Protein AF-A0A7H8QQ24-F1 (afdb_monomer_lite)

pLDDT: mean 71.07, std 20.74, range [21.69, 96.75]

Sequence (1000 aa):
MLANPVGRSTITQSRLRTTRCQQYNRGFASSVGNYESRDSSSDLYNYTSGRWLYDEQFQLRRRYREFNVKALKEYTYREFGTPCVEMSKLPEGQYNKVFSLKMQDRREVLARIPNPNAGQSSYIVSSEVATLDFLRNVLDVPVPKILAWSSQESQISSIGTQYIIMEKAQGRQLSEVWPTMSEKQRFALVKDLVAIEKRLLGIDFLAHGSIYYKTTYPDGLGAVNIDQLPTSKQETGSNFVIGPTTERSFFIENTRGKKIDQGPWRTAQDPEAEKPSGISGRISTRRARAKNHVLLLEQFVTILPYIVPTTDIARPTLMHHDLHLDNIFINDTDPTKISSIIDWQAVFASPRFLQARFPSIVDCDDPYPWGAVQPSLPEGFDALSSTEQAISRDALRRLRLKKFYEIASRKFNPTLFTAMDATRNHSDPTSFIFHVIGQSASYGPVPLEELLIQVYGQWDKIALKNGLDIPCPFSFTEDEINEKRQRAQEWANVFREFETLQTRIAGKDGWVSHEETLFALVRRQKRPNGLFVRHYQASASLALAFMDAFSPLIDAVKDCAPGYGGLAIATISLLFVVARKKDGIERKLASTIEGIRDRLPAIDLYKSIYDENHALDSEMQSKIIHAYQTFIEFCISAVKYYKGHGARKYPTFWVLITSFKTSNASLGRWRKALVPGNTSIGESSTRVQSSIVGIRRLGEELVAKNVDRIKRSNEELDRKILELDRKLLELQDRFSEEVIDRFRTTFQLEGFSQELLDQQLEDYRVALIMDQQSFAGVLERMSGANLDRFINSGVYQQWATSELSCLLVLSGHNDEGSLSPQCWLSPVALCTIDKCRKADSVHFAYYIAPNEGATVYKILASLLLQLIHSEKGILRDEAERDAFKMEMHYYQQKVPSEENYRHGHNDKTDALYDIARRVVRFFKESESVCIVVDRADLCRNFVDYDQRGALRDGREEMIRAARCRLKILVISNGIGSREGENGDAVVESIIQRTIHQRFA

Foldseek 3Di:
DDDDDPPDQVQFQCQLVLVVVLVPPPPPPPDPDDDPDDPDLQVQFWQAFFAFPPPGVVLGQQQGDDWDPVLVQVVCCVLVVFGFPDKDWDNADSFWTWIWTQTPVRFIKIKIFTGNLQFQQLCQFQQLQQVQLCCCQQQVAQAWHWRDWDRDPVPCRNGRGTITITHDQDAAQQSVCVVVDDLVLLLLLLLQVLVSVLSQFVFFFQFWATKGFCVSPVVFAQGGDLVPGDPSCSVVSRRMGGDFFSASQQRVAVVVVDDQGRDRGRFLLPLSLLQPANLPHLLPPDVPQNPVLVVLSVLVNVCSVLLQDPDPQFGFTWDDQAPDRRQFHAHHVRRSHTNHGDDCGRTITGRNLLRQDDHSHLDDSQDADPDPDQDDADPPLVVDDPVVVVVSVVSNSSNVSNVSSVVSCCVRPVSSVVSVVVLPPPLALSSCLSVVSNCCSPLHCLVSLLSSVSCQVCVCVSQVVSVHDDHRPDDDDPVRNVVSVVVSVVSVVVVSVVSVVDSVQADPRRIDGPVVVVVNVCVVVDDDDDDPVPPVCPLVVLLVLLCVLCVVLLVLCCVVPPPCSVVLVVLSVLLSVLVPDDPPCCVVVVVLSVLVSVLSVLVVVVVVLPDDDDPLVVVLSVLSVVLVVLVSVLSVVSSVVSVPPDDDDDPPVVVVVVPPDDDDPVCVVVVVVPPDDDDDSVVSSVVSSVSSVVSNVSSVVSVVVVVVVVVVVVVVVVVVVVVVVVVLVVVLLVLLVVLLCLLCVLLVVNVDDPVVVVVVLVVVVVLLVVLCVVCPQWWDACDDPNVVCVCPDPQVCCLVVDLAAFEEEEEEEEPDPDPRPFGRCCVNLVVVVVVQVPDPQEQEFEDADPAAAAALSNRLSRRLSSLCVSCSPLSSDPVLSVVLVVLSVQLSPDDFDPVCQVPLDDPNLVSSLVNLLSSQQSDAQSGHYEYEYHALVSNDHPPPGDNSVSNVVSVVSNSVSHSYRHRYYYYHYDDDDPPPDDDDDDDPRYHYDYDYMDTD

Structure (mmCIF, N/CA/C/O backbone):
data_AF-A0A7H8QQ24-F1
#
_entry.id   AF-A0A7H8QQ24-F1
#
loop_
_atom_site.group_PDB
_atom_site.id
_atom_site.type_symbol
_atom_site.label_atom_id
_atom_site.label_alt_id
_atom_site.label_comp_id
_atom_site.label_asym_id
_atom_site.label_entity_id
_atom_site.label_seq_id
_atom_site.pdbx_PDB_ins_code
_atom_site.Cartn_x
_atom_site.Cartn_y
_atom_site.Cartn_z
_atom_site.occupancy
_atom_site.B_iso_or_equiv
_atom_site.auth_seq_id
_atom_site.auth_comp_id
_atom_site.auth_asym_id
_atom_site.auth_atom_id
_atom_site.pdbx_PDB_model_num
ATOM 1 N N . MET A 1 1 ? 28.260 -35.131 -20.227 1.00 22.78 1 MET A N 1
ATOM 2 C CA . MET A 1 1 ? 28.205 -35.712 -18.863 1.00 22.78 1 MET A CA 1
ATOM 3 C C . MET A 1 1 ? 28.440 -34.660 -17.762 1.00 22.78 1 MET A C 1
ATOM 5 O O . MET A 1 1 ? 28.911 -35.002 -16.688 1.00 22.78 1 MET A O 1
ATOM 9 N N . LEU A 1 2 ? 28.079 -33.388 -17.993 1.00 21.69 2 LEU A N 1
ATOM 10 C CA . LEU A 1 2 ? 28.150 -32.296 -17.013 1.00 21.69 2 LEU A CA 1
ATOM 11 C C . LEU A 1 2 ? 26.889 -31.440 -17.191 1.00 21.69 2 LEU A C 1
ATOM 13 O O . LEU A 1 2 ? 26.798 -30.687 -18.153 1.00 21.69 2 LEU A O 1
ATOM 17 N N . ALA A 1 3 ? 25.885 -31.631 -16.332 1.00 22.84 3 ALA A N 1
ATOM 18 C CA . ALA A 1 3 ? 24.616 -30.901 -16.385 1.00 22.84 3 ALA A CA 1
ATOM 19 C C . ALA A 1 3 ? 23.923 -30.923 -15.010 1.00 22.84 3 ALA A C 1
ATOM 21 O O . ALA A 1 3 ? 23.258 -31.902 -14.678 1.00 22.84 3 ALA A O 1
ATOM 22 N N . ASN A 1 4 ? 24.143 -29.880 -14.196 1.00 24.44 4 ASN A N 1
ATOM 23 C CA . ASN A 1 4 ? 23.376 -29.491 -12.994 1.00 24.44 4 ASN A CA 1
ATOM 24 C C . ASN A 1 4 ? 24.127 -28.368 -12.233 1.00 24.44 4 ASN A C 1
ATOM 26 O O . ASN A 1 4 ? 25.355 -28.406 -12.208 1.00 24.44 4 ASN A O 1
ATOM 30 N N . PRO A 1 5 ? 23.456 -27.500 -11.446 1.00 32.72 5 PRO A N 1
ATOM 31 C CA . PRO A 1 5 ? 22.150 -26.875 -11.699 1.00 32.72 5 PRO A CA 1
ATOM 32 C C . PRO A 1 5 ? 22.085 -25.390 -11.256 1.00 32.72 5 PRO A C 1
ATOM 34 O O . PRO A 1 5 ? 22.292 -25.081 -10.083 1.00 32.72 5 PRO A O 1
ATOM 37 N N . VAL A 1 6 ? 21.640 -24.475 -12.125 1.00 24.83 6 VAL A N 1
ATOM 38 C CA . VAL A 1 6 ? 21.337 -23.079 -11.718 1.00 24.83 6 VAL A CA 1
ATOM 39 C C . VAL A 1 6 ? 19.982 -22.969 -10.979 1.00 24.83 6 VAL A C 1
ATOM 41 O O . VAL A 1 6 ? 19.773 -22.069 -10.173 1.00 24.83 6 VAL A O 1
ATOM 44 N N . GLY A 1 7 ? 19.081 -23.946 -11.139 1.00 26.16 7 GLY A N 1
ATOM 45 C CA . GLY A 1 7 ? 17.727 -23.937 -10.557 1.00 26.16 7 GLY A CA 1
ATOM 46 C C . GLY A 1 7 ? 17.575 -24.400 -9.095 1.00 26.16 7 GLY A C 1
ATOM 47 O O . GLY A 1 7 ? 16.486 -24.835 -8.729 1.00 26.16 7 GLY A O 1
ATOM 48 N N . ARG A 1 8 ? 18.626 -24.393 -8.255 1.00 24.91 8 ARG A N 1
ATOM 49 C CA . ARG A 1 8 ? 18.570 -24.970 -6.884 1.00 24.91 8 ARG A CA 1
ATOM 50 C C . ARG A 1 8 ? 18.488 -23.985 -5.708 1.00 24.91 8 ARG A C 1
ATOM 52 O O . ARG A 1 8 ? 18.335 -24.449 -4.581 1.00 24.91 8 ARG A O 1
ATOM 59 N N . SER A 1 9 ? 18.576 -22.667 -5.909 1.00 28.30 9 SER A N 1
ATOM 60 C CA . SER A 1 9 ? 18.683 -21.702 -4.792 1.00 28.30 9 SER A CA 1
ATOM 61 C C . SER A 1 9 ? 17.370 -21.093 -4.279 1.00 28.30 9 SER A C 1
ATOM 63 O O . SER A 1 9 ? 17.364 -20.561 -3.173 1.00 28.30 9 SER A O 1
ATOM 65 N N . THR A 1 10 ? 16.252 -21.195 -5.004 1.00 27.78 10 THR A N 1
ATOM 66 C CA . THR A 1 10 ? 14.942 -20.634 -4.592 1.00 27.78 10 THR A CA 1
ATOM 67 C C . THR A 1 10 ? 14.186 -21.468 -3.548 1.00 27.78 10 THR A C 1
ATOM 69 O O . THR A 1 10 ? 13.131 -21.051 -3.083 1.00 27.78 10 THR A O 1
ATOM 72 N N . ILE A 1 11 ? 14.713 -22.631 -3.145 1.00 28.39 11 ILE A N 1
ATOM 73 C CA . ILE A 1 11 ? 14.057 -23.563 -2.203 1.00 28.39 11 ILE A CA 1
ATOM 74 C C . ILE A 1 11 ? 14.681 -23.499 -0.789 1.00 28.39 11 ILE A C 1
ATOM 76 O O . ILE A 1 11 ? 14.119 -24.013 0.172 1.00 28.39 11 ILE A O 1
ATOM 80 N N . THR A 1 12 ? 15.829 -22.834 -0.614 1.00 25.75 12 THR A N 1
ATOM 81 C CA . THR A 1 12 ? 16.651 -22.959 0.608 1.00 25.75 12 THR A CA 1
ATOM 82 C C . THR A 1 12 ? 16.411 -21.882 1.679 1.00 25.75 12 THR A C 1
ATOM 84 O O . THR A 1 12 ? 17.018 -21.956 2.747 1.00 25.75 12 THR A O 1
ATOM 87 N N . GLN A 1 13 ? 15.570 -20.872 1.420 1.00 31.06 13 GLN A N 1
ATOM 88 C CA . GLN A 1 13 ? 15.519 -19.635 2.228 1.00 31.06 13 GLN A CA 1
ATOM 89 C C . GLN A 1 13 ? 14.231 -19.389 3.027 1.00 31.06 13 GLN A C 1
ATOM 91 O O . GLN A 1 13 ? 14.164 -18.439 3.809 1.00 31.06 13 GLN A O 1
ATOM 96 N N . SER A 1 14 ? 13.215 -20.244 2.925 1.00 28.86 14 SER A N 1
ATOM 97 C CA . SER A 1 14 ? 12.001 -20.076 3.731 1.00 28.86 14 SER A CA 1
ATOM 98 C C . SER A 1 14 ? 12.152 -20.572 5.184 1.00 28.86 14 SER A C 1
ATOM 100 O O . SER A 1 14 ? 11.373 -20.148 6.034 1.00 28.86 14 SER A O 1
ATOM 102 N N . ARG A 1 15 ? 13.239 -21.305 5.517 1.00 28.03 15 ARG A N 1
ATOM 103 C CA . ARG A 1 15 ? 13.592 -21.887 6.847 1.00 28.03 15 ARG A CA 1
ATOM 104 C C . ARG A 1 15 ? 13.530 -20.952 8.069 1.00 28.03 15 ARG A C 1
ATOM 106 O O . ARG A 1 15 ? 13.595 -21.430 9.201 1.00 28.03 15 ARG A O 1
ATOM 113 N N . LEU A 1 16 ? 13.444 -19.635 7.871 1.00 26.77 16 LEU A N 1
ATOM 114 C CA . LEU A 1 16 ? 13.301 -18.632 8.936 1.00 26.77 16 LEU A CA 1
ATOM 115 C C . LEU A 1 16 ? 11.889 -18.022 9.038 1.00 26.77 16 LEU A C 1
ATOM 117 O O . LEU A 1 16 ? 11.599 -17.378 10.044 1.00 26.77 16 LEU A O 1
ATOM 121 N N . ARG A 1 17 ? 11.000 -18.221 8.053 1.00 26.16 17 ARG A N 1
ATOM 122 C CA . ARG A 1 17 ? 9.623 -17.685 8.062 1.00 26.16 17 ARG A CA 1
ATOM 123 C C . ARG A 1 17 ? 8.707 -18.472 8.997 1.00 26.16 17 ARG A C 1
ATOM 125 O O . ARG A 1 17 ? 8.040 -17.874 9.840 1.00 26.16 17 ARG A O 1
ATOM 132 N N . THR A 1 18 ? 8.726 -19.798 8.893 1.00 26.80 18 THR A N 1
ATOM 133 C CA . THR A 1 18 ? 7.810 -20.697 9.616 1.00 26.80 18 THR A CA 1
ATOM 134 C C . THR A 1 18 ? 8.045 -20.655 11.132 1.00 26.80 18 THR A C 1
ATOM 136 O O . THR A 1 18 ? 7.100 -20.623 11.918 1.00 26.80 18 THR A O 1
ATOM 139 N N . THR A 1 19 ? 9.309 -20.546 11.557 1.00 26.61 19 THR A N 1
ATOM 140 C CA . THR A 1 19 ? 9.694 -20.433 12.976 1.00 26.61 19 THR A CA 1
ATOM 141 C C . THR A 1 19 ? 9.380 -19.055 13.570 1.00 26.61 19 THR A C 1
ATOM 143 O O . THR A 1 19 ? 9.026 -18.973 14.743 1.00 26.61 19 THR A O 1
ATOM 146 N N . ARG A 1 20 ? 9.466 -17.972 12.777 1.00 28.22 20 ARG A N 1
ATOM 147 C CA . ARG A 1 20 ? 9.116 -16.613 13.234 1.00 28.22 20 ARG A CA 1
ATOM 148 C C . ARG A 1 20 ? 7.605 -16.423 13.379 1.00 28.22 20 ARG A C 1
ATOM 150 O O . ARG A 1 20 ? 7.176 -15.932 14.419 1.00 28.22 20 ARG A O 1
ATOM 157 N N . CYS A 1 21 ? 6.796 -16.900 12.425 1.00 27.31 21 CYS A N 1
ATOM 158 C CA . CYS A 1 21 ? 5.327 -16.877 12.547 1.00 27.31 21 CYS A CA 1
ATOM 159 C C . CYS A 1 21 ? 4.831 -17.547 13.840 1.00 27.31 21 CYS A C 1
ATOM 161 O O . CYS A 1 21 ? 3.934 -17.033 14.494 1.00 27.31 21 CYS A O 1
ATOM 163 N N . GLN A 1 22 ? 5.475 -18.634 14.278 1.00 28.38 22 GLN A N 1
ATOM 164 C CA . GLN A 1 22 ? 5.121 -19.330 15.524 1.00 28.38 22 GLN A CA 1
ATOM 165 C C . GLN A 1 22 ? 5.599 -18.640 16.819 1.00 28.38 22 GLN A C 1
ATOM 167 O O . GLN A 1 22 ? 5.229 -19.084 17.908 1.00 28.38 22 GLN A O 1
ATOM 172 N N . GLN A 1 23 ? 6.415 -17.581 16.735 1.00 27.75 23 GLN A N 1
ATOM 173 C CA . GLN A 1 23 ? 6.826 -16.779 17.894 1.00 27.75 23 GLN A CA 1
ATOM 174 C C . GLN A 1 23 ? 6.056 -15.458 18.029 1.00 27.75 23 GLN A C 1
ATOM 176 O O . GLN A 1 23 ? 5.876 -15.023 19.163 1.00 27.75 23 GLN A O 1
ATOM 181 N N . TYR A 1 24 ? 5.549 -14.863 16.940 1.00 31.72 24 TYR A N 1
ATOM 182 C CA . TYR A 1 24 ? 4.940 -13.520 16.976 1.00 31.72 24 TYR A CA 1
ATOM 183 C C . TYR A 1 24 ? 3.743 -13.356 17.930 1.00 31.72 24 TYR A C 1
ATOM 185 O O . TYR A 1 24 ? 3.573 -12.266 18.462 1.00 31.72 24 TYR A O 1
ATOM 193 N N . ASN A 1 25 ? 2.969 -14.415 18.207 1.00 30.23 25 ASN A N 1
ATOM 194 C CA . ASN A 1 25 ? 1.825 -14.363 19.135 1.00 30.23 25 ASN A CA 1
ATOM 195 C C . ASN A 1 25 ? 2.071 -15.053 20.496 1.00 30.23 25 ASN A C 1
ATOM 197 O O . ASN A 1 25 ? 1.182 -15.078 21.344 1.00 30.23 25 ASN A O 1
ATOM 201 N N . ARG A 1 26 ? 3.273 -15.590 20.769 1.00 29.09 26 ARG A N 1
ATOM 202 C CA . ARG A 1 26 ? 3.550 -16.298 22.043 1.00 29.09 26 ARG A CA 1
ATOM 203 C C . ARG A 1 26 ? 3.771 -15.386 23.260 1.00 29.09 26 ARG A C 1
ATOM 205 O O . ARG A 1 26 ? 3.835 -15.912 24.367 1.00 29.09 26 ARG A O 1
ATOM 212 N N . GLY A 1 27 ? 3.901 -14.070 23.076 1.00 26.08 27 GLY A N 1
ATOM 213 C CA . GLY A 1 27 ? 4.156 -13.111 24.163 1.00 26.08 27 GLY A CA 1
ATOM 214 C C . GLY A 1 27 ? 2.908 -12.612 24.907 1.00 26.08 27 GLY A C 1
ATOM 215 O O . GLY A 1 27 ? 2.961 -12.404 26.115 1.00 26.08 27 GLY A O 1
ATOM 216 N N . PHE A 1 28 ? 1.772 -12.450 24.218 1.00 29.25 28 PHE A N 1
ATOM 217 C CA . PHE A 1 28 ? 0.647 -11.650 24.735 1.00 29.25 28 PHE A CA 1
ATOM 218 C C . PHE A 1 28 ? -0.458 -12.427 25.469 1.00 29.25 28 PHE A C 1
ATOM 220 O O . PHE A 1 28 ? -1.330 -11.818 26.082 1.00 29.25 28 PHE A O 1
ATOM 227 N N . ALA A 1 29 ? -0.408 -13.761 25.492 1.00 24.77 29 ALA A N 1
ATOM 228 C CA . ALA A 1 29 ? -1.418 -14.587 26.166 1.00 24.77 29 ALA A CA 1
ATOM 229 C C . ALA A 1 29 ? -1.287 -14.642 27.709 1.00 24.77 29 ALA A C 1
ATOM 231 O O . ALA A 1 29 ? -2.050 -15.358 28.356 1.00 24.77 29 ALA A O 1
ATOM 232 N N . SER A 1 30 ? -0.326 -13.932 28.321 1.00 25.92 30 SER A N 1
ATOM 233 C CA . SER A 1 30 ? -0.056 -14.011 29.769 1.00 25.92 30 SER A CA 1
ATOM 234 C C . SER A 1 30 ? 0.135 -12.667 30.486 1.00 25.92 30 SER A C 1
ATOM 236 O O . SER A 1 30 ? 0.745 -12.635 31.554 1.00 25.92 30 SER A O 1
ATOM 238 N N . SER A 1 31 ? -0.376 -11.559 29.940 1.00 24.98 31 SER A N 1
ATOM 239 C CA . SER A 1 31 ? -0.353 -10.240 30.598 1.00 24.98 31 SER A CA 1
ATOM 240 C C . SER A 1 31 ? -1.729 -9.567 30.633 1.00 24.98 31 SER A C 1
ATOM 242 O O . SER A 1 31 ? -1.918 -8.446 30.165 1.00 24.98 31 SER A O 1
ATOM 244 N N . VAL A 1 32 ? -2.692 -10.214 31.301 1.00 27.38 32 VAL A N 1
ATOM 245 C CA . VAL A 1 32 ? -3.839 -9.496 31.886 1.00 27.38 32 VAL A CA 1
ATOM 246 C C . VAL A 1 32 ? -3.317 -8.698 33.087 1.00 27.38 32 VAL A C 1
ATOM 248 O O . VAL A 1 32 ? -3.383 -9.139 34.231 1.00 27.38 32 VAL A O 1
ATOM 251 N N . GLY A 1 33 ? -2.706 -7.550 32.799 1.00 24.38 33 GLY A N 1
ATOM 252 C CA . GLY A 1 33 ? -2.148 -6.619 33.774 1.00 24.38 33 GLY A CA 1
ATOM 253 C C . GLY A 1 33 ? -2.619 -5.209 33.451 1.00 24.38 33 GLY A C 1
ATOM 254 O O . GLY A 1 33 ? -2.366 -4.719 32.354 1.00 24.38 33 GLY A O 1
ATOM 255 N N . ASN A 1 34 ? -3.334 -4.598 34.398 1.00 28.14 34 ASN A N 1
ATOM 256 C CA . ASN A 1 34 ? -4.012 -3.307 34.271 1.00 28.14 34 ASN A CA 1
ATOM 257 C C . ASN A 1 34 ? -3.191 -2.251 33.511 1.00 28.14 34 ASN A C 1
ATOM 259 O O . ASN A 1 34 ? -2.205 -1.735 34.035 1.00 28.14 34 ASN A O 1
ATOM 263 N N . TYR A 1 35 ? -3.671 -1.863 32.329 1.00 25.81 35 TYR A N 1
ATOM 264 C CA . TYR A 1 35 ? -3.354 -0.565 31.744 1.00 25.81 35 TYR A CA 1
ATOM 265 C C . TYR A 1 35 ? -4.515 0.382 32.028 1.00 25.81 35 TYR A C 1
ATOM 267 O O . TYR A 1 35 ? -5.627 0.183 31.542 1.00 25.81 35 TYR A O 1
ATOM 275 N N . GLU A 1 36 ? -4.247 1.394 32.848 1.00 25.14 36 GLU A N 1
ATOM 276 C CA . GLU A 1 36 ? -5.185 2.480 33.115 1.00 25.14 36 GLU A CA 1
ATOM 277 C C . GLU A 1 36 ? -5.519 3.232 31.822 1.00 25.14 36 GLU A C 1
ATOM 279 O O . GLU A 1 36 ? -4.678 3.410 30.935 1.00 25.14 36 GLU A O 1
ATOM 284 N N . SER A 1 37 ? -6.766 3.689 31.724 1.00 30.52 37 SER A N 1
ATOM 285 C CA . SER A 1 37 ? -7.291 4.413 30.572 1.00 30.52 37 SER A CA 1
ATOM 286 C C . SER A 1 37 ? -6.555 5.738 30.354 1.00 30.52 37 SER A C 1
ATOM 288 O O . SER A 1 37 ? -6.854 6.739 31.007 1.00 30.52 37 SER A O 1
ATOM 290 N N . ARG A 1 38 ? -5.634 5.772 29.386 1.00 27.47 38 ARG A N 1
ATOM 291 C CA . ARG A 1 38 ? -5.215 7.025 28.752 1.00 27.47 38 ARG A CA 1
ATOM 292 C C . ARG A 1 38 ? -6.175 7.347 27.622 1.00 27.47 38 ARG A C 1
ATOM 294 O O . ARG A 1 38 ? -6.131 6.721 26.568 1.00 27.47 38 ARG A O 1
ATOM 301 N N . ASP A 1 39 ? -7.031 8.327 27.873 1.00 36.44 39 ASP A N 1
ATOM 302 C CA . ASP A 1 39 ? -7.957 8.854 26.881 1.00 36.44 39 ASP A CA 1
ATOM 303 C C . ASP A 1 39 ? -7.160 9.627 25.814 1.00 36.44 39 ASP A C 1
ATOM 305 O O . ASP A 1 39 ? -6.644 10.721 26.047 1.00 36.44 39 ASP A O 1
ATOM 309 N N . SER A 1 40 ? -6.962 8.989 24.662 1.00 40.69 40 SER A N 1
ATOM 310 C CA . SER A 1 40 ? -6.170 9.478 23.533 1.00 40.69 40 SER A CA 1
ATOM 311 C C . SER A 1 40 ? -6.907 9.104 22.251 1.00 40.69 40 SER A C 1
ATOM 313 O O . SER A 1 40 ? -6.752 8.016 21.697 1.00 40.69 40 SER A O 1
ATOM 315 N N . SER A 1 41 ? -7.728 10.040 21.766 1.00 54.41 41 SER A N 1
ATOM 316 C CA . SER A 1 41 ? -8.501 9.907 20.519 1.00 54.41 41 SER A CA 1
ATOM 317 C C . SER A 1 41 ? -7.631 9.463 19.325 1.00 54.41 41 SER A C 1
ATOM 319 O O . SER A 1 41 ? -8.097 8.754 18.435 1.00 54.41 41 SER A O 1
ATOM 321 N N . SER A 1 42 ? -6.333 9.801 19.335 1.00 61.34 42 SER A N 1
ATOM 322 C CA . SER A 1 42 ? -5.405 9.509 18.235 1.00 61.34 42 SER A CA 1
ATOM 323 C C . SER A 1 42 ? -5.130 8.013 18.005 1.00 61.34 42 SER A C 1
ATOM 325 O O . SER A 1 42 ? -4.905 7.603 16.864 1.00 61.34 42 SER A O 1
ATOM 327 N N . ASP A 1 43 ? -5.172 7.172 19.044 1.00 78.69 43 ASP A N 1
ATOM 328 C CA . ASP A 1 43 ? -4.727 5.769 18.947 1.00 78.69 43 ASP A CA 1
ATOM 329 C C . ASP A 1 43 ? -5.721 4.869 18.185 1.00 78.69 43 ASP A C 1
ATOM 331 O O . ASP A 1 43 ? -5.355 3.818 17.640 1.00 78.69 43 ASP A O 1
ATOM 335 N N . LEU A 1 44 ? -6.973 5.326 18.065 1.00 84.12 44 LEU A N 1
ATOM 336 C CA . LEU A 1 44 ? -7.992 4.717 17.211 1.00 84.12 44 LEU A CA 1
ATOM 337 C C . LEU A 1 44 ? -7.684 4.916 15.716 1.00 84.12 44 LEU A C 1
ATOM 339 O O . LEU A 1 44 ? -7.993 4.036 14.911 1.00 84.12 44 LEU A O 1
ATOM 343 N N . TYR A 1 45 ? -7.052 6.033 15.339 1.00 87.44 45 TYR A N 1
ATOM 344 C CA . TYR A 1 45 ? -6.806 6.419 13.941 1.00 87.44 45 TYR A CA 1
ATOM 345 C C . TYR A 1 45 ? -5.396 6.067 13.447 1.00 87.44 45 TYR A C 1
ATOM 347 O O . TYR A 1 45 ? -5.209 5.773 12.259 1.00 87.44 45 TYR A O 1
ATOM 355 N N . ASN A 1 46 ? -4.418 6.065 14.355 1.00 85.25 46 ASN A N 1
ATOM 356 C CA . ASN A 1 46 ? -3.023 5.706 14.101 1.00 85.25 46 ASN A CA 1
ATOM 357 C C . ASN A 1 46 ? -2.820 4.189 13.941 1.00 85.25 46 ASN A C 1
ATOM 359 O O . ASN A 1 46 ? -3.662 3.392 14.350 1.00 85.25 46 ASN A O 1
ATOM 363 N N . TYR A 1 47 ? -1.686 3.785 13.359 1.00 82.31 47 TYR A N 1
ATOM 364 C CA . TYR A 1 47 ? -1.240 2.387 13.345 1.00 82.31 47 TYR A CA 1
ATOM 365 C C . TYR A 1 47 ? -0.348 2.110 14.564 1.00 82.31 47 TYR A C 1
ATOM 367 O O . TYR A 1 47 ? 0.634 2.819 14.778 1.00 82.31 47 TYR A O 1
ATOM 375 N N . THR A 1 48 ? -0.680 1.087 15.350 1.00 79.75 48 THR A N 1
ATOM 376 C CA . THR A 1 48 ? -0.088 0.801 16.667 1.00 79.75 48 THR A CA 1
ATOM 377 C C . THR A 1 48 ? 0.532 -0.598 16.779 1.00 79.75 48 THR A C 1
ATOM 379 O O . THR A 1 48 ? 1.330 -0.838 17.684 1.00 79.75 48 THR A O 1
ATOM 382 N N . SER A 1 49 ? 0.258 -1.526 15.854 1.00 75.12 49 SER A N 1
ATOM 383 C CA . SER A 1 49 ? 0.757 -2.913 15.952 1.00 75.12 49 SER A CA 1
ATOM 384 C C . SER A 1 49 ? 2.259 -3.108 15.663 1.00 75.12 49 SER A C 1
ATOM 386 O O . SER A 1 49 ? 2.818 -4.139 16.036 1.00 75.12 49 SER A O 1
ATOM 388 N N . GLY A 1 50 ? 2.959 -2.139 15.062 1.00 73.19 50 GLY A N 1
ATOM 389 C CA . GLY A 1 50 ? 4.398 -2.252 14.785 1.00 73.19 50 GLY A CA 1
ATOM 390 C C . GLY A 1 50 ? 5.024 -1.009 14.150 1.00 73.19 50 GLY A C 1
ATOM 391 O O . GLY A 1 50 ? 4.387 0.039 14.053 1.00 73.19 50 GLY A O 1
ATOM 392 N N . ARG A 1 51 ? 6.284 -1.142 13.732 1.00 73.31 51 ARG A N 1
ATOM 393 C CA . ARG A 1 51 ? 7.166 -0.077 13.220 1.00 73.31 51 ARG A CA 1
ATOM 394 C C . ARG A 1 51 ? 7.819 -0.516 11.906 1.00 73.31 51 ARG A C 1
ATOM 396 O O . ARG A 1 51 ? 7.798 -1.702 11.578 1.00 73.31 51 ARG A O 1
ATOM 403 N N . TRP A 1 52 ? 8.425 0.411 11.162 1.00 70.06 52 TRP A N 1
ATOM 404 C CA . TRP A 1 52 ? 9.148 0.092 9.919 1.00 70.06 52 TRP A CA 1
ATOM 405 C C . TRP A 1 52 ? 10.603 0.555 9.979 1.00 70.06 52 TRP A C 1
ATOM 407 O O . TRP A 1 52 ? 10.900 1.674 10.384 1.00 70.06 52 TRP A O 1
ATOM 417 N N . LEU A 1 53 ? 11.530 -0.293 9.523 1.00 57.97 53 LEU A N 1
ATOM 418 C CA . LEU A 1 53 ? 12.965 0.023 9.514 1.00 57.97 53 LEU A CA 1
ATOM 419 C C . LEU A 1 53 ? 13.377 1.063 8.454 1.00 57.97 53 LEU A C 1
ATOM 421 O O . LEU A 1 53 ? 14.497 1.573 8.511 1.00 57.97 53 LEU A O 1
ATOM 425 N N . TYR A 1 54 ? 12.501 1.352 7.489 1.00 52.31 54 TYR A N 1
ATOM 426 C CA . TYR A 1 54 ? 12.658 2.369 6.446 1.00 52.31 54 TYR A CA 1
ATOM 427 C C . TYR A 1 54 ? 11.283 2.926 6.037 1.00 52.31 54 TYR A C 1
ATOM 429 O O . TYR A 1 54 ? 10.260 2.281 6.258 1.00 52.31 54 TYR A O 1
ATOM 437 N N . ASP A 1 55 ? 11.254 4.141 5.480 1.00 57.16 55 ASP A N 1
ATOM 438 C CA . ASP A 1 55 ? 10.044 4.855 5.026 1.00 57.16 55 ASP A CA 1
ATOM 439 C C . ASP A 1 55 ? 8.902 4.954 6.061 1.00 57.16 55 ASP A C 1
ATOM 441 O O . ASP A 1 55 ? 7.728 5.095 5.711 1.00 57.16 55 ASP A O 1
ATOM 445 N N . GLU A 1 56 ? 9.230 4.910 7.355 1.00 75.00 56 GLU A N 1
ATOM 446 C CA . GLU A 1 56 ? 8.258 4.733 8.440 1.00 75.00 56 GLU A CA 1
ATOM 447 C C . GLU A 1 56 ? 7.114 5.752 8.422 1.00 75.00 56 GLU A C 1
ATOM 449 O O . GLU A 1 56 ? 5.946 5.370 8.464 1.00 75.00 56 GLU A O 1
ATOM 454 N N . GLN A 1 57 ? 7.417 7.045 8.283 1.00 75.62 57 GLN A N 1
ATOM 455 C CA . GLN A 1 57 ? 6.374 8.071 8.235 1.00 75.62 57 GLN A CA 1
ATOM 456 C C . GLN A 1 57 ? 5.416 7.883 7.045 1.00 75.62 57 GLN A C 1
ATOM 458 O O . GLN A 1 57 ? 4.227 8.171 7.156 1.00 75.62 57 GLN A O 1
ATOM 463 N N . PHE A 1 58 ? 5.908 7.395 5.904 1.00 74.50 58 PHE A N 1
ATOM 464 C CA . PHE A 1 58 ? 5.080 7.106 4.732 1.00 74.50 58 PHE A CA 1
ATOM 465 C C . PHE A 1 58 ? 4.203 5.866 4.962 1.00 74.50 58 PHE A C 1
ATOM 467 O O . PHE A 1 58 ? 3.019 5.877 4.618 1.00 74.50 58 PHE A O 1
ATOM 474 N N . GLN A 1 59 ? 4.748 4.830 5.607 1.00 78.44 59 GLN A N 1
ATOM 475 C CA . GLN A 1 59 ? 4.011 3.618 5.977 1.00 78.44 59 GLN A CA 1
ATOM 476 C C . GLN A 1 59 ? 2.911 3.888 7.016 1.00 78.44 59 GLN A C 1
ATOM 478 O O . GLN A 1 59 ? 1.815 3.332 6.892 1.00 78.44 59 GLN A O 1
ATOM 483 N N . LEU A 1 60 ? 3.181 4.768 7.989 1.00 84.00 60 LEU A N 1
ATOM 484 C CA . LEU A 1 60 ? 2.216 5.234 8.987 1.00 84.00 60 LEU A CA 1
ATOM 485 C C . LEU A 1 60 ? 1.130 6.110 8.349 1.00 84.00 60 LEU A C 1
ATOM 487 O O . LEU A 1 60 ? -0.048 5.801 8.505 1.00 84.00 60 LEU A O 1
ATOM 491 N N . ARG A 1 61 ? 1.490 7.132 7.552 1.00 83.31 61 ARG A N 1
ATOM 492 C CA . ARG A 1 61 ? 0.513 7.999 6.855 1.00 83.31 61 ARG A CA 1
ATOM 493 C C . ARG A 1 61 ? -0.468 7.198 5.997 1.00 83.31 61 ARG A C 1
ATOM 495 O O . ARG A 1 61 ? -1.667 7.439 6.052 1.00 83.31 61 ARG A O 1
ATOM 502 N N . ARG A 1 62 ? 0.009 6.192 5.255 1.00 82.44 62 ARG A N 1
ATOM 503 C CA . ARG A 1 62 ? -0.850 5.327 4.419 1.00 82.44 62 ARG A CA 1
ATOM 504 C C . ARG A 1 62 ? -1.725 4.341 5.207 1.00 82.44 62 ARG A C 1
ATOM 506 O O . ARG A 1 62 ? -2.552 3.664 4.599 1.00 82.44 62 ARG A O 1
ATOM 513 N N . ARG A 1 63 ? -1.552 4.259 6.529 1.00 86.75 63 ARG A N 1
ATOM 514 C CA . ARG A 1 63 ? -2.383 3.485 7.465 1.00 86.75 63 ARG A CA 1
ATOM 515 C C . ARG A 1 63 ? -3.101 4.358 8.495 1.00 86.75 63 ARG A C 1
ATOM 517 O O . ARG A 1 63 ? -3.815 3.821 9.337 1.00 86.75 63 ARG A O 1
ATOM 524 N N . TYR A 1 64 ? -2.982 5.681 8.413 1.00 87.75 64 TYR A N 1
ATOM 525 C CA . TYR A 1 64 ? -3.835 6.594 9.162 1.00 87.75 64 TYR A CA 1
ATOM 526 C C . TYR A 1 64 ? -5.243 6.588 8.554 1.00 87.75 64 TYR A C 1
ATOM 528 O O . TYR A 1 64 ? -5.398 6.637 7.333 1.00 87.75 64 TYR A O 1
ATOM 536 N N . ARG A 1 65 ? -6.276 6.502 9.395 1.00 87.12 65 ARG A N 1
ATOM 537 C CA . ARG A 1 65 ? -7.671 6.673 8.967 1.00 87.12 65 ARG A CA 1
ATOM 538 C C . ARG A 1 65 ? -8.489 7.208 10.131 1.00 87.12 65 ARG A C 1
ATOM 540 O O . ARG A 1 65 ? -8.713 6.483 11.097 1.00 87.12 65 ARG A O 1
ATOM 547 N N . GLU A 1 66 ? -8.931 8.447 9.998 1.00 88.81 66 GLU A N 1
ATOM 548 C CA . GLU A 1 66 ? -9.919 9.062 10.877 1.00 88.81 66 GLU A CA 1
ATOM 549 C C . GLU A 1 66 ? -11.338 8.637 10.474 1.00 88.81 66 GLU A C 1
ATOM 551 O O . GLU A 1 66 ? -11.597 8.360 9.299 1.00 88.81 66 GLU A O 1
ATOM 556 N N . PHE A 1 67 ? -12.232 8.529 11.457 1.00 88.38 67 PHE A N 1
ATOM 557 C CA . PHE A 1 67 ? -13.641 8.179 11.276 1.00 88.38 67 PHE A CA 1
ATOM 558 C C . PHE A 1 67 ? -14.451 8.595 12.513 1.00 88.38 67 PHE A C 1
ATOM 560 O O . PHE A 1 67 ? -13.929 8.669 13.625 1.00 88.38 67 PHE A O 1
ATOM 567 N N . ASN A 1 68 ? -15.749 8.833 12.343 1.00 88.50 68 ASN A N 1
ATOM 568 C CA . ASN A 1 68 ? -16.620 9.290 13.421 1.00 88.50 68 ASN A CA 1
ATOM 569 C C . ASN A 1 68 ? -17.074 8.117 14.312 1.00 88.50 68 ASN A C 1
ATOM 571 O O . ASN A 1 68 ? -18.048 7.414 14.027 1.00 88.50 68 ASN A O 1
ATOM 575 N N . VAL A 1 69 ? -16.375 7.943 15.437 1.00 89.12 69 VAL A N 1
ATOM 576 C CA . VAL A 1 69 ? -16.658 6.926 16.468 1.00 89.12 69 VAL A CA 1
ATOM 577 C C . VAL A 1 69 ? -18.085 7.031 17.021 1.00 89.12 69 VAL A C 1
ATOM 579 O O . VAL A 1 69 ? -18.727 6.008 17.267 1.00 89.12 69 VAL A O 1
ATOM 582 N N . LYS A 1 70 ? -18.610 8.251 17.207 1.00 88.62 70 LYS A N 1
ATOM 583 C CA . LYS A 1 70 ? -19.969 8.457 17.730 1.00 88.62 70 LYS A CA 1
ATOM 584 C C . LYS A 1 70 ? -21.007 7.962 16.726 1.00 88.62 70 LYS A C 1
ATOM 586 O O . LYS A 1 70 ? -21.888 7.192 17.095 1.00 88.62 70 LYS A O 1
ATOM 591 N N . ALA A 1 71 ? -20.853 8.331 15.456 1.00 87.75 71 ALA A N 1
ATOM 592 C CA . ALA A 1 71 ? -21.725 7.868 14.385 1.00 87.75 71 ALA A CA 1
ATOM 593 C C . ALA A 1 71 ? -21.674 6.347 14.187 1.00 87.75 71 ALA A C 1
ATOM 595 O O . ALA A 1 71 ? -22.711 5.749 13.919 1.00 87.75 71 ALA A O 1
ATOM 596 N N . LEU A 1 72 ? -20.515 5.704 14.378 1.00 88.69 72 LEU A N 1
ATOM 597 C CA . LEU A 1 72 ? -20.406 4.240 14.332 1.00 88.69 72 LEU A CA 1
ATOM 598 C C . LEU A 1 72 ? -21.244 3.586 15.442 1.00 88.69 72 LEU A C 1
ATOM 600 O O . LEU A 1 72 ? -22.019 2.668 15.173 1.00 88.69 72 LEU A O 1
ATOM 604 N N . LYS A 1 73 ? -21.156 4.104 16.674 1.00 88.62 73 LYS A N 1
ATOM 605 C CA . LYS A 1 73 ? -21.977 3.633 17.801 1.00 88.62 73 LYS A CA 1
ATOM 606 C C . LYS A 1 73 ? -23.468 3.909 17.585 1.00 88.62 73 LYS A C 1
ATOM 608 O O . LYS A 1 73 ? -24.279 3.014 17.806 1.00 88.62 73 LYS A O 1
ATOM 613 N N . GLU A 1 74 ? -23.835 5.095 17.099 1.00 86.94 74 GLU A N 1
ATOM 614 C CA . GLU A 1 74 ? -25.224 5.435 16.753 1.00 86.94 74 GLU A CA 1
ATOM 615 C C . GLU A 1 74 ? -25.783 4.546 15.633 1.00 86.94 74 GLU A C 1
ATOM 617 O O . GLU A 1 74 ? -26.944 4.150 15.697 1.00 86.94 74 GLU A O 1
ATOM 622 N N . TYR A 1 75 ? -24.972 4.201 14.630 1.00 85.44 75 TYR A N 1
ATOM 623 C CA . TYR A 1 75 ? -25.370 3.298 13.554 1.00 85.44 75 TYR A CA 1
ATOM 624 C C . TYR A 1 75 ? -25.606 1.876 14.082 1.00 85.44 75 TYR A C 1
ATOM 626 O O . TYR A 1 75 ? -26.686 1.327 13.887 1.00 85.44 75 TYR A O 1
ATOM 634 N N . THR A 1 76 ? -24.671 1.318 14.864 1.00 85.81 76 THR A N 1
ATOM 635 C CA . THR A 1 76 ? -24.879 -0.004 15.495 1.00 85.81 76 THR A CA 1
ATOM 636 C C . THR A 1 76 ? -26.075 -0.046 16.444 1.00 85.81 76 THR A C 1
ATOM 638 O O . THR A 1 76 ? -26.756 -1.066 16.513 1.00 85.81 76 THR A O 1
ATOM 641 N N . TYR A 1 77 ? -26.384 1.059 17.130 1.00 86.94 77 TYR A N 1
ATOM 642 C CA . TYR A 1 77 ? -27.595 1.166 17.942 1.00 86.94 77 TYR A CA 1
ATOM 643 C C . TYR A 1 77 ? -28.872 1.064 17.096 1.00 86.94 77 TYR A C 1
ATOM 645 O O . TYR A 1 77 ? -29.800 0.361 17.490 1.00 86.94 77 TYR A O 1
ATOM 653 N N . ARG A 1 78 ? -28.915 1.720 15.926 1.00 85.69 78 ARG A N 1
ATOM 654 C CA . ARG A 1 78 ? -30.066 1.668 15.006 1.00 85.69 78 ARG A CA 1
ATOM 655 C C . ARG A 1 78 ? -30.257 0.275 14.402 1.00 85.69 78 ARG A C 1
ATOM 657 O O . ARG A 1 78 ? -31.378 -0.215 14.399 1.00 85.69 78 ARG A O 1
ATOM 664 N N . GLU A 1 79 ? -29.179 -0.366 13.951 1.00 83.50 79 GLU A N 1
ATOM 665 C CA . GLU A 1 79 ? -29.235 -1.695 13.315 1.00 83.50 79 GLU A CA 1
ATOM 666 C C . GLU A 1 79 ? -29.537 -2.832 14.310 1.00 83.50 79 GLU A C 1
ATOM 668 O O . GLU A 1 79 ? -30.250 -3.779 13.983 1.00 83.50 79 GLU A O 1
ATOM 673 N N . PHE A 1 80 ? -29.011 -2.766 15.541 1.00 85.06 80 PHE A N 1
ATOM 674 C CA . PHE A 1 80 ? -29.130 -3.859 16.521 1.00 85.06 80 PHE A CA 1
ATOM 675 C C . PHE A 1 80 ? -30.115 -3.595 17.669 1.00 85.06 80 PHE A C 1
ATOM 677 O O . PHE A 1 80 ? -30.285 -4.467 18.529 1.00 85.06 80 PHE A O 1
ATOM 684 N N . GLY A 1 81 ? -30.728 -2.406 17.722 1.00 85.00 81 GLY A N 1
ATOM 685 C CA . GLY A 1 81 ? -31.680 -1.983 18.761 1.00 85.00 81 GLY A CA 1
ATOM 686 C C . GLY A 1 81 ? -31.095 -1.885 20.177 1.00 85.00 81 GLY A C 1
ATOM 687 O O . GLY A 1 81 ? -31.840 -1.782 21.146 1.00 85.00 81 GLY A O 1
ATOM 688 N N . THR A 1 82 ? -29.771 -1.972 20.316 1.00 87.69 82 THR A N 1
ATOM 689 C CA . THR A 1 82 ? -29.055 -2.142 21.591 1.00 87.69 82 THR A CA 1
ATOM 690 C C . THR A 1 82 ? -27.804 -1.266 21.579 1.00 87.69 82 THR A C 1
ATOM 692 O O . THR A 1 82 ? -27.126 -1.231 20.552 1.00 87.69 82 THR A O 1
ATOM 695 N N . PRO A 1 83 ? -27.462 -0.524 22.648 1.00 88.88 83 PRO A N 1
ATOM 696 C CA . PRO A 1 83 ? -26.320 0.385 22.607 1.00 88.88 83 PRO A CA 1
ATOM 697 C C . PRO A 1 83 ? -24.983 -0.354 22.753 1.00 88.88 83 PRO A C 1
ATOM 699 O O . PRO A 1 83 ? -24.868 -1.363 23.453 1.00 88.88 83 PRO A O 1
ATOM 702 N N . CYS A 1 84 ? -23.951 0.186 22.103 1.00 90.00 84 CYS A N 1
ATOM 703 C CA . CYS A 1 84 ? -22.561 -0.238 22.258 1.00 90.00 84 CYS A CA 1
ATOM 704 C C . CYS A 1 84 ? -22.006 0.297 23.590 1.00 90.00 84 CYS A C 1
ATOM 706 O O . CYS A 1 84 ? -21.827 1.508 23.740 1.00 90.00 84 CYS A O 1
ATOM 708 N N . VAL A 1 85 ? -21.714 -0.594 24.542 1.00 89.88 85 VAL A N 1
ATOM 709 C CA . VAL A 1 85 ? -21.194 -0.230 25.875 1.00 89.88 85 VAL A CA 1
ATOM 710 C C . VAL A 1 85 ? -19.677 -0.060 25.887 1.00 89.88 85 VAL A C 1
ATOM 712 O O . VAL A 1 85 ? -19.161 0.825 26.560 1.00 89.88 85 VAL A O 1
ATOM 715 N N . GLU A 1 86 ? -18.956 -0.855 25.097 1.00 89.50 86 GLU A N 1
ATOM 716 C CA . GLU A 1 86 ? -17.495 -0.828 25.018 1.00 89.50 86 GLU A CA 1
ATOM 717 C C . GLU A 1 86 ? -17.060 -0.938 23.556 1.00 89.50 86 GLU A C 1
ATOM 719 O O . GLU A 1 86 ? -17.625 -1.719 22.791 1.00 89.50 86 GLU A O 1
ATOM 724 N N . MET A 1 87 ? -16.048 -0.162 23.173 1.00 91.00 87 MET A N 1
ATOM 725 C CA . MET A 1 87 ? -15.389 -0.259 21.874 1.00 91.00 87 MET A CA 1
ATOM 726 C C . MET A 1 87 ? -13.888 -0.348 22.112 1.00 91.00 87 MET A C 1
ATOM 728 O O . MET A 1 87 ? -13.314 0.560 22.710 1.00 91.00 87 MET A O 1
ATOM 732 N N . SER A 1 88 ? -13.258 -1.415 21.631 1.00 90.31 88 SER A N 1
ATOM 733 C CA . SER A 1 88 ? -11.813 -1.623 21.735 1.00 90.31 88 SER A CA 1
ATOM 734 C C . SER A 1 88 ? -11.211 -1.939 20.369 1.00 90.31 88 SER A C 1
ATOM 736 O O . SER A 1 88 ? -11.817 -2.612 19.535 1.00 90.31 88 SER A O 1
ATOM 738 N N . LYS A 1 89 ? -10.010 -1.421 20.112 1.00 88.25 89 LYS A N 1
ATOM 739 C CA . LYS A 1 89 ? -9.251 -1.716 18.895 1.00 88.25 89 LYS A CA 1
ATOM 740 C C . LYS A 1 89 ? -8.565 -3.072 19.065 1.00 88.25 89 LYS A C 1
ATOM 742 O O . LYS A 1 89 ? -7.803 -3.258 20.010 1.00 88.25 89 LYS A O 1
ATOM 747 N N . LEU A 1 90 ? -8.848 -4.013 18.170 1.00 84.25 90 LEU A N 1
ATOM 748 C CA . LEU A 1 90 ? -8.142 -5.293 18.112 1.00 84.25 90 LEU A CA 1
ATOM 749 C C . LEU A 1 90 ? -6.773 -5.107 17.426 1.00 84.25 90 LEU A C 1
ATOM 751 O O . LEU A 1 90 ? -6.585 -4.103 16.731 1.00 84.25 90 LEU A O 1
ATOM 755 N N . PRO A 1 91 ? -5.819 -6.048 17.584 1.00 72.25 91 PRO A N 1
ATOM 756 C CA . PRO A 1 91 ? -4.563 -6.034 16.833 1.00 72.25 91 PRO A CA 1
ATOM 757 C C . PRO A 1 91 ? -4.833 -5.847 15.336 1.00 72.25 91 PRO A C 1
ATOM 759 O O . PRO A 1 91 ? -5.589 -6.611 14.735 1.00 72.25 91 PRO A O 1
ATOM 762 N N . GLU A 1 92 ? -4.279 -4.788 14.744 1.00 69.00 92 GLU A N 1
ATOM 763 C CA . GLU A 1 92 ? -4.696 -4.347 13.416 1.00 69.00 92 GLU A CA 1
ATOM 764 C C . GLU A 1 92 ? -3.831 -4.971 12.315 1.00 69.00 92 GLU A C 1
ATOM 766 O O . GLU A 1 92 ? -2.601 -5.046 12.407 1.00 69.00 92 GLU A O 1
ATOM 771 N N . GLY A 1 93 ? -4.486 -5.420 11.245 1.00 69.88 93 GLY A N 1
ATOM 772 C CA . GLY A 1 93 ? -3.803 -5.984 10.086 1.00 69.88 93 GLY A CA 1
ATOM 773 C C . GLY A 1 93 ? -3.086 -4.911 9.265 1.00 69.88 93 GLY A C 1
ATOM 774 O O . GLY A 1 93 ? -3.283 -3.707 9.439 1.00 69.88 93 GLY A O 1
ATOM 775 N N . GLN A 1 94 ? -2.289 -5.329 8.278 1.00 71.56 94 GLN A N 1
ATOM 776 C CA . GLN A 1 94 ? -1.575 -4.370 7.425 1.00 71.56 94 GLN A CA 1
ATOM 777 C C . GLN A 1 94 ? -2.499 -3.466 6.585 1.00 71.56 94 GLN A C 1
ATOM 779 O O . GLN A 1 94 ? -2.029 -2.426 6.119 1.00 71.56 94 GLN A O 1
ATOM 784 N N . TYR A 1 95 ? -3.772 -3.840 6.392 1.00 80.75 95 TYR A N 1
ATOM 785 C CA . TYR A 1 95 ? -4.714 -3.193 5.463 1.00 80.75 95 TYR A CA 1
ATOM 786 C C . TYR A 1 95 ? -6.034 -2.719 6.090 1.00 80.75 95 TYR A C 1
ATOM 788 O O . TYR A 1 95 ? -6.716 -1.913 5.466 1.00 80.75 95 TYR A O 1
ATOM 796 N N . ASN A 1 96 ? -6.391 -3.155 7.302 1.00 85.31 96 ASN A N 1
ATOM 797 C CA . ASN A 1 96 ? -7.638 -2.761 7.968 1.00 85.31 96 ASN A CA 1
ATOM 798 C C . ASN A 1 96 ? -7.393 -2.449 9.441 1.00 85.31 96 ASN A C 1
ATOM 800 O O . ASN A 1 96 ? -6.605 -3.136 10.095 1.00 85.31 96 ASN A O 1
ATOM 804 N N . LYS A 1 97 ? -8.173 -1.514 9.980 1.00 89.06 97 LYS A N 1
ATOM 805 C CA . LYS A 1 97 ? -8.458 -1.456 11.415 1.00 89.06 97 LYS A CA 1
ATOM 806 C C . LYS A 1 97 ? -9.625 -2.371 11.735 1.00 89.06 97 LYS A C 1
ATOM 808 O O . LYS A 1 97 ? -10.572 -2.463 10.952 1.00 89.06 97 LYS A O 1
ATOM 813 N N . VAL A 1 98 ? -9.554 -3.031 12.885 1.00 89.56 98 VAL A N 1
ATOM 814 C CA . VAL A 1 98 ? -10.617 -3.898 13.394 1.00 89.56 98 VAL A CA 1
ATOM 815 C C . VAL A 1 98 ? -10.938 -3.464 14.815 1.00 89.56 98 VAL A C 1
ATOM 817 O O . VAL A 1 98 ? -10.043 -3.344 15.650 1.00 89.56 98 VAL A O 1
ATOM 820 N N . PHE A 1 99 ? -12.214 -3.230 15.089 1.00 91.81 99 PHE A N 1
ATOM 821 C CA . PHE A 1 99 ? -12.714 -2.841 16.399 1.00 91.81 99 PHE A CA 1
ATOM 822 C C . PHE A 1 99 ? -13.713 -3.885 16.888 1.00 91.81 99 PHE A C 1
ATOM 824 O O . PHE A 1 99 ? -14.616 -4.269 16.145 1.00 91.81 99 PHE A O 1
ATOM 831 N N . SER A 1 100 ? -13.556 -4.329 18.132 1.00 93.19 100 SER A N 1
ATOM 832 C CA . SER A 1 100 ? -14.589 -5.068 18.850 1.00 93.19 100 SER A CA 1
ATOM 833 C C . SER A 1 100 ? -15.570 -4.070 19.458 1.00 93.19 100 SER A C 1
ATOM 835 O O . SER A 1 100 ? -15.166 -3.125 20.141 1.00 93.19 100 SER A O 1
ATOM 837 N N . LEU A 1 101 ? -16.855 -4.271 19.179 1.00 93.12 101 LEU A N 1
ATOM 838 C CA . LEU A 1 101 ? -17.974 -3.524 19.736 1.00 93.12 101 LEU A CA 1
ATOM 839 C C . LEU A 1 101 ? -18.768 -4.481 20.626 1.00 93.12 101 LEU A C 1
ATOM 841 O O . LEU A 1 101 ? -19.412 -5.413 20.133 1.00 93.12 101 LEU A O 1
ATOM 845 N N . LYS A 1 102 ? -18.716 -4.263 21.942 1.00 92.62 102 LYS A N 1
ATOM 846 C CA . LYS A 1 102 ? -19.539 -5.007 22.901 1.00 92.62 102 LYS A CA 1
ATOM 847 C C . LYS A 1 102 ? -20.852 -4.265 23.094 1.00 92.62 102 LYS A C 1
ATOM 849 O O . LYS A 1 102 ? -20.871 -3.087 23.465 1.00 92.62 102 LYS A O 1
ATOM 854 N N . MET A 1 103 ? -21.944 -4.969 22.852 1.00 90.38 103 MET A N 1
ATOM 855 C CA . MET A 1 103 ? -23.310 -4.475 22.965 1.00 90.38 103 MET A CA 1
ATOM 856 C C . MET A 1 103 ? -23.847 -4.738 24.382 1.00 90.38 103 MET A C 1
ATOM 858 O O . MET A 1 103 ? -23.394 -5.656 25.068 1.00 90.38 103 MET A O 1
ATOM 862 N N . GLN A 1 104 ? -24.815 -3.942 24.846 1.00 90.31 104 GLN A N 1
ATOM 863 C CA . GLN A 1 104 ? -25.380 -4.070 26.202 1.00 90.31 104 GLN A CA 1
ATOM 864 C C . GLN A 1 104 ? -26.009 -5.451 26.484 1.00 90.31 104 GLN A C 1
ATOM 866 O O . GLN A 1 104 ? -25.993 -5.922 27.621 1.00 90.31 104 GLN A O 1
ATOM 871 N N . ASP A 1 105 ? -26.510 -6.129 25.452 1.00 87.88 105 ASP A N 1
ATOM 872 C CA . ASP A 1 105 ? -27.061 -7.491 25.507 1.00 87.88 105 ASP A CA 1
ATOM 873 C C . ASP A 1 105 ? -25.992 -8.605 25.510 1.00 87.88 105 ASP A C 1
ATOM 875 O O . ASP A 1 105 ? -26.322 -9.788 25.423 1.00 87.88 105 ASP A O 1
ATOM 879 N N . ARG A 1 106 ? -24.712 -8.230 25.652 1.00 86.06 106 ARG A N 1
ATOM 880 C CA . ARG A 1 106 ? -23.520 -9.095 25.634 1.00 86.06 106 ARG A CA 1
ATOM 881 C C . ARG A 1 106 ? -23.150 -9.674 24.264 1.00 86.06 106 ARG A C 1
ATOM 883 O O . ARG A 1 106 ? -22.205 -10.461 24.206 1.00 86.06 106 ARG A O 1
ATOM 890 N N . ARG A 1 107 ? -23.809 -9.287 23.163 1.00 87.00 107 ARG A N 1
ATOM 891 C CA . ARG A 1 107 ? -23.297 -9.594 21.815 1.00 87.00 107 ARG A CA 1
ATOM 892 C C . ARG A 1 107 ? -21.993 -8.831 21.565 1.00 87.00 107 ARG A C 1
ATOM 894 O O . ARG A 1 107 ? -21.840 -7.683 21.978 1.00 87.00 107 ARG A O 1
ATOM 901 N N . GLU A 1 108 ? -21.063 -9.465 20.861 1.00 91.19 108 GLU A N 1
ATOM 902 C CA . GLU A 1 108 ? -19.809 -8.857 20.414 1.00 91.19 108 GLU A CA 1
ATOM 903 C C . GLU A 1 108 ? -19.772 -8.884 18.883 1.00 91.19 108 GLU A C 1
ATOM 905 O O . GLU A 1 108 ? -19.808 -9.956 18.272 1.00 91.19 108 GLU A O 1
ATOM 910 N N . VAL A 1 109 ? -19.726 -7.705 18.262 1.00 92.75 109 VAL A N 1
ATOM 911 C CA . VAL A 1 109 ? -19.658 -7.544 16.801 1.00 92.75 109 VAL A CA 1
ATOM 912 C C . VAL A 1 109 ? -18.355 -6.856 16.411 1.00 92.75 109 VAL A C 1
ATOM 914 O O . VAL A 1 109 ? -17.787 -6.088 17.186 1.00 92.75 109 VAL A O 1
ATOM 917 N N . LEU A 1 110 ? -17.858 -7.143 15.211 1.00 93.75 110 LEU A N 1
ATOM 918 C CA . LEU A 1 110 ? -16.613 -6.576 14.702 1.00 93.75 110 LEU A CA 1
ATOM 919 C C . LEU A 1 110 ? -16.910 -5.508 13.654 1.00 93.75 110 LEU A C 1
ATOM 921 O O . LEU A 1 110 ? -17.592 -5.786 12.670 1.00 93.75 110 LEU A O 1
ATOM 925 N N . ALA A 1 111 ? -16.351 -4.313 13.836 1.00 92.94 111 ALA A N 1
ATOM 926 C CA . ALA A 1 111 ? -16.326 -3.263 12.824 1.00 92.94 111 ALA A CA 1
ATOM 927 C C . ALA A 1 111 ? -14.940 -3.214 12.165 1.00 92.94 111 ALA A C 1
ATOM 929 O O . ALA A 1 111 ? -13.925 -3.014 12.836 1.00 92.94 111 ALA A O 1
ATOM 930 N N . ARG A 1 112 ? -14.890 -3.403 10.847 1.00 91.69 112 ARG A N 1
ATOM 931 C CA . ARG A 1 112 ? -13.675 -3.362 10.027 1.00 91.69 112 ARG A CA 1
ATOM 932 C C . ARG A 1 112 ? -13.695 -2.129 9.135 1.00 91.69 112 ARG A C 1
ATOM 934 O O . ARG A 1 112 ? -14.685 -1.881 8.451 1.00 91.69 112 ARG A O 1
ATOM 941 N N . ILE A 1 113 ? -12.595 -1.381 9.139 1.00 90.19 113 ILE A N 1
ATOM 942 C CA . ILE A 1 113 ? -12.423 -0.141 8.372 1.00 90.19 113 ILE A CA 1
ATOM 943 C C . ILE A 1 113 ? -11.142 -0.260 7.526 1.00 90.19 113 ILE A C 1
ATOM 945 O O . ILE A 1 113 ? -10.071 -0.494 8.098 1.00 90.19 113 ILE A O 1
ATOM 949 N N . PRO A 1 114 ? -11.206 -0.103 6.190 1.00 88.62 114 PRO A N 1
ATOM 950 C CA . PRO A 1 114 ? -10.043 -0.206 5.320 1.00 88.62 114 PRO A CA 1
ATOM 951 C C . PRO A 1 114 ? -9.115 1.012 5.454 1.00 88.62 114 PRO A C 1
ATOM 953 O O . PRO A 1 114 ? -9.515 2.182 5.380 1.00 88.62 114 PRO A O 1
ATOM 956 N N . ASN A 1 115 ? -7.824 0.730 5.607 1.00 87.12 115 ASN A N 1
ATOM 957 C CA . ASN A 1 115 ? -6.773 1.740 5.575 1.00 87.12 115 ASN A CA 1
ATOM 958 C C . ASN A 1 115 ? -6.557 2.253 4.130 1.00 87.12 115 ASN A C 1
ATOM 960 O O . ASN A 1 115 ? -6.815 1.517 3.176 1.00 87.12 115 ASN A O 1
ATOM 964 N N . PRO A 1 116 ? -6.027 3.476 3.923 1.00 81.94 116 PRO A N 1
ATOM 965 C CA . PRO A 1 116 ? -5.740 4.015 2.584 1.00 81.94 116 PRO A CA 1
ATOM 966 C C . PRO A 1 116 ? -4.834 3.139 1.697 1.00 81.94 116 PRO A C 1
ATOM 968 O O . PRO A 1 116 ? -4.840 3.275 0.477 1.00 81.94 116 PRO A O 1
ATOM 971 N N . ASN A 1 117 ? -4.031 2.243 2.278 1.00 80.69 117 ASN A N 1
ATOM 972 C CA . ASN A 1 117 ? -3.194 1.295 1.540 1.00 80.69 117 ASN A CA 1
ATOM 973 C C . ASN A 1 117 ? -3.908 -0.001 1.105 1.00 80.69 117 ASN A C 1
ATOM 975 O O . ASN A 1 117 ? -3.262 -0.832 0.467 1.00 80.69 117 ASN A O 1
ATOM 979 N N . ALA A 1 118 ? -5.183 -0.203 1.451 1.00 76.56 118 ALA A N 1
ATOM 980 C CA . ALA A 1 118 ? -5.936 -1.420 1.133 1.00 76.56 118 ALA A CA 1
ATOM 981 C C . ALA A 1 118 ? -6.218 -1.611 -0.369 1.00 76.56 118 ALA A C 1
ATOM 983 O O . ALA A 1 118 ? -6.382 -2.746 -0.810 1.00 76.56 118 ALA A O 1
ATOM 984 N N . GLY A 1 119 ? -6.274 -0.515 -1.129 1.00 75.56 119 GLY A N 1
ATOM 985 C CA . GLY A 1 119 ? -6.793 -0.449 -2.496 1.00 75.56 119 GLY A CA 1
ATOM 986 C C . GLY A 1 119 ? -7.867 0.637 -2.588 1.00 75.56 119 GLY A C 1
ATOM 987 O O . GLY A 1 119 ? -7.962 1.488 -1.703 1.00 75.56 119 GLY A O 1
ATOM 988 N N . GLN A 1 120 ? -8.696 0.609 -3.630 1.00 80.00 120 GLN A N 1
ATOM 989 C CA . GLN A 1 120 ? -9.867 1.485 -3.702 1.00 80.00 120 GLN A CA 1
ATOM 990 C C . GLN A 1 120 ? -10.963 0.942 -2.771 1.00 80.00 120 GLN A C 1
ATOM 992 O O . GLN A 1 120 ? -11.546 -0.108 -3.045 1.00 80.00 120 GLN A O 1
ATOM 997 N N . SER A 1 121 ? -11.216 1.634 -1.652 1.00 77.75 121 SER A N 1
ATOM 998 C CA . SER A 1 121 ? -12.069 1.148 -0.552 1.00 77.75 121 SER A CA 1
ATOM 999 C C . SER A 1 121 ? -13.444 0.646 -0.998 1.00 77.75 121 SER A C 1
ATOM 1001 O O . SER A 1 121 ? -13.929 -0.339 -0.447 1.00 77.75 121 SER A O 1
ATOM 1003 N N . SER A 1 122 ? -14.062 1.291 -1.994 1.00 82.88 122 SER A N 1
ATOM 1004 C CA . SER A 1 122 ? -15.381 0.914 -2.509 1.00 82.88 122 SER A CA 1
ATOM 1005 C C . SER A 1 122 ? -15.396 -0.498 -3.106 1.00 82.88 122 SER A C 1
ATOM 1007 O O . SER A 1 122 ? -16.244 -1.307 -2.727 1.00 82.88 122 SER A O 1
ATOM 1009 N N . TYR A 1 123 ? -14.434 -0.836 -3.970 1.00 87.19 123 TYR A N 1
ATOM 1010 C CA . TYR A 1 123 ? -14.309 -2.180 -4.544 1.00 87.19 123 TYR A CA 1
ATOM 1011 C C . TYR A 1 123 ? -13.908 -3.215 -3.493 1.00 87.19 123 TYR A C 1
ATOM 1013 O O . TYR A 1 123 ? -14.532 -4.270 -3.412 1.00 87.19 123 TYR A O 1
ATOM 1021 N N . ILE A 1 124 ? -12.927 -2.891 -2.640 1.00 88.94 124 ILE A N 1
ATOM 1022 C CA . ILE A 1 124 ? -12.465 -3.780 -1.563 1.00 88.94 124 ILE A CA 1
ATOM 1023 C C . ILE A 1 124 ? -13.627 -4.199 -0.653 1.00 88.94 124 ILE A C 1
ATOM 1025 O O . ILE A 1 124 ? -13.823 -5.390 -0.428 1.00 88.94 124 ILE A O 1
ATOM 1029 N N . VAL A 1 125 ? -14.414 -3.237 -0.158 1.00 91.56 125 VAL A N 1
ATOM 1030 C CA . VAL A 1 125 ? -15.529 -3.515 0.758 1.00 91.56 125 VAL A CA 1
ATOM 1031 C C . VAL A 1 125 ? -16.677 -4.228 0.046 1.00 91.56 125 VAL A C 1
ATOM 1033 O O . VAL A 1 125 ? -17.167 -5.233 0.557 1.00 91.56 125 VAL A O 1
ATOM 1036 N N . SER A 1 126 ? -17.077 -3.764 -1.144 1.00 92.50 126 SER A N 1
ATOM 1037 C CA . SER A 1 126 ? -18.177 -4.390 -1.898 1.00 92.50 126 SER A CA 1
ATOM 1038 C C . SER A 1 126 ? -17.869 -5.845 -2.252 1.00 92.50 126 SER A C 1
ATOM 1040 O O . SER A 1 126 ? -18.751 -6.700 -2.174 1.00 92.50 126 SER A O 1
ATOM 1042 N N . SER A 1 127 ? -16.616 -6.135 -2.615 1.00 94.31 127 SER A N 1
ATOM 1043 C CA . SER A 1 127 ? -16.211 -7.484 -2.987 1.00 94.31 127 SER A CA 1
ATOM 1044 C C . SER A 1 127 ? -15.990 -8.401 -1.791 1.00 94.31 127 SER A C 1
ATOM 1046 O O . SER A 1 127 ? -16.410 -9.554 -1.835 1.00 94.31 127 SER A O 1
ATOM 1048 N N . GLU A 1 128 ? -15.380 -7.919 -0.703 1.00 94.69 128 GLU A N 1
ATOM 1049 C CA . GLU A 1 128 ? -15.183 -8.744 0.494 1.00 94.69 128 GLU A CA 1
ATOM 1050 C C . GLU A 1 128 ? -16.530 -9.181 1.091 1.00 94.69 128 GLU A C 1
ATOM 1052 O O . GLU A 1 128 ? -16.700 -10.350 1.435 1.00 94.69 128 GLU A O 1
ATOM 1057 N N . VAL A 1 129 ? -17.519 -8.280 1.133 1.00 95.44 129 VAL A N 1
ATOM 1058 C CA . VAL A 1 129 ? -18.879 -8.604 1.584 1.00 95.44 129 VAL A CA 1
ATOM 1059 C C . VAL A 1 129 ? -19.548 -9.634 0.670 1.00 95.44 129 VAL A C 1
ATOM 1061 O O . VAL A 1 129 ? -20.053 -10.640 1.167 1.00 95.44 129 VAL A O 1
ATOM 1064 N N . ALA A 1 130 ? -19.538 -9.416 -0.650 1.00 96.25 130 ALA A N 1
ATOM 1065 C CA . ALA A 1 130 ? -20.148 -10.346 -1.600 1.00 96.25 130 ALA A CA 1
ATOM 1066 C C . ALA A 1 130 ? -19.451 -11.719 -1.594 1.00 96.25 130 ALA A C 1
ATOM 1068 O O . ALA A 1 130 ? -20.109 -12.753 -1.667 1.00 96.25 130 ALA A O 1
ATOM 1069 N N . THR A 1 131 ? -18.126 -11.743 -1.437 1.00 96.44 131 THR A N 1
ATOM 1070 C CA . THR A 1 131 ? -17.334 -12.974 -1.326 1.00 96.44 131 THR A CA 1
ATOM 1071 C C . THR A 1 131 ? -17.699 -13.752 -0.063 1.00 96.44 131 THR A C 1
ATOM 1073 O O . THR A 1 131 ? -17.936 -14.954 -0.146 1.00 96.44 131 THR A O 1
ATOM 1076 N N . LEU A 1 132 ? -17.803 -13.094 1.097 1.00 96.75 132 LEU A N 1
ATOM 1077 C CA . LEU A 1 132 ? -18.199 -13.744 2.353 1.00 96.75 132 LEU A CA 1
ATOM 1078 C C . LEU A 1 132 ? -19.624 -14.318 2.289 1.00 96.75 132 LEU A C 1
ATOM 1080 O O . LEU A 1 132 ? -19.848 -15.435 2.756 1.00 96.75 132 LEU A O 1
ATOM 1084 N N . ASP A 1 133 ? -20.570 -13.603 1.677 1.00 96.38 133 ASP A N 1
ATOM 1085 C CA . ASP A 1 133 ? -21.945 -14.093 1.530 1.00 96.38 133 ASP A CA 1
ATOM 1086 C C . ASP A 1 133 ? -22.045 -15.262 0.531 1.00 96.38 133 ASP A C 1
ATOM 1088 O O . ASP A 1 133 ? -22.665 -16.285 0.829 1.00 96.38 133 ASP A O 1
ATOM 1092 N N . PHE A 1 134 ? -21.336 -15.181 -0.602 1.00 95.81 134 PHE A N 1
ATOM 1093 C CA . PHE A 1 134 ? -21.215 -16.275 -1.571 1.00 95.81 134 PHE A CA 1
ATOM 1094 C C . PHE A 1 134 ? -20.600 -17.534 -0.937 1.00 95.81 134 PHE A C 1
ATOM 1096 O O . PHE A 1 134 ? -21.145 -18.634 -1.052 1.00 95.81 134 PHE A O 1
ATOM 1103 N N . LEU A 1 135 ? -19.492 -17.383 -0.206 1.00 96.25 135 LEU A N 1
ATOM 1104 C CA . LEU A 1 135 ? -18.831 -18.477 0.510 1.00 96.25 135 LEU A CA 1
ATOM 1105 C C . LEU A 1 135 ? -19.771 -19.161 1.504 1.00 96.25 135 LEU A C 1
ATOM 1107 O O . LEU A 1 135 ? -19.827 -20.392 1.544 1.00 96.25 135 LEU A O 1
ATOM 1111 N N . ARG A 1 136 ? -20.522 -18.374 2.280 1.00 95.50 136 ARG A N 1
ATOM 1112 C CA . ARG A 1 136 ? -21.423 -18.885 3.313 1.00 95.50 136 ARG A CA 1
ATOM 1113 C C . ARG A 1 136 ? -22.663 -19.554 2.724 1.00 95.50 136 ARG A C 1
ATOM 1115 O O . ARG A 1 136 ? -22.959 -20.689 3.084 1.00 95.50 136 ARG A O 1
ATOM 1122 N N . ASN A 1 137 ? -23.371 -18.870 1.828 1.00 94.81 137 ASN A N 1
ATOM 1123 C CA . ASN A 1 137 ? -24.701 -19.282 1.376 1.00 94.81 137 ASN A CA 1
ATOM 1124 C C . ASN A 1 137 ? -24.634 -20.197 0.140 1.00 94.81 137 ASN A C 1
ATOM 1126 O O . ASN A 1 137 ? -25.400 -21.159 0.032 1.00 94.81 137 ASN A O 1
ATOM 1130 N N . VAL A 1 138 ? -23.678 -19.970 -0.770 1.00 94.06 138 VAL A N 1
ATOM 1131 C CA . VAL A 1 138 ? -23.511 -20.797 -1.976 1.00 94.06 138 VAL A CA 1
ATOM 1132 C C . VAL A 1 138 ? -22.596 -21.999 -1.705 1.00 94.06 138 VAL A C 1
ATOM 1134 O O . VAL A 1 138 ? -22.961 -23.119 -2.062 1.00 94.06 138 VAL A O 1
ATOM 1137 N N . LEU A 1 139 ? -21.464 -21.829 -1.007 1.00 93.50 139 LEU A N 1
ATOM 1138 C CA . LEU A 1 139 ? -20.452 -22.900 -0.846 1.00 93.50 139 LEU A CA 1
ATOM 1139 C C . LEU A 1 139 ? -20.431 -23.618 0.520 1.00 93.50 139 LEU A C 1
ATOM 1141 O O . LEU A 1 139 ? -19.645 -24.555 0.710 1.00 93.50 139 LEU A O 1
ATOM 1145 N N . ASP A 1 140 ? -21.274 -23.205 1.471 1.00 94.81 140 ASP A N 1
ATOM 1146 C CA . ASP A 1 140 ? -21.305 -23.711 2.857 1.00 94.81 140 ASP A CA 1
ATOM 1147 C C . ASP A 1 140 ? -19.938 -23.630 3.566 1.00 94.81 140 ASP A C 1
ATOM 1149 O O . ASP A 1 140 ? -19.611 -24.448 4.436 1.00 94.81 140 ASP A O 1
ATOM 1153 N N . VAL A 1 141 ? -19.089 -22.683 3.157 1.00 96.06 141 VAL A N 1
ATOM 1154 C CA . VAL A 1 141 ? -17.772 -22.464 3.760 1.00 96.06 141 VAL A CA 1
ATOM 1155 C C . VAL A 1 141 ? -17.974 -21.698 5.070 1.00 96.06 141 VAL A C 1
ATOM 1157 O O . VAL A 1 141 ? -18.652 -20.667 5.075 1.00 96.06 141 VAL A O 1
ATOM 1160 N N . PRO A 1 142 ? -17.407 -22.172 6.194 1.00 95.50 142 PRO A N 1
ATOM 1161 C CA . PRO A 1 142 ? -17.561 -21.501 7.474 1.00 95.50 142 PRO A CA 1
ATOM 1162 C C . PRO A 1 142 ? -16.803 -20.167 7.458 1.00 95.50 142 PRO A C 1
ATOM 1164 O O . PRO A 1 142 ? -15.576 -20.136 7.536 1.00 95.50 142 PRO A O 1
ATOM 1167 N N . VAL A 1 143 ? -17.543 -19.065 7.351 1.00 96.19 143 VAL A N 1
ATOM 1168 C CA . VAL A 1 143 ? -17.037 -17.685 7.416 1.00 96.19 143 VAL A CA 1
ATOM 1169 C C . VAL A 1 143 ? -17.982 -16.822 8.265 1.00 96.19 143 VAL A C 1
ATOM 1171 O O . VAL A 1 143 ? -19.173 -17.153 8.365 1.00 96.19 143 VAL A O 1
ATOM 1174 N N . PRO A 1 144 ? -17.516 -15.724 8.892 1.00 94.88 144 PRO A N 1
ATOM 1175 C CA . PRO A 1 144 ? -18.376 -14.906 9.742 1.00 94.88 144 PRO A CA 1
ATOM 1176 C C . PRO A 1 144 ? -19.434 -14.171 8.912 1.00 94.88 144 PRO A C 1
ATOM 1178 O O . PRO A 1 144 ? -19.164 -13.735 7.792 1.00 94.88 144 PRO A O 1
ATOM 1181 N N . LYS A 1 145 ? -20.646 -14.029 9.455 1.00 94.19 145 LYS A N 1
ATOM 1182 C CA . LYS A 1 145 ? -21.760 -13.391 8.748 1.00 94.19 145 LYS A CA 1
ATOM 1183 C C . LYS A 1 145 ? -21.579 -11.872 8.696 1.00 94.19 145 LYS A C 1
ATOM 1185 O O . LYS A 1 145 ? -21.233 -11.255 9.706 1.00 94.19 145 LYS A O 1
ATOM 1190 N N . ILE A 1 146 ? -21.881 -11.263 7.551 1.00 94.50 146 ILE A N 1
ATOM 1191 C CA . ILE A 1 146 ? -22.018 -9.807 7.443 1.00 94.50 146 ILE A CA 1
ATOM 1192 C C . ILE A 1 146 ? -23.351 -9.368 8.055 1.00 94.50 146 ILE A C 1
ATOM 1194 O O . ILE A 1 146 ? -24.381 -10.013 7.863 1.00 94.50 146 ILE A O 1
ATOM 1198 N N . LEU A 1 147 ? -23.312 -8.278 8.818 1.00 92.12 147 LEU A N 1
ATOM 1199 C CA . LEU A 1 147 ? -24.469 -7.698 9.498 1.00 92.12 147 LEU A CA 1
ATOM 1200 C C . LEU A 1 147 ? -24.882 -6.374 8.846 1.00 92.12 147 LEU A C 1
ATOM 1202 O O . LEU A 1 147 ? -26.059 -6.178 8.574 1.00 92.12 147 LEU A O 1
ATOM 1206 N N . ALA A 1 148 ? -23.914 -5.503 8.551 1.00 90.25 148 ALA A N 1
ATOM 1207 C CA . ALA A 1 148 ? -24.111 -4.247 7.828 1.00 90.25 148 ALA A CA 1
ATOM 1208 C C . ALA A 1 148 ? -22.802 -3.811 7.151 1.00 90.25 148 ALA A C 1
ATOM 1210 O O . ALA A 1 148 ? -21.723 -4.250 7.548 1.00 90.25 148 ALA A O 1
ATOM 1211 N N . TRP A 1 149 ? -22.861 -2.957 6.132 1.00 91.38 149 TRP A N 1
ATOM 1212 C CA . TRP A 1 149 ? -21.675 -2.478 5.412 1.00 91.38 149 TRP A CA 1
ATOM 1213 C C . TRP A 1 149 ? -21.986 -1.213 4.607 1.00 91.38 149 TRP A C 1
ATOM 1215 O O . TRP A 1 149 ? -23.142 -0.941 4.293 1.00 91.38 149 TRP A O 1
ATOM 1225 N N . SER A 1 150 ? -20.951 -0.455 4.240 1.00 88.12 150 SER A N 1
ATOM 1226 C CA . SER A 1 150 ? -21.071 0.641 3.273 1.00 88.12 150 SER A CA 1
ATOM 1227 C C . SER A 1 150 ? -19.794 0.803 2.453 1.00 88.12 150 SER A C 1
ATOM 1229 O O . SER A 1 150 ? -18.692 0.815 3.007 1.00 88.12 150 SER A O 1
ATOM 1231 N N . SER A 1 151 ? -19.950 0.939 1.133 1.00 82.62 151 SER A N 1
ATOM 1232 C CA . SER A 1 151 ? -18.859 1.106 0.163 1.00 82.62 151 SER A CA 1
ATOM 1233 C C . SER A 1 151 ? -18.930 2.390 -0.673 1.00 82.62 151 SER A C 1
ATOM 1235 O O . SER A 1 151 ? -17.925 2.768 -1.277 1.00 82.62 151 SER A O 1
ATOM 1237 N N . GLN A 1 152 ? -20.088 3.057 -0.717 1.00 69.25 152 GLN A N 1
ATOM 1238 C CA . GLN A 1 152 ? -20.315 4.274 -1.501 1.00 69.25 152 GLN A CA 1
ATOM 1239 C C . GLN A 1 152 ? -19.620 5.481 -0.854 1.00 69.25 152 GLN A C 1
ATOM 1241 O O . GLN A 1 152 ? -19.616 5.631 0.364 1.00 69.25 152 GLN A O 1
ATOM 1246 N N . GLU A 1 153 ? -19.039 6.349 -1.680 1.00 54.28 153 GLU A N 1
ATOM 1247 C CA . GLU A 1 153 ? -18.376 7.592 -1.245 1.00 54.28 153 GLU A CA 1
ATOM 1248 C C . GLU A 1 153 ? -19.297 8.817 -1.411 1.00 54.28 153 GLU A C 1
ATOM 1250 O O . GLU A 1 153 ? -19.220 9.770 -0.643 1.00 54.28 153 GLU A O 1
ATOM 1255 N N . SER A 1 154 ? -20.235 8.747 -2.364 1.00 47.12 154 SER A N 1
ATOM 1256 C CA . SER A 1 154 ? -21.279 9.748 -2.632 1.00 47.12 154 SER A CA 1
ATOM 1257 C C . SER A 1 154 ? -22.359 9.805 -1.548 1.00 47.12 154 SER A C 1
ATOM 1259 O O . SER A 1 154 ? -22.897 10.870 -1.252 1.00 47.12 154 SER A O 1
ATOM 1261 N N . GLN A 1 155 ? -22.660 8.667 -0.918 1.00 50.91 155 GLN A N 1
ATOM 1262 C CA . GLN A 1 155 ? -23.414 8.617 0.327 1.00 50.91 155 GLN A CA 1
ATOM 1263 C C . GLN A 1 155 ? -22.424 8.722 1.482 1.00 50.91 155 GLN A C 1
ATOM 1265 O O . GLN A 1 155 ? -21.926 7.708 1.973 1.00 50.91 155 GLN A O 1
ATOM 1270 N N . ILE A 1 156 ? -22.144 9.955 1.919 1.00 50.66 156 ILE A N 1
ATOM 1271 C CA . ILE A 1 156 ? -21.352 10.213 3.125 1.00 50.66 156 ILE A CA 1
ATOM 1272 C C . ILE A 1 156 ? -22.103 9.599 4.309 1.00 50.66 156 ILE A C 1
ATOM 1274 O O . ILE A 1 156 ? -22.993 10.212 4.901 1.00 50.66 156 ILE A O 1
ATOM 1278 N N . SER A 1 157 ? -21.760 8.354 4.649 1.00 60.31 157 SER A N 1
ATOM 1279 C CA . SER A 1 157 ? -22.214 7.752 5.896 1.00 60.31 157 SER A CA 1
ATOM 1280 C C . SER A 1 157 ? -21.754 8.655 7.039 1.00 60.31 157 SER A C 1
ATOM 1282 O O . SER A 1 157 ? -20.655 9.208 6.994 1.00 60.31 157 SER A O 1
ATOM 1284 N N . SER A 1 158 ? -22.563 8.801 8.088 1.00 72.31 158 SER A N 1
ATOM 1285 C CA . SER A 1 158 ? -22.222 9.655 9.238 1.00 72.31 158 SER A CA 1
ATOM 1286 C C . SER A 1 158 ? -20.896 9.264 9.917 1.00 72.31 158 SER A C 1
ATOM 1288 O O . SER A 1 158 ? -20.316 10.064 10.648 1.00 72.31 158 SER A O 1
ATOM 1290 N N . ILE A 1 159 ? -20.414 8.044 9.646 1.00 82.19 159 ILE A N 1
ATOM 1291 C CA . ILE A 1 159 ? -19.139 7.453 10.071 1.00 82.19 159 ILE A CA 1
ATOM 1292 C C . ILE A 1 159 ? -17.933 8.057 9.317 1.00 82.19 159 ILE A C 1
ATOM 1294 O O . ILE A 1 159 ? -16.822 8.044 9.843 1.00 82.19 159 ILE A O 1
ATOM 1298 N N . GLY A 1 160 ? -18.124 8.622 8.121 1.00 80.75 160 GLY A N 1
ATOM 1299 C CA . GLY A 1 160 ? -17.086 9.320 7.347 1.00 80.75 160 GLY A CA 1
ATOM 1300 C C . GLY A 1 160 ? -16.104 8.418 6.586 1.00 80.75 160 GLY A C 1
ATOM 1301 O O . GLY A 1 160 ? -15.125 8.907 6.030 1.00 80.75 160 GLY A O 1
ATOM 1302 N N . THR A 1 161 ? -16.329 7.102 6.547 1.00 86.81 161 THR A N 1
ATOM 1303 C CA . THR A 1 161 ? -15.493 6.153 5.793 1.00 86.81 161 THR A CA 1
ATOM 1304 C C . THR A 1 161 ? -16.271 4.880 5.443 1.00 86.81 161 THR A C 1
ATOM 1306 O O . THR A 1 161 ? -17.354 4.650 5.983 1.00 86.81 161 THR A O 1
ATOM 1309 N N . GLN A 1 162 ? -15.741 4.058 4.533 1.00 88.12 162 GLN A N 1
ATOM 1310 C CA . GLN A 1 162 ? -16.297 2.741 4.215 1.00 88.12 162 GLN A CA 1
ATOM 1311 C C . GLN A 1 162 ? -16.075 1.770 5.382 1.00 88.12 162 GLN A C 1
ATOM 1313 O O . GLN A 1 162 ? -15.076 1.865 6.097 1.00 88.12 162 GLN A O 1
ATOM 1318 N N . TYR A 1 163 ? -16.984 0.818 5.580 1.00 90.69 163 TYR A N 1
ATOM 1319 C CA . TYR A 1 163 ? -16.899 -0.122 6.698 1.00 90.69 163 TYR A CA 1
ATOM 1320 C C . TYR A 1 163 ? -17.621 -1.443 6.420 1.00 90.69 163 TYR A C 1
ATOM 1322 O O . TYR A 1 163 ? -18.519 -1.522 5.581 1.00 90.69 163 TYR A O 1
ATOM 1330 N N . ILE A 1 164 ? -17.256 -2.465 7.193 1.00 93.06 164 ILE A N 1
ATOM 1331 C CA . ILE A 1 164 ? -17.960 -3.746 7.300 1.00 93.06 164 ILE A CA 1
ATOM 1332 C C . ILE A 1 164 ? -18.227 -4.011 8.782 1.00 93.06 164 ILE A C 1
ATOM 1334 O O . ILE A 1 164 ? -17.298 -3.996 9.587 1.00 93.06 164 ILE A O 1
ATOM 1338 N N . ILE A 1 165 ? -19.477 -4.278 9.146 1.00 92.69 165 ILE A N 1
ATOM 1339 C CA . ILE A 1 165 ? -19.886 -4.758 10.468 1.00 92.69 165 ILE A CA 1
ATOM 1340 C C . ILE A 1 165 ? -20.300 -6.218 10.316 1.00 92.69 165 ILE A C 1
ATOM 1342 O O . ILE A 1 165 ? -21.148 -6.557 9.489 1.00 92.69 165 ILE A O 1
ATOM 1346 N N . MET A 1 166 ? -19.682 -7.093 11.100 1.00 94.31 166 MET A N 1
ATOM 1347 C CA . MET A 1 166 ? -19.807 -8.542 10.962 1.00 94.31 166 MET A CA 1
ATOM 1348 C C . MET A 1 166 ? -19.794 -9.249 12.317 1.00 94.31 166 MET A C 1
ATOM 1350 O O . MET A 1 166 ? -19.351 -8.697 13.327 1.00 94.31 166 MET A O 1
ATOM 1354 N N . GLU A 1 167 ? -20.275 -10.488 12.340 1.00 93.44 167 GLU A N 1
ATOM 1355 C CA . GLU A 1 167 ? -20.143 -11.366 13.502 1.00 93.44 167 GLU A CA 1
ATOM 1356 C C . GLU A 1 167 ? -18.663 -11.615 13.832 1.00 93.44 167 GLU A C 1
ATOM 1358 O O . GLU A 1 167 ? -17.814 -11.745 12.943 1.00 93.44 167 GLU A O 1
ATOM 1363 N N . LYS A 1 168 ? -18.347 -11.744 15.124 1.00 91.62 168 LYS A N 1
ATOM 1364 C CA . LYS A 1 168 ? -17.056 -12.280 15.557 1.00 91.62 168 LYS A CA 1
ATOM 1365 C C . LYS A 1 168 ? -16.946 -13.754 15.152 1.00 91.62 168 LYS A C 1
ATOM 1367 O O . LYS A 1 168 ? -17.898 -14.521 15.322 1.00 91.62 168 LYS A O 1
ATOM 1372 N N . ALA A 1 169 ? -15.787 -14.150 14.622 1.00 91.25 169 ALA A N 1
ATOM 1373 C CA . ALA A 1 169 ? -15.501 -15.543 14.285 1.00 91.25 169 ALA A CA 1
ATOM 1374 C C . ALA A 1 169 ? -15.679 -16.442 15.522 1.00 91.25 169 ALA A C 1
ATOM 1376 O O . ALA A 1 169 ? -15.220 -16.102 16.611 1.00 91.25 169 ALA A O 1
ATOM 1377 N N . GLN A 1 170 ? -16.383 -17.561 15.352 1.00 89.50 170 GLN A N 1
ATOM 1378 C CA . GLN A 1 170 ? -16.750 -18.459 16.448 1.00 89.50 170 GLN A CA 1
ATOM 1379 C C . GLN A 1 170 ? -15.664 -19.510 16.699 1.00 89.50 170 GLN A C 1
ATOM 1381 O O . GLN A 1 170 ? -15.069 -20.019 15.747 1.00 89.50 170 GLN A O 1
ATOM 1386 N N . GLY A 1 171 ? -15.468 -19.889 17.962 1.00 90.62 171 GLY A N 1
ATOM 1387 C CA . GLY A 1 171 ? -14.443 -20.845 18.385 1.00 90.62 171 GLY A CA 1
ATOM 1388 C C . GLY A 1 171 ? -13.095 -20.199 18.721 1.00 90.62 171 GLY A C 1
ATOM 1389 O O . GLY A 1 171 ? -12.983 -18.976 18.831 1.00 90.62 171 GLY A O 1
ATOM 1390 N N . ARG A 1 172 ? -12.058 -21.027 18.873 1.00 92.19 172 ARG A N 1
ATOM 1391 C CA . ARG A 1 172 ? -10.691 -20.591 19.213 1.00 92.19 172 ARG A CA 1
ATOM 1392 C C . ARG A 1 172 ? -9.803 -20.448 17.991 1.00 92.19 172 ARG A C 1
ATOM 1394 O O . ARG A 1 172 ? -9.956 -21.171 17.008 1.00 92.19 172 ARG A O 1
ATOM 1401 N N . GLN A 1 173 ? -8.836 -19.543 18.075 1.00 92.25 173 GLN A N 1
ATOM 1402 C CA . GLN A 1 173 ? -7.847 -19.347 17.023 1.00 92.25 173 GLN A CA 1
ATOM 1403 C C . GLN A 1 173 ? -6.892 -20.548 16.973 1.00 92.25 173 GLN A C 1
ATOM 1405 O O . GLN A 1 173 ? -6.417 -21.034 18.003 1.00 92.25 173 GLN A O 1
ATOM 1410 N N . LEU A 1 174 ? -6.602 -21.059 15.774 1.00 93.12 174 LEU A N 1
ATOM 1411 C CA . LEU A 1 174 ? -5.830 -22.291 15.629 1.00 93.12 174 LEU A CA 1
ATOM 1412 C C . LEU A 1 174 ? -4.398 -22.149 16.173 1.00 93.12 174 LEU A C 1
ATOM 1414 O O . LEU A 1 174 ? -3.864 -23.118 16.709 1.00 93.12 174 LEU A O 1
ATOM 1418 N N . SER A 1 175 ? -3.782 -20.965 16.104 1.00 90.38 175 SER A N 1
ATOM 1419 C CA . SER A 1 175 ? -2.436 -20.707 16.641 1.00 90.38 175 SER A CA 1
ATOM 1420 C C . SER A 1 175 ? -2.308 -20.940 18.154 1.00 90.38 175 SER A C 1
ATOM 1422 O O . SER A 1 175 ? -1.250 -21.396 18.598 1.00 90.38 175 SER A O 1
ATOM 1424 N N . GLU A 1 176 ? -3.376 -20.734 18.931 1.00 89.94 176 GLU A N 1
ATOM 1425 C CA . GLU A 1 176 ? -3.415 -20.986 20.380 1.00 89.94 176 GLU A CA 1
ATOM 1426 C C . GLU A 1 176 ? -3.337 -22.486 20.706 1.00 89.94 176 GLU A C 1
ATOM 1428 O O . GLU A 1 176 ? -2.613 -22.910 21.610 1.00 89.94 176 GLU A O 1
ATOM 1433 N N . VAL A 1 177 ? -4.071 -23.311 19.952 1.00 91.38 177 VAL A N 1
ATOM 1434 C CA . VAL A 1 177 ? -4.192 -24.759 20.199 1.00 91.38 177 VAL A CA 1
ATOM 1435 C C . VAL A 1 177 ? -3.183 -25.599 19.418 1.00 91.38 177 VAL A C 1
ATOM 1437 O O . VAL A 1 177 ? -2.841 -26.705 19.837 1.00 91.38 177 VAL A O 1
ATOM 1440 N N . TRP A 1 178 ? -2.659 -25.098 18.296 1.00 91.25 178 TRP A N 1
ATOM 1441 C CA . TRP A 1 178 ? -1.756 -25.844 17.418 1.00 91.25 178 TRP A CA 1
ATOM 1442 C C . TRP A 1 178 ? -0.574 -26.497 18.150 1.00 91.25 178 TRP A C 1
ATOM 1444 O O . TRP A 1 178 ? -0.286 -27.662 17.849 1.00 91.25 178 TRP A O 1
ATOM 1454 N N . PRO A 1 179 ? 0.094 -25.849 19.134 1.00 89.25 179 PRO A N 1
ATOM 1455 C CA . PRO A 1 179 ? 1.193 -26.463 19.878 1.00 89.25 179 PRO A CA 1
ATOM 1456 C C . PRO A 1 179 ? 0.790 -27.702 20.687 1.00 89.25 179 PRO A C 1
ATOM 1458 O O . PRO A 1 179 ? 1.622 -28.594 20.847 1.00 89.25 179 PRO A O 1
ATOM 1461 N N . THR A 1 180 ? -0.454 -27.775 21.175 1.00 89.00 180 THR A N 1
ATOM 1462 C CA . THR A 1 180 ? -0.955 -28.872 22.025 1.00 89.00 180 THR A CA 1
ATOM 1463 C C . THR A 1 180 ? -1.665 -29.974 21.233 1.00 89.00 180 THR A C 1
ATOM 1465 O O . THR A 1 180 ? -1.781 -31.096 21.725 1.00 89.00 180 THR A O 1
ATOM 1468 N N . MET A 1 181 ? -2.081 -29.708 19.988 1.00 91.31 181 MET A N 1
ATOM 1469 C CA . MET A 1 181 ? -2.677 -30.715 19.101 1.00 91.31 181 MET A CA 1
ATOM 1470 C C . MET A 1 181 ? -1.716 -31.870 18.778 1.00 91.31 181 MET A C 1
ATOM 1472 O O . MET A 1 181 ? -0.579 -31.668 18.342 1.00 91.31 181 MET A O 1
ATOM 1476 N N . SER A 1 182 ? -2.222 -33.100 18.888 1.00 91.88 182 SER A N 1
ATOM 1477 C CA . SER A 1 182 ? -1.539 -34.314 18.427 1.00 91.88 182 SER A CA 1
ATOM 1478 C C . SER A 1 182 ? -1.433 -34.390 16.895 1.00 91.88 182 SER A C 1
ATOM 1480 O O . SER A 1 182 ? -2.234 -33.800 16.169 1.00 91.88 182 SER A O 1
ATOM 1482 N N . GLU A 1 183 ? -0.485 -35.184 16.379 1.00 90.06 183 GLU A N 1
ATOM 1483 C CA . GLU A 1 183 ? -0.313 -35.417 14.930 1.00 90.06 183 GLU A CA 1
ATOM 1484 C C . GLU A 1 183 ? -1.617 -35.920 14.274 1.00 90.06 183 GLU A C 1
ATOM 1486 O O . GLU A 1 183 ? -2.026 -35.405 13.236 1.00 90.06 183 GLU A O 1
ATOM 1491 N N . LYS A 1 184 ? -2.348 -36.826 14.944 1.00 92.62 184 LYS A N 1
ATOM 1492 C CA . LYS A 1 184 ? -3.660 -37.328 14.494 1.00 92.62 184 LYS A CA 1
ATOM 1493 C C . LYS A 1 184 ? -4.717 -36.220 14.393 1.00 92.62 184 LYS A C 1
ATOM 1495 O O . LYS A 1 184 ? -5.475 -36.206 13.426 1.00 92.62 184 LYS A O 1
ATOM 1500 N N . GLN A 1 185 ? -4.767 -35.293 15.353 1.00 93.62 185 GLN A N 1
ATOM 1501 C CA . GLN A 1 185 ? -5.693 -34.152 15.308 1.00 93.62 185 GLN A CA 1
ATOM 1502 C C . GLN A 1 185 ? -5.327 -33.172 14.188 1.00 93.62 185 GLN A C 1
ATOM 1504 O O . GLN A 1 185 ? -6.213 -32.722 13.469 1.00 93.62 185 GLN A O 1
ATOM 1509 N N . ARG A 1 186 ? -4.031 -32.895 13.976 1.00 94.06 186 ARG A N 1
ATOM 1510 C CA . ARG A 1 186 ? -3.570 -32.048 12.861 1.00 94.06 186 ARG A CA 1
ATOM 1511 C C . ARG A 1 186 ? -3.894 -32.670 11.498 1.00 94.06 186 ARG A C 1
ATOM 1513 O O . ARG A 1 186 ? -4.317 -31.956 10.597 1.00 94.06 186 ARG A O 1
ATOM 1520 N N . PHE A 1 187 ? -3.767 -33.991 11.348 1.00 94.62 187 PHE A N 1
ATOM 1521 C CA . PHE A 1 187 ? -4.181 -34.699 10.127 1.00 94.62 187 PHE A CA 1
ATOM 1522 C C . PHE A 1 187 ? -5.704 -34.658 9.920 1.00 94.62 187 PHE A C 1
ATOM 1524 O O . PHE A 1 187 ? -6.167 -34.468 8.797 1.00 94.62 187 PHE A O 1
ATOM 1531 N N . ALA A 1 188 ? -6.498 -34.796 10.987 1.00 94.56 188 ALA A N 1
ATOM 1532 C CA . ALA A 1 188 ? -7.952 -34.660 10.906 1.00 94.56 188 ALA A CA 1
ATOM 1533 C C . ALA A 1 188 ? -8.373 -33.241 10.475 1.00 94.56 188 ALA A C 1
ATOM 1535 O O . ALA A 1 188 ? -9.160 -33.113 9.539 1.00 94.56 188 ALA A O 1
ATOM 1536 N N . LEU A 1 189 ? -7.761 -32.200 11.054 1.00 95.44 189 LEU A N 1
ATOM 1537 C CA . LEU A 1 189 ? -7.971 -30.804 10.656 1.00 95.44 189 LEU A CA 1
ATOM 1538 C C . LEU A 1 189 ? -7.561 -30.545 9.198 1.00 95.44 189 LEU A C 1
ATOM 1540 O O . LEU A 1 189 ? -8.308 -29.927 8.448 1.00 95.44 189 LEU A O 1
ATOM 1544 N N . VAL A 1 190 ? -6.406 -31.059 8.759 1.00 95.31 190 VAL A N 1
ATOM 1545 C CA . VAL A 1 190 ? -5.976 -30.959 7.353 1.00 95.31 190 VAL A CA 1
ATOM 1546 C C . VAL A 1 190 ? -6.987 -31.616 6.412 1.00 95.31 190 VAL A C 1
ATOM 1548 O O . VAL A 1 190 ? -7.260 -31.082 5.342 1.00 95.31 190 VAL A O 1
ATOM 1551 N N . LYS A 1 191 ? -7.594 -32.742 6.799 1.00 95.31 191 LYS A N 1
ATOM 1552 C CA . LYS A 1 191 ? -8.651 -33.376 6.000 1.00 95.31 191 LYS A CA 1
ATOM 1553 C C . LYS A 1 191 ? -9.914 -32.502 5.911 1.00 95.31 191 LYS A C 1
ATOM 1555 O O . LYS A 1 191 ? -10.565 -32.504 4.869 1.00 95.31 191 LYS A O 1
ATOM 1560 N N . ASP A 1 192 ? -10.240 -31.764 6.972 1.00 95.69 192 ASP A N 1
ATOM 1561 C CA . ASP A 1 192 ? -11.332 -30.781 6.999 1.00 95.69 192 ASP A CA 1
ATOM 1562 C C . ASP A 1 192 ? -11.026 -29.586 6.075 1.00 95.69 192 ASP A C 1
ATOM 1564 O O . ASP A 1 192 ? -11.859 -29.216 5.249 1.00 95.69 192 ASP A O 1
ATOM 1568 N N . LEU A 1 193 ? -9.789 -29.071 6.112 1.00 95.75 193 LEU A N 1
ATOM 1569 C CA . LEU A 1 193 ? -9.308 -28.010 5.219 1.00 95.75 193 LEU A CA 1
ATOM 1570 C C . LEU A 1 193 ? -9.379 -28.420 3.741 1.00 95.75 193 LEU A C 1
ATOM 1572 O O . LEU A 1 193 ? -9.947 -27.693 2.932 1.00 95.75 193 LEU A O 1
ATOM 1576 N N . VAL A 1 194 ? -8.892 -29.616 3.394 1.00 95.62 194 VAL A N 1
ATOM 1577 C CA . VAL A 1 194 ? -8.969 -30.154 2.022 1.00 95.62 194 VAL A CA 1
ATOM 1578 C C . VAL A 1 194 ? -10.425 -30.304 1.557 1.00 95.62 194 VAL A C 1
ATOM 1580 O O . VAL A 1 194 ? -10.720 -30.132 0.374 1.00 95.62 194 VAL A O 1
ATOM 1583 N N . ALA A 1 195 ? -11.363 -30.578 2.471 1.00 95.62 195 ALA A N 1
ATOM 1584 C CA . ALA A 1 195 ? -12.793 -30.620 2.162 1.00 95.62 195 ALA A CA 1
ATOM 1585 C C . ALA A 1 195 ? -13.428 -29.227 1.972 1.00 95.62 195 ALA A C 1
ATOM 1587 O O . ALA A 1 195 ? -14.478 -29.138 1.334 1.00 95.62 195 ALA A O 1
ATOM 1588 N N . ILE A 1 196 ? -12.819 -28.156 2.493 1.00 95.25 196 ILE A N 1
ATOM 1589 C CA . ILE A 1 196 ? -13.180 -26.762 2.184 1.00 95.25 196 ILE A CA 1
ATOM 1590 C C . ILE A 1 196 ? -12.575 -26.358 0.834 1.00 95.25 196 ILE A C 1
ATOM 1592 O O . ILE A 1 196 ? -13.312 -25.933 -0.051 1.00 95.25 196 ILE A O 1
ATOM 1596 N N . GLU A 1 197 ? -11.271 -26.574 0.627 1.00 94.44 197 GLU A N 1
ATOM 1597 C CA . GLU A 1 197 ? -10.582 -26.279 -0.641 1.00 94.44 197 GLU A CA 1
ATOM 1598 C C . GLU A 1 197 ? -11.262 -26.961 -1.835 1.00 94.44 197 GLU A C 1
ATOM 1600 O O . GLU A 1 197 ? -11.453 -26.336 -2.876 1.00 94.44 197 GLU A O 1
ATOM 1605 N N . LYS A 1 198 ? -11.717 -28.212 -1.668 1.00 94.06 198 LYS A N 1
ATOM 1606 C CA . LYS A 1 198 ? -12.495 -28.931 -2.685 1.00 94.06 198 LYS A CA 1
ATOM 1607 C C . LYS A 1 198 ? -13.762 -28.180 -3.116 1.00 94.06 198 LYS A C 1
ATOM 1609 O O . LYS A 1 198 ? -14.112 -28.230 -4.290 1.00 94.06 198 LYS A O 1
ATOM 1614 N N . ARG A 1 199 ? -14.467 -27.513 -2.193 1.00 93.12 199 ARG A N 1
ATOM 1615 C CA . ARG A 1 199 ? -15.687 -26.747 -2.517 1.00 93.12 199 ARG A CA 1
ATOM 1616 C C . ARG A 1 199 ? -15.349 -25.481 -3.293 1.00 93.12 199 ARG A C 1
ATOM 1618 O O . ARG A 1 199 ? -16.021 -25.191 -4.271 1.00 93.12 199 ARG A O 1
ATOM 1625 N N . LEU A 1 200 ? -14.281 -24.783 -2.901 1.00 92.81 200 LEU A N 1
ATOM 1626 C CA . LEU A 1 200 ? -13.792 -23.587 -3.598 1.00 92.81 200 LEU A CA 1
ATOM 1627 C C . LEU A 1 200 ? -13.365 -23.896 -5.046 1.00 92.81 200 LEU A C 1
ATOM 1629 O O . LEU A 1 200 ? -13.672 -23.144 -5.966 1.00 92.81 200 LEU A O 1
ATOM 1633 N N . LEU A 1 201 ? -12.680 -25.026 -5.243 1.00 89.88 201 LEU A N 1
ATOM 1634 C CA . LEU A 1 201 ? -12.161 -25.484 -6.538 1.00 89.88 201 LEU A CA 1
ATOM 1635 C C . LEU A 1 201 ? -13.186 -26.234 -7.403 1.00 89.88 201 LEU A C 1
ATOM 1637 O O . LEU A 1 201 ? -12.893 -26.510 -8.566 1.00 89.88 201 LEU A O 1
ATOM 1641 N N . GLY A 1 202 ? -14.340 -26.595 -6.837 1.00 86.69 202 GLY A N 1
ATOM 1642 C CA . GLY A 1 202 ? -15.422 -27.324 -7.507 1.00 86.69 202 GLY A CA 1
ATOM 1643 C C . GLY A 1 202 ? -16.460 -26.432 -8.192 1.00 86.69 202 GLY A C 1
ATOM 1644 O O . GLY A 1 202 ? -17.491 -26.944 -8.616 1.00 86.69 202 GLY A O 1
ATOM 1645 N N . ILE A 1 203 ? -16.212 -25.123 -8.259 1.00 87.75 203 ILE A N 1
ATOM 1646 C CA . ILE A 1 203 ? -17.084 -24.129 -8.886 1.00 87.75 203 ILE A CA 1
ATOM 1647 C C . ILE A 1 203 ? -16.472 -23.659 -10.201 1.00 87.75 203 ILE A C 1
ATOM 1649 O O . ILE A 1 203 ? -15.334 -23.189 -10.225 1.00 87.75 203 ILE A O 1
ATOM 1653 N N . ASP A 1 204 ? -17.266 -23.726 -11.268 1.00 84.38 204 ASP A N 1
ATOM 1654 C CA . ASP A 1 204 ? -16.950 -23.119 -12.556 1.00 84.38 204 ASP A CA 1
ATOM 1655 C C . ASP A 1 204 ? -17.410 -21.653 -12.559 1.00 84.38 204 ASP A C 1
ATOM 1657 O O . ASP A 1 204 ? -18.578 -21.332 -12.804 1.00 84.38 204 ASP A O 1
ATOM 1661 N N . PHE A 1 205 ? -16.474 -20.747 -12.267 1.00 90.88 205 PHE A N 1
ATOM 1662 C CA . PHE A 1 205 ? -16.680 -19.315 -12.477 1.00 90.88 205 PHE A CA 1
ATOM 1663 C C . PHE A 1 205 ? -16.695 -18.992 -13.980 1.00 90.88 205 PHE A C 1
ATOM 1665 O O . PHE A 1 205 ? -15.994 -19.624 -14.769 1.00 90.88 205 PHE A O 1
ATOM 1672 N N . LEU A 1 206 ? -17.481 -17.995 -14.396 1.00 89.50 206 LEU A N 1
ATOM 1673 C CA . LEU A 1 206 ? -17.607 -17.631 -15.820 1.00 89.50 206 LEU A CA 1
ATOM 1674 C C . LEU A 1 206 ? -16.550 -16.621 -16.302 1.00 89.50 206 LEU A C 1
ATOM 1676 O O . LEU A 1 206 ? -16.479 -16.334 -17.499 1.00 89.50 206 LEU A O 1
ATOM 1680 N N . ALA A 1 207 ? -15.770 -16.048 -15.382 1.00 89.81 207 ALA A N 1
ATOM 1681 C CA . ALA A 1 207 ? -14.764 -15.028 -15.660 1.00 89.81 207 ALA A CA 1
ATOM 1682 C C . ALA A 1 207 ? -13.708 -14.940 -14.544 1.00 89.81 207 ALA A C 1
ATOM 1684 O O . ALA A 1 207 ? -13.896 -15.447 -13.437 1.00 89.81 207 ALA A O 1
ATOM 1685 N N . HIS A 1 208 ? -12.613 -14.249 -14.847 1.00 87.75 208 HIS A N 1
ATOM 1686 C CA . HIS A 1 208 ? -11.540 -13.871 -13.933 1.00 87.75 208 HIS A CA 1
ATOM 1687 C C . HIS A 1 208 ? -11.785 -12.450 -13.408 1.00 87.75 208 HIS A C 1
ATOM 1689 O O . HIS A 1 208 ? -12.247 -11.583 -14.154 1.00 87.75 208 HIS A O 1
ATOM 1695 N N . GLY A 1 209 ? -11.470 -12.208 -12.137 1.00 90.31 209 GLY A N 1
ATOM 1696 C CA . GLY A 1 209 ? -11.804 -10.970 -11.426 1.00 90.31 209 GLY A CA 1
ATOM 1697 C C . GLY A 1 209 ? -12.405 -11.255 -10.050 1.00 90.31 209 GLY A C 1
ATOM 1698 O O . GLY A 1 209 ? -12.356 -12.387 -9.571 1.00 90.31 209 GLY A O 1
ATOM 1699 N N . SER A 1 210 ? -12.978 -10.250 -9.395 1.00 93.62 210 SER A N 1
ATOM 1700 C CA . SER A 1 210 ? -13.518 -10.409 -8.035 1.00 93.62 210 SER A CA 1
ATOM 1701 C C . SER A 1 210 ? -15.039 -10.529 -8.005 1.00 93.62 210 SER A C 1
ATOM 1703 O O . SER A 1 210 ? -15.722 -10.047 -8.905 1.00 93.62 210 SER A O 1
ATOM 1705 N N . ILE A 1 211 ? -15.575 -11.171 -6.962 1.00 95.31 211 ILE A N 1
ATOM 1706 C CA . ILE A 1 211 ? -17.020 -11.372 -6.778 1.00 95.31 211 ILE A CA 1
ATOM 1707 C C . ILE A 1 211 ? -17.647 -10.084 -6.229 1.00 95.31 211 ILE A C 1
ATOM 1709 O O . ILE A 1 211 ? -17.124 -9.513 -5.274 1.00 95.31 211 ILE A O 1
ATOM 1713 N N . TYR A 1 212 ? -18.781 -9.660 -6.786 1.00 95.25 212 TYR A N 1
ATOM 1714 C CA . TYR A 1 212 ? -19.608 -8.539 -6.322 1.00 95.25 212 TYR A CA 1
ATOM 1715 C C . TYR A 1 212 ? -21.091 -8.927 -6.327 1.00 95.25 212 TYR A C 1
ATOM 1717 O O . TYR A 1 212 ? -21.495 -9.875 -7.003 1.00 95.25 212 TYR A O 1
ATOM 1725 N N . TYR A 1 213 ? -21.929 -8.160 -5.626 1.00 94.88 213 TYR A N 1
ATOM 1726 C CA . TYR A 1 213 ? -23.373 -8.213 -5.849 1.00 94.88 213 TYR A CA 1
ATOM 1727 C C . TYR A 1 213 ? -23.746 -7.523 -7.160 1.00 94.88 213 TYR A C 1
ATOM 1729 O O . TYR A 1 213 ? -23.299 -6.407 -7.434 1.00 94.88 213 TYR A O 1
ATOM 1737 N N . LYS A 1 214 ? -24.674 -8.128 -7.901 1.00 93.38 214 LYS A N 1
ATOM 1738 C CA . LYS A 1 214 ? -25.263 -7.580 -9.130 1.00 93.38 214 LYS A CA 1
ATOM 1739 C C . LYS A 1 214 ? -25.913 -6.204 -8.930 1.00 93.38 214 LYS A C 1
ATOM 1741 O O . LYS A 1 214 ? -25.920 -5.389 -9.840 1.00 93.38 214 LYS A O 1
ATOM 1746 N N . THR A 1 215 ? -26.428 -5.917 -7.734 1.00 90.12 215 THR A N 1
ATOM 1747 C CA . THR A 1 215 ? -26.990 -4.601 -7.376 1.00 90.12 215 THR A CA 1
ATOM 1748 C C . THR A 1 215 ? -25.926 -3.520 -7.185 1.00 90.12 215 THR A C 1
ATOM 1750 O O . THR A 1 215 ? -26.207 -2.346 -7.396 1.00 90.12 215 THR A O 1
ATOM 1753 N N . THR A 1 216 ? -24.711 -3.897 -6.775 1.00 87.50 216 THR A N 1
ATOM 1754 C CA . THR A 1 216 ? -23.585 -2.970 -6.570 1.00 87.50 216 THR A CA 1
ATOM 1755 C C . THR A 1 216 ? -22.748 -2.800 -7.836 1.00 87.50 216 THR A C 1
ATOM 1757 O O . THR A 1 216 ? -22.158 -1.742 -8.036 1.00 87.50 216 THR A O 1
ATOM 1760 N N . TYR A 1 217 ? -22.708 -3.822 -8.695 1.00 89.31 217 TYR A N 1
ATOM 1761 C CA . TYR A 1 217 ? -21.982 -3.801 -9.963 1.00 89.31 217 TYR A CA 1
ATOM 1762 C C . TYR A 1 217 ? -22.825 -4.427 -11.099 1.00 89.31 217 TYR A C 1
ATOM 1764 O O . TYR A 1 217 ? -22.614 -5.587 -11.453 1.00 89.31 217 TYR A O 1
ATOM 1772 N N . PRO A 1 218 ? -23.812 -3.697 -11.661 1.00 87.19 218 PRO A N 1
ATOM 1773 C CA . PRO A 1 218 ? -24.749 -4.245 -12.651 1.00 87.19 218 PRO A CA 1
ATOM 1774 C C . PRO A 1 218 ? -24.099 -4.713 -13.958 1.00 87.19 218 PRO A C 1
ATOM 1776 O O . PRO A 1 218 ? -24.594 -5.655 -14.572 1.00 87.19 218 PRO A O 1
ATOM 1779 N N . ASP A 1 219 ? -22.980 -4.094 -14.343 1.00 86.75 219 ASP A N 1
ATOM 1780 C CA . ASP A 1 219 ? -22.235 -4.382 -15.578 1.00 86.75 219 ASP A CA 1
ATOM 1781 C C . ASP A 1 219 ? -21.347 -5.642 -15.481 1.00 86.75 219 ASP A C 1
ATOM 1783 O O . ASP A 1 219 ? -20.632 -5.991 -16.422 1.00 86.75 219 ASP A O 1
ATOM 1787 N N . GLY A 1 220 ? -21.360 -6.330 -14.334 1.00 87.50 220 GLY A N 1
ATOM 1788 C CA . GLY A 1 220 ? -20.576 -7.539 -14.106 1.00 87.50 220 GLY A CA 1
ATOM 1789 C C . GLY A 1 220 ? -21.065 -8.751 -14.900 1.00 87.50 220 GLY A C 1
ATOM 1790 O O . GLY A 1 220 ? -22.251 -8.919 -15.190 1.00 87.50 220 GLY A O 1
ATOM 1791 N N . LEU A 1 221 ? -20.139 -9.659 -15.201 1.00 89.56 221 LEU A N 1
ATOM 1792 C CA . LEU A 1 221 ? -20.462 -10.956 -15.794 1.00 89.56 221 LEU A CA 1
ATOM 1793 C C . LEU A 1 221 ? -21.056 -11.868 -14.715 1.00 89.56 221 LEU A C 1
ATOM 1795 O O . LEU A 1 221 ? -20.595 -11.826 -13.583 1.00 89.56 221 LEU A O 1
ATOM 1799 N N . GLY A 1 222 ? -22.047 -12.711 -15.025 1.00 89.75 222 GLY A N 1
ATOM 1800 C CA . GLY A 1 222 ? -22.611 -13.645 -14.032 1.00 89.75 222 GLY A CA 1
ATOM 1801 C C . GLY A 1 222 ? -21.515 -14.463 -13.336 1.00 89.75 222 GLY A C 1
ATOM 1802 O O . GLY A 1 222 ? -20.585 -14.911 -14.002 1.00 89.75 222 GLY A O 1
ATOM 1803 N N . ALA A 1 223 ? -21.575 -14.621 -12.008 1.00 88.94 223 ALA A N 1
ATOM 1804 C CA . ALA A 1 223 ? -20.445 -15.188 -11.265 1.00 88.94 223 ALA A CA 1
ATOM 1805 C C . ALA A 1 223 ? -20.131 -16.633 -11.681 1.00 88.94 223 ALA A C 1
ATOM 1807 O O . ALA A 1 223 ? -18.983 -16.982 -11.955 1.00 88.94 223 ALA A O 1
ATOM 1808 N N . VAL A 1 224 ? -21.172 -17.460 -11.741 1.00 90.12 224 VAL A N 1
ATOM 1809 C CA . VAL A 1 224 ? -21.113 -18.907 -11.974 1.00 90.12 224 VAL A CA 1
ATOM 1810 C C . VAL A 1 224 ? -22.244 -19.331 -12.904 1.00 90.12 224 VAL A C 1
ATOM 1812 O O . VAL A 1 224 ? -23.221 -18.596 -13.074 1.00 90.12 224 VAL A O 1
ATOM 1815 N N . ASN A 1 225 ? -22.152 -20.530 -13.476 1.00 86.12 225 ASN A N 1
ATOM 1816 C CA . ASN A 1 225 ? -23.299 -21.123 -14.155 1.00 86.12 225 ASN A CA 1
ATOM 1817 C C . ASN A 1 225 ? -24.360 -21.550 -13.121 1.00 86.12 225 ASN A C 1
ATOM 1819 O O . ASN A 1 225 ? -24.143 -22.483 -12.347 1.00 86.12 225 ASN A O 1
ATOM 1823 N N . ILE A 1 226 ? -25.508 -20.867 -13.111 1.00 86.38 226 ILE A N 1
ATOM 1824 C CA . ILE A 1 226 ? -26.588 -21.101 -12.142 1.00 86.38 226 ILE A CA 1
ATOM 1825 C C . ILE A 1 226 ? -27.162 -22.519 -12.263 1.00 86.38 226 ILE A C 1
ATOM 1827 O O . ILE A 1 226 ? -27.440 -23.142 -11.242 1.00 86.38 226 ILE A O 1
ATOM 1831 N N . ASP A 1 227 ? -27.240 -23.079 -13.472 1.00 83.25 227 ASP A N 1
ATOM 1832 C CA . ASP A 1 227 ? -27.798 -24.419 -13.705 1.00 83.25 227 ASP A CA 1
ATOM 1833 C C . ASP A 1 227 ? -26.953 -25.539 -13.071 1.00 83.25 227 ASP A C 1
ATOM 1835 O O . ASP A 1 227 ? -27.446 -26.643 -12.839 1.00 83.25 227 ASP A O 1
ATOM 1839 N N . GLN A 1 228 ? -25.682 -25.260 -12.757 1.00 83.31 228 GLN A N 1
ATOM 1840 C CA . GLN A 1 228 ? -24.783 -26.185 -12.062 1.00 83.31 228 GLN A CA 1
ATOM 1841 C C . GLN A 1 228 ? -24.895 -26.107 -10.530 1.00 83.31 228 GLN A C 1
ATOM 1843 O O . GLN A 1 228 ? -24.390 -26.991 -9.833 1.00 83.31 228 GLN A O 1
ATOM 1848 N N . LEU A 1 229 ? -25.541 -25.071 -9.982 1.00 86.88 229 LEU A N 1
ATOM 1849 C CA . LEU A 1 229 ? -25.795 -24.973 -8.546 1.00 86.88 229 LEU A CA 1
ATOM 1850 C C . LEU A 1 229 ? -26.987 -25.860 -8.142 1.00 86.88 229 LEU A C 1
ATOM 1852 O O . LEU A 1 229 ? -27.953 -25.976 -8.902 1.00 86.88 229 LEU A O 1
ATOM 1856 N N . PRO A 1 230 ? -26.989 -26.430 -6.918 1.00 88.00 230 PRO A N 1
ATOM 1857 C CA . PRO A 1 230 ? -28.175 -27.075 -6.358 1.00 88.00 230 PRO A CA 1
ATOM 1858 C C . PRO A 1 230 ? -29.374 -26.122 -6.384 1.00 88.00 230 PRO A C 1
ATOM 1860 O O . PRO A 1 230 ? -29.219 -24.950 -6.048 1.00 88.00 230 PRO A O 1
ATOM 1863 N N . THR A 1 231 ? -30.572 -26.616 -6.711 1.00 88.25 231 THR A N 1
ATOM 1864 C CA . THR A 1 231 ? -31.785 -25.792 -6.904 1.00 88.25 231 THR A CA 1
ATOM 1865 C C . THR A 1 231 ? -32.067 -24.833 -5.743 1.00 88.25 231 THR A C 1
ATOM 1867 O O . THR A 1 231 ? -32.414 -23.679 -5.967 1.00 88.25 231 THR A O 1
ATOM 1870 N N . SER A 1 232 ? -31.819 -25.259 -4.499 1.00 88.88 232 SER A N 1
ATOM 1871 C CA . SER A 1 232 ? -31.964 -24.436 -3.287 1.00 88.88 232 SER A CA 1
ATOM 1872 C C . SER A 1 232 ? -31.000 -23.244 -3.181 1.00 88.88 232 SER A C 1
ATOM 1874 O O . SER A 1 232 ? -31.144 -22.431 -2.274 1.00 88.88 232 SER A O 1
ATOM 1876 N N . LYS A 1 233 ? -30.007 -23.147 -4.070 1.00 90.50 233 LYS A N 1
ATOM 1877 C CA . LYS A 1 233 ? -28.960 -22.115 -4.093 1.00 90.50 233 LYS A CA 1
ATOM 1878 C C . LYS A 1 233 ? -28.929 -21.311 -5.393 1.00 90.50 233 LYS A C 1
ATOM 1880 O O . LYS A 1 233 ? -28.133 -20.382 -5.499 1.00 90.50 233 LYS A O 1
ATOM 1885 N N . GLN A 1 234 ? -29.768 -21.650 -6.372 1.00 89.69 234 GLN A N 1
ATOM 1886 C CA . GLN A 1 234 ? -29.786 -21.000 -7.686 1.00 89.69 234 GLN A CA 1
ATOM 1887 C C . GLN A 1 234 ? -30.197 -19.526 -7.591 1.00 89.69 234 GLN A C 1
ATOM 1889 O O . GLN A 1 234 ? -29.507 -18.659 -8.125 1.00 89.69 234 GLN A O 1
ATOM 1894 N N . GLU A 1 235 ? -31.258 -19.236 -6.832 1.00 89.44 235 GLU A N 1
ATOM 1895 C CA . GLU A 1 235 ? -31.712 -17.870 -6.552 1.00 89.44 235 GLU A CA 1
ATOM 1896 C C . GLU A 1 235 ? -30.595 -17.040 -5.902 1.00 89.44 235 GLU A C 1
ATOM 1898 O O . GLU A 1 235 ? -30.208 -15.997 -6.430 1.00 89.44 235 GLU A O 1
ATOM 1903 N N . THR A 1 236 ? -29.993 -17.546 -4.820 1.00 89.38 236 THR A N 1
ATOM 1904 C CA . THR A 1 236 ? -28.880 -16.876 -4.131 1.00 89.38 236 THR A CA 1
ATOM 1905 C C . THR A 1 236 ? -27.675 -16.675 -5.049 1.00 89.38 236 THR A C 1
ATOM 1907 O O . THR A 1 236 ? -27.129 -15.577 -5.097 1.00 89.38 236 THR A O 1
ATOM 1910 N N . GLY A 1 237 ? -27.291 -17.694 -5.825 1.00 88.75 237 GLY A N 1
ATOM 1911 C CA . GLY A 1 237 ? -26.190 -17.626 -6.787 1.00 88.75 237 GLY A CA 1
ATOM 1912 C C . GLY A 1 237 ? -26.390 -16.568 -7.877 1.00 88.75 237 GLY A C 1
ATOM 1913 O O . GLY A 1 237 ? -25.425 -15.924 -8.285 1.00 88.75 237 GLY A O 1
ATOM 1914 N N . SER A 1 238 ? -27.636 -16.332 -8.302 1.00 91.19 238 SER A N 1
ATOM 1915 C CA . SER A 1 238 ? -27.976 -15.363 -9.358 1.00 91.19 238 SER A CA 1
ATOM 1916 C C . SER A 1 238 ? -27.744 -13.893 -8.972 1.00 91.19 238 SER A C 1
ATOM 1918 O O . SER A 1 238 ? -27.659 -13.026 -9.847 1.00 91.19 238 SER A O 1
ATOM 1920 N N . ASN A 1 239 ? -27.578 -13.615 -7.674 1.00 94.00 239 ASN A N 1
ATOM 1921 C CA . ASN A 1 239 ? -27.296 -12.280 -7.147 1.00 94.00 239 ASN A CA 1
ATOM 1922 C C . ASN A 1 239 ? -25.823 -11.860 -7.288 1.00 94.00 239 ASN A C 1
ATOM 1924 O O . ASN A 1 239 ? -25.502 -10.699 -7.019 1.00 94.00 239 ASN A O 1
ATOM 1928 N N . PHE A 1 240 ? -24.931 -12.768 -7.699 1.00 96.06 240 PHE A N 1
ATOM 1929 C CA . PHE A 1 240 ? -23.490 -12.530 -7.758 1.00 96.06 240 PHE A CA 1
ATOM 1930 C C . PHE A 1 240 ? -22.963 -12.398 -9.190 1.00 96.06 240 PHE A C 1
ATOM 1932 O O . PHE A 1 240 ? -23.375 -13.108 -10.111 1.00 96.06 240 PHE A O 1
ATOM 1939 N N . VAL A 1 241 ? -21.984 -11.512 -9.356 1.00 95.50 241 VAL A N 1
ATOM 1940 C CA . VAL A 1 241 ? -21.268 -11.255 -10.611 1.00 95.50 241 VAL A CA 1
ATOM 1941 C C . VAL A 1 241 ? -19.756 -11.228 -10.380 1.00 95.50 241 VAL A C 1
ATOM 1943 O O . VAL A 1 241 ? -19.307 -10.894 -9.285 1.00 95.50 241 VAL A O 1
ATOM 1946 N N . ILE A 1 242 ? -18.965 -11.547 -11.406 1.00 94.56 242 ILE A N 1
ATOM 1947 C CA . ILE A 1 242 ? -17.549 -11.181 -11.473 1.00 94.56 242 ILE A CA 1
ATOM 1948 C C . ILE A 1 242 ? -17.436 -9.777 -12.069 1.00 94.56 242 ILE A C 1
ATOM 1950 O O . ILE A 1 242 ? -17.999 -9.483 -13.126 1.00 94.56 242 ILE A O 1
ATOM 1954 N N . GLY A 1 243 ? -16.687 -8.925 -11.380 1.00 92.00 243 GLY A N 1
ATOM 1955 C CA . GLY A 1 243 ? -16.308 -7.584 -11.811 1.00 92.00 243 GLY A CA 1
ATOM 1956 C C . GLY A 1 243 ? -14.791 -7.371 -11.702 1.00 92.00 243 GLY A C 1
ATOM 1957 O O . GLY A 1 243 ? -14.039 -8.348 -11.613 1.00 92.00 243 GLY A O 1
ATOM 1958 N N . PRO A 1 244 ? -14.336 -6.107 -11.658 1.00 89.25 244 PRO A N 1
ATOM 1959 C CA . PRO A 1 244 ? -12.930 -5.740 -11.537 1.00 89.25 244 PRO A CA 1
ATOM 1960 C C . PRO A 1 244 ? -12.194 -6.486 -10.420 1.00 89.25 244 PRO A C 1
ATOM 1962 O O . PRO A 1 244 ? -12.705 -6.595 -9.301 1.00 89.25 244 PRO A O 1
ATOM 1965 N N . THR A 1 245 ? -10.984 -6.978 -10.689 1.00 87.19 245 THR A N 1
ATOM 1966 C CA . THR A 1 245 ? -10.141 -7.600 -9.663 1.00 87.19 245 THR A CA 1
ATOM 1967 C C . THR A 1 245 ? -9.853 -6.622 -8.528 1.00 87.19 245 THR A C 1
ATOM 1969 O O . THR A 1 245 ? -9.541 -5.455 -8.747 1.00 87.19 245 THR A O 1
ATOM 1972 N N . THR A 1 246 ? -9.921 -7.115 -7.295 1.00 86.12 246 THR A N 1
ATOM 1973 C CA . THR A 1 246 ? -9.497 -6.417 -6.073 1.00 86.12 246 THR A CA 1
ATOM 1974 C C . THR A 1 246 ? -8.006 -6.588 -5.775 1.00 86.12 246 THR A C 1
ATOM 1976 O O . THR A 1 246 ? -7.535 -6.141 -4.726 1.00 86.12 246 THR A O 1
ATOM 1979 N N . GLU A 1 247 ? -7.245 -7.253 -6.651 1.00 79.44 247 GLU A N 1
ATOM 1980 C CA . GLU A 1 247 ? -5.822 -7.493 -6.429 1.00 79.44 247 GLU A CA 1
ATOM 1981 C C . GLU A 1 247 ? -5.055 -6.166 -6.282 1.00 79.44 247 GLU A C 1
ATOM 1983 O O . GLU A 1 247 ? -5.033 -5.302 -7.161 1.00 79.44 247 GLU A O 1
ATOM 1988 N N . ARG A 1 248 ? -4.391 -6.004 -5.131 1.00 73.69 248 ARG A N 1
ATOM 1989 C CA . ARG A 1 248 ? -3.793 -4.733 -4.682 1.00 73.69 248 ARG A CA 1
ATOM 1990 C C . ARG A 1 248 ? -2.752 -4.159 -5.656 1.00 73.69 248 ARG A C 1
ATOM 1992 O O . ARG A 1 248 ? -2.515 -2.951 -5.642 1.00 73.69 248 ARG A O 1
ATOM 1999 N N . SER A 1 249 ? -2.147 -4.997 -6.498 1.00 65.94 249 SER A N 1
ATOM 2000 C CA . SER A 1 249 ? -1.184 -4.603 -7.532 1.00 65.94 249 SER A CA 1
ATOM 2001 C C . SER A 1 249 ? -1.781 -3.643 -8.574 1.00 65.94 249 SER A C 1
ATOM 2003 O O . SER A 1 249 ? -1.095 -2.700 -8.965 1.00 65.94 249 SER A O 1
ATOM 2005 N N . PHE A 1 250 ? -3.059 -3.804 -8.937 1.00 65.81 250 PHE A N 1
ATOM 2006 C CA . PHE A 1 250 ? -3.764 -2.966 -9.917 1.00 65.81 250 PHE A CA 1
ATOM 2007 C C . PHE A 1 250 ? -4.200 -1.595 -9.352 1.00 65.81 250 PHE A C 1
ATOM 2009 O O . PHE A 1 250 ? -4.425 -0.656 -10.112 1.00 65.81 250 PHE A O 1
ATOM 2016 N N . PHE A 1 251 ? -4.290 -1.429 -8.023 1.00 63.16 251 PHE A N 1
ATOM 2017 C CA . PHE A 1 251 ? -4.750 -0.174 -7.390 1.00 63.16 251 PHE A CA 1
ATOM 2018 C C . PHE A 1 251 ? -3.629 0.782 -6.979 1.00 63.16 251 PHE A C 1
ATOM 2020 O O . PHE A 1 251 ? -3.866 1.982 -6.828 1.00 63.16 251 PHE A O 1
ATOM 2027 N N . ILE A 1 252 ? -2.398 0.286 -6.828 1.00 55.31 252 ILE A N 1
ATOM 2028 C CA . ILE A 1 252 ? -1.223 1.128 -6.542 1.00 55.31 252 ILE A CA 1
ATOM 2029 C C . ILE A 1 252 ? -0.945 2.111 -7.697 1.00 55.31 252 ILE A C 1
ATOM 2031 O O . ILE A 1 252 ? -0.301 3.137 -7.487 1.00 55.31 252 ILE A O 1
ATOM 2035 N N . GLU A 1 253 ? -1.452 1.830 -8.900 1.00 47.25 253 GLU A N 1
ATOM 2036 C CA . GLU A 1 253 ? -1.106 2.557 -10.126 1.00 47.25 253 GLU A CA 1
ATOM 2037 C C . GLU A 1 253 ? -2.201 3.541 -10.587 1.00 47.25 253 GLU A C 1
ATOM 2039 O O . GLU A 1 253 ? -1.862 4.607 -11.101 1.00 47.25 253 GLU A O 1
ATOM 2044 N N . ASN A 1 254 ? -3.486 3.293 -10.282 1.00 41.22 254 ASN A N 1
ATOM 2045 C CA . ASN A 1 254 ? -4.583 4.246 -10.551 1.00 41.22 254 ASN A CA 1
ATOM 2046 C C . ASN A 1 254 ? -4.382 5.607 -9.846 1.00 41.22 254 ASN A C 1
ATOM 2048 O O . ASN A 1 254 ? -4.787 6.642 -10.370 1.00 41.22 254 ASN A O 1
ATOM 2052 N N . THR A 1 255 ? -3.680 5.645 -8.705 1.00 41.84 255 THR A N 1
ATOM 2053 C CA . THR A 1 255 ? -3.297 6.905 -8.021 1.00 41.84 255 THR A CA 1
ATOM 2054 C C . THR A 1 255 ? -2.249 7.740 -8.777 1.00 41.84 255 THR A C 1
ATOM 2056 O O . THR A 1 255 ? -1.850 8.799 -8.300 1.00 41.84 255 THR A O 1
ATOM 2059 N N . ARG A 1 256 ? -1.810 7.298 -9.966 1.00 44.12 256 ARG A N 1
ATOM 2060 C CA . ARG A 1 256 ? -0.906 8.023 -10.880 1.00 44.12 256 ARG A CA 1
ATOM 2061 C C . ARG A 1 256 ? -1.569 8.424 -12.208 1.00 44.12 256 ARG A C 1
ATOM 2063 O O . ARG A 1 256 ? -0.867 8.761 -13.156 1.00 44.12 256 ARG A O 1
ATOM 2070 N N . GLY A 1 257 ? -2.902 8.386 -12.292 1.00 42.03 257 GLY A N 1
ATOM 2071 C CA . GLY A 1 257 ? -3.662 8.977 -13.404 1.00 42.03 257 GLY A CA 1
ATOM 2072 C C . GLY A 1 257 ? -3.760 8.145 -14.690 1.00 42.03 257 GLY A C 1
ATOM 2073 O O . GLY A 1 257 ? -4.269 8.646 -15.688 1.00 42.03 257 GLY A O 1
ATOM 2074 N N . LYS A 1 258 ? -3.320 6.879 -14.692 1.00 52.59 258 LYS A N 1
ATOM 2075 C CA . LYS A 1 258 ? -3.603 5.931 -15.783 1.00 52.59 258 LYS A CA 1
ATOM 2076 C C . LYS A 1 258 ? -4.691 4.954 -15.354 1.00 52.59 258 LYS A C 1
ATOM 2078 O O . LYS A 1 258 ? -4.518 4.270 -14.352 1.00 52.59 258 LYS A O 1
ATOM 2083 N N . LYS A 1 259 ? -5.772 4.866 -16.133 1.00 58.59 259 LYS A N 1
ATOM 2084 C CA . LYS A 1 259 ? -6.819 3.849 -15.974 1.00 58.59 259 LYS A CA 1
ATOM 2085 C C . LYS A 1 259 ? -6.319 2.542 -16.595 1.00 58.59 259 LYS A C 1
ATOM 2087 O O . LYS A 1 259 ? -6.230 2.446 -17.815 1.00 58.59 259 LYS A O 1
ATOM 2092 N N . ILE A 1 260 ? -5.940 1.583 -15.756 1.00 65.69 260 ILE A N 1
ATOM 2093 C CA . ILE A 1 260 ? -5.593 0.218 -16.178 1.00 65.69 260 ILE A CA 1
ATOM 2094 C C . ILE A 1 260 ? -6.896 -0.584 -16.276 1.00 65.69 260 ILE A C 1
ATOM 2096 O O . ILE A 1 260 ? -7.798 -0.351 -15.466 1.00 65.69 260 ILE A O 1
ATOM 2100 N N . ASP A 1 261 ? -7.017 -1.501 -17.240 1.00 71.81 261 ASP A N 1
ATOM 2101 C CA . ASP A 1 261 ? -8.113 -2.470 -17.204 1.00 71.81 261 ASP A CA 1
ATOM 2102 C C . ASP A 1 261 ? -7.955 -3.414 -16.002 1.00 71.81 261 ASP A C 1
ATOM 2104 O O . ASP A 1 261 ? -6.862 -3.871 -15.665 1.00 71.81 261 ASP A O 1
ATOM 2108 N N . GLN A 1 262 ? -9.064 -3.664 -15.320 1.00 76.00 262 GLN A N 1
ATOM 2109 C CA . GLN A 1 262 ? -9.133 -4.470 -14.106 1.00 76.00 262 GLN A CA 1
ATOM 2110 C C . GLN A 1 262 ? -10.041 -5.693 -14.301 1.00 76.00 262 GLN A C 1
ATOM 2112 O O . GLN A 1 262 ? -10.286 -6.420 -13.339 1.00 76.00 262 GLN A O 1
ATOM 2117 N N . GLY A 1 263 ? -10.536 -5.929 -15.520 1.00 80.19 263 GLY A N 1
ATOM 2118 C CA . GLY A 1 263 ? -11.505 -6.974 -15.822 1.00 80.19 263 GLY A CA 1
ATOM 2119 C C . GLY A 1 263 ? -12.946 -6.532 -15.535 1.00 80.19 263 GLY A C 1
ATOM 2120 O O . GLY A 1 263 ? -13.196 -5.368 -15.205 1.00 80.19 263 GLY A O 1
ATOM 2121 N N . PRO A 1 264 ? -13.923 -7.449 -15.633 1.00 85.56 264 PRO A N 1
ATOM 2122 C CA . PRO A 1 264 ? -13.766 -8.907 -15.630 1.00 85.56 264 PRO A CA 1
ATOM 2123 C C . PRO A 1 264 ? -13.313 -9.501 -16.976 1.00 85.56 264 PRO A C 1
ATOM 2125 O O . PRO A 1 264 ? -13.795 -9.100 -18.033 1.00 85.56 264 PRO A O 1
ATOM 2128 N N . TRP A 1 265 ? -12.446 -10.518 -16.940 1.00 86.12 265 TRP A N 1
ATOM 2129 C CA . TRP A 1 265 ? -11.873 -11.146 -18.144 1.00 86.12 265 TRP A CA 1
ATOM 2130 C C . TRP A 1 265 ? -12.440 -12.537 -18.412 1.00 86.12 265 TRP A C 1
ATOM 2132 O O . TRP A 1 265 ? -12.527 -13.369 -17.506 1.00 86.12 265 TRP A O 1
ATOM 2142 N N . ARG A 1 266 ? -12.787 -12.839 -19.665 1.00 81.44 266 ARG A N 1
ATOM 2143 C CA . ARG A 1 266 ? -13.379 -14.141 -20.025 1.00 81.44 266 ARG A CA 1
ATOM 2144 C C . ARG A 1 266 ? -12.337 -15.240 -20.192 1.00 81.44 266 ARG A C 1
ATOM 2146 O O . ARG A 1 266 ? -12.658 -16.403 -19.970 1.00 81.44 266 ARG A O 1
ATOM 2153 N N . THR A 1 267 ? -11.109 -14.895 -20.564 1.00 74.06 267 THR A N 1
ATOM 2154 C CA . THR A 1 267 ? -10.051 -15.866 -20.853 1.00 74.06 267 THR A CA 1
ATOM 2155 C C . THR A 1 267 ? -8.809 -15.596 -20.010 1.00 74.06 267 THR A C 1
ATOM 2157 O O . THR A 1 267 ? -8.543 -14.464 -19.622 1.00 74.06 267 THR A O 1
ATOM 2160 N N . ALA A 1 268 ? -8.030 -16.642 -19.728 1.00 66.25 268 ALA A N 1
ATOM 2161 C CA . ALA A 1 268 ? -6.702 -16.480 -19.131 1.00 66.25 268 ALA A CA 1
ATOM 2162 C C . ALA A 1 268 ? -5.719 -15.805 -20.110 1.00 66.25 268 ALA A C 1
ATOM 2164 O O . ALA A 1 268 ? -4.777 -15.150 -19.695 1.00 66.25 268 ALA A O 1
ATOM 2165 N N . GLN A 1 269 ? -5.972 -15.927 -21.418 1.00 62.22 269 GLN A N 1
ATOM 2166 C CA . GLN A 1 269 ? -5.152 -15.342 -22.481 1.00 62.22 269 GLN A CA 1
ATOM 2167 C C . GLN A 1 269 ? -5.385 -13.836 -22.683 1.00 62.22 269 GLN A C 1
ATOM 2169 O O . GLN A 1 269 ? -4.651 -13.222 -23.457 1.00 62.22 269 GLN A O 1
ATOM 2174 N N . ASP A 1 270 ? -6.383 -13.236 -22.021 1.00 62.62 270 ASP A N 1
ATOM 2175 C CA . ASP A 1 270 ? -6.610 -11.794 -22.078 1.00 62.62 270 ASP A CA 1
ATOM 2176 C C . ASP A 1 270 ? -5.344 -11.083 -21.558 1.00 62.62 270 ASP A C 1
ATOM 2178 O O . ASP A 1 270 ? -4.996 -11.216 -20.381 1.00 62.62 270 ASP A O 1
ATOM 2182 N N . PRO A 1 271 ? -4.625 -10.304 -22.391 1.00 50.09 271 PRO A N 1
ATOM 2183 C CA . PRO A 1 271 ? -3.294 -9.797 -22.053 1.00 50.09 271 PRO A CA 1
ATOM 2184 C C . PRO A 1 271 ? -3.322 -8.705 -20.977 1.00 50.09 271 PRO A C 1
ATOM 2186 O O . PRO A 1 271 ? -2.298 -8.088 -20.704 1.00 50.09 271 PRO A O 1
ATOM 2189 N N . GLU A 1 272 ? -4.482 -8.407 -20.397 1.00 53.34 272 GLU A N 1
ATOM 2190 C CA . GLU A 1 272 ? -4.657 -7.534 -19.233 1.00 53.34 272 GLU A CA 1
ATOM 2191 C C . GLU A 1 272 ? -4.950 -8.350 -17.959 1.00 53.34 272 GLU A C 1
ATOM 2193 O O . GLU A 1 272 ? -4.493 -7.959 -16.884 1.00 53.34 272 GLU A O 1
ATOM 2198 N N . ALA A 1 273 ? -5.524 -9.555 -18.096 1.00 48.00 273 ALA A N 1
ATOM 2199 C CA . ALA A 1 273 ? -5.697 -10.543 -17.028 1.00 48.00 273 ALA A CA 1
ATOM 2200 C C . ALA A 1 273 ? -4.371 -11.146 -16.538 1.00 48.00 273 ALA A C 1
ATOM 2202 O O . ALA A 1 273 ? -4.234 -11.446 -15.353 1.00 48.00 273 ALA A O 1
ATOM 2203 N N . GLU A 1 274 ? -3.387 -11.298 -17.435 1.00 48.09 274 GLU A N 1
ATOM 2204 C CA . GLU A 1 274 ? -2.041 -11.822 -17.128 1.00 48.09 274 GLU A CA 1
ATOM 2205 C C . GLU A 1 274 ? -0.945 -10.737 -17.026 1.00 48.09 274 GLU A C 1
ATOM 2207 O O . GLU A 1 274 ? 0.248 -11.033 -16.935 1.00 48.09 274 GLU A O 1
ATOM 2212 N N . LYS A 1 275 ? -1.350 -9.464 -16.887 1.00 49.25 275 LYS A N 1
ATOM 2213 C CA . LYS A 1 275 ? -0.502 -8.363 -16.382 1.00 49.25 275 LYS A CA 1
ATOM 2214 C C . LYS A 1 275 ? -0.434 -8.158 -14.836 1.00 49.25 275 LYS A C 1
ATOM 2216 O O . LYS A 1 275 ? 0.027 -7.080 -14.439 1.00 49.25 275 LYS A O 1
ATOM 2221 N N . PRO A 1 276 ? -0.788 -9.089 -13.912 1.00 40.22 276 PRO A N 1
ATOM 2222 C CA . PRO A 1 276 ? -0.589 -8.852 -12.483 1.00 40.22 276 PRO A CA 1
ATOM 2223 C C . PRO A 1 276 ? 0.892 -8.716 -12.111 1.00 40.22 276 PRO A C 1
ATOM 2225 O O . PRO A 1 276 ? 1.630 -9.702 -12.076 1.00 40.22 276 PRO A O 1
ATOM 2228 N N . SER A 1 277 ? 1.315 -7.489 -11.777 1.00 39.66 277 SER A N 1
ATOM 2229 C CA . SER A 1 277 ? 2.127 -7.133 -10.587 1.00 39.66 277 SER A CA 1
ATOM 2230 C C . SER A 1 277 ? 2.961 -5.855 -10.783 1.00 39.66 277 SER A C 1
ATOM 2232 O O . SER A 1 277 ? 4.172 -5.907 -11.004 1.00 39.66 277 SER A O 1
ATOM 2234 N N . GLY A 1 278 ? 2.348 -4.680 -10.608 1.00 39.88 278 GLY A N 1
ATOM 2235 C CA . GLY A 1 278 ? 3.082 -3.422 -10.366 1.00 39.88 278 GLY A CA 1
ATOM 2236 C C . GLY A 1 278 ? 4.007 -2.950 -11.499 1.00 39.88 278 GLY A C 1
ATOM 2237 O O . GLY A 1 278 ? 5.020 -2.294 -11.235 1.00 39.88 278 GLY A O 1
ATOM 2238 N N . ILE A 1 279 ? 3.697 -3.346 -12.736 1.00 43.94 279 ILE A N 1
ATOM 2239 C CA . ILE A 1 279 ? 4.542 -3.171 -13.921 1.00 43.94 279 ILE A CA 1
ATOM 2240 C C . ILE A 1 279 ? 4.279 -1.844 -14.658 1.00 43.94 279 ILE A C 1
ATOM 2242 O O . ILE A 1 279 ? 5.227 -1.260 -15.182 1.00 43.94 279 ILE A O 1
ATOM 2246 N N . SER A 1 280 ? 3.049 -1.314 -14.683 1.00 37.28 280 SER A N 1
ATOM 2247 C CA . SER A 1 280 ? 2.720 -0.127 -15.500 1.00 37.28 280 SER A CA 1
ATOM 2248 C C . SER A 1 280 ? 3.061 1.206 -14.809 1.00 37.28 280 SER A C 1
ATOM 2250 O O . SER A 1 280 ? 3.204 2.243 -15.464 1.00 37.28 280 SER A O 1
ATOM 2252 N N . GLY A 1 281 ? 3.236 1.203 -13.482 1.00 34.31 281 GLY A N 1
ATOM 2253 C CA . GLY A 1 281 ? 3.344 2.403 -12.649 1.00 34.31 281 GLY A CA 1
ATOM 2254 C C . GLY A 1 281 ? 4.696 2.626 -11.970 1.00 34.31 281 GLY A C 1
ATOM 2255 O O . GLY A 1 281 ? 5.075 3.784 -11.765 1.00 34.31 281 GLY A O 1
ATOM 2256 N N . ARG A 1 282 ? 5.473 1.580 -11.643 1.00 31.97 282 ARG A N 1
ATOM 2257 C CA . ARG A 1 282 ? 6.806 1.735 -11.001 1.00 31.97 282 ARG A CA 1
ATOM 2258 C C . ARG A 1 282 ? 7.899 2.304 -11.908 1.00 31.97 282 ARG A C 1
ATOM 2260 O O . ARG A 1 282 ? 8.957 2.705 -11.429 1.00 31.97 282 ARG A O 1
ATOM 2267 N N . ILE A 1 283 ? 7.618 2.424 -13.200 1.00 37.03 283 ILE A N 1
ATOM 2268 C CA . ILE A 1 283 ? 8.520 2.940 -14.236 1.00 37.03 283 ILE A CA 1
ATOM 2269 C C . ILE A 1 283 ? 8.919 4.427 -14.032 1.00 37.03 283 ILE A C 1
ATOM 2271 O O . ILE A 1 283 ? 9.887 4.900 -14.632 1.00 37.03 283 ILE A O 1
ATOM 2275 N N . SER A 1 284 ? 8.259 5.174 -13.136 1.00 31.84 284 SER A N 1
ATOM 2276 C CA . SER A 1 284 ? 8.501 6.618 -12.954 1.00 31.84 284 SER A CA 1
ATOM 2277 C C . SER A 1 284 ? 9.826 7.016 -12.273 1.00 31.84 284 SER A C 1
ATOM 2279 O O . SER A 1 284 ? 10.083 8.211 -12.160 1.00 31.84 284 SER A O 1
ATOM 2281 N N . THR A 1 285 ? 10.666 6.085 -11.794 1.00 34.66 285 THR A N 1
ATOM 2282 C CA . THR A 1 285 ? 11.892 6.418 -11.027 1.00 34.66 285 THR A CA 1
ATOM 2283 C C . THR A 1 285 ? 13.186 5.775 -11.550 1.00 34.66 285 THR A C 1
ATOM 2285 O O . THR A 1 285 ? 14.013 5.314 -10.766 1.00 34.66 285 THR A O 1
ATOM 2288 N N . ARG A 1 286 ? 13.404 5.789 -12.880 1.00 35.41 286 ARG A N 1
ATOM 2289 C CA . ARG A 1 286 ? 14.729 5.937 -13.554 1.00 35.41 286 ARG A CA 1
ATOM 2290 C C . ARG A 1 286 ? 14.574 5.828 -15.082 1.00 35.41 286 ARG A C 1
ATOM 2292 O O . ARG A 1 286 ? 14.476 4.723 -15.614 1.00 35.41 286 ARG A O 1
ATOM 2299 N N . ARG A 1 287 ? 14.633 6.966 -15.796 1.00 36.59 287 ARG A N 1
ATOM 2300 C CA . ARG A 1 287 ? 14.352 7.105 -17.252 1.00 36.59 287 ARG A CA 1
ATOM 2301 C C . ARG A 1 287 ? 15.133 6.168 -18.203 1.00 36.59 287 ARG A C 1
ATOM 2303 O O . ARG A 1 287 ? 14.686 5.986 -19.328 1.00 36.59 287 ARG A O 1
ATOM 2310 N N . ALA A 1 288 ? 16.239 5.551 -17.771 1.00 33.88 288 ALA A N 1
ATOM 2311 C CA . ALA A 1 288 ? 16.998 4.575 -18.570 1.00 33.88 288 ALA A CA 1
ATOM 2312 C C . ALA A 1 288 ? 16.609 3.098 -18.324 1.00 33.88 288 ALA A C 1
ATOM 2314 O O . ALA A 1 288 ? 16.584 2.314 -19.266 1.00 33.88 288 ALA A O 1
ATOM 2315 N N . ARG A 1 289 ? 16.257 2.700 -17.087 1.00 43.75 289 ARG A N 1
ATOM 2316 C CA . ARG A 1 289 ? 15.876 1.300 -16.765 1.00 43.75 289 ARG A CA 1
ATOM 2317 C C . ARG A 1 289 ? 14.483 0.919 -17.284 1.00 43.75 289 ARG A C 1
ATOM 2319 O O . ARG A 1 289 ? 14.204 -0.261 -17.459 1.00 43.75 289 ARG A O 1
ATOM 2326 N N . ALA A 1 290 ? 13.644 1.921 -17.538 1.00 57.28 290 ALA A N 1
ATOM 2327 C CA . ALA A 1 290 ? 12.281 1.783 -18.040 1.00 57.28 290 ALA A CA 1
ATOM 2328 C C . ALA A 1 290 ? 12.178 1.014 -19.370 1.00 57.28 290 ALA A C 1
ATOM 2330 O O . ALA A 1 290 ? 11.378 0.091 -19.484 1.00 57.28 290 ALA A O 1
ATOM 2331 N N . LYS A 1 291 ? 12.986 1.391 -20.372 1.00 65.31 291 LYS A N 1
ATOM 2332 C CA . LYS A 1 291 ? 12.815 0.924 -21.759 1.00 65.31 291 LYS A CA 1
ATOM 2333 C C . LYS A 1 291 ? 13.082 -0.574 -21.913 1.00 65.31 291 LYS A C 1
ATOM 2335 O O . LYS A 1 291 ? 12.248 -1.280 -22.464 1.00 65.31 291 LYS A O 1
ATOM 2340 N N . ASN A 1 292 ? 14.190 -1.071 -21.363 1.00 72.06 292 ASN A N 1
ATOM 2341 C CA . ASN A 1 292 ? 14.541 -2.491 -21.470 1.00 72.06 292 ASN A CA 1
ATOM 2342 C C . ASN A 1 292 ? 13.528 -3.389 -20.746 1.00 72.06 292 ASN A C 1
ATOM 2344 O O . ASN A 1 292 ? 13.238 -4.478 -21.222 1.00 72.06 292 ASN A O 1
ATOM 2348 N N . HIS A 1 293 ? 12.961 -2.942 -19.617 1.00 75.38 293 HIS A N 1
ATOM 2349 C CA . HIS A 1 293 ? 11.927 -3.718 -18.927 1.00 75.38 293 HIS A CA 1
ATOM 2350 C C . HIS A 1 293 ? 10.641 -3.796 -19.759 1.00 75.38 293 HIS A C 1
ATOM 2352 O O . HIS A 1 293 ? 10.095 -4.884 -19.890 1.00 75.38 293 HIS A O 1
ATOM 2358 N N . VAL A 1 294 ? 10.213 -2.692 -20.387 1.00 75.75 294 VAL A N 1
ATOM 2359 C CA . VAL A 1 294 ? 9.064 -2.686 -21.314 1.00 75.75 294 VAL A CA 1
ATOM 2360 C C . VAL A 1 294 ? 9.282 -3.646 -22.488 1.00 75.75 294 VAL A C 1
ATOM 2362 O O . VAL A 1 294 ? 8.418 -4.481 -22.725 1.00 75.75 294 VAL A O 1
ATOM 2365 N N . LEU A 1 295 ? 10.449 -3.625 -23.141 1.00 81.56 295 LEU A N 1
ATOM 2366 C CA . LEU A 1 295 ? 10.757 -4.536 -24.257 1.00 81.56 295 LEU A CA 1
ATOM 2367 C C . LEU A 1 295 ? 10.675 -6.023 -23.859 1.00 81.56 295 LEU A C 1
ATOM 2369 O O . LEU A 1 295 ? 10.118 -6.833 -24.594 1.00 81.56 295 LEU A O 1
ATOM 2373 N N . LEU A 1 296 ? 11.181 -6.391 -22.676 1.00 83.50 296 LEU A N 1
ATOM 2374 C CA . LEU A 1 296 ? 11.088 -7.768 -22.162 1.00 83.50 296 LEU A CA 1
ATOM 2375 C C . LEU A 1 296 ? 9.637 -8.173 -21.844 1.00 83.50 296 LEU A C 1
ATOM 2377 O O . LEU A 1 296 ? 9.269 -9.338 -21.967 1.00 83.50 296 LEU A O 1
ATOM 2381 N N . LEU A 1 297 ? 8.799 -7.221 -21.435 1.00 80.50 297 LEU A N 1
ATOM 2382 C CA . LEU A 1 297 ? 7.376 -7.458 -21.185 1.00 80.50 297 LEU A CA 1
ATOM 2383 C C . LEU A 1 297 ? 6.582 -7.577 -22.490 1.00 80.50 297 LEU A C 1
ATOM 2385 O O . LEU A 1 297 ? 5.699 -8.422 -22.577 1.00 80.50 297 LEU A O 1
ATOM 2389 N N . GLU A 1 298 ? 6.922 -6.796 -23.514 1.00 82.50 298 GLU A N 1
ATOM 2390 C CA . GLU A 1 298 ? 6.379 -6.948 -24.868 1.00 82.50 298 GLU A CA 1
ATOM 2391 C C . GLU A 1 298 ? 6.745 -8.326 -25.444 1.00 82.50 298 GLU A C 1
ATOM 2393 O O . GLU A 1 298 ? 5.861 -9.037 -25.917 1.00 82.50 298 GLU A O 1
ATOM 2398 N N . GLN A 1 299 ? 8.002 -8.766 -25.297 1.00 85.81 299 GLN A N 1
ATOM 2399 C CA . GLN A 1 299 ? 8.436 -10.128 -25.647 1.00 85.81 299 GLN A CA 1
ATOM 2400 C C . GLN A 1 299 ? 7.673 -11.217 -24.879 1.00 85.81 299 GLN A C 1
ATOM 2402 O O . GLN A 1 299 ? 7.307 -12.233 -25.460 1.00 85.81 299 GLN A O 1
ATOM 2407 N N . PHE A 1 300 ? 7.390 -11.025 -23.588 1.00 85.38 300 PHE A N 1
ATOM 2408 C CA . PHE A 1 300 ? 6.535 -11.955 -22.847 1.00 85.38 300 PHE A CA 1
ATOM 2409 C C . PHE A 1 300 ? 5.097 -11.990 -23.392 1.00 85.38 300 PHE A C 1
ATOM 2411 O O . PHE A 1 300 ? 4.533 -13.067 -23.575 1.00 85.38 300 PHE A O 1
ATOM 2418 N N . VAL A 1 301 ? 4.509 -10.830 -23.696 1.00 81.81 301 VAL A N 1
ATOM 2419 C CA . VAL A 1 301 ? 3.147 -10.748 -24.244 1.00 81.81 301 VAL A CA 1
ATOM 2420 C C . VAL A 1 301 ? 3.046 -11.440 -25.612 1.00 81.81 301 VAL A C 1
ATOM 2422 O O . VAL A 1 301 ? 2.024 -12.067 -25.878 1.00 81.81 301 VAL A O 1
ATOM 2425 N N . THR A 1 302 ? 4.091 -11.421 -26.454 1.00 84.88 302 THR A N 1
ATOM 2426 C CA . THR A 1 302 ? 4.061 -12.154 -27.738 1.00 84.88 302 THR A CA 1
ATOM 2427 C C . THR A 1 302 ? 4.086 -13.676 -27.585 1.00 84.88 302 THR A C 1
ATOM 2429 O O . THR A 1 302 ? 3.585 -14.365 -28.473 1.00 84.88 302 THR A O 1
ATOM 2432 N N . ILE A 1 303 ? 4.617 -14.216 -26.479 1.00 85.25 303 ILE A N 1
ATOM 2433 C CA . ILE A 1 303 ? 4.610 -15.667 -26.215 1.00 85.25 303 ILE A CA 1
ATOM 2434 C C . ILE A 1 303 ? 3.416 -16.145 -25.383 1.00 85.25 303 ILE A C 1
ATOM 2436 O O . ILE A 1 303 ? 3.125 -17.340 -25.412 1.00 85.25 303 ILE A O 1
ATOM 2440 N N . LEU A 1 304 ? 2.707 -15.238 -24.698 1.00 81.62 304 LEU A N 1
ATOM 2441 C CA . LEU A 1 304 ? 1.555 -15.525 -23.829 1.00 81.62 304 LEU A CA 1
ATOM 2442 C C . LEU A 1 304 ? 0.575 -16.567 -24.414 1.00 81.62 304 LEU A C 1
ATOM 2444 O O . LEU A 1 304 ? 0.346 -17.588 -23.758 1.00 81.62 304 LEU A O 1
ATOM 2448 N N . PRO A 1 305 ? 0.061 -16.412 -25.657 1.00 80.62 305 PRO A N 1
ATOM 2449 C CA . PRO A 1 305 ? -0.966 -17.312 -26.195 1.00 80.62 305 PRO A CA 1
ATOM 2450 C C . PRO A 1 305 ? -0.475 -18.754 -26.383 1.00 80.62 305 PRO A C 1
ATOM 2452 O O . PRO A 1 305 ? -1.284 -19.675 -26.477 1.00 80.62 305 PRO A O 1
ATOM 2455 N N . TYR A 1 306 ? 0.846 -18.947 -26.431 1.00 80.69 306 TYR A N 1
ATOM 2456 C CA . TYR A 1 306 ? 1.509 -20.223 -26.684 1.00 80.69 306 TYR A CA 1
ATOM 2457 C C . TYR A 1 306 ? 2.050 -20.893 -25.417 1.00 80.69 306 TYR A C 1
ATOM 2459 O O . TYR A 1 306 ? 2.500 -22.034 -25.498 1.00 80.69 306 TYR A O 1
ATOM 2467 N N . ILE A 1 307 ? 2.047 -20.210 -24.265 1.00 80.00 307 ILE A N 1
ATOM 2468 C CA . ILE A 1 307 ? 2.554 -20.740 -22.982 1.00 80.00 307 ILE A CA 1
ATOM 2469 C C . ILE A 1 307 ? 1.457 -20.916 -21.924 1.00 80.00 307 ILE A C 1
ATOM 2471 O O . I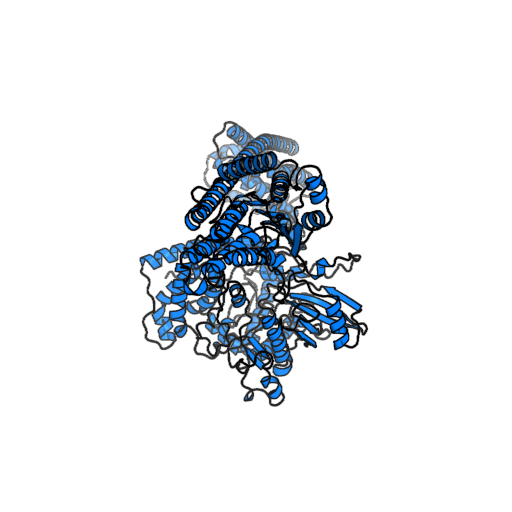LE A 1 307 ? 1.626 -21.725 -21.011 1.00 80.00 307 ILE A O 1
ATOM 2475 N N . VAL A 1 308 ? 0.333 -20.201 -22.049 1.00 78.31 308 VAL A N 1
ATOM 2476 C CA . VAL A 1 308 ? -0.843 -20.382 -21.187 1.00 78.31 308 VAL A CA 1
ATOM 2477 C C . VAL A 1 308 ? -1.461 -21.762 -21.445 1.00 78.31 308 VAL A C 1
ATOM 2479 O O . VAL A 1 308 ? -1.791 -22.076 -22.591 1.00 78.31 308 VAL A O 1
ATOM 2482 N N . PRO A 1 309 ? -1.653 -22.609 -20.415 1.00 74.31 309 PRO A N 1
ATOM 2483 C CA . PRO A 1 309 ? -2.278 -23.914 -20.594 1.00 74.31 309 PRO A CA 1
ATOM 2484 C C . PRO A 1 309 ? -3.709 -23.798 -21.135 1.00 74.31 309 PRO A C 1
ATOM 2486 O O . PRO A 1 309 ? -4.542 -23.113 -20.556 1.00 74.31 309 PRO A O 1
ATOM 2489 N N . THR A 1 310 ? -4.050 -24.553 -22.177 1.00 67.38 310 THR A N 1
ATOM 2490 C CA . THR A 1 310 ? -5.425 -24.643 -22.716 1.00 67.38 310 THR A CA 1
ATOM 2491 C C . THR A 1 310 ? -6.296 -25.686 -21.997 1.00 67.38 310 THR A C 1
ATOM 2493 O O . THR A 1 310 ? -7.390 -26.021 -22.448 1.00 67.38 310 THR A O 1
ATOM 2496 N N . THR A 1 311 ? -5.811 -26.239 -20.881 1.00 72.00 311 THR A N 1
ATOM 2497 C CA . THR A 1 311 ? -6.455 -27.333 -20.139 1.00 72.00 311 THR A CA 1
ATOM 2498 C C . THR A 1 311 ? -7.264 -26.826 -18.941 1.00 72.00 311 THR A C 1
ATOM 2500 O O . THR A 1 311 ? -7.251 -25.643 -18.609 1.00 72.00 311 THR A O 1
ATOM 2503 N N . ASP A 1 312 ? -7.946 -27.736 -18.238 1.00 79.38 312 ASP A N 1
ATOM 2504 C CA . ASP A 1 312 ? -8.773 -27.441 -17.056 1.00 79.38 312 ASP A CA 1
ATOM 2505 C C . ASP A 1 312 ? -8.063 -26.597 -15.972 1.00 79.38 312 ASP A C 1
ATOM 2507 O O . ASP A 1 312 ? -8.705 -25.864 -15.223 1.00 79.38 312 ASP A O 1
ATOM 2511 N N . ILE A 1 313 ? -6.728 -26.643 -15.906 1.00 82.06 313 ILE A N 1
ATOM 2512 C CA . ILE A 1 313 ? -5.929 -25.871 -14.942 1.00 82.06 313 ILE A CA 1
ATOM 2513 C C . ILE A 1 313 ? -5.930 -24.357 -15.210 1.00 82.06 313 ILE A C 1
ATOM 2515 O O . ILE A 1 313 ? -5.515 -23.605 -14.332 1.00 82.06 313 ILE A O 1
ATOM 2519 N N . ALA A 1 314 ? -6.393 -23.899 -16.376 1.00 82.50 314 ALA A N 1
ATOM 2520 C CA . ALA A 1 314 ? -6.565 -22.479 -16.678 1.00 82.50 314 ALA A CA 1
ATOM 2521 C C . ALA A 1 314 ? -7.953 -21.926 -16.320 1.00 82.50 314 ALA A C 1
ATOM 2523 O O . ALA A 1 314 ? -8.174 -20.727 -16.465 1.00 82.50 314 ALA A O 1
ATOM 2524 N N . ARG A 1 315 ? -8.881 -22.756 -15.814 1.00 84.62 315 ARG A N 1
ATOM 2525 C CA . ARG A 1 315 ? -10.198 -22.268 -15.377 1.00 84.62 315 ARG A CA 1
ATOM 2526 C C . ARG A 1 315 ? -10.078 -21.256 -14.224 1.00 84.62 315 ARG A C 1
ATOM 2528 O O . ARG A 1 315 ? -9.261 -21.479 -13.317 1.00 84.62 315 ARG A O 1
ATOM 2535 N N . PRO A 1 316 ? -10.918 -20.202 -14.207 1.00 88.62 316 PRO A N 1
ATOM 2536 C CA . PRO A 1 316 ? -11.035 -19.299 -13.070 1.00 88.62 316 PRO A CA 1
ATOM 2537 C C . PRO A 1 316 ? -11.518 -20.077 -11.846 1.00 88.62 316 PRO A C 1
ATOM 2539 O O . PRO A 1 316 ? -12.561 -20.726 -11.863 1.00 88.62 316 PRO A O 1
ATOM 2542 N N . THR A 1 317 ? -10.749 -20.012 -10.766 1.00 89.44 317 THR A N 1
ATOM 2543 C CA . THR A 1 317 ? -11.090 -20.640 -9.484 1.00 89.44 317 THR A CA 1
ATOM 2544 C C . THR A 1 317 ? -10.824 -19.681 -8.338 1.00 89.44 317 THR A C 1
ATOM 2546 O O . THR A 1 317 ? -10.002 -18.777 -8.470 1.00 89.44 317 THR A O 1
ATOM 2549 N N . LEU A 1 318 ? -11.511 -19.866 -7.213 1.00 90.94 318 LEU A N 1
ATOM 2550 C CA . LEU A 1 318 ? -11.291 -19.084 -5.999 1.00 90.94 318 LEU A CA 1
ATOM 2551 C C . LEU A 1 318 ? -10.370 -19.877 -5.061 1.00 90.94 318 LEU A C 1
ATOM 2553 O O . LEU A 1 318 ? -10.645 -21.043 -4.780 1.00 90.94 318 LEU A O 1
ATOM 2557 N N . MET A 1 319 ? -9.300 -19.273 -4.545 1.00 90.56 319 MET A N 1
ATOM 2558 C CA . MET A 1 319 ? -8.475 -19.882 -3.493 1.00 90.56 319 MET A CA 1
ATOM 2559 C C . MET A 1 319 ? -8.156 -18.869 -2.395 1.00 90.56 319 MET A C 1
ATOM 2561 O O . MET A 1 319 ? -7.838 -17.717 -2.673 1.00 90.56 319 MET A O 1
ATOM 2565 N N . HIS A 1 320 ? -8.188 -19.302 -1.131 1.00 90.75 320 HIS A N 1
ATOM 2566 C CA . HIS A 1 320 ? -7.744 -18.452 -0.024 1.00 90.75 320 HIS A CA 1
ATOM 2567 C C . HIS A 1 320 ? -6.218 -18.322 -0.052 1.00 90.75 320 HIS A C 1
ATOM 2569 O O . HIS A 1 320 ? -5.492 -19.319 -0.051 1.00 90.75 320 HIS A O 1
ATOM 2575 N N . HIS A 1 321 ? -5.723 -17.090 -0.125 1.00 82.75 321 HIS A N 1
ATOM 2576 C CA . HIS A 1 321 ? -4.304 -16.835 -0.346 1.00 82.75 321 HIS A CA 1
ATOM 2577 C C . HIS A 1 321 ? -3.440 -16.920 0.923 1.00 82.75 321 HIS A C 1
ATOM 2579 O O . HIS A 1 321 ? -2.227 -17.104 0.777 1.00 82.75 321 HIS A O 1
ATOM 2585 N N . ASP A 1 322 ? -4.021 -16.811 2.123 1.00 84.12 322 ASP A N 1
ATOM 2586 C CA . ASP A 1 322 ? -3.289 -16.666 3.390 1.00 84.12 322 ASP A CA 1
ATOM 2587 C C . ASP A 1 322 ? -3.857 -17.529 4.540 1.00 84.12 322 ASP A C 1
ATOM 2589 O O . ASP A 1 322 ? -4.292 -17.051 5.592 1.00 84.12 322 ASP A O 1
ATOM 2593 N N . LEU A 1 323 ? -3.858 -18.847 4.324 1.00 89.12 323 LEU A N 1
ATOM 2594 C CA . LEU A 1 323 ? -4.315 -19.870 5.276 1.00 89.12 323 LEU A CA 1
ATOM 2595 C C . LEU A 1 323 ? -3.278 -20.167 6.383 1.00 89.12 323 LEU A C 1
ATOM 2597 O O . LEU A 1 323 ? -2.844 -21.313 6.553 1.00 89.12 323 LEU A O 1
ATOM 2601 N N . HIS A 1 324 ? -2.866 -19.139 7.133 1.00 86.94 324 HIS A N 1
ATOM 2602 C CA . HIS A 1 324 ? -2.025 -19.301 8.326 1.00 86.94 324 HIS A CA 1
ATOM 2603 C C . HIS A 1 324 ? -2.850 -19.588 9.592 1.00 86.94 324 HIS A C 1
ATOM 2605 O O . HIS A 1 324 ? -4.077 -19.493 9.607 1.00 86.94 324 HIS A O 1
ATOM 2611 N N . LEU A 1 325 ? -2.158 -19.961 10.675 1.00 88.62 325 LEU A N 1
ATOM 2612 C CA . LEU A 1 325 ? -2.771 -20.432 11.925 1.00 88.62 325 LEU A CA 1
ATOM 2613 C C . LEU A 1 325 ? -3.675 -19.395 12.619 1.00 88.62 325 LEU A C 1
ATOM 2615 O O . LEU A 1 325 ? -4.513 -19.777 13.427 1.00 88.62 325 LEU A O 1
ATOM 2619 N N . ASP A 1 326 ? -3.513 -18.105 12.337 1.00 86.88 326 ASP A N 1
ATOM 2620 C CA . ASP A 1 326 ? -4.288 -17.043 12.989 1.00 86.88 326 ASP A CA 1
ATOM 2621 C C . ASP A 1 326 ? -5.572 -16.693 12.206 1.00 86.88 326 ASP A C 1
ATOM 2623 O O . ASP A 1 326 ? -6.519 -16.161 12.785 1.00 86.88 326 ASP A O 1
ATOM 2627 N N . ASN A 1 327 ? -5.647 -17.068 10.921 1.00 91.44 327 ASN A N 1
ATOM 2628 C CA . ASN A 1 327 ? -6.824 -16.877 10.062 1.00 91.44 327 ASN A CA 1
ATOM 2629 C C . ASN A 1 327 ? -7.820 -18.053 10.103 1.00 91.44 327 ASN A C 1
ATOM 2631 O O . ASN A 1 327 ? -8.898 -17.975 9.508 1.00 91.44 327 ASN A O 1
ATOM 2635 N N . ILE A 1 328 ? -7.479 -19.140 10.803 1.00 94.25 328 ILE A N 1
ATOM 2636 C CA . ILE A 1 328 ? -8.311 -20.340 10.949 1.00 94.25 328 ILE A CA 1
ATOM 2637 C C . ILE A 1 328 ? -8.802 -20.433 12.395 1.00 94.25 328 ILE A C 1
ATOM 2639 O O . ILE A 1 328 ? -8.005 -20.440 13.332 1.00 94.25 328 ILE A O 1
ATOM 2643 N N . PHE A 1 329 ? -10.115 -20.558 12.565 1.00 95.81 329 PHE A N 1
ATOM 2644 C CA . PHE A 1 329 ? -10.766 -20.813 13.845 1.00 95.81 329 PHE A CA 1
ATOM 2645 C C . PHE A 1 329 ? -11.277 -22.251 13.888 1.00 95.81 329 PHE A C 1
ATOM 2647 O O . PHE A 1 329 ? -11.742 -22.797 12.882 1.00 95.81 329 PHE A O 1
ATOM 2654 N N . ILE A 1 330 ? -11.181 -22.863 15.064 1.00 95.50 330 ILE A N 1
ATOM 2655 C CA . ILE A 1 330 ? -11.608 -24.234 15.335 1.00 95.50 330 ILE A CA 1
ATOM 2656 C C . ILE A 1 330 ? -12.723 -24.293 16.374 1.00 95.50 330 ILE A C 1
ATOM 2658 O O . ILE A 1 330 ? -12.812 -23.459 17.276 1.00 95.50 330 ILE A O 1
ATOM 2662 N N . ASN A 1 331 ? -13.551 -25.329 16.270 1.00 93.81 331 ASN A N 1
ATOM 2663 C CA . ASN A 1 331 ? -14.622 -25.579 17.220 1.00 93.81 331 ASN A CA 1
ATOM 2664 C C . ASN A 1 331 ? -14.063 -25.849 18.633 1.00 93.81 331 ASN A C 1
ATOM 2666 O O . ASN A 1 331 ? -13.087 -26.580 18.808 1.00 93.81 331 ASN A O 1
ATOM 2670 N N . ASP A 1 332 ? -14.703 -25.275 19.654 1.00 89.44 332 ASP A N 1
ATOM 2671 C CA . ASP A 1 332 ? -14.237 -25.386 21.036 1.00 89.44 332 ASP A CA 1
ATOM 2672 C C . ASP A 1 332 ? -14.283 -26.804 21.605 1.00 89.44 332 ASP A C 1
ATOM 2674 O O . ASP A 1 332 ? -13.426 -27.142 22.427 1.00 89.44 332 ASP A O 1
ATOM 2678 N N . THR A 1 333 ? -15.244 -27.625 21.168 1.00 90.31 333 THR A N 1
ATOM 2679 C CA . THR A 1 333 ? -15.419 -29.010 21.627 1.00 90.31 333 THR A CA 1
ATOM 2680 C C . THR A 1 333 ? -14.653 -30.016 20.766 1.00 90.31 333 THR A C 1
ATOM 2682 O O . THR A 1 333 ? -14.117 -30.982 21.308 1.00 90.31 333 THR A O 1
ATOM 2685 N N . ASP A 1 334 ? -14.531 -29.773 19.455 1.00 91.94 334 ASP A N 1
ATOM 2686 C CA . ASP A 1 334 ? -13.723 -30.583 18.533 1.00 91.94 334 ASP A CA 1
ATOM 2687 C C . ASP A 1 334 ? -12.653 -29.738 17.809 1.00 91.94 334 ASP A C 1
ATOM 2689 O O . ASP A 1 334 ? -12.923 -29.157 16.753 1.00 91.94 334 ASP A O 1
ATOM 2693 N N . PRO A 1 335 ? -11.395 -29.730 18.295 1.00 89.69 335 PRO A N 1
ATOM 2694 C CA . PRO A 1 335 ? -10.313 -28.963 17.681 1.00 89.69 335 PRO A CA 1
ATOM 2695 C C . PRO A 1 335 ? -9.849 -29.517 16.322 1.00 89.69 335 PRO A C 1
ATOM 2697 O O . PRO A 1 335 ? -8.889 -29.005 15.749 1.00 89.69 335 PRO A O 1
ATOM 2700 N N . THR A 1 336 ? -10.475 -30.579 15.804 1.00 92.88 336 THR A N 1
ATOM 2701 C CA . THR A 1 336 ? -10.240 -31.089 14.445 1.00 92.88 336 THR A CA 1
ATOM 2702 C C . THR A 1 336 ? -11.193 -30.505 13.402 1.00 92.88 336 THR A C 1
ATOM 2704 O O . THR A 1 336 ? -11.053 -30.823 12.220 1.00 92.88 336 THR A O 1
ATOM 2707 N N . LYS A 1 337 ? -12.131 -29.643 13.819 1.00 95.44 337 LYS A N 1
ATOM 2708 C CA . LYS A 1 337 ? -13.142 -29.023 12.960 1.00 95.44 337 LYS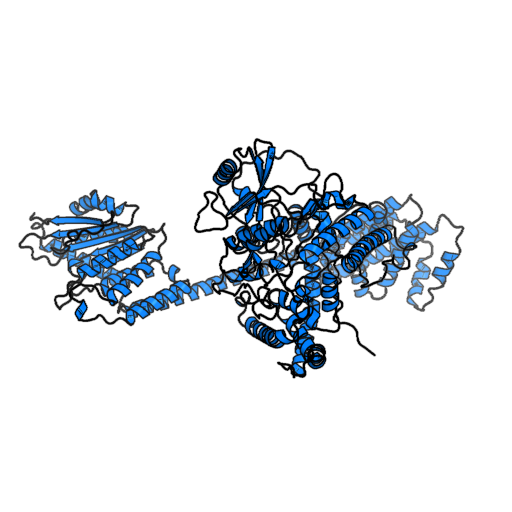 A CA 1
ATOM 2709 C C . LYS A 1 337 ? -12.964 -27.523 12.837 1.00 95.44 337 LYS A C 1
ATOM 2711 O O . LYS A 1 337 ? -12.884 -26.822 13.844 1.00 95.44 337 LYS A O 1
ATOM 2716 N N . ILE A 1 338 ? -12.947 -27.040 11.597 1.00 96.69 338 ILE A N 1
ATOM 2717 C CA . ILE A 1 338 ? -12.852 -25.611 11.285 1.00 96.69 338 ILE A CA 1
ATOM 2718 C C . ILE A 1 338 ? -14.230 -24.974 11.505 1.00 96.69 338 ILE A C 1
ATOM 2720 O O . ILE A 1 338 ? -15.209 -25.356 10.866 1.00 96.69 338 ILE A O 1
ATOM 2724 N N . SER A 1 339 ? -14.309 -24.008 12.420 1.00 96.50 339 SER A N 1
ATOM 2725 C CA . SER A 1 339 ? -15.536 -23.274 12.761 1.00 96.50 339 SER A CA 1
ATOM 2726 C C . SER A 1 339 ? -15.684 -21.961 11.995 1.00 96.50 339 SER A C 1
ATOM 2728 O O . SER A 1 339 ? -16.808 -21.500 11.806 1.00 96.50 339 SER A O 1
ATOM 2730 N N . SER A 1 340 ? -14.575 -21.355 11.557 1.00 96.00 340 SER A N 1
ATOM 2731 C CA . SER A 1 340 ? -14.563 -20.156 10.711 1.00 96.00 340 SER A CA 1
ATOM 2732 C C . SER A 1 340 ? -13.199 -19.957 10.038 1.00 96.00 340 SER A C 1
ATOM 2734 O O . SER A 1 340 ? -12.165 -20.276 10.623 1.00 96.00 340 SER A O 1
ATOM 2736 N N . ILE A 1 341 ? -13.181 -19.380 8.837 1.00 95.44 341 ILE A N 1
ATOM 2737 C CA . ILE A 1 341 ? -11.985 -18.852 8.165 1.00 95.44 341 ILE A CA 1
ATOM 2738 C C . ILE A 1 341 ? -12.192 -17.353 7.929 1.00 95.44 341 ILE A C 1
ATOM 2740 O O . ILE A 1 341 ? -13.252 -16.944 7.447 1.00 95.44 341 ILE A O 1
ATOM 2744 N N . ILE A 1 342 ? -11.188 -16.539 8.254 1.00 92.25 342 ILE A N 1
ATOM 2745 C CA . ILE A 1 342 ? -11.214 -15.075 8.101 1.00 92.25 342 ILE A CA 1
ATOM 2746 C C . ILE A 1 342 ? -10.203 -14.578 7.049 1.00 92.25 342 ILE A C 1
ATOM 2748 O O . ILE A 1 342 ? -9.513 -15.367 6.412 1.00 92.25 342 ILE A O 1
ATOM 2752 N N . ASP A 1 343 ? -10.153 -13.256 6.863 1.00 88.69 343 ASP A N 1
ATOM 2753 C CA . ASP A 1 343 ? -9.280 -12.535 5.921 1.00 88.69 343 ASP A CA 1
ATOM 2754 C C . ASP A 1 343 ? -9.444 -12.941 4.444 1.00 88.69 343 ASP A C 1
ATOM 2756 O O . ASP A 1 343 ? -8.501 -13.274 3.731 1.00 88.69 343 ASP A O 1
ATOM 2760 N N . TRP A 1 344 ? -10.692 -12.891 3.971 1.00 92.12 344 TRP A N 1
ATOM 2761 C CA . TRP A 1 344 ? -11.052 -13.054 2.556 1.00 92.12 344 TRP A CA 1
ATOM 2762 C C . TRP A 1 344 ? -10.901 -11.748 1.749 1.00 92.12 344 TRP A C 1
ATOM 2764 O O . TRP A 1 344 ? -11.398 -11.638 0.627 1.00 92.12 344 TRP A O 1
ATOM 2774 N N . GLN A 1 345 ? -10.222 -10.739 2.305 1.00 88.00 345 GLN A N 1
ATOM 2775 C CA . GLN A 1 345 ? -10.044 -9.447 1.656 1.00 88.00 345 GLN A CA 1
ATOM 2776 C C . GLN A 1 345 ? -9.133 -9.568 0.429 1.00 88.00 345 GLN A C 1
ATOM 2778 O O . GLN A 1 345 ? -7.987 -10.014 0.518 1.00 88.00 345 GLN A O 1
ATOM 2783 N N . ALA A 1 346 ? -9.602 -9.025 -0.694 1.00 85.62 346 ALA A N 1
ATOM 2784 C CA . ALA A 1 346 ? -8.880 -8.999 -1.961 1.00 85.62 346 ALA A CA 1
ATOM 2785 C C . ALA A 1 346 ? -8.566 -10.394 -2.543 1.00 85.62 346 ALA A C 1
ATOM 2787 O O . ALA A 1 346 ? -7.577 -10.551 -3.257 1.00 85.62 346 ALA A O 1
ATOM 2788 N N . VAL A 1 347 ? -9.412 -11.387 -2.249 1.00 89.31 347 VAL A N 1
ATOM 2789 C CA . VAL A 1 347 ? -9.451 -12.680 -2.950 1.00 89.31 347 VAL A CA 1
ATOM 2790 C C . VAL A 1 347 ? -10.199 -12.508 -4.280 1.00 89.31 347 VAL A C 1
ATOM 2792 O O . VAL A 1 347 ? -11.158 -11.743 -4.361 1.00 89.31 347 VAL A O 1
ATOM 2795 N N . PHE A 1 348 ? -9.749 -13.195 -5.330 1.00 89.81 348 PHE A N 1
ATOM 2796 C CA . PHE A 1 348 ? -10.276 -13.069 -6.692 1.00 89.81 348 PHE A CA 1
ATOM 2797 C C . PHE A 1 348 ? -10.253 -14.418 -7.423 1.00 89.81 348 PHE A C 1
ATOM 2799 O O . PHE A 1 348 ? -9.478 -15.313 -7.083 1.00 89.81 348 PHE A O 1
ATOM 2806 N N . ALA A 1 349 ? -11.119 -14.573 -8.423 1.00 91.25 349 ALA A N 1
ATOM 2807 C CA . ALA A 1 349 ? -11.125 -15.713 -9.327 1.00 91.25 349 ALA A CA 1
ATOM 2808 C C . ALA A 1 349 ? -10.012 -15.551 -10.376 1.00 91.25 349 ALA A C 1
ATOM 2810 O O . ALA A 1 349 ? -9.944 -14.545 -11.085 1.00 91.25 349 ALA A O 1
ATOM 2811 N N . SER A 1 350 ? -9.125 -16.541 -10.467 1.00 87.12 350 SER A N 1
ATOM 2812 C CA . SER A 1 350 ? -7.904 -16.509 -11.287 1.00 87.12 350 SER A CA 1
ATOM 2813 C C . SER A 1 350 ? -7.583 -17.919 -11.819 1.00 87.12 350 SER A C 1
ATOM 2815 O O . SER A 1 350 ? -8.079 -18.896 -11.239 1.00 87.12 350 SER A O 1
ATOM 2817 N N . PRO A 1 351 ? -6.798 -18.086 -12.902 1.00 86.75 351 PRO A N 1
ATOM 2818 C CA . PRO A 1 351 ? -6.442 -19.407 -13.414 1.00 86.75 351 PRO A CA 1
ATOM 2819 C C . PRO A 1 351 ? -5.823 -20.297 -12.329 1.00 86.75 351 PRO A C 1
ATOM 2821 O O . PRO A 1 351 ? -4.908 -19.888 -11.607 1.00 86.75 351 PRO A O 1
ATOM 2824 N N . ARG A 1 352 ? -6.314 -21.535 -12.194 1.00 86.06 352 ARG A N 1
ATOM 2825 C CA . ARG A 1 352 ? -5.892 -22.458 -11.123 1.00 86.06 352 ARG A CA 1
ATOM 2826 C C . ARG A 1 352 ? -4.372 -22.669 -11.086 1.00 86.06 352 ARG A C 1
ATOM 2828 O O . ARG A 1 352 ? -3.803 -22.747 -10.001 1.00 86.06 352 ARG A O 1
ATOM 2835 N N . PHE A 1 353 ? -3.702 -22.712 -12.240 1.00 82.12 353 PHE A N 1
ATOM 2836 C CA . PHE A 1 353 ? -2.245 -22.885 -12.329 1.00 82.12 353 PHE A CA 1
ATOM 2837 C C . PHE A 1 353 ? -1.430 -21.724 -11.726 1.00 82.12 353 PHE A C 1
ATOM 2839 O O . PHE A 1 353 ? -0.320 -21.962 -11.255 1.00 82.12 353 PHE A O 1
ATOM 2846 N N . LEU A 1 354 ? -1.977 -20.502 -11.666 1.00 80.06 354 LEU A N 1
ATOM 2847 C CA . LEU A 1 354 ? -1.328 -19.349 -11.024 1.00 80.06 354 LEU A CA 1
ATOM 2848 C C . LEU A 1 354 ? -1.500 -19.347 -9.494 1.00 80.06 354 LEU A C 1
ATOM 2850 O O . LEU A 1 354 ? -0.680 -18.778 -8.771 1.00 80.06 354 LEU A O 1
ATOM 2854 N N . GLN A 1 355 ? -2.553 -19.995 -8.989 1.00 83.75 355 GLN A N 1
ATOM 2855 C CA . GLN A 1 355 ? -2.897 -20.010 -7.563 1.00 83.75 355 GLN A CA 1
ATOM 2856 C C . GLN A 1 355 ? -2.439 -21.273 -6.820 1.00 83.75 355 GLN A C 1
ATOM 2858 O O . GLN A 1 355 ? -2.174 -21.207 -5.617 1.00 83.75 355 GLN A O 1
ATOM 2863 N N . ALA A 1 356 ? -2.356 -22.414 -7.510 1.00 86.31 356 ALA A N 1
ATOM 2864 C CA . ALA A 1 356 ? -2.143 -23.732 -6.918 1.00 86.31 356 ALA A CA 1
ATOM 2865 C C . ALA A 1 356 ? -0.807 -23.844 -6.156 1.00 86.31 356 ALA A C 1
ATOM 2867 O O . ALA A 1 356 ? 0.273 -23.932 -6.742 1.00 86.31 356 ALA A O 1
ATOM 2868 N N . ARG A 1 357 ? -0.885 -23.880 -4.821 1.00 87.19 357 ARG A N 1
ATOM 2869 C CA . ARG A 1 357 ? 0.261 -23.975 -3.903 1.00 87.19 357 ARG A CA 1
ATOM 2870 C C . ARG A 1 357 ? -0.119 -24.682 -2.603 1.00 87.19 357 ARG A C 1
ATOM 2872 O O . ARG A 1 357 ? -1.299 -24.851 -2.313 1.00 87.19 357 ARG A O 1
ATOM 2879 N N . PHE A 1 358 ? 0.876 -25.060 -1.798 1.00 89.44 358 PHE A N 1
ATOM 2880 C CA . PHE A 1 358 ? 0.619 -25.496 -0.422 1.00 89.44 358 PHE A CA 1
ATOM 2881 C C . PHE A 1 358 ? 0.107 -24.312 0.422 1.00 89.44 358 PHE A C 1
ATOM 2883 O O . PHE A 1 358 ? 0.692 -23.228 0.337 1.00 89.44 358 PHE A O 1
ATOM 2890 N N . PRO A 1 359 ? -0.930 -24.489 1.261 1.00 90.19 359 PRO A N 1
ATOM 2891 C CA . PRO A 1 359 ? -1.347 -23.464 2.212 1.00 90.19 359 PRO A CA 1
ATOM 2892 C C . PRO A 1 359 ? -0.313 -23.319 3.341 1.00 90.19 359 PRO A C 1
ATOM 2894 O O . PRO A 1 359 ? 0.334 -24.291 3.740 1.00 90.19 359 PRO A O 1
ATOM 2897 N N . SER A 1 360 ? -0.155 -22.109 3.882 1.00 86.88 360 SER A N 1
ATOM 2898 C CA . SER A 1 360 ? 0.935 -21.755 4.811 1.00 86.88 360 SER A CA 1
ATOM 2899 C C . SER A 1 360 ? 0.922 -22.535 6.136 1.00 86.88 360 SER A C 1
ATOM 2901 O O . SER A 1 360 ? 1.971 -22.704 6.751 1.00 86.88 360 SER A O 1
ATOM 2903 N N . ILE A 1 361 ? -0.223 -23.092 6.543 1.00 89.19 361 ILE A N 1
ATOM 2904 C CA . ILE A 1 361 ? -0.350 -24.060 7.650 1.00 89.19 361 ILE A CA 1
ATOM 2905 C C . ILE A 1 361 ? 0.443 -25.371 7.449 1.00 89.19 361 ILE A C 1
ATOM 2907 O O . ILE A 1 361 ? 0.901 -25.957 8.435 1.00 89.19 361 ILE A O 1
ATOM 2911 N N . VAL A 1 362 ? 0.609 -25.853 6.210 1.00 89.50 362 VAL A N 1
ATOM 2912 C CA . VAL A 1 362 ? 1.367 -27.089 5.908 1.00 89.50 362 VAL A CA 1
ATOM 2913 C C . VAL A 1 362 ? 2.654 -26.840 5.131 1.00 89.50 362 VAL A C 1
ATOM 2915 O O . VAL A 1 362 ? 3.464 -27.762 5.011 1.00 89.50 362 VAL A O 1
ATOM 2918 N N . ASP A 1 363 ? 2.850 -25.640 4.583 1.00 83.88 363 ASP A N 1
ATOM 2919 C CA . ASP A 1 363 ? 4.071 -25.332 3.856 1.00 83.88 363 ASP A CA 1
ATOM 2920 C C . ASP A 1 363 ? 5.278 -25.276 4.804 1.00 83.88 363 ASP A C 1
ATOM 2922 O O . ASP A 1 363 ? 5.226 -24.758 5.920 1.00 83.88 363 ASP A O 1
ATOM 2926 N N . CYS A 1 364 ? 6.368 -25.896 4.368 1.00 79.38 364 CYS A N 1
ATOM 2927 C CA . CYS A 1 364 ? 7.597 -25.995 5.132 1.00 79.38 364 CYS A CA 1
ATOM 2928 C C . CYS A 1 364 ? 8.811 -26.168 4.221 1.00 79.38 364 CYS A C 1
ATOM 2930 O O . CYS A 1 364 ? 8.729 -26.652 3.086 1.00 79.38 364 CYS A O 1
ATOM 2932 N N . ASP A 1 365 ? 9.941 -25.799 4.805 1.00 73.50 365 ASP A N 1
ATOM 2933 C CA . ASP A 1 365 ? 11.209 -25.460 4.149 1.00 73.50 365 ASP A CA 1
ATOM 2934 C C . ASP A 1 365 ? 12.249 -26.576 4.317 1.00 73.50 365 ASP A C 1
ATOM 2936 O O . ASP A 1 365 ? 13.410 -26.473 3.918 1.00 73.50 365 ASP A O 1
ATOM 2940 N N . ASP A 1 366 ? 11.832 -27.636 5.003 1.00 80.75 366 ASP A N 1
ATOM 2941 C CA . ASP A 1 366 ? 12.561 -28.880 5.104 1.00 80.75 366 ASP A CA 1
ATOM 2942 C C . ASP A 1 366 ? 12.558 -29.561 3.720 1.00 80.75 366 ASP A C 1
ATOM 2944 O O . ASP A 1 366 ? 11.529 -29.534 3.039 1.00 80.75 366 ASP A O 1
ATOM 2948 N N . PRO A 1 367 ? 13.677 -30.170 3.278 1.00 80.38 367 PRO A N 1
ATOM 2949 C CA . PRO A 1 367 ? 13.770 -30.801 1.962 1.00 80.38 367 PRO A CA 1
ATOM 2950 C C . PRO A 1 367 ? 12.629 -31.796 1.709 1.00 80.38 367 PRO A C 1
ATOM 2952 O O . PRO A 1 367 ? 12.554 -32.852 2.336 1.00 80.38 367 PRO A O 1
ATOM 2955 N N . TYR A 1 368 ? 11.727 -31.437 0.793 1.00 82.56 368 TYR A N 1
ATOM 2956 C CA . TYR A 1 368 ? 10.470 -32.151 0.587 1.00 82.56 368 TYR A CA 1
ATOM 2957 C C . TYR A 1 368 ? 10.550 -33.116 -0.606 1.00 82.56 368 TYR A C 1
ATOM 2959 O O . TYR A 1 368 ? 10.682 -32.655 -1.744 1.00 82.56 368 TYR A O 1
ATOM 2967 N N . PRO A 1 369 ? 10.429 -34.441 -0.399 1.00 83.06 369 PRO A N 1
ATOM 2968 C CA . PRO A 1 369 ? 10.371 -35.389 -1.504 1.00 83.06 369 PRO A CA 1
ATOM 2969 C C . PRO A 1 369 ? 8.971 -35.360 -2.138 1.00 83.06 369 PRO A C 1
ATOM 2971 O O . PRO A 1 369 ? 7.974 -35.606 -1.461 1.00 83.06 369 PRO A O 1
ATOM 2974 N N . TRP A 1 370 ? 8.871 -35.051 -3.433 1.00 83.62 370 TRP A N 1
ATOM 2975 C CA . TRP A 1 370 ? 7.595 -35.034 -4.170 1.00 83.62 370 TRP A CA 1
ATOM 2976 C C . TRP A 1 370 ? 7.096 -36.455 -4.484 1.00 83.62 370 TRP A C 1
ATOM 2978 O O . TRP A 1 370 ? 7.901 -37.375 -4.623 1.00 83.62 370 TRP A O 1
ATOM 2988 N N . GLY A 1 371 ? 5.778 -36.647 -4.611 1.00 79.62 371 GLY A N 1
ATOM 2989 C CA . GLY A 1 371 ? 5.189 -37.939 -4.979 1.00 79.62 371 GLY A CA 1
ATOM 2990 C C . GLY A 1 371 ? 5.156 -38.967 -3.840 1.00 79.62 371 GLY A C 1
ATOM 2991 O O . GLY A 1 371 ? 5.191 -38.616 -2.659 1.00 79.62 371 GLY A O 1
ATOM 2992 N N . ALA A 1 372 ? 5.061 -40.254 -4.181 1.00 79.19 372 ALA A N 1
ATOM 2993 C CA . ALA A 1 372 ? 4.794 -41.360 -3.248 1.00 79.19 372 ALA A CA 1
ATOM 2994 C C . ALA A 1 372 ? 6.013 -41.807 -2.402 1.00 79.19 372 ALA A C 1
ATOM 2996 O O . ALA A 1 372 ? 6.272 -42.996 -2.239 1.00 79.19 372 ALA A O 1
ATOM 2997 N N . VAL A 1 373 ? 6.765 -40.851 -1.852 1.00 85.06 373 VAL A N 1
ATOM 2998 C CA . VAL A 1 373 ? 7.930 -41.088 -0.986 1.00 85.06 373 VAL A CA 1
ATOM 2999 C C . VAL A 1 373 ? 7.567 -40.788 0.468 1.00 85.06 373 VAL A C 1
ATOM 3001 O O . VAL A 1 373 ? 7.080 -39.699 0.783 1.00 85.06 373 VAL A O 1
ATOM 3004 N N . GLN A 1 374 ? 7.824 -41.742 1.365 1.00 82.94 374 GLN A N 1
ATOM 3005 C CA . GLN A 1 374 ? 7.602 -41.585 2.802 1.00 82.94 374 GLN A CA 1
ATOM 3006 C C . GLN A 1 374 ? 8.765 -40.811 3.456 1.00 82.94 374 GLN A C 1
ATOM 3008 O O . GLN A 1 374 ? 9.906 -41.260 3.367 1.00 82.94 374 GLN A O 1
ATOM 3013 N N . PRO A 1 375 ? 8.510 -39.692 4.164 1.00 87.56 375 PRO A N 1
ATOM 3014 C CA . PRO A 1 375 ? 9.539 -39.008 4.942 1.00 87.56 375 PRO A CA 1
ATOM 3015 C C . PRO A 1 375 ? 10.076 -39.882 6.087 1.00 87.56 375 PRO A C 1
ATOM 3017 O O . PRO A 1 375 ? 9.300 -40.435 6.877 1.00 87.56 375 PRO A O 1
ATOM 3020 N N . SER A 1 376 ? 11.401 -39.958 6.206 1.00 86.06 376 SER A N 1
ATOM 3021 C CA . SER A 1 376 ? 12.144 -40.678 7.247 1.00 86.06 376 SER A CA 1
ATOM 3022 C C . SER A 1 376 ? 13.062 -39.735 8.042 1.00 86.06 376 SER A C 1
ATOM 3024 O O . SER A 1 376 ? 13.213 -38.558 7.712 1.00 86.06 376 SER A O 1
ATOM 3026 N N . LEU A 1 377 ? 13.656 -40.243 9.128 1.00 86.94 377 LEU A N 1
ATOM 3027 C CA . LEU A 1 377 ? 14.767 -39.565 9.805 1.00 86.94 377 LEU A CA 1
ATOM 3028 C C . LEU A 1 377 ? 16.044 -39.648 8.941 1.00 86.94 377 LEU A C 1
ATOM 3030 O O . LEU A 1 377 ? 16.163 -40.581 8.143 1.00 86.94 377 LEU A O 1
ATOM 3034 N N . PRO A 1 378 ? 16.991 -38.699 9.085 1.00 83.62 378 PRO A N 1
ATOM 3035 C CA . PRO A 1 378 ? 18.268 -38.751 8.376 1.00 83.62 378 PRO A CA 1
ATOM 3036 C C . PRO A 1 378 ? 19.112 -39.961 8.801 1.00 83.62 378 PRO A C 1
ATOM 3038 O O . PRO A 1 378 ? 19.013 -40.442 9.932 1.00 83.62 378 PRO A O 1
ATOM 3041 N N . GLU A 1 379 ? 19.985 -40.421 7.906 1.00 83.81 379 GLU A N 1
ATOM 3042 C CA . GLU A 1 379 ? 20.985 -41.444 8.224 1.00 83.81 379 GLU A CA 1
ATOM 3043 C C . GLU A 1 379 ? 21.897 -40.978 9.372 1.00 83.81 379 GLU A C 1
ATOM 3045 O O . GLU A 1 379 ? 22.252 -39.803 9.469 1.00 83.81 379 GLU A O 1
ATOM 3050 N N . GLY A 1 380 ? 22.250 -41.896 10.275 1.00 81.88 380 GLY A N 1
ATOM 3051 C CA . GLY A 1 380 ? 23.061 -41.578 11.455 1.00 81.88 380 GLY A CA 1
ATOM 3052 C C . GLY A 1 380 ? 22.328 -40.821 12.572 1.00 81.88 380 GLY A C 1
ATOM 3053 O O . GLY A 1 380 ? 22.988 -40.336 13.487 1.00 81.88 380 GLY A O 1
ATOM 3054 N N . PHE A 1 381 ? 20.990 -40.735 12.544 1.00 83.62 381 PHE A N 1
ATOM 3055 C CA . PHE A 1 381 ? 20.180 -40.039 13.557 1.00 83.62 381 PHE A CA 1
ATOM 3056 C C . PHE A 1 381 ? 20.558 -40.366 15.016 1.00 83.62 381 PHE A C 1
ATOM 3058 O O . PHE A 1 381 ? 20.652 -39.460 15.845 1.00 83.62 381 PHE A O 1
ATOM 3065 N N . ASP A 1 382 ? 20.822 -41.636 15.332 1.00 85.75 382 ASP A N 1
ATOM 3066 C CA . ASP A 1 382 ? 21.161 -42.071 16.695 1.00 85.75 382 ASP A CA 1
ATOM 3067 C C . ASP A 1 382 ? 22.537 -41.568 17.175 1.00 85.75 382 ASP A C 1
ATOM 3069 O O . ASP A 1 382 ? 22.789 -41.523 18.378 1.00 85.75 382 ASP A O 1
ATOM 3073 N N . ALA A 1 383 ? 23.407 -41.137 16.253 1.00 84.25 383 ALA A N 1
ATOM 3074 C CA . ALA A 1 383 ? 24.704 -40.526 16.545 1.00 84.25 383 ALA A CA 1
ATOM 3075 C C . ALA A 1 383 ? 24.650 -38.988 16.676 1.00 84.25 383 ALA A C 1
ATOM 3077 O O . ALA A 1 383 ? 25.645 -38.377 17.070 1.00 84.25 383 ALA A O 1
ATOM 3078 N N . LEU A 1 384 ? 23.514 -38.352 16.357 1.00 84.75 384 LEU A N 1
ATOM 3079 C CA . LEU A 1 384 ? 23.320 -36.904 16.502 1.00 84.75 384 LEU A CA 1
ATOM 3080 C C . LEU A 1 384 ? 23.170 -36.491 17.974 1.00 84.75 384 LEU A C 1
ATOM 3082 O O . LEU A 1 384 ? 22.699 -37.269 18.808 1.00 84.75 384 LEU A O 1
ATOM 3086 N N . SER A 1 385 ? 23.487 -35.232 18.296 1.00 86.31 385 SER A N 1
ATOM 3087 C CA . SER A 1 385 ? 23.221 -34.684 19.633 1.00 86.31 385 SER A CA 1
ATOM 3088 C C . SER A 1 385 ? 21.719 -34.636 19.940 1.00 86.31 385 SER A C 1
ATOM 3090 O O . SER A 1 385 ? 20.881 -34.566 19.042 1.00 86.31 385 SER A O 1
ATOM 3092 N N . SER A 1 386 ? 21.344 -34.609 21.223 1.00 82.81 386 SER A N 1
ATOM 3093 C CA . SER A 1 386 ? 19.933 -34.547 21.644 1.00 82.81 386 SER A CA 1
ATOM 3094 C C . SER A 1 386 ? 19.167 -33.355 21.046 1.00 82.81 386 SER A C 1
ATOM 3096 O O . SER A 1 386 ? 17.988 -33.490 20.712 1.00 82.81 386 SER A O 1
ATOM 3098 N N . THR A 1 387 ? 19.841 -32.217 20.854 1.00 82.88 387 THR A N 1
ATOM 3099 C CA . THR A 1 387 ? 19.296 -31.020 20.196 1.00 82.88 387 THR A CA 1
ATOM 3100 C C . THR A 1 387 ? 19.054 -31.251 18.704 1.00 82.88 387 THR A C 1
ATOM 3102 O O . THR A 1 387 ? 17.972 -30.953 18.204 1.00 82.88 387 THR A O 1
ATOM 3105 N N . GLU A 1 388 ? 20.026 -31.816 17.987 1.00 80.94 388 GLU A N 1
ATOM 3106 C CA . GLU A 1 388 ? 19.897 -32.129 16.556 1.00 80.94 388 GLU A CA 1
ATOM 3107 C C . GLU A 1 388 ? 18.839 -33.210 16.317 1.00 80.94 388 G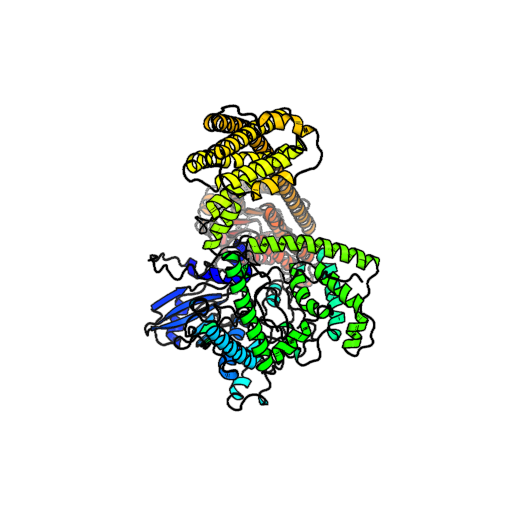LU A C 1
ATOM 3109 O O . GLU A 1 388 ? 18.007 -33.066 15.425 1.00 80.94 388 GLU A O 1
ATOM 3114 N N . GLN A 1 389 ? 18.775 -34.231 17.177 1.00 81.62 389 GLN A N 1
ATOM 3115 C CA . GLN A 1 389 ? 17.702 -35.220 17.156 1.00 81.62 389 GLN A CA 1
ATOM 3116 C C . GLN A 1 389 ? 16.320 -34.580 17.353 1.00 81.62 389 GLN A C 1
ATOM 3118 O O . GLN A 1 389 ? 15.364 -34.973 16.684 1.00 81.62 389 GLN A O 1
ATOM 3123 N N . ALA A 1 390 ? 16.177 -33.605 18.258 1.00 81.62 390 ALA A N 1
ATOM 3124 C CA . ALA A 1 390 ? 14.918 -32.880 18.441 1.00 81.62 390 ALA A CA 1
ATOM 3125 C C . ALA A 1 390 ? 14.537 -32.085 17.178 1.00 81.62 390 ALA A C 1
ATOM 3127 O O . ALA A 1 390 ? 13.420 -32.231 16.683 1.00 81.62 390 ALA A O 1
ATOM 3128 N N . ILE A 1 391 ? 15.489 -31.344 16.597 1.00 82.56 391 ILE A N 1
ATOM 3129 C CA . ILE A 1 391 ? 15.303 -30.601 15.339 1.00 82.56 391 ILE A CA 1
ATOM 3130 C C . ILE A 1 391 ? 14.885 -31.543 14.198 1.00 82.56 391 ILE A C 1
ATOM 3132 O O . ILE A 1 391 ? 13.927 -31.249 13.482 1.00 82.56 391 ILE A O 1
ATOM 3136 N N . SER A 1 392 ? 15.545 -32.695 14.047 1.00 85.19 392 SER A N 1
ATOM 3137 C CA . SER A 1 392 ? 15.219 -33.692 13.021 1.00 85.19 392 SER A CA 1
ATOM 3138 C C . SER A 1 392 ? 13.856 -34.359 13.245 1.00 85.19 392 SER A C 1
ATOM 3140 O O . SER A 1 392 ? 13.135 -34.590 12.274 1.00 85.19 392 SER A O 1
ATOM 3142 N N . ARG A 1 393 ? 13.447 -34.619 14.499 1.00 86.56 393 ARG A N 1
ATOM 3143 C CA . ARG A 1 393 ? 12.087 -35.100 14.820 1.00 86.56 393 ARG A CA 1
ATOM 3144 C C . ARG A 1 393 ? 11.022 -34.063 14.446 1.00 86.56 393 ARG A C 1
ATOM 3146 O O . ARG A 1 393 ? 9.988 -34.437 13.895 1.00 86.56 393 ARG A O 1
ATOM 3153 N N . ASP A 1 394 ? 11.266 -32.778 14.698 1.00 86.19 394 ASP A N 1
ATOM 3154 C CA . ASP A 1 394 ? 10.322 -31.708 14.352 1.00 86.19 394 ASP A CA 1
ATOM 3155 C C . ASP A 1 394 ? 10.270 -31.410 12.847 1.00 86.19 394 ASP A C 1
ATOM 3157 O O . ASP A 1 394 ? 9.183 -31.186 12.312 1.00 86.19 394 ASP A O 1
ATOM 3161 N N . ALA A 1 395 ? 11.399 -31.501 12.139 1.00 87.38 395 ALA A N 1
ATOM 3162 C CA . ALA A 1 395 ? 11.429 -31.490 10.675 1.00 87.38 395 ALA A CA 1
ATOM 3163 C C . ALA A 1 395 ? 10.613 -32.650 10.090 1.00 87.38 395 ALA A C 1
ATOM 3165 O O . ALA A 1 395 ? 9.755 -32.437 9.233 1.00 87.38 395 ALA A O 1
ATOM 3166 N N . LEU A 1 396 ? 10.790 -33.867 10.617 1.00 90.00 396 LEU A N 1
ATOM 3167 C CA . LEU A 1 396 ? 10.013 -35.027 10.190 1.00 90.00 396 LEU A CA 1
ATOM 3168 C C . LEU A 1 396 ? 8.505 -34.849 10.443 1.00 90.00 396 LEU A C 1
ATOM 3170 O O . LEU A 1 396 ? 7.706 -35.184 9.572 1.00 90.00 396 LEU A O 1
ATOM 3174 N N . ARG A 1 397 ? 8.097 -34.278 11.585 1.00 88.12 397 ARG A N 1
ATOM 3175 C CA . ARG A 1 397 ? 6.684 -33.951 11.875 1.00 88.12 397 ARG A CA 1
ATOM 3176 C C . ARG A 1 397 ? 6.090 -32.980 10.845 1.00 88.12 397 ARG A C 1
ATOM 3178 O O . ARG A 1 397 ? 4.980 -33.210 10.369 1.00 88.12 397 ARG A O 1
ATOM 3185 N N . ARG A 1 398 ? 6.822 -31.924 10.461 1.00 89.44 398 ARG A N 1
ATOM 3186 C CA . ARG A 1 398 ? 6.380 -30.972 9.419 1.00 89.44 398 ARG A CA 1
ATOM 3187 C C . ARG A 1 398 ? 6.295 -31.635 8.043 1.00 89.44 398 ARG A C 1
ATOM 3189 O O . ARG A 1 398 ? 5.265 -31.530 7.382 1.00 89.44 398 ARG A O 1
ATOM 3196 N N . LEU A 1 399 ? 7.325 -32.385 7.646 1.00 91.56 399 LEU A N 1
ATOM 3197 C CA . LEU A 1 399 ? 7.346 -33.133 6.383 1.00 91.56 399 LEU A CA 1
ATOM 3198 C C . LEU A 1 399 ? 6.198 -34.148 6.287 1.00 91.56 399 LEU A C 1
ATOM 3200 O O . LEU A 1 399 ? 5.587 -34.276 5.228 1.00 91.56 399 LEU A O 1
ATOM 3204 N N . ARG A 1 400 ? 5.867 -34.841 7.385 1.00 91.50 400 ARG A N 1
ATOM 3205 C CA . ARG A 1 400 ? 4.716 -35.755 7.460 1.00 91.50 400 ARG A CA 1
ATOM 3206 C C . ARG A 1 400 ? 3.385 -35.037 7.283 1.00 91.50 400 ARG A C 1
ATOM 3208 O O . ARG A 1 400 ? 2.545 -35.545 6.552 1.00 91.50 400 ARG A O 1
ATOM 3215 N N . LEU A 1 401 ? 3.200 -33.864 7.891 1.00 92.25 401 LEU A N 1
ATOM 3216 C CA . LEU A 1 401 ? 1.991 -33.056 7.713 1.00 92.25 401 LEU A CA 1
ATOM 3217 C C . LEU A 1 401 ? 1.834 -32.580 6.259 1.00 92.25 401 LEU A C 1
ATOM 3219 O O . LEU A 1 401 ? 0.773 -32.771 5.668 1.00 92.25 401 LEU A O 1
ATOM 3223 N N . LYS A 1 402 ? 2.907 -32.052 5.657 1.00 93.12 402 LYS A N 1
ATOM 3224 C CA . LYS A 1 402 ? 2.938 -31.632 4.246 1.00 93.12 402 LYS A CA 1
ATOM 3225 C C . LYS A 1 402 ? 2.683 -32.807 3.289 1.00 93.12 402 LYS A C 1
ATOM 3227 O O . LYS A 1 402 ? 1.907 -32.680 2.344 1.00 93.12 402 LYS A O 1
ATOM 3232 N N . LYS A 1 403 ? 3.249 -33.985 3.589 1.00 91.94 403 LYS A N 1
ATOM 3233 C CA . LYS A 1 403 ? 3.004 -35.236 2.850 1.00 91.94 403 LYS A CA 1
ATOM 3234 C C . LYS A 1 403 ? 1.575 -35.750 3.011 1.00 91.94 403 LYS A C 1
ATOM 3236 O O . LYS A 1 403 ? 0.982 -36.204 2.036 1.00 91.94 403 LYS A O 1
ATOM 3241 N N . PHE A 1 404 ? 1.009 -35.660 4.213 1.00 92.75 404 PHE A N 1
ATOM 3242 C CA . PHE A 1 404 ? -0.384 -36.015 4.460 1.00 92.75 404 PHE A CA 1
ATOM 3243 C C . PHE A 1 404 ? -1.331 -35.095 3.682 1.00 92.75 404 PHE A C 1
ATOM 3245 O O . PHE A 1 404 ? -2.258 -35.602 3.058 1.00 92.75 404 PHE A O 1
ATOM 3252 N N . TYR A 1 405 ? -1.064 -33.784 3.642 1.00 94.31 405 TYR A N 1
ATOM 3253 C CA . TYR A 1 405 ? -1.802 -32.845 2.793 1.00 94.31 405 TYR A CA 1
ATOM 3254 C C . TYR A 1 405 ? -1.705 -33.225 1.307 1.00 94.31 405 TYR A C 1
ATOM 3256 O O . TYR A 1 405 ? -2.741 -33.359 0.667 1.00 94.31 405 TYR A O 1
ATOM 3264 N N . GLU A 1 406 ? -0.507 -33.501 0.767 1.00 93.25 406 GLU A N 1
ATOM 3265 C CA . GLU A 1 406 ? -0.367 -33.970 -0.625 1.00 93.25 406 GLU A CA 1
ATOM 3266 C C . GLU A 1 406 ? -1.221 -35.217 -0.900 1.00 93.25 406 GLU A C 1
ATOM 3268 O O . GLU A 1 406 ? -1.975 -35.246 -1.869 1.00 93.25 406 GLU A O 1
ATOM 3273 N N . ILE A 1 407 ? -1.148 -36.241 -0.047 1.00 91.88 407 ILE A N 1
ATOM 3274 C CA . ILE A 1 407 ? -1.896 -37.493 -0.245 1.00 91.88 407 ILE A CA 1
ATOM 3275 C C . ILE A 1 407 ? -3.411 -37.269 -0.095 1.00 91.88 407 ILE A C 1
ATOM 3277 O O . ILE A 1 407 ? -4.196 -37.819 -0.871 1.00 91.88 407 ILE A O 1
ATOM 3281 N N . ALA A 1 408 ? -3.838 -36.460 0.879 1.00 92.75 408 ALA A N 1
ATOM 3282 C CA . ALA A 1 408 ? -5.243 -36.136 1.103 1.00 92.75 408 ALA A CA 1
ATOM 3283 C C . ALA A 1 408 ? -5.823 -35.335 -0.070 1.00 92.75 408 ALA A C 1
ATOM 3285 O O . ALA A 1 408 ? -6.870 -35.712 -0.596 1.00 92.75 408 ALA A O 1
ATOM 3286 N N . SER A 1 409 ? -5.129 -34.296 -0.533 1.00 93.75 409 SER A N 1
ATOM 3287 C CA . SER A 1 409 ? -5.551 -33.490 -1.678 1.00 93.75 409 SER A CA 1
ATOM 3288 C C . SER A 1 409 ? -5.524 -34.296 -2.973 1.00 93.75 409 SER A C 1
ATOM 3290 O O . SER A 1 409 ? -6.541 -34.337 -3.653 1.00 93.75 409 SER A O 1
ATOM 3292 N N . ARG A 1 410 ? -4.469 -35.071 -3.271 1.00 92.62 410 ARG A N 1
ATOM 3293 C CA . ARG A 1 410 ? -4.464 -35.993 -4.429 1.00 92.62 410 ARG A CA 1
ATOM 3294 C C . ARG A 1 410 ? -5.657 -36.963 -4.427 1.00 92.62 410 ARG A C 1
ATOM 3296 O O . ARG A 1 410 ? -6.153 -37.305 -5.494 1.00 92.62 410 ARG A O 1
ATOM 3303 N N . LYS A 1 411 ? -6.131 -37.397 -3.250 1.00 93.06 411 LYS A N 1
ATOM 3304 C CA . LYS A 1 411 ? -7.274 -38.318 -3.112 1.00 93.06 411 LYS A CA 1
ATOM 3305 C C . LYS A 1 411 ? -8.647 -37.636 -3.159 1.00 93.06 411 LYS A C 1
ATOM 3307 O O . LYS A 1 411 ? -9.583 -38.214 -3.703 1.00 93.06 411 LYS A O 1
ATOM 3312 N N . PHE A 1 412 ? -8.804 -36.471 -2.532 1.00 92.31 412 PHE A N 1
ATOM 3313 C CA . PHE A 1 412 ? -10.115 -35.842 -2.313 1.00 92.31 412 PHE A CA 1
ATOM 3314 C C . PHE A 1 412 ? -10.349 -34.576 -3.153 1.00 92.31 412 PHE A C 1
ATOM 3316 O O . PHE A 1 412 ? -11.507 -34.252 -3.423 1.00 92.31 412 PHE A O 1
ATOM 3323 N N . ASN A 1 413 ? -9.277 -33.909 -3.581 1.00 90.88 413 ASN A N 1
ATOM 3324 C CA . ASN A 1 413 ? -9.238 -32.655 -4.338 1.00 90.88 413 ASN A CA 1
ATOM 3325 C C . ASN A 1 413 ? -8.167 -32.723 -5.466 1.00 90.88 413 ASN A C 1
ATOM 3327 O O . ASN A 1 413 ? -7.180 -31.980 -5.439 1.00 90.88 413 ASN A O 1
ATOM 3331 N N . PRO A 1 414 ? -8.290 -33.667 -6.425 1.00 91.06 414 PRO A N 1
ATOM 3332 C CA . PRO A 1 414 ? -7.225 -33.961 -7.387 1.00 91.06 414 PRO A CA 1
ATOM 3333 C C . PRO A 1 414 ? -6.901 -32.787 -8.322 1.00 91.06 414 PRO A C 1
ATOM 3335 O O . PRO A 1 414 ? -5.745 -32.634 -8.702 1.00 91.06 414 PRO A O 1
ATOM 3338 N N . THR A 1 415 ? -7.877 -31.924 -8.629 1.00 88.75 415 THR A N 1
ATOM 3339 C CA . THR A 1 415 ? -7.725 -30.750 -9.511 1.00 88.75 415 THR A CA 1
ATOM 3340 C C . THR A 1 415 ? -6.624 -29.795 -9.048 1.00 88.75 415 THR A C 1
ATOM 3342 O O . THR A 1 415 ? -5.874 -29.277 -9.877 1.00 88.75 415 THR A O 1
ATOM 3345 N N . LEU A 1 416 ? -6.469 -29.606 -7.731 1.00 89.62 416 LEU A N 1
ATOM 3346 C CA . LEU A 1 416 ? -5.387 -28.804 -7.156 1.00 89.62 416 LEU A CA 1
ATOM 3347 C C . LEU A 1 416 ? -4.012 -29.397 -7.481 1.00 89.62 416 LEU A C 1
ATOM 3349 O O . LEU A 1 416 ? -3.131 -28.696 -7.974 1.00 89.62 416 LEU A O 1
ATOM 3353 N N . PHE A 1 417 ? -3.825 -30.696 -7.233 1.00 89.06 417 PHE A N 1
ATOM 3354 C CA . PHE A 1 417 ? -2.530 -31.338 -7.456 1.00 89.06 417 PHE A CA 1
ATOM 3355 C C . PHE A 1 417 ? -2.227 -31.583 -8.934 1.00 89.06 417 PHE A C 1
ATOM 3357 O O . PHE A 1 417 ? -1.060 -31.531 -9.297 1.00 89.06 417 PHE A O 1
ATOM 3364 N N . THR A 1 418 ? -3.234 -31.726 -9.800 1.00 88.25 418 THR A N 1
ATOM 3365 C CA . THR A 1 418 ? -3.040 -31.699 -11.259 1.00 88.25 418 THR A CA 1
ATOM 3366 C C . THR A 1 418 ? -2.439 -30.366 -11.716 1.00 88.25 418 THR A C 1
ATOM 3368 O O . THR A 1 418 ? -1.489 -30.366 -12.498 1.00 88.25 418 THR A O 1
ATOM 3371 N N . ALA A 1 419 ? -2.922 -29.235 -11.188 1.00 86.62 419 ALA A N 1
ATOM 3372 C CA . ALA A 1 419 ? -2.329 -27.926 -11.465 1.00 86.62 419 ALA A CA 1
ATOM 3373 C C . ALA A 1 419 ? -0.903 -27.801 -10.891 1.00 86.62 419 ALA A C 1
ATOM 3375 O O . ALA A 1 419 ? -0.009 -27.341 -11.597 1.00 86.62 419 ALA A O 1
ATOM 3376 N N . MET A 1 420 ? -0.660 -28.271 -9.659 1.00 86.50 420 MET A N 1
ATOM 3377 C CA . MET A 1 420 ? 0.684 -28.256 -9.057 1.00 86.50 420 MET A CA 1
ATOM 3378 C C . MET A 1 420 ? 1.684 -29.188 -9.760 1.00 86.50 420 MET A C 1
ATOM 3380 O O . MET A 1 420 ? 2.863 -28.862 -9.820 1.00 86.50 420 MET A O 1
ATOM 3384 N N . ASP A 1 421 ? 1.268 -30.351 -10.267 1.00 85.25 421 ASP A N 1
ATOM 3385 C CA . ASP A 1 421 ? 2.148 -31.238 -11.038 1.00 85.25 421 ASP A CA 1
ATOM 3386 C C . ASP A 1 421 ? 2.521 -30.591 -12.386 1.00 85.25 421 ASP A C 1
ATOM 3388 O O . ASP A 1 421 ? 3.684 -30.648 -12.788 1.00 85.25 421 ASP A O 1
ATOM 3392 N N . ALA A 1 422 ? 1.571 -29.915 -13.047 1.00 78.56 422 ALA A N 1
ATOM 3393 C CA . ALA A 1 422 ? 1.796 -29.236 -14.325 1.00 78.56 422 ALA A CA 1
ATOM 3394 C C . ALA A 1 422 ? 2.791 -28.060 -14.228 1.00 78.56 422 ALA A C 1
ATOM 3396 O O . ALA A 1 422 ? 3.619 -27.892 -15.122 1.00 78.56 422 ALA A O 1
ATOM 3397 N N . THR A 1 423 ? 2.757 -27.278 -13.142 1.00 73.81 423 THR A N 1
ATOM 3398 C CA . THR A 1 423 ? 3.631 -26.101 -12.937 1.00 73.81 423 THR A CA 1
ATOM 3399 C C . THR A 1 423 ? 4.966 -26.412 -12.252 1.00 73.81 423 THR A C 1
ATOM 3401 O O . THR A 1 423 ? 5.743 -25.509 -11.950 1.00 73.81 423 THR A O 1
ATOM 3404 N N . ARG A 1 424 ? 5.276 -27.689 -11.996 1.00 71.62 424 ARG A N 1
ATOM 3405 C CA . ARG A 1 424 ? 6.519 -28.121 -11.326 1.00 71.62 424 ARG A CA 1
ATOM 3406 C C . ARG A 1 424 ? 7.615 -28.612 -12.267 1.00 71.62 424 ARG A C 1
ATOM 3408 O O . ARG A 1 424 ? 8.633 -29.123 -11.791 1.00 71.62 424 ARG A O 1
ATOM 3415 N N . ASN A 1 425 ? 7.442 -28.495 -13.582 1.00 69.75 425 ASN A N 1
ATOM 3416 C CA . ASN A 1 425 ? 8.421 -29.028 -14.517 1.00 69.75 425 ASN A CA 1
ATOM 3417 C C . ASN A 1 425 ? 9.693 -28.161 -14.567 1.00 69.75 425 ASN A C 1
ATOM 3419 O O . ASN A 1 425 ? 9.803 -27.226 -15.350 1.00 69.75 425 ASN A O 1
ATOM 3423 N N . HIS A 1 426 ? 10.692 -28.517 -13.756 1.00 63.00 426 HIS A N 1
ATOM 3424 C CA . HIS A 1 426 ? 11.985 -27.829 -13.685 1.00 63.00 426 HIS A CA 1
ATOM 3425 C C . HIS A 1 426 ? 12.788 -27.805 -15.002 1.00 63.00 426 HIS A C 1
ATOM 3427 O O . HIS A 1 426 ? 13.769 -27.069 -15.070 1.00 63.00 426 HIS A O 1
ATOM 3433 N N . SER A 1 427 ? 12.424 -28.595 -16.022 1.00 67.31 427 SER A N 1
ATOM 3434 C CA . SER A 1 427 ? 13.033 -28.494 -17.357 1.00 67.31 427 SER A CA 1
ATOM 3435 C C . SER A 1 427 ? 12.341 -27.479 -18.273 1.00 67.31 427 SER A C 1
ATOM 3437 O O . SER A 1 427 ? 12.937 -27.066 -19.264 1.00 67.31 427 SER A O 1
ATOM 3439 N N . ASP A 1 428 ? 11.126 -27.047 -17.928 1.00 76.69 428 ASP A N 1
ATOM 3440 C CA . ASP A 1 428 ? 10.286 -26.163 -18.734 1.00 76.69 428 ASP A CA 1
ATOM 3441 C C . ASP A 1 428 ? 10.275 -24.736 -18.145 1.00 76.69 428 ASP A C 1
ATOM 3443 O O . ASP A 1 428 ? 9.700 -24.522 -17.068 1.00 76.69 428 ASP A O 1
ATOM 3447 N N . PRO A 1 429 ? 10.890 -23.746 -18.822 1.00 79.06 429 PRO A N 1
ATOM 3448 C CA . PRO A 1 429 ? 11.038 -22.390 -18.292 1.00 79.06 429 PRO A CA 1
ATOM 3449 C C . PRO A 1 429 ? 9.702 -21.642 -18.156 1.00 79.06 429 PRO A C 1
ATOM 3451 O O . PRO A 1 429 ? 9.604 -20.711 -17.351 1.00 79.06 429 PRO A O 1
ATOM 3454 N N . THR A 1 430 ? 8.647 -22.078 -18.859 1.00 77.50 430 THR A N 1
ATOM 3455 C CA . THR A 1 430 ? 7.296 -21.497 -18.730 1.00 77.50 430 THR A CA 1
ATOM 3456 C C . THR A 1 430 ? 6.701 -21.713 -17.332 1.00 77.50 430 THR A C 1
ATOM 3458 O O . THR A 1 430 ? 5.914 -20.895 -16.862 1.00 77.50 430 THR A O 1
ATOM 3461 N N . SER A 1 431 ? 7.162 -22.734 -16.598 1.00 73.56 431 SER A N 1
ATOM 3462 C CA . SER A 1 431 ? 6.733 -23.034 -15.221 1.00 73.56 431 SER A CA 1
ATOM 3463 C C . SER A 1 431 ? 7.008 -21.898 -14.222 1.00 73.56 431 SER A C 1
ATOM 3465 O O . SER A 1 431 ? 6.311 -21.779 -13.217 1.00 73.56 431 SER A O 1
ATOM 3467 N N . PHE A 1 432 ? 8.030 -21.068 -14.470 1.00 73.19 432 PHE A N 1
ATOM 3468 C CA . PHE A 1 432 ? 8.478 -20.017 -13.542 1.00 73.19 432 PHE A CA 1
ATOM 3469 C C . PHE A 1 432 ? 8.217 -18.592 -14.037 1.00 73.19 432 PHE A C 1
ATOM 3471 O O . PHE A 1 432 ? 8.288 -17.654 -13.238 1.00 73.19 432 PHE A O 1
ATOM 3478 N N . ILE A 1 433 ? 7.907 -18.410 -15.325 1.00 76.38 433 ILE A N 1
ATOM 3479 C CA . ILE A 1 433 ? 7.853 -17.085 -15.953 1.00 76.38 433 ILE A CA 1
ATOM 3480 C C . ILE A 1 433 ? 6.788 -16.183 -15.317 1.00 76.38 433 ILE A C 1
ATOM 3482 O O . ILE A 1 433 ? 7.104 -15.064 -14.914 1.00 76.38 433 ILE A O 1
ATOM 3486 N N . PHE A 1 434 ? 5.587 -16.710 -15.069 1.00 75.25 434 PHE A N 1
ATOM 3487 C CA . PHE A 1 434 ? 4.500 -15.995 -14.391 1.00 75.25 434 PHE A CA 1
ATOM 3488 C C . PHE A 1 434 ? 4.886 -15.524 -12.976 1.00 75.25 434 PHE A C 1
ATOM 3490 O O . PHE A 1 434 ? 4.585 -14.399 -12.578 1.00 75.25 434 PHE A O 1
ATOM 3497 N N . HIS A 1 435 ? 5.630 -16.344 -12.222 1.00 70.62 435 HIS A N 1
ATOM 3498 C CA . HIS A 1 435 ? 6.095 -15.983 -10.879 1.00 70.62 435 HIS A CA 1
ATOM 3499 C C . HIS A 1 435 ? 7.158 -14.874 -10.899 1.00 70.62 435 HIS A C 1
ATOM 3501 O O . HIS A 1 435 ? 7.166 -13.998 -10.030 1.00 70.62 435 HIS A O 1
ATOM 3507 N N . VAL A 1 436 ? 8.065 -14.915 -11.878 1.00 72.62 436 VAL A N 1
ATOM 3508 C CA . VAL A 1 436 ? 9.168 -13.955 -12.009 1.00 72.62 436 VAL A CA 1
ATOM 3509 C C . VAL A 1 436 ? 8.694 -12.613 -12.557 1.00 72.62 436 VAL A C 1
ATOM 3511 O O . VAL A 1 436 ? 9.119 -11.570 -12.057 1.00 72.62 436 VAL A O 1
ATOM 3514 N N . ILE A 1 437 ? 7.762 -12.609 -13.511 1.00 71.69 437 ILE A N 1
ATOM 3515 C CA . ILE A 1 437 ? 7.113 -11.386 -14.007 1.00 71.69 437 ILE A CA 1
ATOM 3516 C C . ILE A 1 437 ? 6.455 -10.644 -12.856 1.00 71.69 437 ILE A C 1
ATOM 3518 O O . ILE A 1 437 ? 6.736 -9.455 -12.679 1.00 71.69 437 ILE A O 1
ATOM 3522 N N . GLY A 1 438 ? 5.751 -11.392 -11.996 1.00 62.88 438 GLY A N 1
ATOM 3523 C CA . GLY A 1 438 ? 5.159 -10.925 -10.746 1.00 62.88 438 GLY A CA 1
ATOM 3524 C C . GLY A 1 438 ? 6.105 -10.132 -9.825 1.00 62.88 438 GLY A C 1
ATOM 3525 O O . GLY A 1 438 ? 5.680 -9.373 -8.956 1.00 62.88 438 GLY A O 1
ATOM 3526 N N . GLN A 1 439 ? 7.419 -10.297 -9.991 1.00 63.53 439 GLN A N 1
ATOM 3527 C CA . GLN A 1 439 ? 8.445 -9.700 -9.137 1.00 63.53 439 GLN A CA 1
ATOM 3528 C C . GLN A 1 439 ? 9.422 -8.788 -9.892 1.00 63.53 439 GLN A C 1
ATOM 3530 O O . GLN A 1 439 ? 10.183 -8.054 -9.255 1.00 63.53 439 GLN A O 1
ATOM 3535 N N . SER A 1 440 ? 9.379 -8.774 -11.226 1.00 66.44 440 SER A N 1
ATOM 3536 C CA . SER A 1 440 ? 10.304 -8.026 -12.089 1.00 66.44 440 SER A CA 1
ATOM 3537 C C . SER A 1 440 ? 10.308 -6.515 -11.799 1.00 66.44 440 SER A C 1
ATOM 3539 O O . SER A 1 440 ? 11.367 -5.894 -11.727 1.00 66.44 440 SER A O 1
ATOM 3541 N N . ALA A 1 441 ? 9.150 -5.924 -11.485 1.00 59.72 441 ALA A N 1
ATOM 3542 C CA . ALA A 1 441 ? 9.029 -4.521 -11.071 1.00 59.72 441 ALA A CA 1
ATOM 3543 C C . ALA A 1 441 ? 9.490 -4.228 -9.622 1.00 59.72 441 ALA A C 1
ATOM 3545 O O . ALA A 1 441 ? 9.492 -3.074 -9.182 1.00 59.72 441 ALA A O 1
ATOM 3546 N N . SER A 1 442 ? 9.856 -5.252 -8.844 1.00 54.41 442 SER A N 1
ATOM 3547 C CA . SER A 1 442 ? 10.421 -5.113 -7.490 1.00 54.41 442 SER A CA 1
ATOM 3548 C C . SER A 1 442 ? 11.913 -5.411 -7.436 1.00 54.41 442 SER A C 1
ATOM 3550 O O . SER A 1 442 ? 12.644 -4.688 -6.765 1.00 54.41 442 SER A O 1
ATOM 3552 N N . TYR A 1 443 ? 12.365 -6.453 -8.134 1.00 61.22 443 TYR A N 1
ATOM 3553 C CA . TYR A 1 443 ? 13.749 -6.933 -8.064 1.00 61.22 443 TYR A CA 1
ATOM 3554 C C . TYR A 1 443 ? 14.575 -6.645 -9.333 1.00 61.22 443 TYR A C 1
ATOM 3556 O O . TYR A 1 443 ? 15.790 -6.855 -9.347 1.00 61.22 443 TYR A O 1
ATOM 3564 N N . GLY A 1 444 ? 13.941 -6.081 -10.366 1.00 67.75 444 GLY A N 1
ATOM 3565 C CA . GLY A 1 444 ? 14.550 -5.690 -11.635 1.00 67.75 444 GLY A CA 1
ATOM 3566 C C . GLY A 1 444 ? 14.273 -6.680 -12.776 1.00 67.75 444 GLY A C 1
ATOM 3567 O O . GLY A 1 444 ? 13.780 -7.782 -12.540 1.00 67.75 444 GLY A O 1
ATOM 3568 N N . PRO A 1 445 ? 14.605 -6.303 -14.025 1.00 80.69 445 PRO A N 1
ATOM 3569 C CA . PRO A 1 445 ? 14.296 -7.102 -15.213 1.00 80.69 445 PRO A CA 1
ATOM 3570 C C . PRO A 1 445 ? 15.203 -8.328 -15.413 1.00 80.69 445 PRO A C 1
ATOM 3572 O O . PRO A 1 445 ? 14.844 -9.213 -16.178 1.00 80.69 445 PRO A O 1
ATOM 3575 N N . VAL A 1 446 ? 16.358 -8.405 -14.740 1.00 82.25 446 VAL A N 1
ATOM 3576 C CA . VAL A 1 446 ? 17.395 -9.428 -15.000 1.00 82.25 446 VAL A CA 1
ATOM 3577 C C . VAL A 1 446 ? 16.879 -10.878 -14.886 1.00 82.25 446 VAL A C 1
ATOM 3579 O O . VAL A 1 446 ? 17.189 -11.673 -15.771 1.00 82.25 446 VAL A O 1
ATOM 3582 N N . PRO A 1 447 ? 16.049 -11.257 -13.890 1.00 82.44 447 PRO A N 1
ATOM 3583 C CA . PRO A 1 447 ? 15.491 -12.612 -13.834 1.00 82.44 447 PRO A CA 1
ATOM 3584 C C . PRO A 1 447 ? 14.495 -12.923 -14.963 1.00 82.44 447 PRO A C 1
ATOM 3586 O O . PRO A 1 447 ? 14.370 -14.079 -15.360 1.00 82.44 447 PRO A O 1
ATOM 3589 N N . LEU A 1 448 ? 13.789 -11.911 -15.484 1.00 84.56 448 LEU A N 1
ATOM 3590 C CA . LEU A 1 448 ? 12.889 -12.059 -16.634 1.00 84.56 448 LEU A CA 1
ATOM 3591 C C . LEU A 1 448 ? 13.687 -12.200 -17.940 1.00 84.56 448 LEU A C 1
ATOM 3593 O O . LEU A 1 448 ? 13.353 -13.040 -18.768 1.00 84.56 448 LEU A O 1
ATOM 3597 N N . GLU A 1 449 ? 14.766 -11.427 -18.088 1.00 88.19 449 GLU A N 1
ATOM 3598 C CA . GLU A 1 449 ? 15.697 -11.494 -19.223 1.00 88.19 449 GLU A CA 1
ATOM 3599 C C . GLU A 1 449 ? 16.306 -12.901 -19.372 1.00 88.19 449 GLU A C 1
ATOM 3601 O O . GLU A 1 449 ? 16.232 -13.492 -20.448 1.00 88.19 449 GLU A O 1
ATOM 3606 N N . GLU A 1 450 ? 16.803 -13.493 -18.280 1.00 89.31 450 GLU A N 1
ATOM 3607 C CA . GLU A 1 450 ? 17.323 -14.871 -18.284 1.00 89.31 450 GLU A CA 1
ATOM 3608 C C . GLU A 1 450 ? 16.234 -15.918 -18.589 1.00 89.31 450 GLU A C 1
ATOM 3610 O O . GLU A 1 450 ? 16.479 -16.855 -19.350 1.00 89.31 450 GLU A O 1
ATOM 3615 N N . LEU A 1 451 ? 15.012 -15.769 -18.060 1.00 87.75 451 LEU A N 1
ATOM 3616 C CA . LEU A 1 451 ? 13.928 -16.706 -18.380 1.00 87.75 451 LEU A CA 1
ATOM 3617 C C . LEU A 1 451 ? 13.480 -16.625 -19.844 1.00 87.75 451 LEU A C 1
ATOM 3619 O O . LEU A 1 451 ? 13.204 -17.666 -20.435 1.00 87.75 451 LEU A O 1
ATOM 3623 N N . LEU A 1 452 ? 13.447 -15.438 -20.454 1.00 89.81 452 LEU A N 1
ATOM 3624 C CA . LEU A 1 452 ? 13.125 -15.295 -21.879 1.00 89.81 452 LEU A CA 1
ATOM 3625 C C . LEU A 1 452 ? 14.214 -15.910 -22.772 1.00 89.81 452 LEU A C 1
ATOM 3627 O O . LEU A 1 452 ? 13.885 -16.541 -23.774 1.00 89.81 452 LEU A O 1
ATOM 3631 N N . ILE A 1 453 ? 15.491 -15.836 -22.377 1.00 90.31 453 ILE A N 1
ATOM 3632 C CA . ILE A 1 453 ? 16.587 -16.573 -23.035 1.00 90.31 453 ILE A CA 1
ATOM 3633 C C . ILE A 1 453 ? 16.389 -18.092 -22.911 1.00 90.31 453 ILE A C 1
ATOM 3635 O O . ILE A 1 453 ? 16.624 -18.826 -23.873 1.00 90.31 453 ILE A O 1
ATOM 3639 N N . GLN A 1 454 ? 15.945 -18.585 -21.751 1.00 89.50 454 GLN A N 1
ATOM 3640 C CA . GLN A 1 454 ? 15.647 -20.010 -21.568 1.00 89.50 454 GLN A CA 1
ATOM 3641 C C . GLN A 1 454 ? 14.426 -20.463 -22.379 1.00 89.50 454 GLN A C 1
ATOM 3643 O O . GLN A 1 454 ? 14.453 -21.571 -22.909 1.00 89.50 454 GLN A O 1
ATOM 3648 N N . VAL A 1 455 ? 13.389 -19.626 -22.509 1.00 89.81 455 VAL A N 1
ATOM 3649 C CA . VAL A 1 455 ? 12.241 -19.882 -23.397 1.00 89.81 455 VAL A CA 1
ATOM 3650 C C . VAL A 1 455 ? 12.693 -19.930 -24.855 1.00 89.81 455 VAL A C 1
ATOM 3652 O O . VAL A 1 455 ? 12.399 -20.913 -25.525 1.00 89.81 455 VAL A O 1
ATOM 3655 N N . TYR A 1 456 ? 13.467 -18.945 -25.325 1.00 91.19 456 TYR A N 1
ATOM 3656 C CA . TYR A 1 456 ? 14.027 -18.922 -26.683 1.00 91.19 456 TYR A CA 1
ATOM 3657 C C . TYR A 1 456 ? 14.834 -20.190 -26.991 1.00 91.19 456 TYR A C 1
ATOM 3659 O O . TYR A 1 456 ? 14.536 -20.906 -27.943 1.00 91.19 456 TYR A O 1
ATOM 3667 N N . GLY A 1 457 ? 15.795 -20.536 -26.127 1.00 89.19 457 GLY A N 1
ATOM 3668 C CA . GLY A 1 457 ? 16.638 -21.727 -26.287 1.00 89.19 457 GLY A CA 1
ATOM 3669 C C . GLY A 1 457 ? 15.916 -23.072 -26.116 1.00 89.19 457 GLY A C 1
ATOM 3670 O O . GLY A 1 457 ? 16.549 -24.120 -26.248 1.00 89.19 457 GLY A O 1
ATOM 3671 N N . GLN A 1 458 ? 14.620 -23.069 -25.793 1.00 89.75 458 GLN A N 1
ATOM 3672 C CA . GLN A 1 458 ? 13.776 -24.264 -25.710 1.00 89.75 458 GLN A CA 1
ATOM 3673 C C . GLN A 1 458 ? 12.491 -24.152 -26.545 1.00 89.75 458 GLN A C 1
ATOM 3675 O O . GLN A 1 458 ? 11.613 -25.007 -26.405 1.00 89.75 458 GLN A O 1
ATOM 3680 N N . TRP A 1 459 ? 12.376 -23.137 -27.409 1.00 90.19 459 TRP A N 1
ATOM 3681 C CA . TRP A 1 459 ? 11.119 -22.780 -28.064 1.00 90.19 459 TRP A CA 1
ATOM 3682 C C . TRP A 1 459 ? 10.503 -23.941 -28.844 1.00 90.19 459 TRP A C 1
ATOM 3684 O O . TRP A 1 459 ? 9.337 -24.255 -28.627 1.00 90.19 459 TRP A O 1
ATOM 3694 N N . ASP A 1 460 ? 11.299 -24.657 -29.639 1.00 86.75 460 ASP A N 1
ATOM 3695 C CA . ASP A 1 460 ? 10.840 -25.798 -30.445 1.00 86.75 460 ASP A CA 1
ATOM 3696 C C . ASP A 1 460 ? 10.137 -26.870 -29.594 1.00 86.75 460 ASP A C 1
ATOM 3698 O O . ASP A 1 460 ? 9.155 -27.476 -30.014 1.00 86.75 460 ASP A O 1
ATOM 3702 N N . LYS A 1 461 ? 10.597 -27.083 -28.352 1.00 85.06 461 LYS A N 1
ATOM 3703 C CA . LYS A 1 461 ? 9.973 -28.029 -27.413 1.00 85.06 461 LYS A CA 1
ATOM 3704 C C . LYS A 1 461 ? 8.675 -27.483 -26.828 1.00 85.06 461 LYS A C 1
ATOM 3706 O O . LYS A 1 461 ? 7.761 -28.262 -26.580 1.00 85.06 461 LYS A O 1
ATOM 3711 N N . ILE A 1 462 ? 8.609 -26.176 -26.576 1.00 83.62 462 ILE A N 1
ATOM 3712 C CA . ILE A 1 462 ? 7.438 -25.491 -26.014 1.00 83.62 462 ILE A CA 1
ATOM 3713 C C . ILE A 1 462 ? 6.318 -25.438 -27.063 1.00 83.62 462 ILE A C 1
ATOM 3715 O O . ILE A 1 462 ? 5.191 -25.831 -26.766 1.00 83.62 462 ILE A O 1
ATOM 3719 N N . ALA A 1 463 ? 6.643 -25.048 -28.298 1.00 83.38 463 ALA A N 1
ATOM 3720 C CA . ALA A 1 463 ? 5.723 -25.043 -29.430 1.00 83.38 463 ALA A CA 1
ATOM 3721 C C . ALA A 1 463 ? 5.198 -26.461 -29.724 1.00 83.38 463 ALA A C 1
ATOM 3723 O O . ALA A 1 463 ? 3.986 -26.687 -29.674 1.00 83.38 463 ALA A O 1
ATOM 3724 N N . LEU A 1 464 ? 6.092 -27.446 -29.889 1.00 81.81 464 LEU A N 1
ATOM 3725 C CA . LEU A 1 464 ? 5.711 -28.833 -30.183 1.00 81.81 464 LEU A CA 1
ATOM 3726 C C . LEU A 1 464 ? 4.852 -29.464 -29.073 1.00 81.81 464 LEU A C 1
ATOM 3728 O O . LEU A 1 464 ? 3.881 -30.160 -29.368 1.00 81.81 464 LEU A O 1
ATOM 3732 N N . LYS A 1 465 ? 5.159 -29.194 -27.794 1.00 76.75 465 LYS A N 1
ATOM 3733 C CA . LYS A 1 465 ? 4.360 -29.639 -26.632 1.00 76.75 465 LYS A CA 1
ATOM 3734 C C . LYS A 1 465 ? 2.907 -29.158 -26.709 1.00 76.75 465 LYS A C 1
ATOM 3736 O O . LYS A 1 465 ? 2.014 -29.876 -26.266 1.00 76.75 465 LYS A O 1
ATOM 3741 N N . ASN A 1 466 ? 2.683 -27.974 -27.276 1.00 72.31 466 ASN A N 1
ATOM 3742 C CA . ASN A 1 466 ? 1.365 -27.363 -27.427 1.00 72.31 466 ASN A CA 1
ATOM 3743 C C . ASN A 1 466 ? 0.758 -27.582 -28.830 1.00 72.31 466 ASN A C 1
ATOM 3745 O O . ASN A 1 466 ? -0.273 -26.994 -29.146 1.00 72.31 466 ASN A O 1
ATOM 3749 N N . GLY A 1 467 ? 1.353 -28.460 -29.650 1.00 75.94 467 GLY A N 1
ATOM 3750 C CA . GLY A 1 467 ? 0.847 -28.826 -30.978 1.00 75.94 467 GLY A CA 1
ATOM 3751 C C . GLY A 1 467 ? 1.090 -27.775 -32.064 1.00 75.94 467 GLY A C 1
ATOM 3752 O O . GLY A 1 467 ? 0.360 -27.749 -33.053 1.00 75.94 467 GLY A O 1
ATOM 3753 N N . LEU A 1 468 ? 2.081 -26.902 -31.876 1.00 80.44 468 LEU A N 1
ATOM 3754 C CA . LEU A 1 468 ? 2.398 -25.783 -32.762 1.00 80.44 468 LEU A CA 1
ATOM 3755 C C . LEU A 1 468 ? 3.749 -25.994 -33.453 1.00 80.44 468 LEU A C 1
ATOM 3757 O O . LEU A 1 468 ? 4.715 -26.414 -32.820 1.00 80.44 468 LEU A O 1
ATOM 3761 N N . ASP A 1 469 ? 3.817 -25.627 -34.730 1.00 82.38 469 ASP A N 1
ATOM 3762 C CA . ASP A 1 469 ? 5.042 -25.597 -35.537 1.00 82.38 469 ASP A CA 1
ATOM 3763 C C . ASP A 1 469 ? 5.273 -24.156 -36.017 1.00 82.38 469 ASP A C 1
ATOM 3765 O O . ASP A 1 469 ? 4.896 -23.767 -37.122 1.00 82.38 469 ASP A O 1
ATOM 3769 N N . ILE A 1 470 ? 5.766 -23.313 -35.102 1.00 86.00 470 ILE A N 1
ATOM 3770 C CA . ILE A 1 470 ? 5.992 -21.878 -35.324 1.00 86.00 470 ILE A CA 1
ATOM 3771 C C . ILE A 1 470 ? 7.376 -21.465 -34.805 1.00 86.00 470 ILE A C 1
ATOM 3773 O O . ILE A 1 470 ? 7.770 -21.910 -33.722 1.00 86.00 470 ILE A O 1
ATOM 3777 N N . PRO A 1 471 ? 8.113 -20.587 -35.512 1.00 86.81 471 PRO A N 1
ATOM 3778 C CA . PRO A 1 471 ? 9.373 -20.040 -35.014 1.00 86.81 471 PRO A CA 1
ATOM 3779 C C . PRO A 1 471 ? 9.142 -19.137 -33.793 1.00 86.81 471 PRO A C 1
ATOM 3781 O O . PRO A 1 471 ? 8.043 -18.619 -33.583 1.00 86.81 471 PRO A O 1
ATOM 3784 N N . CYS A 1 472 ? 10.187 -18.925 -32.987 1.00 87.81 472 CYS A N 1
ATOM 3785 C CA . CYS A 1 472 ? 10.092 -18.063 -31.808 1.00 87.81 472 CYS A CA 1
ATOM 3786 C C . CYS A 1 472 ? 9.777 -16.607 -32.220 1.00 87.81 472 CYS A C 1
ATOM 3788 O O . CYS A 1 472 ? 10.462 -16.084 -33.103 1.00 87.81 472 CYS A O 1
ATOM 3790 N N . PRO A 1 473 ? 8.807 -15.913 -31.582 1.00 88.12 473 PRO A N 1
ATOM 3791 C CA . PRO A 1 473 ? 8.451 -14.527 -31.919 1.00 88.12 473 PRO A CA 1
ATOM 3792 C C . PRO A 1 473 ? 9.573 -13.492 -31.732 1.00 88.12 473 PRO A C 1
ATOM 3794 O O . PRO A 1 473 ? 9.447 -12.356 -32.183 1.00 88.12 473 PRO A O 1
ATOM 3797 N N . PHE A 1 474 ? 10.650 -13.858 -31.036 1.00 89.31 474 PHE A N 1
ATOM 3798 C CA . PHE A 1 474 ? 11.832 -13.033 -30.812 1.00 89.31 474 PHE A CA 1
ATOM 3799 C C . PHE A 1 474 ? 13.109 -13.875 -30.892 1.00 89.31 474 PHE A C 1
ATOM 3801 O O . PHE A 1 474 ? 13.081 -15.090 -30.687 1.00 89.31 474 PHE A O 1
ATOM 3808 N N . SER A 1 475 ? 14.233 -13.211 -31.156 1.00 88.31 475 SER A N 1
ATOM 3809 C CA . SER A 1 475 ? 15.563 -13.811 -31.242 1.00 88.31 475 SER A CA 1
ATOM 3810 C C . SER A 1 475 ? 16.577 -13.064 -30.376 1.00 88.31 475 SER A C 1
ATOM 3812 O O . SER A 1 475 ? 16.392 -11.892 -30.048 1.00 88.31 475 SER A O 1
ATOM 3814 N N . PHE A 1 476 ? 17.655 -13.760 -30.013 1.00 88.81 476 PHE A N 1
ATOM 3815 C CA . PHE A 1 476 ? 18.825 -13.191 -29.344 1.00 88.81 476 PHE A CA 1
ATOM 3816 C C . PHE A 1 476 ? 20.095 -13.612 -30.085 1.00 88.81 476 PHE A C 1
ATOM 3818 O O . PHE A 1 476 ? 20.165 -14.739 -30.590 1.00 88.81 476 PHE A O 1
ATOM 3825 N N . THR A 1 477 ? 21.102 -12.739 -30.124 1.00 90.19 477 THR A N 1
ATOM 3826 C CA . THR A 1 477 ? 22.435 -13.108 -30.630 1.00 90.19 477 THR A CA 1
ATOM 3827 C C . THR A 1 477 ? 23.220 -13.911 -29.587 1.00 90.19 477 THR A C 1
ATOM 3829 O O . THR A 1 477 ? 22.904 -13.896 -28.396 1.00 90.19 477 THR A O 1
ATOM 3832 N N . GLU A 1 478 ? 24.261 -14.628 -30.014 1.00 89.19 478 GLU A N 1
ATOM 3833 C CA . GLU A 1 478 ? 25.096 -15.412 -29.095 1.00 89.19 478 GLU A CA 1
ATOM 3834 C C . GLU A 1 478 ? 25.853 -14.515 -28.094 1.00 89.19 478 GLU A C 1
ATOM 3836 O O . GLU A 1 478 ? 25.899 -14.822 -26.901 1.00 89.19 478 GLU A O 1
ATOM 3841 N N . ASP A 1 479 ? 26.337 -13.353 -28.545 1.00 86.62 479 ASP A N 1
ATOM 3842 C CA . ASP A 1 479 ? 26.959 -12.336 -27.687 1.00 86.62 479 ASP A CA 1
ATOM 3843 C C . ASP A 1 479 ? 25.974 -11.785 -26.644 1.00 86.62 479 ASP A C 1
ATOM 3845 O O . ASP A 1 479 ? 26.299 -11.719 -25.456 1.00 86.62 479 ASP A O 1
ATOM 3849 N N . GLU A 1 480 ? 24.741 -11.461 -27.054 1.00 86.25 480 GLU A N 1
ATOM 3850 C CA . GLU A 1 480 ? 23.692 -11.019 -26.132 1.00 86.25 480 GLU A CA 1
ATOM 3851 C C . GLU A 1 480 ? 23.369 -12.082 -25.079 1.00 86.25 480 GLU A C 1
ATOM 3853 O O . GLU A 1 480 ? 23.211 -11.752 -23.904 1.00 86.25 480 GLU A O 1
ATOM 3858 N N . ILE A 1 481 ? 23.256 -13.354 -25.477 1.00 89.62 481 ILE A N 1
ATOM 3859 C CA . ILE A 1 481 ? 22.979 -14.463 -24.555 1.00 89.62 481 ILE A CA 1
ATOM 3860 C C . ILE A 1 481 ? 24.094 -14.579 -23.510 1.00 89.62 481 ILE A C 1
ATOM 3862 O O . ILE A 1 481 ? 23.806 -14.745 -22.321 1.00 89.62 481 ILE A O 1
ATOM 3866 N N . ASN A 1 482 ? 25.354 -14.477 -23.933 1.00 88.50 482 ASN A N 1
ATOM 3867 C CA . ASN A 1 482 ? 26.511 -14.587 -23.047 1.00 88.50 482 ASN A CA 1
ATOM 3868 C C . ASN A 1 482 ? 26.599 -13.405 -22.066 1.00 88.50 482 ASN A C 1
ATOM 3870 O O . ASN A 1 482 ? 26.728 -13.624 -20.858 1.00 88.50 482 ASN A O 1
ATOM 3874 N N . GLU A 1 483 ? 26.438 -12.169 -22.548 1.00 88.06 483 GLU A N 1
ATOM 3875 C CA . GLU A 1 483 ? 26.433 -10.960 -21.712 1.00 88.06 483 GLU A CA 1
ATOM 3876 C C . GLU A 1 483 ? 25.292 -10.990 -20.676 1.00 88.06 483 GLU A C 1
ATOM 3878 O O . GLU A 1 483 ? 25.506 -10.776 -19.478 1.00 88.06 483 GLU A O 1
ATOM 3883 N N . LYS A 1 484 ? 24.070 -11.318 -21.118 1.00 84.50 484 LYS A N 1
ATOM 3884 C CA . LYS A 1 484 ? 22.873 -11.365 -20.264 1.00 84.50 484 LYS A CA 1
ATOM 3885 C C . LYS A 1 484 ? 22.992 -12.446 -19.184 1.00 84.50 484 LYS A C 1
ATOM 3887 O O . LYS A 1 484 ? 22.682 -12.174 -18.022 1.00 84.50 484 LYS A O 1
ATOM 3892 N N . ARG A 1 485 ? 23.532 -13.626 -19.520 1.00 86.81 485 ARG A N 1
ATOM 3893 C CA . ARG A 1 485 ? 23.815 -14.706 -18.554 1.00 86.81 485 ARG A CA 1
ATOM 3894 C C . ARG A 1 485 ? 24.864 -14.320 -17.518 1.00 86.81 485 ARG A C 1
ATOM 3896 O O . ARG A 1 485 ? 24.679 -14.620 -16.337 1.00 86.81 485 ARG A O 1
ATOM 3903 N N . GLN A 1 486 ? 25.933 -13.627 -17.918 1.00 83.75 486 GLN A N 1
ATOM 3904 C CA . GLN A 1 486 ? 26.918 -13.116 -16.963 1.00 83.75 486 GLN A CA 1
ATOM 3905 C C . GLN A 1 486 ? 26.260 -12.132 -15.981 1.00 83.75 486 GLN A C 1
ATOM 3907 O O . GLN A 1 486 ? 26.367 -12.315 -14.765 1.00 83.75 486 GLN A O 1
ATOM 3912 N N . ARG A 1 487 ? 25.492 -11.154 -16.489 1.00 78.69 487 ARG A N 1
ATOM 3913 C CA . ARG A 1 487 ? 24.738 -10.205 -15.649 1.00 78.69 487 ARG A CA 1
ATOM 3914 C C . ARG A 1 487 ? 23.757 -10.909 -14.703 1.00 78.69 487 ARG A C 1
ATOM 3916 O O . ARG A 1 487 ? 23.630 -10.504 -13.547 1.00 78.69 487 ARG A O 1
ATOM 3923 N N . ALA A 1 488 ? 23.091 -11.973 -15.154 1.00 78.06 488 ALA A N 1
ATOM 3924 C CA . ALA A 1 488 ? 22.206 -12.783 -14.317 1.00 78.06 488 ALA A CA 1
ATOM 3925 C C . ALA A 1 488 ? 22.957 -13.518 -13.193 1.00 78.06 488 ALA A C 1
ATOM 3927 O O . ALA A 1 488 ? 22.477 -13.556 -12.058 1.00 78.06 488 ALA A O 1
ATOM 3928 N N . GLN A 1 489 ? 24.154 -14.044 -13.466 1.00 78.50 489 GLN A N 1
ATOM 3929 C CA . GLN A 1 489 ? 24.984 -14.724 -12.469 1.00 78.50 489 GLN A CA 1
ATOM 3930 C C . GLN A 1 489 ? 25.534 -13.762 -11.401 1.00 78.50 489 GLN A C 1
ATOM 3932 O O . GLN A 1 489 ? 25.530 -14.096 -10.211 1.00 78.50 489 GLN A O 1
ATOM 3937 N N . GLU A 1 490 ? 25.969 -12.566 -11.804 1.00 72.69 490 GLU A N 1
ATOM 3938 C CA . GLU A 1 490 ? 26.395 -11.493 -10.896 1.00 72.69 490 GLU A CA 1
ATOM 3939 C C . GLU A 1 490 ? 25.230 -11.029 -10.009 1.00 72.69 490 GLU A C 1
ATOM 3941 O O . GLU A 1 490 ? 25.346 -11.009 -8.779 1.00 72.69 490 GLU A O 1
ATOM 3946 N N . TRP A 1 491 ? 24.067 -10.760 -10.616 1.00 76.12 491 TRP A N 1
ATOM 3947 C CA . TRP A 1 491 ? 22.839 -10.407 -9.902 1.00 76.12 491 TRP A CA 1
ATOM 3948 C C . TRP A 1 491 ? 22.428 -11.493 -8.897 1.00 76.12 491 TRP A C 1
ATOM 3950 O O . TRP A 1 491 ? 22.125 -11.179 -7.747 1.00 76.12 491 TRP A O 1
ATOM 3960 N N . ALA A 1 492 ? 22.479 -12.774 -9.279 1.00 67.06 492 ALA A N 1
ATOM 3961 C CA . ALA A 1 492 ? 22.079 -13.891 -8.421 1.00 67.06 492 ALA A CA 1
ATOM 3962 C C . ALA A 1 492 ? 23.000 -14.091 -7.204 1.00 67.06 492 ALA A C 1
ATOM 3964 O O . ALA A 1 492 ? 22.547 -14.583 -6.166 1.00 67.06 492 ALA A O 1
ATOM 3965 N N . ASN A 1 493 ? 24.278 -13.714 -7.306 1.00 68.94 493 ASN A N 1
ATOM 3966 C CA . ASN A 1 493 ? 25.201 -13.734 -6.171 1.00 68.94 493 ASN A CA 1
ATOM 3967 C C . ASN A 1 493 ? 24.836 -12.637 -5.157 1.00 68.94 493 ASN A C 1
ATOM 3969 O O . ASN A 1 493 ? 24.616 -12.942 -3.985 1.00 68.94 493 ASN A O 1
ATOM 3973 N N . VAL A 1 494 ? 24.661 -11.393 -5.618 1.00 57.75 494 VAL A N 1
ATOM 3974 C CA . VAL A 1 494 ? 24.280 -10.251 -4.763 1.00 57.75 494 VAL A CA 1
ATOM 3975 C C . VAL A 1 494 ? 22.882 -10.433 -4.159 1.00 57.75 494 VAL A C 1
ATOM 3977 O O . VAL A 1 494 ? 22.673 -10.188 -2.970 1.00 57.75 494 VAL A O 1
ATOM 3980 N N . PHE A 1 495 ? 21.914 -10.917 -4.942 1.00 59.03 495 PHE A N 1
ATOM 3981 C CA . PHE A 1 495 ? 20.542 -11.134 -4.476 1.00 59.03 495 PHE A CA 1
ATOM 3982 C C . PHE A 1 495 ? 20.463 -12.194 -3.365 1.00 59.03 495 PHE A C 1
ATOM 3984 O O . PHE A 1 495 ? 19.694 -12.042 -2.417 1.00 59.03 495 PHE A O 1
ATOM 3991 N N . ARG A 1 496 ? 21.311 -13.231 -3.417 1.00 59.69 496 ARG A N 1
ATOM 3992 C CA . ARG A 1 496 ? 21.397 -14.262 -2.368 1.00 59.69 496 ARG A CA 1
ATOM 3993 C C . ARG A 1 496 ? 21.841 -13.681 -1.025 1.00 59.69 496 ARG A C 1
ATOM 3995 O O . ARG A 1 496 ? 21.289 -14.055 0.012 1.00 59.69 496 ARG A O 1
ATOM 4002 N N . GLU A 1 497 ? 22.810 -12.769 -1.038 1.00 55.09 497 GLU A N 1
ATOM 4003 C CA . GLU A 1 497 ? 23.253 -12.049 0.161 1.00 55.09 497 GLU A CA 1
ATOM 4004 C C . GLU A 1 497 ? 22.167 -11.095 0.669 1.00 55.09 497 GLU A C 1
ATOM 4006 O O . GLU A 1 497 ? 21.885 -11.071 1.868 1.00 55.09 497 GLU A O 1
ATOM 4011 N N . PHE A 1 498 ? 21.489 -10.386 -0.240 1.00 55.28 498 PHE A N 1
ATOM 4012 C CA . PHE A 1 498 ? 20.361 -9.514 0.085 1.00 55.28 498 PHE A CA 1
ATOM 4013 C C . PHE A 1 498 ? 19.198 -10.267 0.754 1.00 55.28 498 PHE A C 1
ATOM 4015 O O . PHE A 1 498 ? 18.746 -9.841 1.817 1.00 55.28 498 PHE A O 1
ATOM 4022 N N . GLU A 1 499 ? 18.745 -11.409 0.222 1.00 52.38 499 GLU A N 1
ATOM 4023 C CA . GLU A 1 499 ? 17.705 -12.223 0.877 1.00 52.38 499 GLU A CA 1
ATOM 4024 C C . GLU A 1 499 ? 18.174 -12.777 2.232 1.00 52.38 499 GLU A C 1
ATOM 4026 O O . GLU A 1 499 ? 17.423 -12.754 3.214 1.00 52.38 499 GLU A O 1
ATOM 4031 N N . THR A 1 500 ? 19.439 -13.203 2.330 1.00 54.91 500 THR A N 1
ATOM 4032 C CA . THR A 1 500 ? 20.042 -13.665 3.595 1.00 54.91 500 THR A CA 1
ATOM 4033 C C . THR A 1 500 ? 20.082 -12.544 4.641 1.00 54.91 500 THR A C 1
ATOM 4035 O O . THR A 1 500 ? 19.946 -12.795 5.840 1.00 54.91 500 THR A O 1
ATOM 4038 N N . LEU A 1 501 ? 20.255 -11.292 4.216 1.00 51.06 501 LEU A N 1
ATOM 4039 C CA . LEU A 1 501 ? 20.213 -10.121 5.085 1.00 51.06 501 LEU A CA 1
ATOM 4040 C C . LEU A 1 501 ? 18.769 -9.757 5.465 1.00 51.06 501 LEU A C 1
ATOM 4042 O O . LEU A 1 501 ? 18.476 -9.582 6.651 1.00 51.06 501 LEU A O 1
ATOM 4046 N N . GLN A 1 502 ? 17.852 -9.724 4.493 1.00 49.53 502 GLN A N 1
ATOM 4047 C CA . GLN A 1 502 ? 16.437 -9.408 4.700 1.00 49.53 502 GLN A CA 1
ATOM 4048 C C . GLN A 1 502 ? 15.794 -10.386 5.695 1.00 49.53 502 GLN A C 1
ATOM 4050 O O . GLN A 1 502 ? 15.262 -9.954 6.717 1.00 49.53 502 GLN A O 1
ATOM 4055 N N . THR A 1 503 ? 15.944 -11.698 5.477 1.00 49.88 503 THR A N 1
ATOM 4056 C CA . THR A 1 503 ? 15.407 -12.759 6.358 1.00 49.88 503 THR A CA 1
ATOM 4057 C C . THR A 1 503 ? 15.924 -12.694 7.800 1.00 49.88 503 THR A C 1
ATOM 4059 O O . THR A 1 503 ? 15.217 -13.095 8.731 1.00 49.88 503 THR A O 1
ATOM 4062 N N . ARG A 1 504 ? 17.134 -12.163 8.022 1.00 47.62 504 ARG A N 1
ATOM 4063 C CA . ARG A 1 504 ? 17.720 -11.985 9.363 1.00 47.62 504 ARG A CA 1
ATOM 4064 C C . ARG A 1 504 ? 17.246 -10.707 10.055 1.00 47.62 504 ARG A C 1
ATOM 4066 O O . ARG A 1 504 ? 17.169 -10.698 11.287 1.00 47.62 504 ARG A O 1
ATOM 4073 N N . ILE A 1 505 ? 16.924 -9.657 9.298 1.00 44.19 505 ILE A N 1
ATOM 4074 C CA . ILE A 1 505 ? 16.661 -8.315 9.835 1.00 44.19 505 ILE A CA 1
ATOM 4075 C C . ILE A 1 505 ? 15.161 -8.011 9.993 1.00 44.19 505 ILE A C 1
ATOM 4077 O O . ILE A 1 505 ? 14.786 -7.609 11.092 1.00 44.19 505 ILE A O 1
ATOM 4081 N N . ALA A 1 506 ? 14.302 -8.223 8.984 1.00 46.72 506 ALA A N 1
ATOM 4082 C CA . ALA A 1 506 ? 12.893 -7.779 9.029 1.00 46.72 506 ALA A CA 1
ATOM 4083 C C . ALA A 1 506 ? 11.945 -8.526 8.064 1.00 46.72 506 ALA A C 1
ATOM 4085 O O . ALA A 1 506 ? 12.356 -9.415 7.317 1.00 46.72 506 ALA A O 1
ATOM 4086 N N . GLY A 1 507 ? 10.661 -8.143 8.072 1.00 48.66 507 GLY A N 1
ATOM 4087 C CA . GLY A 1 507 ? 9.680 -8.539 7.057 1.00 48.66 507 GLY A CA 1
ATOM 4088 C C . GLY A 1 507 ? 9.992 -8.010 5.646 1.00 48.66 507 GLY A C 1
ATOM 4089 O O . GLY A 1 507 ? 10.892 -7.190 5.441 1.00 48.66 507 GLY A O 1
ATOM 4090 N N . LYS A 1 508 ? 9.223 -8.473 4.646 1.00 47.16 508 LYS A N 1
ATOM 4091 C CA . LYS A 1 508 ? 9.417 -8.133 3.217 1.00 47.16 508 LYS A CA 1
ATOM 4092 C C . LYS A 1 508 ? 9.355 -6.624 2.925 1.00 47.16 508 LYS A C 1
ATOM 4094 O O . LYS A 1 508 ? 9.990 -6.171 1.979 1.00 47.16 508 LYS A O 1
ATOM 4099 N N . ASP A 1 509 ? 8.620 -5.873 3.738 1.00 52.25 509 ASP A N 1
ATOM 4100 C CA . ASP A 1 509 ? 8.394 -4.426 3.664 1.00 52.25 509 ASP A CA 1
ATOM 4101 C C . ASP A 1 509 ? 9.166 -3.631 4.735 1.00 52.25 509 ASP A C 1
ATOM 4103 O O . ASP A 1 509 ? 8.946 -2.435 4.890 1.00 52.25 509 ASP A O 1
ATOM 4107 N N . GLY A 1 510 ? 10.058 -4.282 5.492 1.00 57.53 510 GLY A N 1
ATOM 4108 C CA . GLY A 1 510 ? 10.783 -3.654 6.599 1.00 57.53 510 GLY A CA 1
ATOM 4109 C C . GLY A 1 510 ? 9.990 -3.532 7.901 1.00 57.53 510 GLY A C 1
ATOM 4110 O O . GLY A 1 510 ? 10.504 -2.922 8.838 1.00 57.53 510 GLY A O 1
ATOM 4111 N N . TRP A 1 511 ? 8.779 -4.095 7.984 1.00 65.44 511 TRP A N 1
ATOM 4112 C CA . TRP A 1 511 ? 7.992 -4.109 9.217 1.00 65.44 511 TRP A CA 1
ATOM 4113 C C . TRP A 1 511 ? 8.625 -4.986 10.308 1.00 65.44 511 TRP A C 1
ATOM 4115 O O . TRP A 1 511 ? 9.189 -6.050 10.021 1.00 65.44 511 TRP A O 1
ATOM 4125 N N . VAL A 1 512 ? 8.487 -4.535 11.557 1.00 63.38 512 VAL A N 1
ATOM 4126 C CA . VAL A 1 512 ? 8.851 -5.231 12.800 1.00 63.38 512 VAL A CA 1
ATOM 4127 C C . VAL A 1 512 ? 7.803 -4.944 13.888 1.00 63.38 512 VAL A C 1
ATOM 4129 O O . VAL A 1 512 ? 7.266 -3.837 13.966 1.00 63.38 512 VAL A O 1
ATOM 4132 N N . SER A 1 513 ? 7.514 -5.916 14.759 1.00 61.72 513 SER A N 1
ATOM 4133 C CA . SER A 1 513 ? 6.625 -5.696 15.915 1.00 61.72 513 SER A CA 1
ATOM 4134 C C . SER A 1 513 ? 7.282 -4.774 16.953 1.00 61.72 513 SER A C 1
ATOM 4136 O O . SER A 1 513 ? 8.497 -4.580 16.931 1.00 61.72 513 SER A O 1
ATOM 4138 N N . HIS A 1 514 ? 6.525 -4.211 17.899 1.00 58.88 514 HIS A N 1
ATOM 4139 C CA . HIS A 1 514 ? 7.110 -3.373 18.960 1.00 58.88 514 HIS A CA 1
ATOM 4140 C C . HIS A 1 514 ? 8.121 -4.134 19.842 1.00 58.88 514 HIS A C 1
ATOM 4142 O O . HIS A 1 514 ? 9.178 -3.590 20.166 1.00 58.88 514 HIS A O 1
ATOM 4148 N N . GLU A 1 515 ? 7.864 -5.411 20.143 1.00 47.88 515 GLU A N 1
ATOM 4149 C CA . GLU A 1 515 ? 8.824 -6.287 20.831 1.00 47.88 515 GLU A CA 1
ATOM 4150 C C . GLU A 1 515 ? 10.093 -6.502 19.989 1.00 47.88 515 GLU A C 1
ATOM 4152 O O . GLU A 1 515 ? 11.213 -6.323 20.474 1.00 47.88 515 GLU A O 1
ATOM 4157 N N . GLU A 1 516 ? 9.939 -6.820 18.696 1.00 45.59 516 GLU A N 1
ATOM 4158 C CA . GLU A 1 516 ? 11.079 -6.975 17.790 1.00 45.59 516 GLU A CA 1
ATOM 4159 C C . GLU A 1 516 ? 11.791 -5.651 17.487 1.00 45.59 516 GLU A C 1
ATOM 4161 O O . GLU A 1 516 ? 12.967 -5.686 17.145 1.00 45.59 516 GLU A O 1
ATOM 4166 N N . THR A 1 517 ? 11.151 -4.489 17.642 1.00 38.25 517 THR A N 1
ATOM 4167 C CA . THR A 1 517 ? 11.757 -3.174 17.365 1.00 38.25 517 THR A CA 1
ATOM 4168 C C . THR A 1 517 ? 12.924 -2.912 18.311 1.00 38.25 517 THR A C 1
ATOM 4170 O O . THR A 1 517 ? 14.008 -2.534 17.861 1.00 38.25 517 THR A O 1
ATOM 4173 N N . LEU A 1 518 ? 12.758 -3.203 19.607 1.00 32.94 518 LEU A N 1
ATOM 4174 C CA . LEU A 1 518 ? 13.861 -3.157 20.569 1.00 32.94 518 LEU A CA 1
ATOM 4175 C C . LEU A 1 518 ? 14.947 -4.180 20.213 1.00 32.94 518 LEU A C 1
ATOM 4177 O O . LEU A 1 518 ? 16.121 -3.822 20.188 1.00 32.94 518 LEU A O 1
ATOM 4181 N N . PHE A 1 519 ? 14.594 -5.416 19.846 1.00 37.62 519 PHE A N 1
ATOM 4182 C CA . PHE A 1 519 ? 15.590 -6.410 19.424 1.00 37.62 519 PHE A CA 1
ATOM 4183 C C . PHE A 1 519 ? 16.285 -6.079 18.092 1.00 37.62 519 PHE A C 1
ATOM 4185 O O . PHE A 1 519 ? 17.438 -6.462 17.915 1.00 37.62 519 PHE A O 1
ATOM 4192 N N . ALA A 1 520 ? 15.644 -5.370 17.165 1.00 35.59 520 ALA A N 1
ATOM 4193 C CA . ALA A 1 520 ? 16.203 -4.962 15.878 1.00 35.59 520 ALA A CA 1
ATOM 4194 C C . ALA A 1 520 ? 17.129 -3.747 16.031 1.00 35.59 520 ALA A C 1
ATOM 4196 O O . ALA A 1 520 ? 18.239 -3.752 15.496 1.00 35.59 520 ALA A O 1
ATOM 4197 N N . LEU A 1 521 ? 16.727 -2.753 16.830 1.00 34.47 521 LEU A N 1
ATOM 4198 C CA . LEU A 1 521 ? 17.568 -1.614 17.209 1.00 34.47 521 LEU A CA 1
ATOM 4199 C C . LEU A 1 521 ? 18.763 -2.064 18.061 1.00 34.47 521 LEU A C 1
ATOM 4201 O O . LEU A 1 521 ? 19.895 -1.666 17.788 1.00 34.47 521 LEU A O 1
ATOM 4205 N N . VAL A 1 522 ? 18.556 -2.984 19.011 1.00 32.91 522 VAL A N 1
ATOM 4206 C CA . VAL A 1 522 ? 19.654 -3.613 19.758 1.00 32.91 522 VAL A CA 1
ATOM 4207 C C . VAL A 1 522 ? 20.528 -4.450 18.825 1.00 32.91 522 VAL A C 1
ATOM 4209 O O . VAL A 1 522 ? 21.732 -4.264 18.857 1.00 32.91 522 VAL A O 1
ATOM 4212 N N . ARG A 1 523 ? 20.004 -5.259 17.892 1.00 36.91 523 ARG A N 1
ATOM 4213 C CA . ARG A 1 523 ? 20.843 -5.952 16.880 1.00 36.91 523 ARG A CA 1
ATOM 4214 C C . ARG A 1 523 ? 21.638 -4.996 15.977 1.00 36.91 523 ARG A C 1
ATOM 4216 O O . ARG A 1 523 ? 22.650 -5.428 15.425 1.00 36.91 523 ARG A O 1
ATOM 4223 N N . ARG A 1 524 ? 21.214 -3.732 15.846 1.00 31.48 524 ARG A N 1
ATOM 4224 C CA . ARG A 1 524 ? 21.908 -2.652 15.121 1.00 31.48 524 ARG A CA 1
ATOM 4225 C C . ARG A 1 524 ? 22.974 -1.925 15.967 1.00 31.48 524 ARG A C 1
ATOM 4227 O O . ARG A 1 524 ? 23.809 -1.245 15.384 1.00 31.48 524 ARG A O 1
ATOM 4234 N N . GLN A 1 525 ? 22.993 -2.089 17.298 1.00 29.78 525 GLN A N 1
ATOM 4235 C CA . GLN A 1 525 ? 23.989 -1.478 18.208 1.00 29.78 525 GLN A CA 1
ATOM 4236 C C . GLN A 1 525 ? 24.836 -2.474 19.031 1.00 29.78 525 GLN A C 1
ATOM 4238 O O . GLN A 1 525 ? 25.971 -2.163 19.378 1.00 29.78 525 GLN A O 1
ATOM 4243 N N . LYS A 1 526 ? 24.308 -3.657 19.367 1.00 29.31 526 LYS A N 1
ATOM 4244 C CA . LYS A 1 526 ? 24.937 -4.741 20.140 1.00 29.31 526 LYS A CA 1
ATOM 4245 C C . LYS A 1 526 ? 24.336 -6.110 19.770 1.00 29.31 526 LYS A C 1
ATOM 4247 O O . LYS A 1 526 ? 23.212 -6.432 20.144 1.00 29.31 526 LYS A O 1
ATOM 4252 N N . ARG A 1 527 ? 25.136 -7.001 19.175 1.00 37.50 527 ARG A N 1
ATOM 4253 C CA . ARG A 1 527 ? 25.049 -8.436 19.530 1.00 37.50 527 ARG A CA 1
ATOM 4254 C C . ARG A 1 527 ? 25.760 -8.555 20.885 1.00 37.50 527 ARG A C 1
ATOM 4256 O O . ARG A 1 527 ? 26.889 -8.067 20.944 1.00 37.50 527 ARG A O 1
ATOM 4263 N N . PRO A 1 528 ? 25.159 -9.113 21.962 1.00 48.09 528 PRO A N 1
ATOM 4264 C CA . PRO A 1 528 ? 24.962 -10.574 22.057 1.00 48.09 528 PRO A CA 1
ATOM 4265 C C . PRO A 1 528 ? 23.796 -11.063 22.983 1.00 48.09 528 PRO A C 1
ATOM 4267 O O . PRO A 1 528 ? 23.040 -10.259 23.518 1.00 48.09 528 PRO A O 1
ATOM 4270 N N . ASN A 1 529 ? 23.752 -12.388 23.243 1.00 33.78 529 ASN A N 1
ATOM 4271 C CA . ASN A 1 529 ? 23.032 -13.129 24.321 1.00 33.78 529 ASN A CA 1
ATOM 4272 C C . ASN A 1 529 ? 21.499 -13.338 24.157 1.00 33.78 529 ASN A C 1
ATOM 4274 O O . ASN A 1 529 ? 20.816 -12.482 23.614 1.00 33.78 529 ASN A O 1
ATOM 4278 N N . GLY A 1 530 ? 20.858 -14.445 24.586 1.00 31.86 530 GLY A N 1
ATOM 4279 C CA . GLY A 1 530 ? 21.295 -15.683 25.283 1.00 31.86 530 GLY A CA 1
ATOM 4280 C C . GLY A 1 530 ? 20.424 -16.917 24.892 1.00 31.86 530 GLY A C 1
ATOM 4281 O O . GLY A 1 530 ? 19.999 -16.996 23.748 1.00 31.86 530 GLY A O 1
ATOM 4282 N N . LEU A 1 531 ? 20.089 -17.913 25.739 1.00 26.78 531 LEU A N 1
ATOM 4283 C CA . LEU A 1 531 ? 20.396 -18.078 27.174 1.00 26.78 531 LEU A CA 1
ATOM 4284 C C . LEU A 1 531 ? 20.373 -19.538 27.746 1.00 26.78 531 LEU A C 1
ATOM 4286 O O . LEU A 1 531 ? 21.112 -19.787 28.695 1.00 26.78 531 LEU A O 1
ATOM 4290 N N . PHE A 1 532 ? 19.558 -20.500 27.260 1.00 24.94 532 PHE A N 1
ATOM 4291 C CA . PHE A 1 532 ? 19.232 -21.764 27.989 1.00 24.94 532 PHE A CA 1
ATOM 4292 C C . PHE A 1 532 ? 19.871 -23.074 27.449 1.00 24.94 532 PHE A C 1
ATOM 4294 O O . PHE A 1 532 ? 19.200 -24.084 27.264 1.00 24.94 532 PHE A O 1
ATOM 4301 N N . VAL A 1 533 ? 21.199 -23.107 27.289 1.00 30.84 533 VAL A N 1
ATOM 4302 C CA . VAL A 1 533 ? 21.991 -24.370 27.303 1.00 30.84 533 VAL A CA 1
ATOM 4303 C C . VAL A 1 533 ? 23.035 -24.288 28.428 1.00 30.84 533 VAL A C 1
ATOM 4305 O O . VAL A 1 533 ? 24.213 -24.618 28.295 1.00 30.84 533 VAL A O 1
ATOM 4308 N N . ARG A 1 534 ? 22.589 -23.753 29.568 1.00 29.95 534 ARG A N 1
ATOM 4309 C CA . ARG A 1 534 ? 23.401 -22.990 30.530 1.00 29.95 534 ARG A CA 1
ATOM 4310 C C . ARG A 1 534 ? 24.440 -23.777 31.340 1.00 29.95 534 ARG A C 1
ATOM 4312 O O . ARG A 1 534 ? 25.188 -23.161 32.091 1.00 29.95 534 ARG A O 1
ATOM 4319 N N . HIS A 1 535 ? 24.508 -25.100 31.195 1.00 28.55 535 HIS A N 1
ATOM 4320 C CA . HIS A 1 535 ? 25.541 -25.948 31.814 1.00 28.55 535 HIS A CA 1
ATOM 4321 C C . HIS A 1 535 ? 26.343 -26.788 30.807 1.00 28.55 535 HIS A C 1
ATOM 4323 O O . HIS A 1 535 ? 27.482 -27.131 31.097 1.00 28.55 535 HIS A O 1
ATOM 4329 N N . TYR A 1 536 ? 25.805 -27.076 29.614 1.00 29.08 536 TYR A N 1
ATOM 4330 C CA . TYR A 1 536 ? 26.525 -27.847 28.588 1.00 29.08 536 TYR A CA 1
ATOM 4331 C C . TYR A 1 536 ? 27.264 -26.955 27.586 1.00 29.08 536 TYR A C 1
ATOM 4333 O O . TYR A 1 536 ? 28.336 -27.323 27.111 1.00 29.08 536 TYR A O 1
ATOM 4341 N N . GLN A 1 537 ? 26.734 -25.758 27.297 1.00 32.09 537 GLN A N 1
ATOM 4342 C CA . GLN A 1 537 ? 27.491 -24.770 26.535 1.00 32.09 537 GLN A CA 1
ATOM 4343 C C . GLN A 1 537 ? 28.639 -24.212 27.366 1.00 32.09 537 GLN A C 1
ATOM 4345 O O . GLN A 1 537 ? 29.727 -24.188 26.831 1.00 32.09 537 GLN A O 1
ATOM 4350 N N . ALA A 1 538 ? 28.460 -23.861 28.647 1.00 31.91 538 ALA A N 1
ATOM 4351 C CA . ALA A 1 538 ? 29.444 -23.103 29.439 1.00 31.91 538 ALA A CA 1
ATOM 4352 C C . ALA A 1 538 ? 30.922 -23.463 29.164 1.00 31.91 538 ALA A C 1
ATOM 4354 O O . ALA A 1 538 ? 31.673 -22.593 28.738 1.00 31.91 538 ALA A O 1
ATOM 4355 N N . SER A 1 539 ? 31.330 -24.730 29.301 1.00 31.70 539 SER A N 1
ATOM 4356 C CA . SER A 1 539 ? 32.721 -25.157 29.061 1.00 31.70 539 SER A CA 1
ATOM 4357 C C . SER A 1 539 ? 33.105 -25.243 27.575 1.00 31.70 539 SER A C 1
ATOM 4359 O O . SER A 1 539 ? 34.225 -24.895 27.206 1.00 31.70 539 SER A O 1
ATOM 4361 N N . ALA A 1 540 ? 32.186 -25.673 26.704 1.00 31.66 540 ALA A N 1
ATOM 4362 C CA . ALA A 1 540 ? 32.418 -25.780 25.261 1.00 31.66 540 ALA A CA 1
ATOM 4363 C C . ALA A 1 540 ? 32.423 -24.407 24.565 1.00 31.66 540 ALA A C 1
ATOM 4365 O O . ALA A 1 540 ? 33.237 -24.172 23.683 1.00 31.66 540 ALA A O 1
ATOM 4366 N N . SER A 1 541 ? 31.566 -23.484 25.002 1.00 34.72 541 SER A N 1
ATOM 4367 C CA . SER A 1 541 ? 31.533 -22.079 24.610 1.00 34.72 541 SER A CA 1
ATOM 4368 C C . SER A 1 541 ? 32.639 -21.277 25.276 1.00 34.72 541 SER A C 1
ATOM 4370 O O . SER A 1 541 ? 33.063 -20.302 24.683 1.00 34.72 541 SER A O 1
ATOM 4372 N N . LEU A 1 542 ? 33.151 -21.660 26.454 1.00 36.81 542 LEU A N 1
ATOM 4373 C CA . LEU A 1 542 ? 34.390 -21.062 26.956 1.00 36.81 542 LEU A CA 1
ATOM 4374 C C . LEU A 1 542 ? 35.552 -21.447 26.035 1.00 36.81 542 LEU A C 1
ATOM 4376 O O . LEU A 1 542 ? 36.315 -20.572 25.664 1.00 36.81 542 LEU A O 1
ATOM 4380 N N . ALA A 1 543 ? 35.647 -22.707 25.595 1.00 37.12 543 ALA A N 1
ATOM 4381 C CA . ALA A 1 543 ? 36.672 -23.134 24.642 1.00 37.12 543 ALA A CA 1
ATOM 4382 C C . ALA A 1 543 ? 36.501 -22.504 23.245 1.00 37.12 543 ALA A C 1
ATOM 4384 O O . ALA A 1 543 ? 37.460 -21.955 22.711 1.00 37.12 543 ALA A O 1
ATOM 4385 N N . LEU A 1 544 ? 35.291 -22.526 22.672 1.00 38.12 544 LEU A N 1
ATOM 4386 C CA . LEU A 1 544 ? 34.994 -21.927 21.364 1.00 38.12 544 LEU A CA 1
ATOM 4387 C C . LEU A 1 544 ? 35.088 -20.400 21.387 1.00 38.12 544 LEU A C 1
ATOM 4389 O O . LEU A 1 544 ? 35.796 -19.856 20.558 1.00 38.12 544 LEU A O 1
ATOM 4393 N N . ALA A 1 545 ? 34.496 -19.700 22.359 1.00 40.44 545 ALA A N 1
ATOM 4394 C CA . ALA A 1 545 ? 34.620 -18.242 22.436 1.00 40.44 545 ALA A CA 1
ATOM 4395 C C . ALA A 1 545 ? 36.036 -17.790 22.826 1.00 40.44 545 ALA A C 1
ATOM 4397 O O . ALA A 1 545 ? 36.431 -16.688 22.466 1.00 40.44 545 ALA A O 1
ATOM 4398 N N . PHE A 1 546 ? 36.820 -18.617 23.530 1.00 42.00 546 PHE A N 1
ATOM 4399 C CA . PHE A 1 546 ? 38.246 -18.351 23.727 1.00 42.00 546 PHE A CA 1
ATOM 4400 C C . PHE A 1 546 ? 39.028 -18.521 22.422 1.00 42.00 546 PHE A C 1
ATOM 4402 O O . PHE A 1 546 ? 39.846 -17.665 22.116 1.00 42.00 546 PHE A O 1
ATOM 4409 N N . MET A 1 547 ? 38.758 -19.572 21.639 1.00 44.03 547 MET A N 1
ATOM 4410 C CA . MET A 1 547 ? 39.372 -19.784 20.321 1.00 44.03 547 MET A CA 1
ATOM 4411 C C . MET A 1 547 ? 38.964 -18.708 19.307 1.00 44.03 547 MET A C 1
ATOM 4413 O O . MET A 1 547 ? 39.835 -18.195 18.617 1.00 44.03 547 MET A O 1
ATOM 4417 N N . ASP A 1 548 ? 37.688 -18.318 19.263 1.00 44.47 548 ASP A N 1
ATOM 4418 C CA . ASP A 1 548 ? 37.175 -17.252 18.398 1.00 44.47 548 ASP A CA 1
ATOM 4419 C C . ASP A 1 548 ? 37.757 -15.891 18.809 1.00 44.47 548 ASP A C 1
ATOM 4421 O O . ASP A 1 548 ? 38.250 -15.166 17.953 1.00 44.47 548 ASP A O 1
ATOM 4425 N N . ALA A 1 549 ? 37.811 -15.569 20.110 1.00 42.12 549 ALA A N 1
ATOM 4426 C CA . ALA A 1 549 ? 38.430 -14.330 20.598 1.00 42.12 549 ALA A CA 1
ATOM 4427 C C . ALA A 1 549 ? 39.964 -14.314 20.449 1.00 42.12 549 ALA A C 1
ATOM 4429 O O . ALA A 1 549 ? 40.555 -13.245 20.327 1.00 42.12 549 ALA A O 1
ATOM 4430 N N . PHE A 1 550 ? 40.630 -15.477 20.448 1.00 42.56 550 PHE A N 1
ATOM 4431 C CA . PHE A 1 550 ? 42.052 -15.581 20.105 1.00 42.56 550 PHE A CA 1
ATOM 4432 C C . PHE A 1 550 ? 42.306 -15.658 18.599 1.00 42.56 550 PHE A C 1
ATOM 4434 O O . PHE A 1 550 ? 43.442 -15.408 18.206 1.00 42.56 550 PHE A O 1
ATOM 4441 N N . SER A 1 551 ? 41.318 -15.973 17.752 1.00 45.94 551 SER A N 1
ATOM 4442 C CA . SER A 1 551 ? 41.501 -16.114 16.297 1.00 45.94 551 SER A CA 1
ATOM 4443 C C . SER A 1 551 ? 42.173 -14.901 15.643 1.00 45.94 551 SER A C 1
ATOM 4445 O O . SER A 1 551 ? 43.139 -15.112 14.915 1.00 45.94 551 SER A O 1
ATOM 4447 N N . PRO A 1 552 ? 41.805 -13.638 15.947 1.00 44.59 552 PRO A N 1
ATOM 4448 C CA . PRO A 1 552 ? 42.455 -12.461 15.363 1.00 44.59 552 PRO A CA 1
ATOM 4449 C C . PRO A 1 552 ? 43.954 -12.408 15.676 1.00 44.59 552 PRO A C 1
ATOM 4451 O O . PRO A 1 552 ? 44.751 -11.973 14.848 1.00 44.59 552 PRO A O 1
ATOM 4454 N N . LEU A 1 553 ? 44.317 -12.898 16.863 1.00 41.56 553 LEU A N 1
ATOM 4455 C CA . LEU A 1 553 ? 45.657 -12.929 17.442 1.00 41.56 553 LEU A CA 1
ATOM 4456 C C . LEU A 1 553 ? 46.450 -14.168 16.970 1.00 41.56 553 LEU A C 1
ATOM 4458 O O . LEU A 1 553 ? 47.646 -14.066 16.719 1.00 41.56 553 LEU A O 1
ATOM 4462 N N . ILE A 1 554 ? 45.781 -15.314 16.764 1.00 46.31 554 ILE A N 1
ATOM 4463 C CA . ILE A 1 554 ? 46.298 -16.481 16.025 1.00 46.31 554 ILE A CA 1
ATOM 4464 C C . ILE A 1 554 ? 46.660 -16.053 14.601 1.00 46.31 554 ILE A C 1
ATOM 4466 O O . ILE A 1 554 ? 47.729 -16.409 14.116 1.00 46.31 554 ILE A O 1
ATOM 4470 N N . ASP A 1 555 ? 45.778 -15.307 13.938 1.00 48.88 555 ASP A N 1
ATOM 4471 C CA . ASP A 1 555 ? 45.945 -14.885 12.550 1.00 48.88 555 ASP A CA 1
ATOM 4472 C C . ASP A 1 555 ? 47.052 -13.832 12.419 1.00 48.88 555 ASP A C 1
ATOM 4474 O O . ASP A 1 555 ? 47.973 -14.039 11.640 1.00 48.88 555 ASP A O 1
ATOM 4478 N N . ALA A 1 556 ? 47.084 -12.809 13.280 1.00 43.28 556 ALA A N 1
ATOM 4479 C CA . ALA A 1 556 ? 48.206 -11.865 13.327 1.00 43.28 556 ALA A CA 1
ATOM 4480 C C . ALA A 1 556 ? 49.563 -12.564 13.573 1.00 43.28 556 ALA A C 1
ATOM 4482 O O . ALA A 1 556 ? 50.577 -12.190 12.990 1.00 43.28 556 ALA A O 1
ATOM 4483 N N . VAL A 1 557 ? 49.602 -13.626 14.390 1.00 41.00 557 VAL A N 1
ATOM 4484 C CA . VAL A 1 557 ? 50.824 -14.425 14.607 1.00 41.00 557 VAL A CA 1
ATOM 4485 C C . VAL A 1 557 ? 51.136 -15.367 13.434 1.00 41.00 557 VAL A C 1
ATOM 4487 O O . VAL A 1 557 ? 52.313 -15.640 13.192 1.00 41.00 557 VAL A O 1
ATOM 4490 N N . LYS A 1 558 ? 50.140 -15.849 12.672 1.00 45.78 558 LYS A N 1
ATOM 4491 C CA . LYS A 1 558 ? 50.377 -16.553 11.394 1.00 45.78 558 LYS A CA 1
ATOM 4492 C C . LYS A 1 558 ? 51.044 -15.621 10.382 1.00 45.78 558 LYS A C 1
ATOM 4494 O O . LYS A 1 558 ? 51.970 -16.069 9.711 1.00 45.78 558 LYS A O 1
ATOM 4499 N N . ASP A 1 559 ? 50.606 -14.365 10.324 1.00 41.47 559 ASP A N 1
ATOM 4500 C CA . ASP A 1 559 ? 51.100 -13.365 9.375 1.00 41.47 559 ASP A CA 1
ATOM 4501 C C . ASP A 1 559 ? 52.509 -12.869 9.760 1.00 41.47 559 ASP A C 1
ATOM 4503 O O . ASP A 1 559 ? 53.399 -12.813 8.913 1.00 41.47 559 ASP A O 1
ATOM 4507 N N . CYS A 1 560 ? 52.770 -12.604 11.048 1.00 37.25 560 CYS A N 1
ATOM 4508 C CA . CYS A 1 560 ? 54.097 -12.178 11.518 1.00 37.25 560 CYS A CA 1
ATOM 4509 C C . CYS A 1 560 ? 55.138 -13.313 11.629 1.00 37.25 560 CYS A C 1
ATOM 4511 O O . CYS A 1 560 ? 56.339 -13.041 11.608 1.00 37.25 560 CYS A O 1
ATOM 4513 N N . ALA A 1 561 ? 54.721 -14.573 11.814 1.00 37.44 561 ALA A N 1
ATOM 4514 C CA . ALA A 1 561 ? 55.629 -15.710 12.013 1.00 37.44 561 ALA A CA 1
ATOM 4515 C C . ALA A 1 561 ? 55.034 -17.040 11.481 1.00 37.44 561 ALA A C 1
ATOM 4517 O O . ALA A 1 561 ? 54.637 -17.919 12.268 1.00 37.44 561 ALA A O 1
ATOM 4518 N N . PRO A 1 562 ? 54.989 -17.234 10.147 1.00 38.25 562 PRO A N 1
ATOM 4519 C CA . PRO A 1 562 ? 54.374 -18.404 9.525 1.00 38.25 562 PRO A CA 1
ATOM 4520 C C . PRO A 1 562 ? 55.075 -19.706 9.945 1.00 38.25 562 PRO A C 1
ATOM 4522 O O . PRO A 1 562 ? 56.220 -19.984 9.596 1.00 38.25 562 PRO A O 1
ATOM 4525 N N . GLY A 1 563 ? 54.359 -20.513 10.732 1.00 43.50 563 GLY A N 1
ATOM 4526 C CA . GLY A 1 563 ? 54.841 -21.769 11.319 1.00 43.50 563 GLY A CA 1
ATOM 4527 C C . GLY A 1 563 ? 54.419 -21.967 12.778 1.00 43.50 563 GLY A C 1
ATOM 4528 O O . GLY A 1 563 ? 54.210 -23.101 13.208 1.00 43.50 563 GLY A O 1
ATOM 4529 N N . TYR A 1 564 ? 54.205 -20.883 13.532 1.00 41.75 564 TYR A N 1
ATOM 4530 C CA . TYR A 1 564 ? 53.819 -20.965 14.950 1.00 41.75 564 TYR A CA 1
ATOM 4531 C C . TYR A 1 564 ? 52.304 -21.141 15.171 1.00 41.75 564 TYR A C 1
ATOM 4533 O O . TYR A 1 564 ? 51.899 -21.765 16.153 1.00 41.75 564 TYR A O 1
ATOM 4541 N N . GLY A 1 565 ? 51.458 -20.682 14.239 1.00 41.06 565 GLY A N 1
ATOM 4542 C CA . GLY A 1 565 ? 49.993 -20.747 14.368 1.00 41.06 565 GLY A CA 1
ATOM 4543 C C . GLY A 1 565 ? 49.422 -22.167 14.524 1.00 41.06 565 GLY A C 1
ATOM 4544 O O . GLY A 1 565 ? 48.538 -22.390 15.349 1.00 41.06 565 GLY A O 1
ATOM 4545 N N . GLY A 1 566 ? 49.965 -23.159 13.807 1.00 43.00 566 GLY A N 1
ATOM 4546 C CA . GLY A 1 566 ? 49.543 -24.562 13.954 1.00 43.00 566 GLY A CA 1
ATOM 4547 C C . GLY A 1 566 ? 49.915 -25.168 15.314 1.00 43.00 566 GLY A C 1
ATOM 4548 O O . GLY A 1 566 ? 49.152 -25.946 15.888 1.00 43.00 566 GLY A O 1
ATOM 4549 N N . LEU A 1 567 ? 51.064 -24.762 15.867 1.00 42.22 567 LEU A N 1
ATOM 4550 C CA . LEU A 1 567 ? 51.542 -25.209 17.177 1.00 42.22 567 LEU A CA 1
ATOM 4551 C C . LEU A 1 567 ? 50.702 -24.609 18.316 1.00 42.22 567 LEU A C 1
ATOM 4553 O O . LEU A 1 567 ? 50.439 -25.291 19.307 1.00 42.22 567 LEU A O 1
ATOM 4557 N N . ALA A 1 568 ? 50.235 -23.367 18.165 1.00 47.03 568 ALA A N 1
ATOM 4558 C CA . ALA A 1 568 ? 49.358 -22.716 19.134 1.00 47.03 568 ALA A CA 1
ATOM 4559 C C . ALA A 1 568 ? 48.009 -23.447 19.259 1.00 47.03 568 ALA A C 1
ATOM 4561 O O . ALA A 1 568 ? 47.626 -23.841 20.361 1.00 47.03 568 ALA A O 1
ATOM 4562 N N . ILE A 1 569 ? 47.349 -23.731 18.129 1.00 46.75 569 ILE A N 1
ATOM 4563 C CA . ILE A 1 569 ? 46.064 -24.454 18.081 1.00 46.75 569 ILE A CA 1
ATOM 4564 C C . 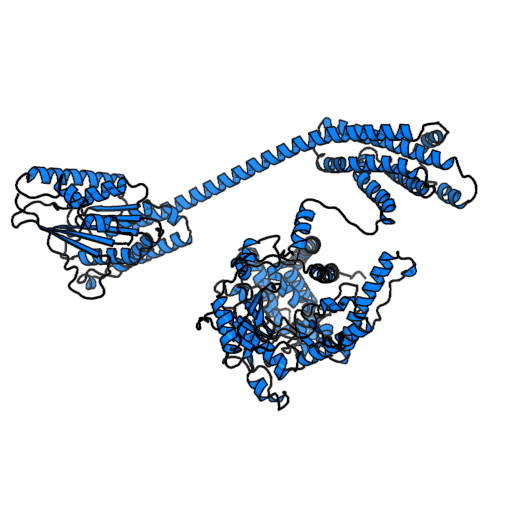ILE A 1 569 ? 46.178 -25.835 18.750 1.00 46.75 569 ILE A C 1
ATOM 4566 O O . ILE A 1 569 ? 45.362 -26.178 19.611 1.00 46.75 569 ILE A O 1
ATOM 4570 N N . ALA A 1 570 ? 47.220 -26.605 18.413 1.00 41.12 570 ALA A N 1
ATOM 4571 C CA . ALA A 1 570 ? 47.471 -27.919 19.010 1.00 41.12 570 ALA A CA 1
ATOM 4572 C C . ALA A 1 570 ? 47.714 -27.846 20.531 1.00 41.12 570 ALA A C 1
ATOM 4574 O O . ALA A 1 570 ? 47.210 -28.681 21.286 1.00 41.12 570 ALA A O 1
ATOM 4575 N N . THR A 1 571 ? 48.451 -26.831 20.992 1.00 45.75 571 THR A N 1
ATOM 4576 C CA . THR A 1 571 ? 48.782 -26.648 22.416 1.00 45.75 571 THR A CA 1
ATOM 4577 C C . THR A 1 571 ? 47.552 -26.258 23.241 1.00 45.75 571 THR A C 1
ATOM 4579 O O . THR A 1 571 ? 47.331 -26.816 24.317 1.00 45.75 571 THR A O 1
ATOM 4582 N N . ILE A 1 572 ? 46.712 -25.361 22.714 1.00 49.53 572 ILE A N 1
ATOM 4583 C CA . ILE A 1 572 ? 45.455 -24.935 23.347 1.00 49.53 572 ILE A CA 1
ATOM 4584 C C . ILE A 1 572 ? 44.453 -26.101 23.393 1.00 49.53 572 ILE A C 1
ATOM 4586 O O . ILE A 1 572 ? 43.858 -26.371 24.437 1.00 49.53 572 ILE A O 1
ATOM 4590 N N . SER A 1 573 ? 44.325 -26.865 22.303 1.00 45.03 573 SER A N 1
ATOM 4591 C CA . SER A 1 573 ? 43.460 -28.056 22.260 1.00 45.03 573 SER A CA 1
ATOM 4592 C C . SER A 1 573 ? 43.869 -29.118 23.285 1.00 45.03 573 SER A C 1
ATOM 4594 O O . SER A 1 573 ? 43.012 -29.688 23.963 1.00 45.03 573 SER A O 1
ATOM 4596 N N . LEU A 1 574 ? 45.174 -29.349 23.464 1.00 42.50 574 LEU A N 1
ATOM 4597 C CA . LEU A 1 574 ? 45.681 -30.283 24.471 1.00 42.50 574 LEU A CA 1
ATOM 4598 C C . LEU A 1 574 ? 45.320 -29.845 25.902 1.00 42.50 574 LEU A C 1
ATOM 4600 O O . LEU A 1 574 ? 45.003 -30.690 26.738 1.00 42.50 574 LEU A O 1
ATOM 4604 N N . LEU A 1 575 ? 45.317 -28.538 26.178 1.00 45.06 575 LEU A N 1
ATOM 4605 C CA . LEU A 1 575 ? 44.965 -27.982 27.484 1.00 45.06 575 LEU A CA 1
ATOM 4606 C C . LEU A 1 575 ? 43.484 -28.218 27.832 1.00 45.06 575 LEU A C 1
ATOM 4608 O O . LEU A 1 575 ? 43.185 -28.646 28.947 1.00 45.06 575 LEU A O 1
ATOM 4612 N N . PHE A 1 576 ? 42.569 -28.052 26.870 1.00 46.41 576 PHE A N 1
ATOM 4613 C CA . PHE A 1 576 ? 41.142 -28.353 27.058 1.00 46.41 576 PHE A CA 1
ATOM 4614 C C . PHE A 1 576 ? 40.848 -29.857 27.204 1.00 46.41 576 PHE A C 1
ATOM 4616 O O . PHE A 1 576 ? 40.013 -30.242 28.024 1.00 46.41 576 PHE A O 1
ATOM 4623 N N . VAL A 1 577 ? 41.561 -30.727 26.476 1.00 40.34 577 VAL A N 1
ATOM 4624 C CA . VAL A 1 577 ? 41.449 -32.192 26.643 1.00 40.34 577 VAL A CA 1
ATOM 4625 C C . VAL A 1 577 ? 41.871 -32.631 28.048 1.00 40.34 577 VAL A C 1
ATOM 4627 O O . VAL A 1 577 ? 41.273 -33.544 28.617 1.00 40.34 577 VAL A O 1
ATOM 4630 N N . VAL A 1 578 ? 42.886 -31.979 28.614 1.00 39.31 578 VAL A N 1
ATOM 4631 C CA . VAL A 1 578 ? 43.444 -32.303 29.932 1.00 39.31 578 VAL A CA 1
ATOM 4632 C C . VAL A 1 578 ? 42.623 -31.695 31.079 1.00 39.31 578 VAL A C 1
ATOM 4634 O O . VAL A 1 578 ? 42.426 -32.363 32.094 1.00 39.31 578 VAL A O 1
ATOM 4637 N N . ALA A 1 579 ? 42.060 -30.494 30.905 1.00 43.19 579 ALA A N 1
ATOM 4638 C CA . ALA A 1 579 ? 41.169 -29.862 31.886 1.00 43.19 579 ALA A CA 1
ATOM 4639 C C . ALA A 1 579 ? 39.914 -30.703 32.203 1.00 43.19 579 ALA A C 1
ATOM 4641 O O . ALA A 1 579 ? 39.401 -30.636 33.313 1.00 43.19 579 ALA A O 1
ATOM 4642 N N . ARG A 1 580 ? 39.478 -31.572 31.275 1.00 42.50 580 ARG A N 1
ATOM 4643 C CA . ARG A 1 580 ? 38.305 -32.468 31.382 1.00 42.50 580 ARG A CA 1
ATOM 4644 C C . ARG A 1 580 ? 38.297 -33.425 32.598 1.00 42.50 580 ARG A C 1
ATOM 4646 O O . ARG A 1 580 ? 37.309 -34.132 32.797 1.00 42.50 580 ARG A O 1
ATOM 4653 N N . LYS A 1 581 ? 39.367 -33.509 33.400 1.00 46.50 581 LYS A N 1
ATOM 4654 C CA . LYS A 1 581 ? 39.382 -34.271 34.663 1.00 46.50 581 LYS A CA 1
ATOM 4655 C C . LYS A 1 581 ? 40.161 -33.563 35.783 1.00 46.50 581 LYS A C 1
ATOM 4657 O O . LYS A 1 581 ? 41.360 -33.807 35.918 1.00 46.50 581 LYS A O 1
ATOM 4662 N N . LYS A 1 582 ? 39.443 -32.823 36.647 1.00 42.94 582 LYS A N 1
ATOM 4663 C CA . LYS A 1 582 ? 39.453 -32.899 38.136 1.00 42.94 582 LYS A CA 1
ATOM 4664 C C . LYS A 1 582 ? 39.170 -31.527 38.782 1.00 42.94 582 LYS A C 1
ATOM 4666 O O . LYS A 1 582 ? 40.021 -30.637 38.794 1.00 42.94 582 LYS A O 1
ATOM 4671 N N . ASP A 1 583 ? 38.013 -31.438 39.428 1.00 48.09 583 ASP A N 1
ATOM 4672 C CA . ASP A 1 583 ? 37.209 -30.247 39.778 1.00 48.09 583 ASP A CA 1
ATOM 4673 C C . ASP A 1 583 ? 37.846 -29.215 40.746 1.00 48.09 583 ASP A C 1
ATOM 4675 O O . ASP A 1 583 ? 37.226 -28.227 41.139 1.00 48.09 583 ASP A O 1
ATOM 4679 N N . GLY A 1 584 ? 39.090 -29.423 41.191 1.00 46.31 584 GLY A N 1
ATOM 4680 C CA . GLY A 1 584 ? 39.728 -28.577 42.210 1.00 46.31 584 GLY A CA 1
ATOM 4681 C C . GLY A 1 584 ? 40.346 -27.280 41.676 1.00 46.31 584 GLY A C 1
ATOM 4682 O O . GLY A 1 584 ? 40.357 -26.263 42.368 1.00 46.31 584 GLY A O 1
ATOM 4683 N N . ILE A 1 585 ? 40.890 -27.312 40.455 1.00 43.94 585 ILE A N 1
ATOM 4684 C CA . ILE A 1 585 ? 41.764 -26.247 39.911 1.00 43.94 585 ILE A CA 1
ATOM 4685 C C . ILE A 1 585 ? 41.069 -25.425 38.822 1.00 43.94 585 ILE A C 1
ATOM 4687 O O . ILE A 1 585 ? 41.495 -24.309 38.513 1.00 43.94 585 ILE A O 1
ATOM 4691 N N . GLU A 1 586 ? 39.934 -25.920 38.326 1.00 48.25 586 GLU A N 1
ATOM 4692 C CA . GLU A 1 586 ? 39.101 -25.269 37.317 1.00 48.25 586 GLU A CA 1
ATOM 4693 C C . GLU A 1 586 ? 38.768 -23.820 37.682 1.00 48.25 586 GLU A C 1
ATOM 4695 O O . GLU A 1 586 ? 38.899 -22.953 36.831 1.00 48.25 586 GLU A O 1
ATOM 4700 N N . ARG A 1 587 ? 38.465 -23.504 38.950 1.00 46.25 587 ARG A N 1
ATOM 4701 C CA . ARG A 1 587 ? 38.167 -22.118 39.372 1.00 46.25 587 ARG A CA 1
ATOM 4702 C C . ARG A 1 587 ? 39.324 -21.132 39.177 1.00 46.25 587 ARG A C 1
ATOM 4704 O O . ARG A 1 587 ? 39.067 -19.963 38.914 1.00 46.25 587 ARG A O 1
ATOM 4711 N N . LYS A 1 588 ? 40.584 -21.573 39.296 1.00 45.53 588 LYS A N 1
ATOM 4712 C CA . LYS A 1 588 ? 41.766 -20.700 39.134 1.00 45.53 588 LYS A CA 1
ATOM 4713 C C . LYS A 1 588 ? 42.221 -20.614 37.672 1.00 45.53 588 LYS A C 1
ATOM 4715 O O . LYS A 1 588 ? 42.748 -19.588 37.247 1.00 45.53 588 LYS A O 1
ATOM 4720 N N . LEU A 1 589 ? 41.972 -21.672 36.896 1.00 47.81 589 LEU A N 1
ATOM 4721 C CA . LEU A 1 589 ? 42.182 -21.683 35.449 1.00 47.81 589 LEU A CA 1
ATOM 4722 C C . LEU A 1 589 ? 41.106 -20.846 34.731 1.00 47.81 589 LEU A C 1
ATOM 4724 O O . LEU A 1 589 ? 41.440 -20.003 33.905 1.00 47.81 589 LEU A O 1
ATOM 4728 N N . ALA A 1 590 ? 39.835 -21.014 35.108 1.00 47.59 590 ALA A N 1
ATOM 4729 C CA . ALA A 1 590 ? 38.698 -20.276 34.569 1.00 47.59 590 ALA A CA 1
ATOM 4730 C C . ALA A 1 590 ? 38.803 -18.775 34.853 1.00 47.59 590 ALA A C 1
ATOM 4732 O O . ALA A 1 590 ? 38.674 -18.002 33.917 1.00 47.59 590 ALA A O 1
ATOM 4733 N N . SER A 1 591 ? 39.135 -18.341 36.077 1.00 45.38 591 SER A N 1
ATOM 4734 C CA . SER A 1 591 ? 39.282 -16.902 36.363 1.00 45.38 591 SER A CA 1
ATOM 4735 C C . SER A 1 591 ? 40.443 -16.250 35.601 1.00 45.38 591 SER A C 1
ATOM 4737 O O . SER A 1 591 ? 40.348 -15.093 35.190 1.00 45.38 591 SER A O 1
ATOM 4739 N N . THR A 1 592 ? 41.521 -16.999 35.342 1.00 47.94 592 THR A N 1
ATOM 4740 C CA . THR A 1 592 ? 42.617 -16.548 34.471 1.00 47.94 592 THR A CA 1
ATOM 4741 C C . THR A 1 592 ? 42.147 -16.422 33.020 1.00 47.94 592 THR A C 1
ATOM 4743 O O . THR A 1 592 ? 42.416 -15.409 32.380 1.00 47.94 592 THR A O 1
ATOM 4746 N N . ILE A 1 593 ? 41.411 -17.420 32.518 1.00 50.66 593 ILE A N 1
ATOM 4747 C CA . ILE A 1 593 ? 40.856 -17.450 31.157 1.00 50.66 593 ILE A CA 1
ATOM 4748 C C . ILE A 1 593 ? 39.796 -16.358 30.955 1.00 50.66 593 ILE A C 1
ATOM 4750 O O . ILE A 1 593 ? 39.816 -15.701 29.920 1.00 50.66 593 ILE A O 1
ATOM 4754 N N . GLU A 1 594 ? 38.923 -16.091 31.929 1.00 49.53 594 GLU A N 1
ATOM 4755 C CA . GLU A 1 594 ? 37.949 -14.993 31.870 1.00 49.53 594 GLU A CA 1
ATOM 4756 C C . GLU A 1 594 ? 38.630 -13.624 31.933 1.00 49.53 594 GLU A C 1
ATOM 4758 O O . GLU A 1 594 ? 38.342 -12.767 31.104 1.00 49.53 594 GLU A O 1
ATOM 4763 N N . GLY A 1 595 ? 39.623 -13.439 32.810 1.00 50.28 595 GLY A N 1
ATOM 4764 C CA . GLY A 1 595 ? 40.417 -12.205 32.855 1.00 50.28 595 GLY A CA 1
ATOM 4765 C C . GLY A 1 595 ? 41.239 -11.930 31.585 1.00 50.28 595 GLY A C 1
ATOM 4766 O O . GLY A 1 595 ? 41.654 -10.792 31.363 1.00 50.28 595 GLY A O 1
ATOM 4767 N N . ILE A 1 596 ? 41.463 -12.951 30.751 1.00 49.25 596 ILE A N 1
ATOM 4768 C CA . ILE A 1 596 ? 42.019 -12.831 29.396 1.00 49.25 596 ILE A CA 1
ATOM 4769 C C . ILE A 1 596 ? 40.893 -12.561 28.379 1.00 49.25 596 ILE A C 1
ATOM 4771 O O . ILE A 1 596 ? 40.998 -11.612 27.601 1.00 49.25 596 ILE A O 1
ATOM 4775 N N . ARG A 1 597 ? 39.794 -13.331 28.422 1.00 47.88 597 ARG A N 1
ATOM 4776 C CA . ARG A 1 597 ? 38.608 -13.191 27.554 1.00 47.88 597 ARG A CA 1
ATOM 4777 C C . ARG A 1 597 ? 38.032 -11.782 27.597 1.00 47.88 597 ARG A C 1
ATOM 4779 O O . ARG A 1 597 ? 37.778 -11.211 26.549 1.00 47.88 597 ARG A O 1
ATOM 4786 N N . ASP A 1 598 ? 37.884 -11.194 28.776 1.00 49.91 598 ASP A N 1
ATOM 4787 C CA . ASP A 1 598 ? 37.257 -9.879 28.940 1.00 49.91 598 ASP A CA 1
ATOM 4788 C C . ASP A 1 598 ? 38.179 -8.717 28.505 1.00 49.91 598 ASP A C 1
ATOM 4790 O O . ASP A 1 598 ? 37.752 -7.563 28.446 1.00 49.91 598 ASP A O 1
ATOM 4794 N N . ARG A 1 599 ? 39.445 -9.006 28.159 1.00 47.91 599 ARG A N 1
ATOM 4795 C CA . ARG A 1 599 ? 40.418 -8.038 27.619 1.00 47.91 599 ARG A CA 1
ATOM 4796 C C . ARG A 1 599 ? 40.692 -8.206 26.116 1.00 47.91 599 ARG A C 1
ATOM 4798 O O . ARG A 1 599 ? 41.285 -7.310 25.522 1.00 47.91 599 ARG A O 1
ATOM 4805 N N . LEU A 1 600 ? 40.242 -9.302 25.498 1.00 45.69 600 LEU A N 1
ATOM 4806 C CA . LEU A 1 600 ? 40.407 -9.588 24.063 1.00 45.69 600 LEU A CA 1
ATOM 4807 C C . LEU A 1 600 ? 39.528 -8.761 23.098 1.00 45.69 600 LEU A C 1
ATOM 4809 O O . LEU A 1 600 ? 40.046 -8.427 22.037 1.00 45.69 600 LEU A O 1
ATOM 4813 N N . PRO A 1 601 ? 38.277 -8.349 23.413 1.00 42.19 601 PRO A N 1
ATOM 4814 C CA . PRO A 1 601 ? 37.423 -7.596 22.481 1.00 42.19 601 PRO A CA 1
ATOM 4815 C C . PRO A 1 601 ? 37.999 -6.255 22.010 1.00 42.19 601 PRO A C 1
ATOM 4817 O O . PRO A 1 601 ? 37.581 -5.728 20.984 1.00 42.19 601 PRO A O 1
ATOM 4820 N N . ALA A 1 602 ? 38.960 -5.699 22.751 1.00 44.22 602 ALA A N 1
ATOM 4821 C CA . ALA A 1 602 ? 39.705 -4.521 22.327 1.00 44.22 602 ALA A CA 1
ATOM 4822 C C . ALA A 1 602 ? 40.628 -4.816 21.126 1.00 44.22 602 ALA A C 1
ATOM 4824 O O . ALA A 1 602 ? 40.845 -3.940 20.299 1.00 44.22 602 ALA A O 1
ATOM 4825 N N . ILE A 1 603 ? 41.143 -6.045 21.006 1.00 42.19 603 ILE A N 1
ATOM 4826 C CA . ILE A 1 603 ? 42.162 -6.426 20.018 1.00 42.19 603 ILE A CA 1
ATOM 4827 C C . ILE A 1 603 ? 41.562 -6.644 18.621 1.00 42.19 603 ILE A C 1
ATOM 4829 O O . ILE A 1 603 ? 42.195 -6.279 17.631 1.00 42.19 603 ILE A O 1
ATOM 4833 N N . ASP A 1 604 ? 40.322 -7.132 18.528 1.00 42.44 604 ASP A N 1
ATOM 4834 C CA . ASP A 1 604 ? 39.572 -7.201 17.261 1.00 42.44 604 ASP A CA 1
ATOM 4835 C C . ASP A 1 604 ? 39.415 -5.825 16.597 1.00 42.44 604 ASP A C 1
ATOM 4837 O O . ASP A 1 604 ? 39.597 -5.684 15.388 1.00 42.44 604 ASP A O 1
ATOM 4841 N N . LEU A 1 605 ? 39.147 -4.789 17.401 1.00 42.31 605 LEU A N 1
ATOM 4842 C CA . LEU A 1 605 ? 38.989 -3.411 16.929 1.00 42.31 605 LEU A CA 1
ATOM 4843 C C . LEU A 1 605 ? 40.268 -2.873 16.266 1.00 42.31 605 LEU A C 1
ATOM 4845 O O . LEU A 1 605 ? 40.198 -2.027 15.374 1.00 42.31 605 LEU A O 1
ATOM 4849 N N . TYR A 1 606 ? 41.439 -3.378 16.665 1.00 45.62 606 TYR A N 1
ATOM 4850 C CA . TYR A 1 606 ? 42.718 -2.967 16.091 1.00 45.62 606 TYR A CA 1
ATOM 4851 C C . TYR A 1 606 ? 42.957 -3.593 14.712 1.00 45.62 606 TYR A C 1
ATOM 4853 O O . TYR A 1 606 ? 43.581 -2.958 13.868 1.00 45.62 606 TYR A O 1
ATOM 4861 N N . LYS A 1 607 ? 42.388 -4.767 14.405 1.00 43.41 607 LYS A N 1
ATOM 4862 C CA . LYS A 1 607 ? 42.574 -5.406 13.088 1.00 43.41 607 LYS A CA 1
ATOM 4863 C C . LYS A 1 607 ? 41.936 -4.613 11.934 1.00 43.41 607 LYS A C 1
ATOM 4865 O O . LYS A 1 607 ? 42.393 -4.726 10.805 1.00 43.41 607 LYS A O 1
ATOM 4870 N N . SER A 1 608 ? 40.940 -3.766 12.212 1.00 43.38 608 SER A N 1
ATOM 4871 C CA . SER A 1 608 ? 40.335 -2.828 11.244 1.00 43.38 608 SER A CA 1
ATOM 4872 C C . SER A 1 608 ? 40.983 -1.434 11.200 1.00 43.38 608 SER A C 1
ATOM 4874 O O . SER A 1 608 ? 40.451 -0.535 10.554 1.00 43.38 608 SER A O 1
ATOM 4876 N N . ILE A 1 609 ? 42.078 -1.217 11.935 1.00 44.72 609 ILE A N 1
ATOM 4877 C CA . ILE A 1 609 ? 42.747 0.090 12.086 1.00 44.72 609 ILE A CA 1
ATOM 4878 C C . ILE A 1 609 ? 44.147 0.106 11.438 1.00 44.72 609 ILE A C 1
ATOM 4880 O O . ILE A 1 609 ? 44.704 1.179 11.224 1.00 44.72 609 ILE A O 1
ATOM 4884 N N . TYR A 1 610 ? 44.694 -1.067 11.105 1.00 46.78 610 TYR A N 1
ATOM 4885 C CA . TYR A 1 610 ? 46.077 -1.272 10.662 1.00 46.78 610 TYR A CA 1
ATOM 4886 C C . TYR A 1 610 ? 46.159 -1.437 9.139 1.00 46.78 610 TYR A C 1
ATOM 4888 O O . TYR A 1 610 ? 46.109 -2.561 8.647 1.00 46.78 610 TYR A O 1
ATOM 4896 N N . ASP A 1 611 ? 46.294 -0.326 8.407 1.00 45.88 611 ASP A N 1
ATOM 4897 C CA . ASP A 1 611 ? 46.488 -0.344 6.940 1.00 45.88 611 ASP A CA 1
ATOM 4898 C C . ASP A 1 611 ? 47.417 0.784 6.417 1.00 45.88 611 ASP A C 1
ATOM 4900 O O . ASP A 1 611 ? 47.483 1.055 5.222 1.00 45.88 611 ASP A O 1
ATOM 4904 N N . GLU A 1 612 ? 48.152 1.481 7.298 1.00 48.38 612 GLU A N 1
ATOM 4905 C CA . GLU A 1 612 ? 49.036 2.601 6.924 1.00 48.38 612 GLU A CA 1
ATOM 4906 C C . GLU A 1 612 ? 50.373 2.528 7.685 1.00 48.38 612 GLU A C 1
ATOM 4908 O O . GLU A 1 612 ? 50.398 2.736 8.890 1.00 48.38 612 GLU A O 1
ATOM 4913 N N . ASN A 1 613 ? 51.489 2.273 6.983 1.00 49.28 613 ASN A N 1
ATOM 4914 C CA . ASN A 1 613 ? 52.842 2.049 7.535 1.00 49.28 613 ASN A CA 1
ATOM 4915 C C . ASN A 1 613 ? 53.345 3.145 8.514 1.00 49.28 613 ASN A C 1
ATOM 4917 O O . ASN A 1 613 ? 54.116 4.026 8.122 1.00 49.28 613 ASN A O 1
ATOM 4921 N N . HIS A 1 614 ? 52.983 3.074 9.799 1.00 55.25 614 HIS A N 1
ATOM 4922 C CA . HIS A 1 614 ? 53.409 4.030 10.826 1.00 55.25 614 HIS A CA 1
ATOM 4923 C C . HIS A 1 614 ? 54.256 3.356 11.918 1.00 55.25 614 HIS A C 1
ATOM 4925 O O . HIS A 1 614 ? 54.023 2.216 12.309 1.00 55.25 614 HIS A O 1
ATOM 4931 N N . ALA A 1 615 ? 55.231 4.078 12.485 1.00 50.28 615 ALA A N 1
ATOM 4932 C CA . ALA A 1 615 ? 56.200 3.522 13.445 1.00 50.28 615 ALA A CA 1
ATOM 4933 C C . ALA A 1 615 ? 55.585 2.936 14.740 1.00 50.28 615 ALA A C 1
ATOM 4935 O O . ALA A 1 615 ? 56.235 2.156 15.434 1.00 50.28 615 ALA A O 1
ATOM 4936 N N . LEU A 1 616 ? 54.335 3.296 15.051 1.00 51.16 616 LEU A N 1
ATOM 4937 C CA . LEU A 1 616 ? 53.587 2.805 16.215 1.00 51.16 616 LEU A CA 1
ATOM 4938 C C . LEU A 1 616 ? 53.031 1.385 15.998 1.00 51.16 616 LEU A C 1
ATOM 4940 O O . LEU A 1 616 ? 52.860 0.639 16.963 1.00 51.16 616 LEU A O 1
ATOM 4944 N N . ASP A 1 617 ? 52.825 0.976 14.744 1.00 54.41 617 ASP A N 1
ATOM 4945 C CA . ASP A 1 617 ? 52.227 -0.319 14.414 1.00 54.41 617 ASP A CA 1
ATOM 4946 C C . ASP A 1 617 ? 53.220 -1.464 14.648 1.00 54.41 617 ASP A C 1
ATOM 4948 O O . ASP A 1 617 ? 52.862 -2.499 15.215 1.00 54.41 617 ASP A O 1
ATOM 4952 N N . SER A 1 618 ? 54.502 -1.245 14.329 1.00 55.66 618 SER A N 1
ATOM 4953 C CA . SER A 1 618 ? 55.600 -2.157 14.685 1.00 55.66 618 SER A CA 1
ATOM 4954 C C . SER A 1 618 ? 55.735 -2.347 16.200 1.00 55.66 618 SER A C 1
ATOM 4956 O O . SER A 1 618 ? 56.046 -3.448 16.665 1.00 55.66 618 SER A O 1
ATOM 4958 N N . GLU A 1 619 ? 55.485 -1.301 16.999 1.00 58.75 619 GLU A N 1
ATOM 4959 C CA . GLU A 1 619 ? 55.541 -1.414 18.460 1.00 58.75 619 GLU A CA 1
ATOM 4960 C C . GLU A 1 619 ? 54.375 -2.259 18.999 1.00 58.75 619 GLU A C 1
ATOM 4962 O O . GLU A 1 619 ? 54.577 -3.123 19.858 1.00 58.75 619 GLU A O 1
ATOM 4967 N N . MET A 1 620 ? 53.170 -2.075 18.453 1.00 56.81 620 MET A N 1
ATOM 4968 C CA . MET A 1 620 ? 52.006 -2.895 18.793 1.00 56.81 620 MET A CA 1
ATOM 4969 C C . MET A 1 620 ? 52.206 -4.365 18.399 1.00 56.81 620 MET A C 1
ATOM 4971 O O . MET A 1 620 ? 51.995 -5.251 19.230 1.00 56.81 620 MET A O 1
ATOM 4975 N N . GLN A 1 621 ? 52.665 -4.638 17.172 1.00 56.06 621 GLN A N 1
ATOM 4976 C CA . GLN A 1 621 ? 52.943 -5.997 16.685 1.00 56.06 621 GLN A CA 1
ATOM 4977 C C . GLN A 1 621 ? 53.959 -6.723 17.582 1.00 56.06 621 GLN A C 1
ATOM 4979 O O . GLN A 1 621 ? 53.733 -7.866 17.984 1.00 56.06 621 GLN A O 1
ATOM 4984 N N . SER A 1 622 ? 55.032 -6.037 17.990 1.00 59.47 622 SER A N 1
ATOM 4985 C CA . SER A 1 622 ? 56.027 -6.574 18.928 1.00 59.47 622 SER A CA 1
ATOM 4986 C C . SER A 1 622 ? 55.408 -6.973 20.280 1.00 59.47 622 SER A C 1
ATOM 4988 O O . SER A 1 622 ? 55.627 -8.088 20.771 1.00 59.47 622 SER A O 1
ATOM 4990 N N . LYS A 1 623 ? 54.549 -6.120 20.862 1.00 60.38 623 LYS A N 1
ATOM 4991 C CA . LYS A 1 623 ? 53.848 -6.423 22.127 1.00 60.38 623 LYS A CA 1
ATOM 4992 C C . LYS A 1 623 ? 52.839 -7.574 21.984 1.00 60.38 623 LYS A C 1
ATOM 4994 O O . LYS A 1 623 ? 52.736 -8.398 22.895 1.00 60.38 623 LYS A O 1
ATOM 4999 N N . ILE A 1 624 ? 52.148 -7.676 20.845 1.00 57.38 624 ILE A N 1
ATOM 5000 C CA . ILE A 1 624 ? 51.232 -8.780 20.500 1.00 57.38 624 ILE A CA 1
ATOM 5001 C C . ILE A 1 624 ? 51.983 -10.125 20.473 1.00 57.38 624 ILE A C 1
ATOM 5003 O O . ILE A 1 624 ? 51.551 -11.085 21.117 1.00 57.38 624 ILE A O 1
ATOM 5007 N N . ILE A 1 625 ? 53.148 -10.187 19.818 1.00 54.88 625 ILE A N 1
ATOM 5008 C CA . ILE A 1 625 ? 53.980 -11.402 19.743 1.00 54.88 625 ILE A CA 1
ATOM 5009 C C . ILE A 1 625 ? 54.503 -11.811 21.134 1.00 54.88 625 ILE A C 1
ATOM 5011 O O . ILE A 1 625 ? 54.447 -12.990 21.498 1.00 54.88 625 ILE A O 1
ATOM 5015 N N . HIS A 1 626 ? 54.955 -10.850 21.947 1.00 56.00 626 HIS A N 1
ATOM 5016 C CA . HIS A 1 626 ? 55.437 -11.109 23.311 1.00 56.00 626 HIS A CA 1
ATOM 5017 C C . HIS A 1 626 ? 54.332 -11.655 24.239 1.00 56.00 626 HIS A C 1
ATOM 5019 O O . HIS A 1 626 ? 54.553 -12.602 25.006 1.00 56.00 626 HIS A O 1
ATOM 5025 N N . ALA A 1 627 ? 53.113 -11.110 24.144 1.00 57.56 627 ALA A N 1
ATOM 5026 C CA . ALA A 1 627 ? 51.952 -11.637 24.863 1.00 57.56 627 ALA A CA 1
ATOM 5027 C C . ALA A 1 627 ? 51.667 -13.103 24.479 1.00 57.56 627 ALA A C 1
ATOM 5029 O O . ALA A 1 627 ? 51.346 -13.921 25.346 1.00 57.56 627 ALA A O 1
ATOM 5030 N N . TYR A 1 628 ? 51.865 -13.456 23.204 1.00 53.97 628 TYR A N 1
ATOM 5031 C CA . TYR A 1 628 ? 51.675 -14.813 22.693 1.00 53.97 628 TYR A CA 1
ATOM 5032 C C . TYR A 1 628 ? 52.655 -15.836 23.258 1.00 53.97 628 TYR A C 1
ATOM 5034 O O . TYR A 1 628 ? 52.248 -16.903 23.720 1.00 53.97 628 TYR A O 1
ATOM 5042 N N . GLN A 1 629 ? 53.949 -15.506 23.261 1.00 53.09 629 GLN A N 1
ATOM 5043 C CA . GLN A 1 629 ? 54.986 -16.374 23.825 1.00 53.09 629 GLN A CA 1
ATOM 5044 C C . GLN A 1 629 ? 54.710 -16.655 25.308 1.00 53.09 629 GLN A C 1
ATOM 5046 O O . GLN A 1 629 ? 54.679 -17.812 25.733 1.00 53.09 629 GLN A O 1
ATOM 5051 N N . THR A 1 630 ? 54.382 -15.604 26.064 1.00 55.44 630 THR A N 1
ATOM 5052 C CA . THR A 1 630 ? 54.028 -15.692 27.489 1.00 55.44 630 THR A CA 1
ATOM 5053 C C . THR A 1 630 ? 52.813 -16.602 27.734 1.00 55.44 630 THR A C 1
ATOM 5055 O O . THR A 1 630 ? 52.782 -17.351 28.715 1.00 55.44 630 THR A O 1
ATOM 5058 N N . PHE A 1 631 ? 51.820 -16.575 26.837 1.00 55.50 631 PHE A N 1
ATOM 5059 C CA . PHE A 1 631 ? 50.623 -17.414 26.915 1.00 55.50 631 PHE A CA 1
ATOM 5060 C C . PHE A 1 631 ? 50.889 -18.891 26.563 1.00 55.50 631 PHE A C 1
ATOM 5062 O O . PHE A 1 631 ? 50.373 -19.791 27.232 1.00 55.50 631 PHE A O 1
ATOM 5069 N N . ILE A 1 632 ? 51.746 -19.167 25.575 1.00 53.34 632 ILE A N 1
ATOM 5070 C CA . ILE A 1 632 ? 52.158 -20.539 25.231 1.00 53.34 632 ILE A CA 1
ATOM 5071 C C . ILE A 1 632 ? 52.945 -21.177 26.387 1.00 53.34 632 ILE A C 1
ATOM 5073 O O . ILE A 1 632 ? 52.693 -22.334 26.732 1.00 53.34 632 ILE A O 1
ATOM 5077 N N . GLU A 1 633 ? 53.838 -20.429 27.046 1.00 54.81 633 GLU A N 1
ATOM 5078 C CA . GLU A 1 633 ? 54.543 -20.899 28.249 1.00 54.81 633 GLU A CA 1
ATOM 5079 C C . GLU A 1 633 ? 53.575 -21.294 29.374 1.00 54.81 633 GLU A C 1
ATOM 5081 O O . GLU A 1 633 ? 53.716 -22.370 29.960 1.00 54.81 633 GLU A O 1
ATOM 5086 N N . PHE A 1 634 ? 52.555 -20.468 29.639 1.00 57.38 634 PHE A N 1
ATOM 5087 C CA . PHE A 1 634 ? 51.497 -20.783 30.604 1.00 57.38 634 PHE A CA 1
ATOM 5088 C C . PHE A 1 634 ? 50.776 -22.096 30.254 1.00 57.38 634 PHE A C 1
ATOM 5090 O O . PHE A 1 634 ? 50.596 -22.951 31.126 1.00 57.38 634 PHE A O 1
ATOM 5097 N N . CYS A 1 635 ? 50.437 -22.305 28.977 1.00 52.62 635 CYS A N 1
ATOM 5098 C CA . CYS A 1 635 ? 49.784 -23.535 28.527 1.00 52.62 635 CYS A CA 1
ATOM 5099 C C . CYS A 1 635 ? 50.667 -24.780 28.728 1.00 52.62 635 CYS A C 1
ATOM 5101 O O . CYS A 1 635 ? 50.186 -25.827 29.168 1.00 52.62 635 CYS A O 1
ATOM 5103 N N . ILE A 1 636 ? 51.972 -24.672 28.462 1.00 55.81 636 ILE A N 1
ATOM 5104 C CA . ILE A 1 636 ? 52.934 -25.765 28.670 1.00 55.81 636 ILE A CA 1
ATOM 5105 C C . ILE A 1 636 ? 53.062 -26.104 30.163 1.00 55.81 636 ILE A C 1
ATOM 5107 O O . ILE A 1 636 ? 53.024 -27.285 30.525 1.00 55.81 636 ILE A O 1
ATOM 5111 N N . SER A 1 637 ? 53.165 -25.100 31.038 1.00 54.62 637 SER A N 1
ATOM 5112 C CA . SER A 1 637 ? 53.226 -25.307 32.493 1.00 54.62 637 SER A CA 1
ATOM 5113 C C . SER A 1 637 ? 51.943 -25.935 33.047 1.00 54.62 637 SER A C 1
ATOM 5115 O O . SER A 1 637 ? 52.018 -26.840 33.881 1.00 54.62 637 SER A O 1
ATOM 5117 N N . ALA A 1 638 ? 50.773 -25.553 32.526 1.00 53.50 638 ALA A N 1
ATOM 5118 C CA . ALA A 1 638 ? 49.505 -26.194 32.864 1.00 53.50 638 ALA A CA 1
ATOM 5119 C C . ALA A 1 638 ? 49.492 -27.687 32.480 1.00 53.50 638 ALA A C 1
ATOM 5121 O O . ALA A 1 638 ? 49.213 -28.540 33.322 1.00 53.50 638 ALA A O 1
ATOM 5122 N N . VAL A 1 639 ? 49.875 -28.042 31.247 1.00 52.12 639 VAL A N 1
ATOM 5123 C CA . VAL A 1 639 ? 49.926 -29.450 30.802 1.00 52.12 639 VAL A CA 1
ATOM 5124 C C . VAL A 1 639 ? 50.939 -30.277 31.612 1.00 52.12 639 VAL A C 1
ATOM 5126 O O . VAL A 1 639 ? 50.674 -31.444 31.914 1.00 52.12 639 VAL A O 1
ATOM 5129 N N . LYS A 1 640 ? 52.080 -29.693 32.014 1.00 53.88 640 LYS A N 1
ATOM 5130 C CA . LYS A 1 640 ? 53.049 -30.351 32.913 1.00 53.88 640 LYS A CA 1
ATOM 5131 C C . LYS A 1 640 ? 52.441 -30.654 34.285 1.00 53.88 640 LYS A C 1
ATOM 5133 O O . LYS A 1 640 ? 52.604 -31.773 34.768 1.00 53.88 640 LYS A O 1
ATOM 5138 N N . TYR A 1 641 ? 51.708 -29.706 34.874 1.00 51.28 641 TYR A N 1
ATOM 5139 C CA . TYR A 1 641 ? 51.051 -29.876 36.174 1.00 51.28 641 TYR A CA 1
ATOM 5140 C C . TYR A 1 641 ? 50.118 -31.103 36.193 1.00 51.28 641 TYR A C 1
ATOM 5142 O O . TYR A 1 641 ? 50.244 -31.980 37.050 1.00 51.28 641 TYR A O 1
ATOM 5150 N N . TYR A 1 642 ? 49.240 -31.229 35.194 1.00 48.44 642 TYR A N 1
ATOM 5151 C CA . TYR A 1 642 ? 48.272 -32.331 35.121 1.00 48.44 642 TYR A CA 1
ATOM 5152 C C . TYR A 1 642 ? 48.895 -33.718 34.872 1.00 48.44 642 TYR A C 1
ATOM 5154 O O . TYR A 1 642 ? 48.267 -34.729 35.187 1.00 48.44 642 TYR A O 1
ATOM 5162 N N . LYS A 1 643 ? 50.134 -33.809 34.364 1.00 47.66 643 LYS A N 1
ATOM 5163 C CA . LYS A 1 643 ? 50.849 -35.095 34.233 1.00 47.66 643 LYS A CA 1
ATOM 5164 C C . LYS A 1 643 ? 51.327 -35.679 35.571 1.00 47.66 643 LYS A C 1
ATOM 5166 O O . LYS A 1 643 ? 51.649 -36.864 35.614 1.00 47.66 643 LYS A O 1
ATOM 5171 N N . GLY A 1 644 ? 51.399 -34.882 36.640 1.00 47.78 644 GLY A N 1
ATOM 5172 C CA . GLY A 1 644 ? 52.100 -35.255 37.874 1.00 47.78 644 GLY A CA 1
ATOM 5173 C C . GLY A 1 644 ? 51.354 -36.184 38.842 1.00 47.78 644 GLY A C 1
ATOM 5174 O O . GLY A 1 644 ? 52.003 -36.824 39.666 1.00 47.78 644 GLY A O 1
ATOM 5175 N N . HIS A 1 645 ? 50.019 -36.272 38.795 1.00 45.38 645 HIS A N 1
ATOM 5176 C CA . HIS A 1 645 ? 49.214 -36.961 39.823 1.00 45.38 645 HIS A CA 1
ATOM 5177 C C . HIS A 1 645 ? 48.095 -37.833 39.223 1.00 45.38 645 HIS A C 1
ATOM 5179 O O . HIS A 1 645 ? 46.934 -37.429 39.163 1.00 45.38 645 HIS A O 1
ATOM 5185 N N . GLY A 1 646 ? 48.435 -39.063 38.818 1.00 41.25 646 GLY A N 1
ATOM 5186 C CA . GLY A 1 646 ? 47.434 -40.044 38.364 1.00 41.25 646 GLY A CA 1
ATOM 5187 C C . GLY A 1 646 ? 47.924 -41.129 37.401 1.00 41.25 646 GLY A C 1
ATOM 5188 O O . GLY A 1 646 ? 47.149 -41.601 36.573 1.00 41.25 646 GLY A O 1
ATOM 5189 N N . ALA A 1 647 ? 49.196 -41.529 37.457 1.00 44.38 647 ALA A N 1
ATOM 5190 C CA . ALA A 1 647 ? 49.749 -42.505 36.522 1.00 44.38 647 ALA A CA 1
ATOM 5191 C C . ALA A 1 647 ? 49.322 -43.953 36.845 1.00 44.38 647 ALA A C 1
ATOM 5193 O O . ALA A 1 647 ? 50.040 -44.661 37.549 1.00 44.38 647 ALA A O 1
ATOM 5194 N N . ARG A 1 648 ? 48.187 -44.412 36.288 1.00 46.16 648 ARG A N 1
ATOM 5195 C CA . ARG A 1 648 ? 47.968 -45.808 35.829 1.00 46.16 648 ARG A CA 1
ATOM 5196 C C . ARG A 1 648 ? 46.633 -45.975 35.077 1.00 46.16 648 ARG A C 1
ATOM 5198 O O . ARG A 1 648 ? 45.587 -45.583 35.582 1.00 46.16 648 ARG A O 1
ATOM 5205 N N . LYS A 1 649 ? 46.708 -46.699 33.946 1.00 43.38 649 LYS A N 1
ATOM 5206 C CA . LYS A 1 649 ? 45.669 -47.088 32.951 1.00 43.38 649 LYS A CA 1
ATOM 5207 C C . LYS A 1 649 ? 45.557 -46.182 31.705 1.00 43.38 649 LYS A C 1
ATOM 5209 O O . LYS A 1 649 ? 45.795 -44.984 31.774 1.00 43.38 649 LYS A O 1
ATOM 5214 N N . TYR A 1 650 ? 45.165 -46.829 30.595 1.00 40.97 650 TYR A N 1
ATOM 5215 C CA . TYR A 1 650 ? 44.955 -46.343 29.211 1.00 40.97 650 TYR A CA 1
ATOM 5216 C C . TYR A 1 650 ? 46.199 -46.255 28.287 1.00 40.97 650 TYR A C 1
ATOM 5218 O O . TYR A 1 650 ? 46.826 -45.203 28.182 1.00 40.97 650 TYR A O 1
ATOM 5226 N N . PRO A 1 651 ? 46.519 -47.340 27.540 1.00 39.66 651 PRO A N 1
ATOM 5227 C CA . PRO A 1 651 ? 47.596 -47.365 26.534 1.00 39.66 651 PRO A CA 1
ATOM 5228 C C . PRO A 1 651 ? 47.281 -46.574 25.252 1.00 39.66 651 PRO A C 1
ATOM 5230 O O . PRO A 1 651 ? 48.189 -46.157 24.536 1.00 39.66 651 PRO A O 1
ATOM 5233 N N . THR A 1 652 ? 45.999 -46.345 24.955 1.00 38.47 652 THR A N 1
ATOM 5234 C CA . THR A 1 652 ? 45.518 -45.692 23.722 1.00 38.47 652 THR A CA 1
ATOM 5235 C C . THR A 1 652 ? 46.031 -44.262 23.537 1.00 38.47 652 THR A C 1
ATOM 5237 O O . THR A 1 652 ? 46.189 -43.810 22.406 1.00 38.47 652 THR A O 1
ATOM 5240 N N . PHE A 1 653 ? 46.378 -43.565 24.624 1.00 36.09 653 PHE A N 1
ATOM 5241 C CA . PHE A 1 653 ? 46.972 -42.225 24.563 1.00 36.09 653 PHE A CA 1
ATOM 5242 C C . PHE A 1 653 ? 48.406 -42.221 23.995 1.00 36.09 653 PHE A C 1
ATOM 5244 O O . PHE A 1 653 ? 48.861 -41.212 23.463 1.00 36.09 653 PHE A O 1
ATOM 5251 N N . TRP A 1 654 ? 49.126 -43.347 24.074 1.00 33.97 654 TRP A N 1
ATOM 5252 C CA . TRP A 1 654 ? 50.495 -43.464 23.556 1.00 33.97 654 TRP A CA 1
ATOM 5253 C C . TRP A 1 654 ? 50.527 -43.678 22.033 1.00 33.97 654 TRP A C 1
ATOM 5255 O O . TRP A 1 654 ? 51.442 -43.206 21.356 1.00 33.97 654 TRP A O 1
ATOM 5265 N N . VAL A 1 655 ? 49.490 -44.319 21.483 1.00 36.16 655 VAL A N 1
ATOM 5266 C CA . VAL A 1 655 ? 49.329 -44.565 20.038 1.00 36.16 655 VAL A CA 1
ATOM 5267 C C . VAL A 1 655 ? 49.093 -43.256 19.274 1.00 36.16 655 VAL A C 1
ATOM 5269 O O . VAL A 1 655 ? 49.754 -43.007 18.271 1.00 36.16 655 VAL A O 1
ATOM 5272 N N . LEU A 1 656 ? 48.229 -42.370 19.786 1.00 33.53 656 LEU A N 1
ATOM 5273 C CA . LEU A 1 656 ? 47.868 -41.115 19.104 1.00 33.53 656 LEU A CA 1
ATOM 5274 C C . LEU A 1 656 ? 49.025 -40.097 19.000 1.00 33.53 656 LEU A C 1
ATOM 5276 O O . LEU A 1 656 ? 49.024 -39.232 18.128 1.00 33.53 656 LEU A O 1
ATOM 5280 N N . ILE A 1 657 ? 50.001 -40.176 19.911 1.00 35.47 657 ILE A N 1
ATOM 5281 C CA . ILE A 1 657 ? 51.175 -39.288 19.939 1.00 35.47 657 ILE A CA 1
ATOM 5282 C C . ILE A 1 657 ? 52.310 -39.845 19.068 1.00 35.47 657 ILE A C 1
ATOM 5284 O O . ILE A 1 657 ? 53.083 -39.079 18.497 1.00 35.47 657 ILE A O 1
ATOM 5288 N N . THR A 1 658 ? 52.418 -41.170 18.937 1.00 35.78 658 THR A N 1
ATOM 5289 C CA . THR A 1 658 ? 53.484 -41.811 18.148 1.00 35.78 658 THR A CA 1
ATOM 5290 C C . THR A 1 658 ? 53.201 -41.837 16.644 1.00 35.78 658 THR A C 1
ATOM 5292 O O . THR A 1 658 ? 54.143 -41.970 15.862 1.00 35.78 658 THR A O 1
ATOM 5295 N N . SER A 1 659 ? 51.949 -41.625 16.227 1.00 33.47 659 SER A N 1
ATOM 5296 C CA . SER A 1 659 ? 51.541 -41.509 14.820 1.00 33.47 659 SER A CA 1
ATOM 5297 C C . SER A 1 659 ? 51.908 -40.176 14.148 1.00 33.47 659 SER A C 1
ATOM 5299 O O . SER A 1 659 ? 51.933 -40.110 12.921 1.00 33.47 659 SER A O 1
ATOM 5301 N N . PHE A 1 660 ? 52.255 -39.121 14.898 1.00 29.95 660 PHE A N 1
ATOM 5302 C CA . PHE A 1 660 ? 52.756 -37.864 14.320 1.00 29.95 660 PHE A CA 1
ATOM 5303 C C . PHE A 1 660 ? 54.266 -37.935 14.027 1.00 29.95 660 PHE A C 1
ATOM 5305 O O . PHE A 1 660 ? 55.097 -37.362 14.734 1.00 29.95 660 PHE A O 1
ATOM 5312 N N . LYS A 1 661 ? 54.622 -38.631 12.941 1.00 34.94 661 LYS A N 1
ATOM 5313 C CA . LYS A 1 661 ? 55.946 -38.554 12.303 1.00 34.94 661 LYS A CA 1
ATOM 5314 C C . LYS A 1 661 ? 55.851 -37.879 10.934 1.00 34.94 661 LYS A C 1
ATOM 5316 O O . LYS A 1 661 ? 55.643 -38.547 9.928 1.00 34.94 661 LYS A O 1
ATOM 5321 N N . THR A 1 662 ? 56.131 -36.581 10.887 1.00 29.06 662 THR A N 1
ATOM 5322 C CA . THR A 1 662 ? 56.646 -35.912 9.681 1.00 29.06 662 THR A CA 1
ATOM 5323 C C . THR A 1 662 ? 57.826 -35.017 10.054 1.00 29.06 662 THR A C 1
ATOM 5325 O O . THR A 1 662 ? 57.929 -34.497 11.166 1.00 29.06 662 THR A O 1
ATOM 5328 N N . SER A 1 663 ? 58.793 -34.934 9.146 1.00 36.25 663 SER A N 1
ATOM 5329 C CA . SER A 1 663 ? 60.121 -34.367 9.375 1.00 36.25 663 SER A CA 1
ATOM 5330 C C . SER A 1 663 ? 60.114 -32.839 9.431 1.00 36.25 663 SER A C 1
ATOM 5332 O O . SER A 1 663 ? 59.844 -32.197 8.422 1.00 36.25 663 SER A O 1
ATOM 5334 N N . ASN A 1 664 ? 60.511 -32.255 10.566 1.00 31.62 664 ASN A N 1
ATOM 5335 C CA . ASN A 1 664 ? 60.977 -30.867 10.614 1.00 31.62 664 ASN A CA 1
ATOM 5336 C C . ASN A 1 664 ? 61.989 -30.647 11.752 1.00 31.62 664 ASN A C 1
ATOM 5338 O O . ASN A 1 664 ? 61.710 -30.917 12.922 1.00 31.62 664 ASN A O 1
ATOM 5342 N N . ALA A 1 665 ? 63.180 -30.147 11.408 1.00 36.19 665 ALA A N 1
ATOM 5343 C CA . ALA A 1 665 ? 64.317 -30.028 12.330 1.00 36.19 665 ALA A CA 1
ATOM 5344 C C . ALA A 1 665 ? 64.130 -28.958 13.431 1.00 36.19 665 ALA A C 1
ATOM 5346 O O . ALA A 1 665 ? 64.800 -28.996 14.466 1.00 36.19 665 ALA A O 1
ATOM 5347 N N . SER A 1 666 ? 63.180 -28.034 13.257 1.00 34.84 666 SER A N 1
ATOM 5348 C CA . SER A 1 666 ? 62.870 -26.946 14.198 1.00 34.84 666 SER A CA 1
ATOM 5349 C C . SER A 1 666 ? 62.320 -27.417 15.557 1.00 34.84 666 SER A C 1
ATOM 5351 O O . SER A 1 666 ? 62.435 -26.701 16.555 1.00 34.84 666 SER A O 1
ATOM 5353 N N . LEU A 1 667 ? 61.803 -28.649 15.653 1.00 32.66 667 LEU A N 1
ATOM 5354 C CA . LEU A 1 667 ? 61.318 -29.241 16.910 1.00 32.66 667 LEU A CA 1
ATOM 5355 C C . LEU A 1 667 ? 62.439 -29.681 17.877 1.00 32.66 667 LEU A C 1
ATOM 5357 O O . LEU A 1 667 ? 62.167 -29.972 19.045 1.00 32.66 667 LEU A O 1
ATOM 5361 N N . GLY A 1 668 ? 63.708 -29.674 17.444 1.00 33.69 668 GLY A N 1
ATOM 5362 C CA . GLY A 1 668 ? 64.853 -30.098 18.262 1.00 33.69 668 GLY A CA 1
ATOM 5363 C C . GLY A 1 668 ? 65.041 -29.310 19.570 1.00 33.69 668 GLY A C 1
ATOM 5364 O O . GLY A 1 668 ? 65.421 -29.898 20.583 1.00 33.69 668 GLY A O 1
ATOM 5365 N N . ARG A 1 669 ? 64.712 -28.006 19.598 1.00 38.31 669 ARG A N 1
ATOM 5366 C CA . ARG A 1 669 ? 64.774 -27.189 20.833 1.00 38.31 669 ARG A CA 1
ATOM 5367 C C . ARG A 1 669 ? 63.670 -27.553 21.831 1.00 38.31 669 ARG A C 1
ATOM 5369 O O . ARG A 1 669 ? 63.925 -27.638 23.031 1.00 38.31 669 ARG A O 1
ATOM 5376 N N . TRP A 1 670 ? 62.463 -27.841 21.347 1.00 34.56 670 TRP A N 1
ATOM 5377 C CA . TRP A 1 670 ? 61.289 -28.115 22.184 1.00 34.56 670 TRP A CA 1
ATOM 5378 C C . TRP A 1 670 ? 61.387 -29.439 22.951 1.00 34.56 670 TRP A C 1
ATOM 5380 O O . TRP A 1 670 ? 60.859 -29.560 24.056 1.00 34.56 670 TRP A O 1
ATOM 5390 N N . ARG A 1 671 ? 62.164 -30.401 22.437 1.00 32.81 671 ARG A N 1
ATOM 5391 C CA . ARG A 1 671 ? 62.474 -31.652 23.147 1.00 32.81 671 ARG A CA 1
ATOM 5392 C C . ARG A 1 671 ? 63.261 -31.427 24.451 1.00 32.81 671 ARG A C 1
ATOM 5394 O O . ARG A 1 671 ? 63.099 -32.216 25.375 1.00 32.81 671 ARG A O 1
ATOM 5401 N N . LYS A 1 672 ? 64.045 -30.340 24.562 1.00 36.09 672 LYS A N 1
ATOM 5402 C CA . LYS A 1 672 ? 64.721 -29.930 25.813 1.00 36.09 672 LYS A CA 1
ATOM 5403 C C . LYS A 1 672 ? 63.796 -29.169 26.774 1.00 36.09 672 LYS A C 1
ATOM 5405 O O . LYS A 1 672 ? 63.918 -29.342 27.979 1.00 36.09 672 LYS A O 1
ATOM 5410 N N . ALA A 1 673 ? 62.822 -28.403 26.274 1.00 38.81 673 ALA A N 1
ATOM 5411 C CA . ALA A 1 673 ? 61.851 -27.685 27.115 1.00 38.81 673 ALA A CA 1
ATOM 5412 C C . ALA A 1 673 ? 60.877 -28.613 27.881 1.00 38.81 673 ALA A C 1
ATOM 5414 O O . ALA A 1 673 ? 60.200 -28.180 28.815 1.00 38.81 673 ALA A O 1
ATOM 5415 N N . LEU A 1 674 ? 60.813 -29.899 27.514 1.00 33.94 674 LEU A N 1
ATOM 5416 C CA . LEU A 1 674 ? 60.059 -30.939 28.226 1.00 33.94 674 LEU A CA 1
ATOM 5417 C C . LEU A 1 674 ? 60.795 -31.530 29.445 1.00 33.94 674 LEU A C 1
ATOM 5419 O O . LEU A 1 674 ? 60.194 -32.312 30.179 1.00 33.94 674 LEU A O 1
ATOM 5423 N N . VAL A 1 675 ? 62.044 -31.128 29.704 1.00 37.16 675 VAL A N 1
ATOM 5424 C CA . VAL A 1 675 ? 62.745 -31.415 30.968 1.00 37.16 675 VAL A CA 1
ATOM 5425 C C . VAL A 1 675 ? 62.042 -30.663 32.127 1.00 37.16 675 VAL A C 1
ATOM 5427 O O . VAL A 1 675 ? 61.425 -29.610 31.889 1.00 37.16 675 VAL A O 1
ATOM 5430 N N . PRO A 1 676 ? 62.033 -31.191 33.371 1.00 35.09 676 PRO A N 1
ATOM 5431 C CA . PRO A 1 676 ? 61.314 -30.561 34.475 1.00 35.09 676 PRO A CA 1
ATOM 5432 C C . PRO A 1 676 ? 62.027 -29.284 34.933 1.00 35.09 676 PRO A C 1
ATOM 5434 O O . PRO A 1 676 ? 63.162 -29.329 35.394 1.00 35.09 676 PRO A O 1
ATOM 5437 N N . GLY A 1 677 ? 61.334 -28.152 34.830 1.00 38.66 677 GLY A N 1
ATOM 5438 C CA . GLY A 1 677 ? 61.687 -26.903 35.495 1.00 38.66 677 GLY A CA 1
ATOM 5439 C C . GLY A 1 677 ? 60.472 -26.454 36.295 1.00 38.66 677 GLY A C 1
ATOM 5440 O O . GLY A 1 677 ? 59.381 -26.359 35.730 1.00 38.66 677 GLY A O 1
ATOM 5441 N N . ASN A 1 678 ? 60.642 -26.253 37.601 1.00 43.19 678 ASN A N 1
ATOM 5442 C CA . ASN A 1 678 ? 59.561 -25.871 38.506 1.00 43.19 678 ASN A CA 1
ATOM 5443 C C . ASN A 1 678 ? 59.208 -24.389 38.321 1.00 43.19 678 ASN A C 1
ATOM 5445 O O . ASN A 1 678 ? 59.813 -23.533 38.956 1.00 43.19 678 ASN A O 1
ATOM 5449 N N . THR A 1 679 ? 58.201 -24.089 37.502 1.00 46.25 679 THR A N 1
ATOM 5450 C CA . THR A 1 679 ? 57.483 -22.807 37.551 1.00 46.25 679 THR A CA 1
ATOM 5451 C C . THR A 1 679 ? 56.026 -23.051 37.912 1.00 46.25 679 THR A C 1
ATOM 5453 O O . THR A 1 679 ? 55.346 -23.907 37.339 1.00 46.25 679 THR A O 1
ATOM 5456 N N . SER A 1 680 ? 55.549 -22.327 38.923 1.00 55.72 680 SER A N 1
ATOM 5457 C CA . SER A 1 680 ? 54.182 -22.459 39.421 1.00 55.72 680 SER A CA 1
ATOM 5458 C C . SER A 1 680 ? 53.210 -21.797 38.442 1.00 55.72 680 SER A C 1
ATOM 5460 O O . SER A 1 680 ? 53.449 -20.695 37.947 1.00 55.72 680 SER A O 1
ATOM 5462 N N . ILE A 1 681 ? 52.068 -22.448 38.194 1.00 52.03 681 ILE A N 1
ATOM 5463 C CA . ILE A 1 681 ? 51.042 -21.983 37.244 1.00 52.03 681 ILE A CA 1
ATOM 5464 C C . ILE A 1 681 ? 50.528 -20.559 37.557 1.00 52.03 681 ILE A C 1
ATOM 5466 O O . ILE A 1 681 ? 50.030 -19.867 36.669 1.00 52.03 681 ILE A O 1
ATOM 5470 N N . GLY A 1 682 ? 50.680 -20.103 38.809 1.00 47.66 682 GLY A N 1
ATOM 5471 C CA . GLY A 1 682 ? 50.304 -18.759 39.245 1.00 47.66 682 GLY A CA 1
ATOM 5472 C C . GLY A 1 682 ? 51.195 -17.647 38.682 1.00 47.66 682 GLY A C 1
ATOM 5473 O O . GLY A 1 682 ? 50.675 -16.613 38.283 1.00 47.66 682 GLY A O 1
ATOM 5474 N N . GLU A 1 683 ? 52.510 -17.852 38.589 1.00 53.66 683 GLU A N 1
ATOM 5475 C CA . GLU A 1 683 ? 53.444 -16.817 38.109 1.00 53.66 683 GLU A CA 1
ATOM 5476 C C . GLU A 1 683 ? 53.298 -16.599 36.600 1.00 53.66 683 GLU A C 1
ATOM 5478 O O . GLU A 1 683 ? 53.263 -15.466 36.115 1.00 53.66 683 GLU A O 1
ATOM 5483 N N . SER A 1 684 ? 53.129 -17.693 35.849 1.00 53.47 684 SER A N 1
ATOM 5484 C CA . SER A 1 684 ? 52.875 -17.638 34.410 1.00 53.47 684 SER A CA 1
ATOM 5485 C C . SER A 1 684 ? 51.562 -16.913 34.081 1.00 53.47 684 SER A C 1
ATOM 5487 O O . SER A 1 684 ? 51.532 -16.154 33.115 1.00 53.47 684 SER A O 1
ATOM 5489 N N . SER A 1 685 ? 50.518 -17.075 34.905 1.00 49.00 685 SER A N 1
ATOM 5490 C CA . SER A 1 685 ? 49.230 -16.373 34.765 1.00 49.00 685 SER A CA 1
ATOM 5491 C C . SER A 1 685 ? 49.375 -14.845 34.843 1.00 49.00 685 SER A C 1
ATOM 5493 O O . SER A 1 685 ? 48.836 -14.119 34.004 1.00 49.00 685 SER A O 1
ATOM 5495 N N . THR A 1 686 ? 50.134 -14.335 35.818 1.00 55.97 686 THR A N 1
ATOM 5496 C CA . THR A 1 686 ? 50.260 -12.885 36.055 1.00 55.97 686 THR A CA 1
ATOM 5497 C C . THR A 1 686 ? 50.949 -12.162 34.893 1.00 55.97 686 THR A C 1
ATOM 5499 O O . THR A 1 686 ? 50.511 -11.088 34.486 1.00 55.97 686 THR A O 1
ATOM 5502 N N . ARG A 1 687 ? 51.982 -12.771 34.289 1.00 58.09 687 ARG A N 1
ATOM 5503 C CA . ARG A 1 687 ? 52.722 -12.183 33.150 1.00 58.09 687 ARG A CA 1
ATOM 5504 C C . ARG A 1 687 ? 51.859 -12.030 31.888 1.00 58.09 687 ARG A C 1
ATOM 5506 O O . ARG A 1 687 ? 51.997 -11.040 31.165 1.00 58.09 687 ARG A O 1
ATOM 5513 N N . VAL A 1 688 ? 50.956 -12.985 31.631 1.00 57.03 688 VAL A N 1
ATOM 5514 C CA . VAL A 1 688 ? 50.002 -12.911 30.506 1.00 57.03 688 VAL A CA 1
ATOM 5515 C C . VAL A 1 688 ? 49.064 -11.720 30.695 1.00 57.03 688 VAL A C 1
ATOM 5517 O O . VAL A 1 688 ? 48.882 -10.920 29.779 1.00 57.03 688 VAL A O 1
ATOM 5520 N N . GLN A 1 689 ? 48.523 -11.556 31.906 1.00 54.22 689 GLN A N 1
ATOM 5521 C CA . GLN A 1 689 ? 47.605 -10.463 32.218 1.00 54.22 689 GLN A CA 1
ATOM 5522 C C . GLN A 1 689 ? 48.227 -9.073 32.024 1.00 54.22 689 GLN A C 1
ATOM 5524 O O . GLN A 1 689 ? 47.556 -8.206 31.461 1.00 54.22 689 GLN A O 1
ATOM 5529 N N . SER A 1 690 ? 49.484 -8.865 32.431 1.00 62.25 690 SER A N 1
ATOM 5530 C CA . SER A 1 690 ? 50.183 -7.584 32.233 1.00 62.25 690 SER A CA 1
ATOM 5531 C C . SER A 1 690 ? 50.447 -7.272 30.757 1.00 62.25 690 SER A C 1
ATOM 5533 O O . SER A 1 690 ? 50.262 -6.134 30.328 1.00 62.25 690 SER A O 1
ATOM 5535 N N . SER A 1 691 ? 50.824 -8.278 29.959 1.00 57.19 691 SER A N 1
ATOM 5536 C CA . SER A 1 691 ? 51.130 -8.089 28.531 1.00 57.19 691 SER A CA 1
ATOM 5537 C C . SER A 1 691 ? 49.901 -7.634 27.728 1.00 57.19 691 SER A C 1
ATOM 5539 O O . SER A 1 691 ? 50.009 -6.767 26.864 1.00 57.19 691 SER A O 1
ATOM 5541 N N . ILE A 1 692 ? 48.715 -8.159 28.056 1.00 55.72 692 ILE A N 1
ATOM 5542 C CA . ILE A 1 692 ? 47.455 -7.807 27.379 1.00 55.72 692 ILE A CA 1
ATOM 5543 C C . ILE A 1 692 ? 47.020 -6.361 27.686 1.00 55.72 692 ILE A C 1
ATOM 5545 O O . ILE A 1 692 ? 46.506 -5.671 26.807 1.00 55.72 692 ILE A O 1
ATOM 5549 N N . VAL A 1 693 ? 47.256 -5.867 28.908 1.00 61.47 693 VAL A N 1
ATOM 5550 C CA . VAL A 1 693 ? 46.909 -4.482 29.290 1.00 61.47 693 VAL A CA 1
ATOM 5551 C C . VAL A 1 693 ? 47.725 -3.456 28.493 1.00 61.47 693 VAL A C 1
ATOM 5553 O O . VAL A 1 693 ? 47.183 -2.425 28.097 1.00 61.47 693 VAL A O 1
ATOM 5556 N N . GLY A 1 694 ? 48.995 -3.755 28.194 1.00 58.72 694 GLY A N 1
ATOM 5557 C CA . GLY A 1 694 ? 49.852 -2.882 27.383 1.00 58.72 694 GLY A CA 1
ATOM 5558 C C . GLY A 1 694 ? 49.364 -2.697 25.941 1.00 58.72 694 GLY A C 1
ATOM 5559 O O . GLY A 1 694 ? 49.441 -1.590 25.416 1.00 58.72 694 GLY A O 1
ATOM 5560 N N . ILE A 1 695 ? 48.817 -3.752 25.325 1.00 58.66 695 ILE A N 1
ATOM 5561 C CA . ILE A 1 695 ? 48.262 -3.713 23.957 1.00 58.66 695 ILE A CA 1
ATOM 5562 C C . ILE A 1 695 ? 47.010 -2.827 23.915 1.00 58.66 695 ILE A C 1
ATOM 5564 O O . ILE A 1 695 ? 46.862 -1.991 23.028 1.00 58.66 695 ILE A O 1
ATOM 5568 N N . ARG A 1 696 ? 46.124 -2.963 24.910 1.00 56.56 696 ARG A N 1
ATOM 5569 C CA . ARG A 1 696 ? 44.868 -2.206 24.968 1.00 56.56 696 ARG A CA 1
ATOM 5570 C C . ARG A 1 696 ? 45.084 -0.688 25.012 1.00 56.56 696 ARG A C 1
ATOM 5572 O O . ARG A 1 696 ? 44.421 0.039 24.281 1.00 56.56 696 ARG A O 1
ATOM 5579 N N . ARG A 1 697 ? 46.014 -0.206 25.843 1.00 60.84 697 ARG A N 1
ATOM 5580 C CA . ARG A 1 697 ? 46.262 1.239 25.995 1.00 60.84 697 ARG A CA 1
ATOM 5581 C C . ARG A 1 697 ? 46.675 1.896 24.672 1.00 60.84 697 ARG A C 1
ATOM 5583 O O . ARG A 1 697 ? 46.107 2.912 24.291 1.00 60.84 697 ARG A O 1
ATOM 5590 N N . LEU A 1 698 ? 47.637 1.298 23.970 1.00 61.88 698 LEU A N 1
ATOM 5591 C CA . LEU A 1 698 ? 48.195 1.863 22.736 1.00 61.88 698 LEU A CA 1
ATOM 5592 C C . LEU A 1 698 ? 47.172 1.847 21.585 1.00 61.88 698 LEU A C 1
ATOM 5594 O O . LEU A 1 698 ? 47.137 2.746 20.748 1.00 61.88 698 LEU A O 1
ATOM 5598 N N . GLY A 1 699 ? 46.276 0.857 21.577 1.00 53.47 699 GLY A N 1
ATOM 5599 C CA . GLY A 1 699 ? 45.179 0.802 20.619 1.00 53.47 699 GLY A CA 1
ATOM 5600 C C . GLY A 1 699 ? 44.001 1.740 20.932 1.00 53.47 699 GLY A C 1
ATOM 5601 O O . GLY A 1 699 ? 43.353 2.215 20.003 1.00 53.47 699 GLY A O 1
ATOM 5602 N N . GLU A 1 700 ? 43.726 2.063 22.202 1.00 58.91 700 GLU A N 1
ATOM 5603 C CA . GLU A 1 700 ? 42.751 3.111 22.567 1.00 58.91 700 GLU A CA 1
ATOM 5604 C C . GLU A 1 700 ? 43.191 4.496 22.035 1.00 58.91 700 GLU A C 1
ATOM 5606 O O . GLU A 1 700 ? 42.360 5.247 21.517 1.00 58.91 700 GLU A O 1
ATOM 5611 N N . GLU A 1 701 ? 44.497 4.793 22.047 1.00 62.06 701 GLU A N 1
ATOM 5612 C CA . GLU A 1 701 ? 45.081 6.015 21.462 1.00 62.06 701 GLU A CA 1
ATOM 5613 C C . GLU A 1 701 ? 44.920 6.067 19.918 1.00 62.06 701 GLU A C 1
ATOM 5615 O O . GLU A 1 701 ? 44.588 7.115 19.354 1.00 62.06 701 GLU A O 1
ATOM 5620 N N . LEU A 1 702 ? 45.059 4.928 19.224 1.00 59.62 702 LEU A N 1
ATOM 5621 C CA . LEU A 1 702 ? 44.838 4.807 17.770 1.00 59.62 702 LEU A CA 1
ATOM 5622 C C . LEU A 1 702 ? 43.364 4.987 17.357 1.00 59.62 702 LEU A C 1
ATOM 5624 O O . LEU A 1 702 ? 43.078 5.655 16.358 1.00 59.62 702 LEU A O 1
ATOM 5628 N N . VAL A 1 703 ? 42.417 4.438 18.128 1.00 55.53 703 VAL A N 1
ATOM 5629 C CA . VAL A 1 703 ? 40.970 4.602 17.877 1.00 55.53 703 VAL A CA 1
ATOM 5630 C C . VAL A 1 703 ? 40.573 6.079 17.928 1.00 55.53 703 VAL A C 1
ATOM 5632 O O . VAL A 1 703 ? 39.874 6.553 17.031 1.00 55.53 703 VAL A O 1
ATOM 5635 N N . ALA A 1 704 ? 41.049 6.822 18.934 1.00 63.88 704 ALA A N 1
ATOM 5636 C CA . ALA A 1 704 ? 40.752 8.246 19.085 1.00 63.88 704 ALA A CA 1
ATOM 5637 C C . ALA A 1 704 ? 41.194 9.060 17.852 1.00 63.88 704 ALA A C 1
ATOM 5639 O O . ALA A 1 704 ? 40.395 9.801 17.273 1.00 63.88 704 ALA A O 1
ATOM 5640 N N . LYS A 1 705 ? 42.429 8.836 17.379 1.00 67.00 705 LYS A N 1
ATOM 5641 C CA . LYS A 1 705 ? 42.992 9.501 16.190 1.00 67.00 705 LYS A CA 1
ATOM 5642 C C . LYS A 1 705 ? 42.155 9.259 14.922 1.00 67.00 705 LYS A C 1
ATOM 5644 O O . LYS A 1 705 ? 41.978 10.179 14.120 1.00 67.00 705 LYS A O 1
ATOM 5649 N N . ASN A 1 706 ? 41.612 8.052 14.751 1.00 59.84 706 ASN A N 1
ATOM 5650 C CA . ASN A 1 706 ? 40.783 7.699 13.594 1.00 59.84 706 ASN A CA 1
ATOM 5651 C C . ASN A 1 706 ? 39.352 8.249 13.675 1.00 59.84 706 ASN A C 1
ATOM 5653 O O . ASN A 1 706 ? 38.820 8.696 12.657 1.00 59.84 706 ASN A O 1
ATOM 5657 N N . VAL A 1 707 ? 38.745 8.299 14.865 1.00 60.41 707 VAL A N 1
ATOM 5658 C CA . VAL A 1 707 ? 37.438 8.953 15.064 1.00 60.41 707 VAL A CA 1
ATOM 5659 C C . VAL A 1 707 ? 37.505 10.429 14.658 1.00 60.41 707 VAL A C 1
ATOM 5661 O O . VAL A 1 707 ? 36.627 10.911 13.941 1.00 60.41 707 VAL A O 1
ATOM 5664 N N . ASP A 1 708 ? 38.579 11.131 15.019 1.00 65.44 708 ASP A N 1
ATOM 5665 C CA . ASP A 1 708 ? 38.764 12.534 14.634 1.00 65.44 708 ASP A CA 1
ATOM 5666 C C . ASP A 1 708 ? 39.100 12.728 1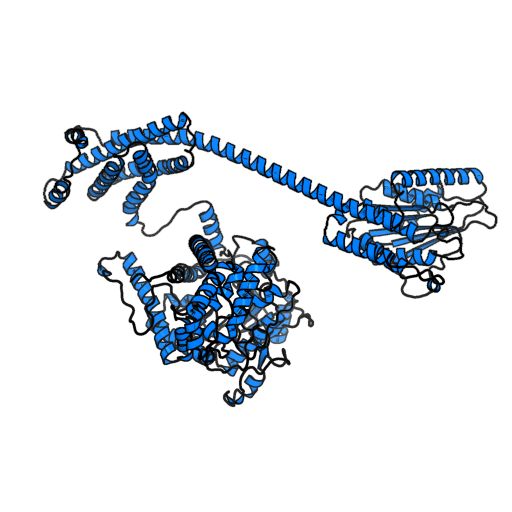3.144 1.00 65.44 708 ASP A C 1
ATOM 5668 O O . ASP A 1 708 ? 38.901 13.825 12.619 1.00 65.44 708 ASP A O 1
ATOM 5672 N N . ARG A 1 709 ? 39.579 11.694 12.433 1.00 70.12 709 ARG A N 1
ATOM 5673 C CA . ARG A 1 709 ? 39.702 11.705 10.960 1.00 70.12 709 ARG A CA 1
ATOM 5674 C C . ARG A 1 709 ? 38.327 11.600 10.292 1.00 70.12 709 ARG A C 1
ATOM 5676 O O . ARG A 1 709 ? 38.050 12.347 9.358 1.00 70.12 709 ARG A O 1
ATOM 5683 N N . ILE A 1 710 ? 37.457 10.724 10.800 1.00 60.94 710 ILE A N 1
ATOM 5684 C CA . ILE A 1 710 ? 36.096 10.524 10.273 1.00 60.94 710 ILE A CA 1
ATOM 5685 C C . ILE A 1 710 ? 35.226 11.771 10.493 1.00 60.94 710 ILE A C 1
ATOM 5687 O O . ILE A 1 710 ? 34.559 12.203 9.557 1.00 60.94 710 ILE A O 1
ATOM 5691 N N . LYS A 1 711 ? 35.281 12.403 11.679 1.00 66.44 711 LYS A N 1
ATOM 5692 C CA . LYS A 1 711 ? 34.558 13.664 11.949 1.00 66.44 711 LYS A CA 1
ATOM 5693 C C . LYS A 1 711 ? 34.863 14.742 10.905 1.00 66.44 711 LYS A C 1
ATOM 5695 O O . LYS A 1 711 ? 33.942 15.248 10.275 1.00 66.44 711 LYS A O 1
ATOM 5700 N N . ARG A 1 712 ? 36.151 15.002 10.646 1.00 72.31 712 ARG A N 1
ATOM 5701 C CA . ARG A 1 712 ? 36.604 15.987 9.647 1.00 72.31 712 ARG A CA 1
ATOM 5702 C C . ARG A 1 712 ? 36.116 15.685 8.227 1.00 72.31 712 ARG A C 1
ATOM 5704 O O . ARG A 1 712 ? 35.857 16.613 7.469 1.00 72.31 712 ARG A O 1
ATOM 5711 N N . SER A 1 713 ? 35.971 14.408 7.865 1.00 68.25 713 SER A N 1
ATOM 5712 C CA . SER A 1 713 ? 35.419 14.014 6.562 1.00 68.25 713 SER A CA 1
ATOM 5713 C C . SER A 1 713 ? 33.908 14.258 6.476 1.00 68.25 713 SER A C 1
ATOM 5715 O O . SER A 1 713 ? 33.438 14.751 5.452 1.00 68.25 713 SER A O 1
ATOM 5717 N N . ASN A 1 714 ? 33.156 14.000 7.551 1.00 62.84 714 ASN A N 1
ATOM 5718 C CA . ASN A 1 714 ? 31.727 14.322 7.611 1.00 62.84 714 ASN A CA 1
ATOM 5719 C C . ASN A 1 714 ? 31.493 15.845 7.558 1.00 62.84 714 ASN A C 1
ATOM 5721 O O . ASN A 1 714 ? 30.688 16.306 6.757 1.00 62.84 714 ASN A O 1
ATOM 5725 N N . GLU A 1 715 ? 32.283 16.634 8.294 1.00 79.44 715 GLU A N 1
ATOM 5726 C CA . GLU A 1 715 ? 32.268 18.110 8.246 1.00 79.44 715 GLU A CA 1
ATOM 5727 C C . GLU A 1 715 ? 32.606 18.682 6.850 1.00 79.44 715 GLU A C 1
ATOM 5729 O O . GLU A 1 715 ? 32.279 19.827 6.530 1.00 79.44 715 GLU A O 1
ATOM 5734 N N . GLU A 1 716 ? 33.302 17.927 5.996 1.00 82.50 716 GLU A N 1
ATOM 5735 C CA . GLU A 1 716 ? 33.535 18.295 4.594 1.00 82.50 716 GLU A CA 1
ATOM 5736 C C . GLU A 1 716 ? 32.349 17.929 3.687 1.00 82.50 716 GLU A C 1
ATOM 5738 O O . GLU A 1 716 ? 32.014 18.690 2.778 1.00 82.50 716 GLU A O 1
ATOM 5743 N N . LEU A 1 717 ? 31.686 16.797 3.944 1.00 71.81 717 LEU A N 1
ATOM 5744 C CA . LEU A 1 717 ? 30.474 16.391 3.229 1.00 71.81 717 LEU A CA 1
ATOM 5745 C C . LEU A 1 717 ? 29.304 17.339 3.518 1.00 71.81 717 LEU A C 1
ATOM 5747 O O . LEU A 1 717 ? 28.654 17.784 2.574 1.00 71.81 717 LEU A O 1
ATOM 5751 N N . ASP A 1 718 ? 29.098 17.732 4.777 1.00 74.44 718 ASP A N 1
ATOM 5752 C CA . ASP A 1 718 ? 28.058 18.695 5.161 1.00 74.44 718 ASP A CA 1
ATOM 5753 C C . ASP A 1 718 ? 28.277 20.061 4.483 1.00 74.44 718 ASP A C 1
ATOM 5755 O O . ASP A 1 718 ? 27.339 20.664 3.957 1.00 74.44 718 ASP A O 1
ATOM 5759 N N . ARG A 1 719 ? 29.536 20.519 4.381 1.00 84.88 719 ARG A N 1
ATOM 5760 C CA . ARG A 1 719 ? 29.889 21.732 3.618 1.00 84.88 719 ARG A CA 1
ATOM 5761 C C . ARG A 1 719 ? 29.560 21.613 2.127 1.00 84.88 719 ARG A C 1
ATOM 5763 O O . ARG A 1 719 ? 29.087 22.583 1.542 1.00 84.88 719 ARG A O 1
ATOM 5770 N N . LYS A 1 720 ? 29.769 20.443 1.513 1.00 82.62 720 LYS A N 1
ATOM 5771 C CA . LYS A 1 720 ? 29.435 20.194 0.097 1.00 82.62 720 LYS A CA 1
ATOM 5772 C C . LYS A 1 720 ? 27.927 20.136 -0.153 1.00 82.62 720 LYS A C 1
ATOM 5774 O O . LYS A 1 720 ? 27.485 20.599 -1.200 1.00 82.62 720 LYS A O 1
ATOM 5779 N N . ILE A 1 721 ? 27.142 19.615 0.793 1.00 77.81 721 ILE A N 1
ATOM 5780 C CA . ILE A 1 721 ? 25.671 19.634 0.720 1.00 77.81 721 ILE A CA 1
ATOM 5781 C C . ILE A 1 721 ? 25.171 21.085 0.756 1.00 77.81 721 ILE A C 1
ATOM 5783 O O . ILE A 1 721 ? 24.485 21.507 -0.170 1.00 77.81 721 ILE A O 1
ATOM 5787 N N . LEU A 1 722 ? 25.628 21.882 1.729 1.00 84.06 722 LEU A N 1
ATOM 5788 C CA . LEU A 1 722 ? 25.295 23.311 1.823 1.00 84.06 722 LEU A CA 1
ATOM 5789 C C . LEU A 1 722 ? 25.698 24.103 0.563 1.00 84.06 722 LEU A C 1
ATOM 5791 O O . LEU A 1 722 ? 24.973 24.998 0.130 1.00 84.06 722 LEU A O 1
ATOM 5795 N N . GLU A 1 723 ? 26.836 23.776 -0.058 1.00 87.62 723 GLU A N 1
ATOM 5796 C CA . GLU A 1 723 ? 27.262 24.402 -1.316 1.00 87.62 723 GLU A CA 1
ATOM 5797 C C . GLU A 1 723 ? 26.347 24.037 -2.501 1.00 87.62 723 GLU A C 1
ATOM 5799 O O . GLU A 1 723 ? 26.082 24.886 -3.357 1.00 87.62 723 GLU A O 1
ATOM 5804 N N . LEU A 1 724 ? 25.858 22.793 -2.561 1.00 80.50 724 LEU A N 1
ATOM 5805 C CA . LEU A 1 724 ? 24.934 22.330 -3.599 1.00 80.50 724 LEU A CA 1
ATOM 5806 C C . LEU A 1 724 ? 23.539 22.942 -3.440 1.00 80.50 724 LEU A C 1
ATOM 5808 O O . LEU A 1 724 ? 22.991 23.418 -4.432 1.00 80.50 724 LEU A O 1
ATOM 5812 N N . ASP A 1 725 ? 23.010 23.009 -2.217 1.00 77.44 725 ASP A N 1
ATOM 5813 C CA . ASP A 1 725 ? 21.723 23.656 -1.933 1.00 77.44 725 ASP A CA 1
ATOM 5814 C C . ASP A 1 725 ? 21.764 25.147 -2.309 1.00 77.44 725 ASP A C 1
ATOM 5816 O O . ASP A 1 725 ? 20.856 25.658 -2.969 1.00 77.44 725 ASP A O 1
ATOM 5820 N N . ARG A 1 726 ? 22.875 25.835 -2.001 1.00 84.50 726 ARG A N 1
ATOM 5821 C CA . ARG A 1 726 ? 23.114 27.226 -2.419 1.00 84.50 726 ARG A CA 1
ATOM 5822 C C . ARG A 1 726 ? 23.108 27.378 -3.946 1.00 84.50 726 ARG A C 1
ATOM 5824 O O . ARG A 1 726 ? 22.450 28.278 -4.460 1.00 84.50 726 ARG A O 1
ATOM 5831 N N . LYS A 1 727 ? 23.790 26.489 -4.681 1.00 85.50 727 LYS A N 1
ATOM 5832 C CA . LYS A 1 727 ? 23.813 26.497 -6.160 1.00 85.50 727 LYS A CA 1
ATOM 5833 C C . LYS A 1 727 ? 22.452 26.180 -6.782 1.00 85.50 727 LYS A C 1
ATOM 5835 O O . LYS A 1 727 ? 22.149 26.680 -7.864 1.00 85.50 727 LYS A O 1
ATOM 5840 N N . LEU A 1 728 ? 21.643 25.345 -6.129 1.00 81.19 728 LEU A N 1
ATOM 5841 C CA . LEU A 1 728 ? 20.286 25.031 -6.571 1.00 81.19 728 LEU A CA 1
ATOM 5842 C C . LEU A 1 728 ? 19.371 26.252 -6.414 1.00 81.19 728 LEU A C 1
ATOM 5844 O O . LEU A 1 728 ? 18.645 26.578 -7.352 1.00 81.19 728 LEU A O 1
ATOM 5848 N N . LEU A 1 729 ? 19.483 26.984 -5.301 1.00 81.38 729 LEU A N 1
ATOM 5849 C CA . LEU A 1 729 ? 18.767 28.246 -5.096 1.00 81.38 729 LEU A CA 1
ATOM 5850 C C . LEU A 1 729 ? 19.183 29.313 -6.131 1.00 81.38 729 LEU A C 1
ATOM 5852 O O . LEU A 1 729 ? 18.325 29.908 -6.775 1.00 81.38 729 LEU A O 1
ATOM 5856 N N . GLU A 1 730 ? 20.489 29.477 -6.385 1.00 83.31 730 GLU A N 1
ATOM 5857 C CA . GLU A 1 730 ? 21.031 30.366 -7.436 1.00 83.31 730 GLU A CA 1
ATOM 5858 C C . GLU A 1 730 ? 20.573 29.990 -8.860 1.00 83.31 730 GLU A C 1
ATOM 5860 O O . GLU A 1 730 ? 20.556 30.830 -9.765 1.00 83.31 730 GLU A O 1
ATOM 5865 N N . LEU A 1 731 ? 20.256 28.717 -9.111 1.00 83.25 731 LEU A N 1
ATOM 5866 C CA . LEU A 1 731 ? 19.659 28.269 -10.371 1.00 83.25 731 LEU A CA 1
ATOM 5867 C C . LEU A 1 731 ? 18.173 28.625 -10.431 1.00 83.25 731 LEU A C 1
ATOM 5869 O O . LEU A 1 731 ? 17.738 29.195 -11.429 1.00 83.25 731 LEU A O 1
ATOM 5873 N N . GLN A 1 732 ? 17.412 28.329 -9.374 1.00 80.06 732 GLN A N 1
ATOM 5874 C CA . GLN A 1 732 ? 15.985 28.649 -9.302 1.00 80.06 732 GLN A CA 1
ATOM 5875 C C . GLN A 1 732 ? 15.734 30.154 -9.442 1.00 80.06 732 GLN A C 1
ATOM 5877 O O . GLN A 1 732 ? 14.923 30.544 -10.276 1.00 80.06 732 GLN A O 1
ATOM 5882 N N . ASP A 1 733 ? 16.484 30.993 -8.723 1.00 81.50 733 ASP A N 1
ATOM 5883 C CA . ASP A 1 733 ? 16.332 32.452 -8.783 1.00 81.50 733 ASP A CA 1
ATOM 5884 C C . ASP A 1 733 ? 16.639 33.012 -10.181 1.00 81.50 733 ASP A C 1
ATOM 5886 O O . ASP A 1 733 ? 15.900 33.861 -10.679 1.00 81.50 733 ASP A O 1
ATOM 5890 N N . ARG A 1 734 ? 17.653 32.479 -10.881 1.00 83.81 734 ARG A N 1
ATOM 5891 C CA . ARG A 1 734 ? 17.925 32.853 -12.282 1.00 83.81 734 ARG A CA 1
ATOM 5892 C C . ARG A 1 734 ? 16.775 32.503 -13.225 1.00 83.81 734 ARG A C 1
ATOM 5894 O O . ARG A 1 734 ? 16.477 33.288 -14.121 1.00 83.81 734 ARG A O 1
ATOM 5901 N N . PHE A 1 735 ? 16.125 31.355 -13.037 1.00 81.44 735 PHE A N 1
ATOM 5902 C CA . PHE A 1 735 ? 14.959 30.993 -13.847 1.00 81.44 735 PHE A CA 1
ATOM 5903 C C . PHE A 1 735 ? 13.699 31.789 -13.479 1.00 81.44 735 PHE A C 1
ATOM 5905 O O . PHE A 1 735 ? 12.862 32.010 -14.353 1.00 81.44 735 PHE A O 1
ATOM 5912 N N . SER A 1 736 ? 13.544 32.219 -12.222 1.00 83.25 736 SER A N 1
ATOM 5913 C CA . SER A 1 736 ? 12.482 33.154 -11.828 1.00 83.25 736 SER A CA 1
ATOM 5914 C C . SER A 1 736 ? 12.653 34.495 -12.544 1.00 83.25 736 SER A C 1
ATOM 5916 O O . SER A 1 736 ? 11.705 34.978 -13.159 1.00 83.25 736 SER A O 1
ATOM 5918 N N . GLU A 1 737 ? 13.863 35.063 -12.541 1.00 84.75 737 GLU A N 1
ATOM 5919 C CA . GLU A 1 737 ? 14.153 36.327 -13.235 1.00 84.75 737 GLU A CA 1
ATOM 5920 C C . GLU A 1 737 ? 13.949 36.219 -14.762 1.00 84.75 737 GLU A C 1
ATOM 5922 O O . GLU A 1 737 ? 13.381 37.136 -15.346 1.00 84.75 737 GLU A O 1
ATOM 5927 N N . GLU A 1 738 ? 14.277 35.090 -15.412 1.00 85.62 738 GLU A N 1
ATOM 5928 C CA . GLU A 1 738 ? 13.968 34.863 -16.846 1.00 85.62 738 GLU A CA 1
ATOM 5929 C C . GLU A 1 738 ? 12.457 34.965 -17.149 1.00 85.62 738 GLU A C 1
ATOM 5931 O O . GLU A 1 738 ? 12.038 35.471 -18.193 1.00 85.62 738 GLU A O 1
ATOM 5936 N N . VAL A 1 739 ? 11.612 34.488 -16.229 1.00 85.69 739 VAL A N 1
ATOM 5937 C CA . VAL A 1 739 ? 10.149 34.543 -16.368 1.00 85.69 739 VAL A CA 1
ATOM 5938 C C . VAL A 1 739 ? 9.616 35.957 -16.113 1.00 85.69 739 VAL A C 1
ATOM 5940 O O . VAL A 1 739 ? 8.711 36.396 -16.824 1.00 85.69 739 VAL A O 1
ATOM 5943 N N . ILE A 1 740 ? 10.200 36.689 -15.160 1.00 86.44 740 ILE A N 1
ATOM 5944 C CA . ILE A 1 740 ? 9.879 38.101 -14.889 1.00 86.44 740 ILE A CA 1
ATOM 5945 C C . ILE A 1 740 ? 10.283 38.989 -16.076 1.00 86.44 740 ILE A C 1
ATOM 5947 O O . ILE A 1 740 ? 9.529 39.878 -16.469 1.00 86.44 740 ILE A O 1
ATOM 5951 N N . ASP A 1 741 ? 11.434 38.729 -16.693 1.00 85.81 741 ASP A N 1
ATOM 5952 C CA . ASP A 1 741 ? 11.896 39.459 -17.874 1.00 85.81 741 ASP A CA 1
ATOM 5953 C C . ASP A 1 741 ? 10.973 39.220 -19.080 1.00 85.81 741 ASP A C 1
ATOM 5955 O O . ASP A 1 741 ? 10.487 40.158 -19.714 1.00 85.81 741 ASP A O 1
ATOM 5959 N N . ARG A 1 742 ? 10.571 37.960 -19.300 1.00 85.44 742 ARG A N 1
ATOM 5960 C CA . ARG A 1 742 ? 9.560 37.610 -20.308 1.00 85.44 742 ARG A CA 1
ATOM 5961 C C . ARG A 1 742 ? 8.212 38.298 -20.061 1.00 85.44 742 ARG A C 1
ATOM 5963 O O . ARG A 1 742 ? 7.541 38.673 -21.027 1.00 85.44 742 ARG A O 1
ATOM 5970 N N . PHE A 1 743 ? 7.814 38.495 -18.801 1.00 87.94 743 PHE A N 1
ATOM 5971 C CA . PHE A 1 743 ? 6.625 39.279 -18.452 1.00 87.94 743 PHE A CA 1
ATOM 5972 C C . PHE A 1 743 ? 6.789 40.750 -18.867 1.00 87.94 743 PHE A C 1
ATOM 5974 O O . PHE A 1 743 ? 5.885 41.302 -19.497 1.00 87.94 743 PHE A O 1
ATOM 5981 N N . ARG A 1 744 ? 7.950 41.374 -18.602 1.00 87.19 744 ARG A N 1
ATOM 5982 C CA . ARG A 1 744 ? 8.232 42.762 -19.021 1.00 87.19 744 ARG A CA 1
ATOM 5983 C C . ARG A 1 744 ? 8.087 42.946 -20.530 1.00 87.19 744 ARG A C 1
ATOM 5985 O O . ARG A 1 744 ? 7.321 43.814 -20.942 1.00 87.19 744 ARG A O 1
ATOM 5992 N N . THR A 1 745 ? 8.735 42.111 -21.343 1.00 85.94 745 THR A N 1
ATOM 5993 C CA . THR A 1 745 ? 8.609 42.169 -22.812 1.00 85.94 745 THR A CA 1
ATOM 5994 C C . THR A 1 745 ? 7.166 41.930 -23.271 1.00 85.94 745 THR A C 1
ATOM 5996 O O . THR A 1 745 ? 6.656 42.663 -24.117 1.00 85.94 745 THR A O 1
ATOM 5999 N N . THR A 1 746 ? 6.455 40.967 -22.670 1.00 85.31 746 THR A N 1
ATOM 6000 C CA . THR A 1 746 ? 5.053 40.650 -23.020 1.00 85.31 746 THR A CA 1
ATOM 6001 C C . THR A 1 746 ? 4.105 41.837 -22.842 1.00 85.31 746 THR A C 1
ATOM 6003 O O . THR A 1 746 ? 3.205 42.037 -23.659 1.00 85.31 746 THR A O 1
ATOM 6006 N N . PHE A 1 747 ? 4.304 42.627 -21.786 1.00 84.12 747 PHE A N 1
ATOM 6007 C CA . PHE A 1 747 ? 3.455 43.770 -21.447 1.00 84.12 747 PHE A CA 1
ATOM 6008 C C . PHE A 1 747 ? 4.052 45.131 -21.844 1.00 84.12 747 PHE A C 1
ATOM 6010 O O . PHE A 1 747 ? 3.489 46.163 -21.483 1.00 84.12 747 PHE A O 1
ATOM 6017 N N . GLN A 1 748 ? 5.151 45.148 -22.611 1.00 82.31 748 GLN A N 1
ATOM 6018 C CA . GLN A 1 748 ? 5.862 46.367 -23.034 1.00 82.31 748 GLN A CA 1
ATOM 6019 C C . GLN A 1 748 ? 6.325 47.238 -21.843 1.00 82.31 748 GLN A C 1
ATOM 6021 O O . GLN A 1 748 ? 6.330 48.467 -21.897 1.00 82.31 748 GLN A O 1
ATOM 6026 N N . LEU A 1 749 ? 6.731 46.581 -20.752 1.00 80.25 749 LEU A N 1
ATOM 6027 C CA . LEU A 1 749 ? 7.225 47.177 -19.504 1.00 80.25 749 LEU A CA 1
ATOM 6028 C C . LEU A 1 749 ? 8.761 47.106 -19.392 1.00 80.25 749 LEU A C 1
ATOM 6030 O O . LEU A 1 749 ? 9.307 47.054 -18.295 1.00 80.25 749 LEU A O 1
ATOM 6034 N N . GLU A 1 750 ? 9.481 47.091 -20.514 1.00 65.44 750 GLU A N 1
ATOM 6035 C CA . GLU A 1 750 ? 10.947 46.928 -20.542 1.00 65.44 750 GLU A CA 1
ATOM 6036 C C . GLU A 1 750 ? 11.696 48.094 -19.869 1.00 65.44 750 GLU A C 1
ATOM 6038 O O . GLU A 1 750 ? 12.764 47.899 -19.298 1.00 65.44 750 GLU A O 1
ATOM 6043 N N . GLY A 1 751 ? 11.099 49.292 -19.850 1.00 65.69 751 GLY A N 1
ATOM 6044 C CA . GLY A 1 751 ? 11.596 50.449 -19.096 1.00 65.69 751 GLY A CA 1
ATOM 6045 C C . GLY A 1 751 ? 11.162 50.507 -17.622 1.00 65.69 751 GLY A C 1
ATOM 6046 O O . GLY A 1 751 ? 11.397 51.521 -16.972 1.00 65.69 751 GLY A O 1
ATOM 6047 N N . PHE A 1 752 ? 10.486 49.483 -17.088 1.00 70.38 752 PHE A N 1
ATOM 6048 C CA . PHE A 1 752 ? 10.000 49.484 -15.704 1.00 70.38 752 PHE A CA 1
ATOM 6049 C C . PHE A 1 752 ? 11.121 49.144 -14.708 1.00 70.38 752 PHE A C 1
ATOM 6051 O O . PHE A 1 752 ? 11.582 48.000 -14.636 1.00 70.38 752 PHE A O 1
ATOM 6058 N N . SER A 1 753 ? 11.495 50.117 -13.874 1.00 77.81 753 SER A N 1
ATOM 6059 C CA . SER A 1 753 ? 12.332 49.919 -12.687 1.00 77.81 753 SER A CA 1
ATOM 6060 C C . SER A 1 753 ? 11.657 50.494 -11.439 1.00 77.81 753 SER A C 1
ATOM 6062 O O . SER A 1 753 ? 10.857 51.427 -11.524 1.00 77.81 753 SER A O 1
ATOM 6064 N N . GLN A 1 754 ? 11.999 49.947 -10.268 1.00 78.00 754 GLN A N 1
ATOM 6065 C CA . GLN A 1 754 ? 11.502 50.453 -8.984 1.00 78.00 754 GLN A CA 1
ATOM 6066 C C . GLN A 1 754 ? 11.953 51.905 -8.749 1.00 78.00 754 GLN A C 1
ATOM 6068 O O . GLN A 1 754 ? 11.170 52.728 -8.293 1.00 78.00 754 GLN A O 1
ATOM 6073 N N . GLU A 1 755 ? 13.189 52.230 -9.142 1.00 81.88 755 GLU A N 1
ATOM 6074 C CA . GLU A 1 755 ? 13.765 53.578 -9.071 1.00 81.88 755 GLU A CA 1
ATOM 6075 C C . GLU A 1 755 ? 12.981 54.587 -9.924 1.00 81.88 755 GLU A C 1
ATOM 6077 O O . GLU A 1 755 ? 12.713 55.695 -9.470 1.00 81.88 755 GLU A O 1
ATOM 6082 N N . LEU A 1 756 ? 12.558 54.201 -11.136 1.00 81.06 756 LEU A N 1
ATOM 6083 C CA . LEU A 1 756 ? 11.738 55.056 -11.998 1.00 81.06 756 LEU A CA 1
ATOM 6084 C C . LEU A 1 756 ? 10.329 55.253 -11.424 1.00 81.06 756 LEU A C 1
ATOM 6086 O O . LEU A 1 756 ? 9.786 56.350 -11.516 1.00 81.06 756 LEU A O 1
ATOM 6090 N N . LEU A 1 757 ? 9.740 54.209 -10.834 1.00 82.31 757 LEU A N 1
ATOM 6091 C CA . LEU A 1 757 ? 8.423 54.291 -10.201 1.00 82.31 757 LEU A CA 1
ATOM 6092 C C . LEU A 1 757 ? 8.454 55.198 -8.960 1.00 82.31 757 LEU A C 1
ATOM 6094 O O . LEU A 1 757 ? 7.576 56.042 -8.789 1.00 82.31 757 LEU A O 1
ATOM 6098 N N . ASP A 1 758 ? 9.493 55.071 -8.134 1.00 83.31 758 ASP A N 1
ATOM 6099 C CA . ASP A 1 758 ? 9.687 55.920 -6.962 1.00 83.31 758 ASP A CA 1
ATOM 6100 C C . ASP A 1 758 ? 10.020 57.372 -7.370 1.00 83.31 758 ASP A C 1
ATOM 6102 O O . ASP A 1 758 ? 9.482 58.298 -6.767 1.00 83.31 758 ASP A O 1
ATOM 6106 N N . GLN A 1 759 ? 10.788 57.605 -8.445 1.00 84.88 759 GLN A N 1
ATOM 6107 C CA . GLN A 1 759 ? 10.978 58.950 -9.012 1.00 84.88 759 GLN A CA 1
ATOM 6108 C C . GLN A 1 759 ? 9.650 59.552 -9.502 1.00 84.88 759 GLN A C 1
ATOM 6110 O O . GLN A 1 759 ? 9.338 60.691 -9.168 1.00 84.88 759 GLN A O 1
ATOM 6115 N N . GLN A 1 760 ? 8.831 58.781 -10.229 1.00 83.69 760 GLN A N 1
ATOM 6116 C CA . GLN A 1 760 ? 7.501 59.217 -10.678 1.00 83.69 760 GLN A CA 1
ATOM 6117 C C . GLN A 1 760 ? 6.570 59.553 -9.506 1.00 83.69 760 GLN A C 1
ATOM 6119 O O . GLN A 1 760 ? 5.788 60.499 -9.599 1.00 83.69 760 GLN A O 1
ATOM 6124 N N . LEU A 1 761 ? 6.656 58.810 -8.397 1.00 87.31 761 LEU A N 1
ATOM 6125 C CA . LEU A 1 761 ? 5.913 59.103 -7.173 1.00 87.31 761 LEU A CA 1
ATOM 6126 C C . LEU A 1 761 ? 6.329 60.452 -6.574 1.00 87.31 761 LEU A C 1
ATOM 6128 O O . LEU A 1 761 ? 5.461 61.244 -6.210 1.00 87.31 761 LEU A O 1
ATOM 6132 N N . GLU A 1 762 ? 7.629 60.734 -6.480 1.00 87.25 762 GLU A N 1
ATOM 6133 C CA . GLU A 1 762 ? 8.123 61.999 -5.924 1.00 87.25 762 GLU A CA 1
ATOM 6134 C C . GLU A 1 762 ? 7.862 63.192 -6.863 1.00 87.25 762 GLU A C 1
ATOM 6136 O O . GLU A 1 762 ? 7.398 64.235 -6.398 1.00 87.25 762 GLU A O 1
ATOM 6141 N N . ASP A 1 763 ? 8.019 63.029 -8.181 1.00 85.56 763 ASP A N 1
ATOM 6142 C CA . ASP A 1 763 ? 7.615 64.032 -9.180 1.00 85.56 763 ASP A CA 1
ATOM 6143 C C . ASP A 1 763 ? 6.112 64.356 -9.056 1.00 85.56 763 ASP A C 1
ATOM 6145 O O . ASP A 1 763 ? 5.701 65.521 -9.092 1.00 85.56 763 ASP A O 1
ATOM 6149 N N . TYR A 1 764 ? 5.279 63.332 -8.830 1.00 86.75 764 TYR A N 1
ATOM 6150 C CA . TYR A 1 764 ? 3.842 63.492 -8.613 1.00 86.75 764 TYR A CA 1
ATOM 6151 C C . TYR A 1 764 ? 3.509 64.200 -7.289 1.00 86.75 764 TYR A C 1
ATOM 6153 O O . TYR A 1 764 ? 2.622 65.059 -7.253 1.00 86.75 764 TYR A O 1
ATOM 6161 N N . ARG A 1 765 ? 4.248 63.919 -6.204 1.00 87.69 765 ARG A N 1
ATOM 6162 C CA . ARG A 1 765 ? 4.133 64.680 -4.945 1.00 87.69 765 ARG A CA 1
ATOM 6163 C C . ARG A 1 765 ? 4.458 66.151 -5.155 1.00 87.69 765 ARG A C 1
ATOM 6165 O O . ARG A 1 765 ? 3.715 66.998 -4.665 1.00 87.69 765 ARG A O 1
ATOM 6172 N N . VAL A 1 766 ? 5.532 66.462 -5.884 1.00 85.38 766 VAL A N 1
ATOM 6173 C CA . VAL A 1 766 ? 5.899 67.848 -6.202 1.00 85.38 766 VAL A CA 1
ATOM 6174 C C . VAL A 1 766 ? 4.783 68.514 -7.006 1.00 85.38 766 VAL A C 1
ATOM 6176 O O . VAL A 1 766 ? 4.345 69.597 -6.625 1.00 85.38 766 VAL A O 1
ATOM 6179 N N . ALA A 1 767 ? 4.244 67.859 -8.039 1.00 82.56 767 ALA A N 1
ATOM 6180 C CA . ALA A 1 767 ? 3.123 68.388 -8.820 1.00 82.56 767 ALA A CA 1
ATOM 6181 C C . ALA A 1 767 ? 1.879 68.684 -7.956 1.00 82.56 767 ALA A C 1
ATOM 6183 O O . ALA A 1 767 ? 1.297 69.764 -8.067 1.00 82.56 767 ALA A O 1
ATOM 6184 N N . LEU A 1 768 ? 1.509 67.778 -7.043 1.00 82.56 768 LEU A N 1
ATOM 6185 C CA . LEU A 1 768 ? 0.406 67.987 -6.096 1.00 82.56 768 LEU A CA 1
ATOM 6186 C C . LEU A 1 768 ? 0.679 69.117 -5.092 1.00 82.56 768 LEU A C 1
ATOM 6188 O O . LEU A 1 768 ? -0.244 69.846 -4.736 1.00 82.56 768 LEU A O 1
ATOM 6192 N N . ILE A 1 769 ? 1.921 69.284 -4.630 1.00 81.75 769 ILE A N 1
ATOM 6193 C CA . ILE A 1 769 ? 2.307 70.392 -3.744 1.00 81.75 769 ILE A CA 1
ATOM 6194 C C . ILE A 1 769 ? 2.244 71.729 -4.493 1.00 81.75 769 ILE A C 1
ATOM 6196 O O . ILE A 1 769 ? 1.783 72.714 -3.920 1.00 81.75 769 ILE A O 1
ATOM 6200 N N . MET A 1 770 ? 2.650 71.774 -5.764 1.00 79.69 770 MET A N 1
ATOM 6201 C CA . MET A 1 770 ? 2.580 72.989 -6.585 1.00 79.69 770 MET A CA 1
ATOM 6202 C C . MET A 1 770 ? 1.131 73.381 -6.894 1.00 79.69 770 MET A C 1
ATOM 6204 O O . MET A 1 770 ? 0.775 74.539 -6.697 1.00 79.69 770 MET A O 1
ATOM 6208 N N . ASP A 1 771 ? 0.264 72.426 -7.247 1.00 76.50 771 ASP A N 1
ATOM 6209 C CA . ASP A 1 771 ? -1.182 72.664 -7.400 1.00 76.50 771 ASP A CA 1
ATOM 6210 C C . ASP A 1 771 ? -1.814 73.161 -6.081 1.00 76.50 771 ASP A C 1
ATOM 6212 O O . ASP A 1 771 ? -2.568 74.141 -6.041 1.00 76.50 771 ASP A O 1
ATOM 6216 N N . GLN A 1 772 ? -1.399 72.574 -4.950 1.00 70.25 772 GLN A N 1
ATOM 6217 C CA . GLN A 1 772 ? -1.761 73.081 -3.629 1.00 70.25 772 GLN A CA 1
ATOM 6218 C C . GLN A 1 772 ? -1.223 74.502 -3.373 1.00 70.25 772 GLN A C 1
ATOM 6220 O O . GLN A 1 772 ? -1.918 75.304 -2.754 1.00 70.25 772 GLN A O 1
ATOM 6225 N N . GLN A 1 773 ? -0.049 74.899 -3.846 1.00 74.81 773 GLN A N 1
ATOM 6226 C CA . GLN A 1 773 ? 0.389 76.290 -3.687 1.00 74.81 773 GLN A CA 1
ATOM 6227 C C . GLN A 1 773 ? -0.414 77.246 -4.587 1.00 74.81 773 GLN A C 1
ATOM 6229 O O . GLN A 1 773 ? -0.822 78.307 -4.119 1.00 74.81 773 GLN A O 1
ATOM 6234 N N . SER A 1 774 ? -0.738 76.847 -5.821 1.00 72.50 774 SER A N 1
ATOM 6235 C CA . SER A 1 774 ? -1.440 77.687 -6.803 1.00 72.50 774 SER A CA 1
ATOM 6236 C C . SER A 1 774 ? -2.875 78.071 -6.418 1.00 72.50 774 SER A C 1
ATOM 6238 O O . SER A 1 774 ? -3.281 79.199 -6.679 1.00 72.50 774 SER A O 1
ATOM 6240 N N . PHE A 1 775 ? -3.638 77.180 -5.775 1.00 68.25 775 PHE A N 1
ATOM 6241 C CA . PHE A 1 775 ? -5.044 77.436 -5.393 1.00 68.25 775 PHE A CA 1
ATOM 6242 C C . PHE A 1 775 ? -5.250 77.697 -3.882 1.00 68.25 775 PHE A C 1
ATOM 6244 O O . PHE A 1 775 ? -6.322 77.425 -3.330 1.00 68.25 775 PHE A O 1
ATOM 6251 N N . ALA A 1 776 ? -4.196 78.109 -3.166 1.00 65.50 776 ALA A N 1
ATOM 6252 C CA . ALA A 1 776 ? -4.209 78.197 -1.705 1.00 65.50 776 ALA A CA 1
ATOM 6253 C C . ALA A 1 776 ? -5.230 79.228 -1.186 1.00 65.50 776 ALA A C 1
ATOM 6255 O O . ALA A 1 776 ? -5.179 80.399 -1.546 1.00 65.50 776 ALA A O 1
ATOM 6256 N N . GLY A 1 777 ? -6.145 78.785 -0.317 1.00 66.06 777 GLY A N 1
ATOM 6257 C CA . GLY A 1 777 ? -7.193 79.633 0.268 1.00 66.06 777 GLY A CA 1
ATOM 6258 C C . GLY A 1 777 ? -8.453 79.813 -0.587 1.00 66.06 777 GLY A C 1
ATOM 6259 O O . GLY A 1 777 ? -9.319 80.576 -0.185 1.00 66.06 777 GLY A O 1
ATOM 6260 N N . VAL A 1 778 ? -8.572 79.126 -1.733 1.00 69.31 778 VAL A N 1
ATOM 6261 C CA . VAL A 1 778 ? -9.773 79.179 -2.595 1.00 69.31 778 VAL A CA 1
ATOM 6262 C C . VAL A 1 778 ? -10.627 77.911 -2.481 1.00 69.31 778 VAL A C 1
ATOM 6264 O O . VAL A 1 778 ? -11.850 77.988 -2.516 1.00 69.31 778 VAL A O 1
ATOM 6267 N N . LEU A 1 779 ? -9.999 76.741 -2.330 1.00 70.94 779 LEU A N 1
ATOM 6268 C CA . LEU A 1 779 ? -10.669 75.434 -2.335 1.00 70.94 779 LEU A CA 1
ATOM 6269 C C . LEU A 1 779 ? -10.299 74.595 -1.103 1.00 70.94 779 LEU A C 1
ATOM 6271 O O . LEU A 1 779 ? -9.130 74.547 -0.705 1.00 70.94 779 LEU A O 1
ATOM 6275 N N . GLU A 1 780 ? -11.280 73.876 -0.552 1.00 71.19 780 GLU A N 1
ATOM 6276 C CA . GLU A 1 780 ? -11.097 72.850 0.478 1.00 71.19 780 GLU A CA 1
ATOM 6277 C C . GLU A 1 780 ? -10.228 71.693 -0.052 1.00 71.19 780 GLU A C 1
ATOM 6279 O O . GLU A 1 780 ? -10.262 71.333 -1.234 1.00 71.19 780 GLU A O 1
ATOM 6284 N N . ARG A 1 781 ? -9.394 71.122 0.826 1.00 73.19 781 ARG A N 1
ATOM 6285 C CA . ARG A 1 781 ? -8.336 70.167 0.460 1.00 73.19 781 ARG A CA 1
ATOM 6286 C C . ARG A 1 781 ? -8.230 69.008 1.426 1.00 73.19 781 ARG A C 1
ATOM 6288 O O . ARG A 1 781 ? -8.376 69.176 2.637 1.00 73.19 781 ARG A O 1
ATOM 6295 N N . MET A 1 782 ? -7.841 67.859 0.883 1.00 81.12 782 MET A N 1
ATOM 6296 C CA . MET A 1 782 ? -7.488 66.664 1.642 1.00 81.12 782 MET A CA 1
ATOM 6297 C C . MET A 1 782 ? -5.996 66.675 2.014 1.00 81.12 782 MET A C 1
ATOM 6299 O O . MET A 1 782 ? -5.247 65.775 1.651 1.00 81.12 782 MET A O 1
ATOM 6303 N N . SER A 1 783 ? -5.533 67.716 2.710 1.00 79.56 783 SER A N 1
ATOM 6304 C CA . SER A 1 783 ? -4.149 67.818 3.200 1.00 79.56 783 SER A CA 1
ATOM 6305 C C . SER A 1 783 ? -4.087 68.333 4.643 1.00 79.56 783 SER A C 1
ATOM 6307 O O . SER A 1 783 ? -5.066 68.865 5.172 1.00 79.56 783 SER A O 1
ATOM 6309 N N . GLY A 1 784 ? -2.957 68.096 5.321 1.00 81.62 784 GLY A N 1
ATOM 6310 C CA . GLY A 1 784 ? -2.777 68.423 6.742 1.00 81.62 784 GLY A CA 1
ATOM 6311 C C . GLY A 1 784 ? -3.876 67.829 7.631 1.00 81.62 784 GLY A C 1
ATOM 6312 O O . GLY A 1 784 ? -4.269 66.676 7.459 1.00 81.62 784 GLY A O 1
ATOM 6313 N N . ALA A 1 785 ? -4.434 68.648 8.527 1.00 80.25 785 ALA A N 1
ATOM 6314 C CA . ALA A 1 785 ? -5.454 68.226 9.489 1.00 80.25 785 ALA A CA 1
ATOM 6315 C C . ALA A 1 785 ? -6.705 67.577 8.856 1.00 80.25 785 ALA A C 1
ATOM 6317 O O . ALA A 1 785 ? -7.329 66.724 9.487 1.00 80.25 785 ALA A O 1
ATOM 6318 N N . ASN A 1 786 ? -7.068 67.930 7.616 1.00 81.31 786 ASN A N 1
ATOM 6319 C CA . ASN A 1 786 ? -8.182 67.292 6.907 1.00 81.31 786 ASN A CA 1
ATOM 6320 C C . ASN A 1 786 ? -7.838 65.862 6.469 1.00 81.31 786 ASN A C 1
ATOM 6322 O O . ASN A 1 786 ? -8.657 64.958 6.640 1.00 81.31 786 ASN A O 1
ATOM 6326 N N . LEU A 1 787 ? -6.613 65.646 5.974 1.00 85.31 787 LEU A N 1
ATOM 6327 C CA . LEU A 1 787 ? -6.101 64.313 5.653 1.00 85.31 787 LEU A CA 1
ATOM 6328 C C . LEU A 1 787 ? -6.010 63.458 6.920 1.00 85.31 787 LEU A C 1
ATOM 6330 O O . LEU A 1 787 ? -6.542 62.352 6.939 1.00 85.31 787 LEU A O 1
ATOM 6334 N N . ASP A 1 788 ? -5.435 63.990 8.001 1.00 84.25 788 ASP A N 1
ATOM 6335 C CA . ASP A 1 788 ? -5.347 63.287 9.286 1.00 84.25 788 ASP A CA 1
ATOM 6336 C C . ASP A 1 788 ? -6.737 62.917 9.824 1.00 84.25 788 ASP A C 1
ATOM 6338 O O . ASP A 1 788 ? -6.967 61.788 10.263 1.00 84.25 788 ASP A O 1
ATOM 6342 N N . ARG A 1 789 ? -7.709 63.834 9.739 1.00 85.44 789 ARG A N 1
ATOM 6343 C CA . ARG A 1 789 ? -9.100 63.581 10.137 1.00 85.44 789 ARG A CA 1
ATOM 6344 C C . ARG A 1 789 ? -9.779 62.527 9.261 1.00 85.44 789 ARG A C 1
ATOM 6346 O O . ARG A 1 789 ? -10.556 61.729 9.782 1.00 85.44 789 ARG A O 1
ATOM 6353 N N . PHE A 1 790 ? -9.508 62.501 7.956 1.00 86.56 790 PHE A N 1
ATOM 6354 C CA . PHE A 1 790 ? -10.083 61.516 7.038 1.00 86.56 790 PHE A CA 1
ATOM 6355 C C . PHE A 1 790 ? -9.472 60.123 7.217 1.00 86.56 790 PHE A C 1
ATOM 6357 O O . PHE A 1 790 ? -10.200 59.133 7.301 1.00 86.56 790 PHE A O 1
ATOM 6364 N N . ILE A 1 791 ? -8.150 60.048 7.351 1.00 86.06 791 ILE A N 1
ATOM 6365 C CA . ILE A 1 791 ? -7.394 58.821 7.614 1.00 86.06 791 ILE A CA 1
ATOM 6366 C C . ILE A 1 791 ? -7.773 58.212 8.975 1.00 86.06 791 ILE A C 1
ATOM 6368 O O . IL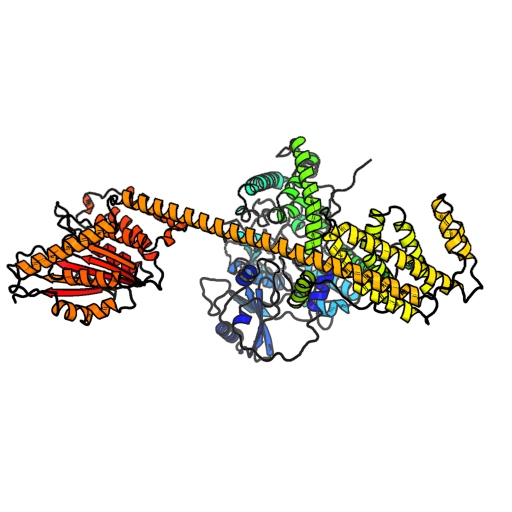E A 1 791 ? -7.808 56.991 9.119 1.00 86.06 791 ILE A O 1
ATOM 6372 N N . ASN A 1 792 ? -8.112 59.042 9.964 1.00 84.31 792 ASN A N 1
ATOM 6373 C CA . ASN A 1 792 ? -8.660 58.605 11.252 1.00 84.31 792 ASN A CA 1
ATOM 6374 C C . ASN A 1 792 ? -10.202 58.497 11.258 1.00 84.31 792 ASN A C 1
ATOM 6376 O O . ASN A 1 792 ? -10.796 58.243 12.304 1.00 84.31 792 ASN A O 1
ATOM 6380 N N . SER A 1 793 ? -10.873 58.677 10.113 1.00 81.19 793 SER A N 1
ATOM 6381 C CA . SER A 1 793 ? -12.327 58.519 10.015 1.00 81.19 793 SER A CA 1
ATOM 6382 C C . SER A 1 793 ? -12.732 57.046 9.955 1.00 81.19 793 SER A C 1
ATOM 6384 O O . SER A 1 793 ? -11.996 56.203 9.438 1.00 81.19 793 SER A O 1
ATOM 6386 N N . GLY A 1 794 ? -13.946 56.748 10.430 1.00 76.25 794 GLY A N 1
ATOM 6387 C CA . GLY A 1 794 ? -14.462 55.379 10.509 1.00 76.25 794 GLY A CA 1
ATOM 6388 C C . GLY A 1 794 ? -14.386 54.602 9.192 1.00 76.25 794 GLY A C 1
ATOM 6389 O O . GLY A 1 794 ? -14.029 53.437 9.225 1.00 76.25 794 GLY A O 1
ATOM 6390 N N . VAL A 1 795 ? -14.623 55.241 8.040 1.00 83.44 795 VAL A N 1
ATOM 6391 C CA . VAL A 1 795 ? -14.640 54.555 6.731 1.00 83.44 795 VAL A CA 1
ATOM 6392 C C . VAL A 1 795 ? -13.241 54.122 6.280 1.00 83.44 795 VAL A C 1
ATOM 6394 O O . VAL A 1 795 ? -13.064 52.986 5.846 1.00 83.44 795 VAL A O 1
ATOM 6397 N N . TYR A 1 796 ? -12.229 54.992 6.415 1.00 86.62 796 TYR A N 1
ATOM 6398 C CA . TYR A 1 796 ? -10.849 54.607 6.094 1.00 86.62 796 TYR A CA 1
ATOM 6399 C C . TYR A 1 796 ? -10.349 53.545 7.080 1.00 86.62 796 TYR A C 1
ATOM 6401 O O . TYR A 1 796 ? -9.713 52.579 6.671 1.00 86.62 796 TYR A O 1
ATOM 6409 N N . GLN A 1 797 ? -10.668 53.691 8.372 1.00 86.88 797 GLN A N 1
ATOM 6410 C CA . GLN A 1 797 ? -10.278 52.718 9.392 1.00 86.88 797 GLN A CA 1
ATOM 6411 C C . GLN A 1 797 ? -10.954 51.357 9.187 1.00 86.88 797 GLN A C 1
ATOM 6413 O O . GLN A 1 797 ? -10.253 50.359 9.228 1.00 86.88 797 GLN A O 1
ATOM 6418 N N . GLN A 1 798 ? -12.254 51.300 8.877 1.00 84.50 798 GLN A N 1
ATOM 6419 C CA . GLN A 1 798 ? -12.981 50.059 8.560 1.00 84.50 798 GLN A CA 1
ATOM 6420 C C . GLN A 1 798 ? -12.313 49.279 7.420 1.00 84.50 798 GLN A C 1
ATOM 6422 O O . GLN A 1 798 ? -12.069 48.084 7.556 1.00 84.50 798 GLN A O 1
ATOM 6427 N N . TRP A 1 799 ? -11.953 49.956 6.326 1.00 89.62 799 TRP A N 1
ATOM 6428 C CA . TRP A 1 799 ? -11.195 49.343 5.232 1.00 89.62 799 TRP A CA 1
ATOM 6429 C C . TRP A 1 799 ? -9.781 48.917 5.671 1.00 89.62 799 TRP A C 1
ATOM 6431 O O . TRP A 1 799 ? -9.359 47.782 5.443 1.00 89.62 799 TRP A O 1
ATOM 6441 N N . ALA A 1 800 ? -9.049 49.803 6.350 1.00 85.44 800 ALA A N 1
ATOM 6442 C CA . ALA A 1 800 ? -7.665 49.560 6.747 1.00 85.44 800 ALA A CA 1
ATOM 6443 C C . ALA A 1 800 ? -7.520 48.432 7.786 1.00 85.44 800 ALA A C 1
ATOM 6445 O O . ALA A 1 800 ? -6.540 47.686 7.727 1.00 85.44 800 ALA A O 1
ATOM 6446 N N . THR A 1 801 ? -8.481 48.255 8.698 1.00 84.44 801 THR A N 1
ATOM 6447 C CA . THR A 1 801 ? -8.458 47.221 9.749 1.00 84.44 801 THR A CA 1
ATOM 6448 C C . THR A 1 801 ? -9.248 45.958 9.409 1.00 84.44 801 THR A C 1
ATOM 6450 O O . THR A 1 801 ? -9.077 44.969 10.115 1.00 84.44 801 THR A O 1
ATOM 6453 N N . SER A 1 802 ? -10.031 45.939 8.319 1.00 83.94 802 SER A N 1
ATOM 6454 C CA . SER A 1 802 ? -10.768 44.749 7.860 1.00 83.94 802 SER A CA 1
ATOM 6455 C C . SER A 1 802 ? -9.888 43.494 7.818 1.00 83.94 802 SER A C 1
ATOM 6457 O O . SER A 1 802 ? -8.768 43.521 7.296 1.00 83.94 802 SER A O 1
ATOM 6459 N N . GLU A 1 803 ? -10.408 42.383 8.338 1.00 80.56 803 GLU A N 1
ATOM 6460 C CA . GLU A 1 803 ? -9.794 41.055 8.211 1.00 80.56 803 GLU A CA 1
ATOM 6461 C C . GLU A 1 803 ? -10.146 40.377 6.876 1.00 80.56 803 GLU A C 1
ATOM 6463 O O . GLU A 1 803 ? -9.437 39.470 6.449 1.00 80.56 803 GLU A O 1
ATOM 6468 N N . LEU A 1 804 ? -11.195 40.850 6.193 1.00 83.50 804 LEU A N 1
ATOM 6469 C CA . LEU A 1 804 ? -11.624 40.384 4.874 1.00 83.50 804 LEU A CA 1
ATOM 6470 C C . LEU A 1 804 ? -11.017 41.235 3.750 1.00 83.50 804 LEU A C 1
ATOM 6472 O O . LEU A 1 804 ? -10.761 42.430 3.927 1.00 83.50 804 LEU A O 1
ATOM 6476 N N . SER A 1 805 ? -10.852 40.626 2.574 1.00 86.81 805 SER A N 1
ATOM 6477 C CA . SER A 1 805 ? -10.451 41.319 1.345 1.00 86.81 805 SER A CA 1
ATOM 6478 C C . SER A 1 805 ? -11.520 42.325 0.907 1.00 86.81 805 SER A C 1
ATOM 6480 O O . SER A 1 805 ? -12.681 41.954 0.733 1.00 86.81 805 SER A O 1
ATOM 6482 N N . CYS A 1 806 ? -11.138 43.592 0.734 1.00 86.81 806 CYS A N 1
ATOM 6483 C CA . CYS A 1 806 ? -12.077 44.705 0.576 1.00 86.81 806 CYS A CA 1
ATOM 6484 C C . CYS A 1 806 ? -11.575 45.816 -0.362 1.00 86.81 806 CYS A C 1
ATOM 6486 O O . CYS A 1 806 ? -10.378 46.123 -0.437 1.00 86.81 806 CYS A O 1
ATOM 6488 N N . LEU A 1 807 ? -12.527 46.462 -1.037 1.00 87.06 807 LEU A N 1
ATOM 6489 C CA . LEU A 1 807 ? -12.312 47.554 -1.987 1.00 87.06 807 LEU A CA 1
ATOM 6490 C C . LEU A 1 807 ? -12.814 48.873 -1.390 1.00 87.06 807 LEU A C 1
ATOM 6492 O O . LEU A 1 807 ? -13.977 48.956 -1.010 1.00 87.06 807 LEU A O 1
ATOM 6496 N N . LEU A 1 808 ? -11.968 49.904 -1.345 1.00 88.25 808 LEU A N 1
ATOM 6497 C CA . LEU A 1 808 ? -12.355 51.277 -1.012 1.00 88.25 808 LEU A CA 1
ATOM 6498 C C . LEU A 1 808 ? -12.239 52.158 -2.258 1.00 88.25 808 LEU A C 1
ATOM 6500 O O . LEU A 1 808 ? -11.138 52.372 -2.764 1.00 88.25 808 LEU A O 1
ATOM 6504 N N . VAL A 1 809 ? -13.367 52.685 -2.737 1.00 86.31 809 VAL A N 1
ATOM 6505 C CA . VAL A 1 809 ? -13.420 53.620 -3.872 1.00 86.31 809 VAL A CA 1
ATOM 6506 C C . VAL A 1 809 ? -13.746 55.020 -3.364 1.00 86.31 809 VAL A C 1
ATOM 6508 O O . VAL A 1 809 ? -14.794 55.240 -2.755 1.00 86.31 809 VAL A O 1
ATOM 6511 N N . LEU A 1 810 ? -12.852 55.973 -3.626 1.00 86.69 810 LEU A N 1
ATOM 6512 C CA . LEU A 1 810 ? -13.000 57.382 -3.275 1.00 86.69 810 LEU A CA 1
ATOM 6513 C C . LEU A 1 810 ? -13.165 58.222 -4.545 1.00 86.69 810 LEU A C 1
ATOM 6515 O O . LEU A 1 810 ? -12.247 58.305 -5.358 1.00 86.69 810 LEU A O 1
ATOM 6519 N N . SER A 1 811 ? -14.323 58.867 -4.698 1.00 82.25 811 SER A N 1
ATOM 6520 C CA . SER A 1 811 ? -14.604 59.757 -5.832 1.00 82.25 811 SER A CA 1
ATOM 6521 C C . SER A 1 811 ? -14.672 61.209 -5.366 1.00 82.25 811 SER A C 1
ATOM 6523 O O . SER A 1 811 ? -15.552 61.582 -4.586 1.00 82.25 811 SER A O 1
ATOM 6525 N N . GLY A 1 812 ? -13.729 62.027 -5.831 1.00 76.12 812 GLY A N 1
ATOM 6526 C CA . GLY A 1 812 ? -13.667 63.459 -5.559 1.00 76.12 812 GLY A CA 1
ATOM 6527 C C . GLY A 1 812 ? -14.406 64.241 -6.635 1.00 76.12 812 GLY A C 1
ATOM 6528 O O . GLY A 1 812 ? -14.094 64.098 -7.811 1.00 76.12 812 GLY A O 1
ATOM 6529 N N . HIS A 1 813 ? -15.372 65.073 -6.254 1.00 72.25 813 HIS A N 1
ATOM 6530 C CA . HIS A 1 813 ? -16.010 66.025 -7.169 1.00 72.25 813 HIS A CA 1
ATOM 6531 C C . HIS A 1 813 ? -15.454 67.425 -6.913 1.00 72.25 813 HIS A C 1
ATOM 6533 O O . HIS A 1 813 ? -15.407 67.848 -5.759 1.00 72.25 813 HIS A O 1
ATOM 6539 N N . ASN A 1 814 ? -15.041 68.121 -7.970 1.00 67.38 814 ASN A N 1
ATOM 6540 C CA . ASN A 1 814 ? -14.668 69.534 -7.920 1.00 67.38 814 ASN A CA 1
ATOM 6541 C C . ASN A 1 814 ? -15.928 70.405 -8.082 1.00 67.38 814 ASN A C 1
ATOM 6543 O O . ASN A 1 814 ? -16.845 70.008 -8.802 1.00 67.38 814 ASN A O 1
ATOM 6547 N N . ASP A 1 815 ? -15.962 71.584 -7.456 1.00 64.12 815 ASP A N 1
ATOM 6548 C CA . ASP A 1 815 ? -17.031 72.570 -7.683 1.00 64.12 815 ASP A CA 1
ATOM 6549 C C . ASP A 1 815 ? -16.988 73.134 -9.122 1.00 64.12 815 ASP A C 1
ATOM 6551 O O . ASP A 1 815 ? -15.921 73.227 -9.745 1.00 64.12 815 ASP A O 1
ATOM 6555 N N . GLU A 1 816 ? -18.153 73.539 -9.646 1.00 55.09 816 GLU A N 1
ATOM 6556 C CA . GLU A 1 816 ? -18.302 74.110 -10.994 1.00 55.09 816 GLU A CA 1
ATOM 6557 C C . GLU A 1 816 ? -17.504 75.422 -11.138 1.00 55.09 816 GLU A C 1
ATOM 6559 O O . GLU A 1 816 ? -17.930 76.490 -10.703 1.00 55.09 816 GLU A O 1
ATOM 6564 N N . GLY A 1 817 ? -16.321 75.329 -11.755 1.00 55.47 817 GLY A N 1
ATOM 6565 C CA . GLY A 1 817 ? -15.393 76.449 -11.957 1.00 55.47 817 GLY A CA 1
ATOM 6566 C C . GLY A 1 817 ? -13.923 76.138 -11.645 1.00 55.47 817 GLY A C 1
ATOM 6567 O O . GLY A 1 817 ? -13.055 76.949 -11.963 1.00 55.47 817 GLY A O 1
ATOM 6568 N N . SER A 1 818 ? -13.613 74.979 -11.052 1.00 57.28 818 SER A N 1
ATOM 6569 C CA . SER A 1 818 ? -12.226 74.582 -10.763 1.00 57.28 818 SER A CA 1
ATOM 6570 C C . SER A 1 818 ? -11.448 74.171 -12.024 1.00 57.28 818 SER A C 1
ATOM 6572 O O . SER A 1 818 ? -11.901 73.330 -12.799 1.00 57.28 818 SER A O 1
ATOM 6574 N N . LEU A 1 819 ? -10.244 74.731 -12.193 1.00 56.66 819 LEU A N 1
ATOM 6575 C CA . LEU A 1 819 ? -9.306 74.447 -13.293 1.00 56.66 819 LEU A CA 1
ATOM 6576 C C . LEU A 1 819 ? -8.123 73.544 -12.878 1.00 56.66 819 LEU A C 1
ATOM 6578 O O . LEU A 1 819 ? -7.176 73.399 -13.651 1.00 56.66 819 LEU A O 1
ATOM 6582 N N . SER A 1 820 ? -8.133 72.955 -11.674 1.00 64.62 820 SER A N 1
ATOM 6583 C CA . SER A 1 820 ? -7.039 72.068 -11.240 1.00 64.62 820 SER A CA 1
ATOM 6584 C C . SER A 1 820 ? -7.006 70.778 -12.083 1.00 64.62 820 SER A C 1
ATOM 6586 O O . SER A 1 820 ? -8.018 70.074 -12.159 1.00 64.62 820 SER A O 1
ATOM 6588 N N . PRO A 1 821 ? -5.854 70.417 -12.688 1.00 65.12 821 PRO A N 1
ATOM 6589 C CA . PRO A 1 821 ? -5.687 69.157 -13.413 1.00 65.12 821 PRO A CA 1
ATOM 6590 C C . PRO A 1 821 ? -5.504 67.944 -12.481 1.00 65.12 821 PRO A C 1
ATOM 6592 O O . PRO A 1 821 ? -5.430 66.807 -12.960 1.00 65.12 821 PRO A O 1
ATOM 6595 N N . GLN A 1 822 ? -5.403 68.155 -11.162 1.00 75.50 822 GLN A N 1
ATOM 6596 C CA . GLN A 1 822 ? -5.160 67.107 -10.171 1.00 75.50 822 GLN A CA 1
ATOM 6597 C C . GLN A 1 822 ? -6.421 66.718 -9.391 1.00 75.50 822 GLN A C 1
ATOM 6599 O O . GLN A 1 822 ? -7.363 67.495 -9.251 1.00 75.50 822 GLN A O 1
ATOM 6604 N N . CYS A 1 823 ? -6.445 65.490 -8.863 1.00 80.50 823 CYS A N 1
ATOM 6605 C CA . CYS A 1 823 ? -7.507 65.083 -7.949 1.00 80.50 823 CYS A CA 1
ATOM 6606 C C . CYS A 1 823 ? -7.149 65.526 -6.528 1.00 80.50 823 CYS A C 1
ATOM 6608 O O . CYS A 1 823 ? -6.125 65.135 -5.968 1.00 80.50 823 CYS A O 1
ATOM 6610 N N . TRP A 1 824 ? -8.030 66.303 -5.906 1.00 81.50 824 TRP A N 1
ATOM 6611 C CA . TRP A 1 824 ? -7.822 66.818 -4.552 1.00 81.50 824 TRP A CA 1
ATOM 6612 C C . TRP A 1 824 ? -7.810 65.727 -3.460 1.00 81.50 824 TRP A C 1
ATOM 6614 O O . TRP A 1 824 ? -7.403 66.009 -2.333 1.00 81.50 824 TRP A O 1
ATOM 6624 N N . LEU A 1 825 ? -8.223 64.491 -3.788 1.00 87.38 825 LEU A N 1
ATOM 6625 C CA . LEU A 1 825 ? -8.161 63.307 -2.919 1.00 87.38 825 LEU A CA 1
ATOM 6626 C C . LEU A 1 825 ? -6.869 62.482 -3.064 1.00 87.38 825 LEU A C 1
ATOM 6628 O O . LEU A 1 825 ? -6.581 61.685 -2.170 1.00 87.38 825 LEU A O 1
ATOM 6632 N N . SER A 1 826 ? -6.056 62.690 -4.106 1.00 88.62 826 SER A N 1
ATOM 6633 C CA . SER A 1 826 ? -4.785 61.972 -4.327 1.00 88.62 826 SER A CA 1
ATOM 6634 C C . SER A 1 826 ? -3.813 61.943 -3.127 1.00 88.62 826 SER A C 1
ATOM 6636 O O . SER A 1 826 ? -3.136 60.927 -2.944 1.00 88.62 826 SER A O 1
ATOM 6638 N N . PRO A 1 827 ? -3.763 62.944 -2.215 1.00 89.75 827 PRO A N 1
ATOM 6639 C CA . PRO A 1 827 ? -2.986 62.827 -0.975 1.00 89.75 827 PRO A CA 1
ATOM 6640 C C . PRO A 1 827 ? -3.347 61.618 -0.087 1.00 89.75 827 PRO A C 1
ATOM 6642 O O . PRO A 1 827 ? -2.499 61.151 0.674 1.00 89.75 827 PRO A O 1
ATOM 6645 N N . VAL A 1 828 ? -4.565 61.069 -0.192 1.00 89.06 828 VAL A N 1
ATOM 6646 C CA . VAL A 1 828 ? -4.962 59.831 0.506 1.00 89.06 828 VAL A CA 1
ATOM 6647 C C . VAL A 1 828 ? -4.226 58.619 -0.070 1.00 89.06 828 VAL A C 1
ATOM 6649 O O . VAL A 1 828 ? -3.753 57.783 0.703 1.00 89.06 828 VAL A O 1
ATOM 6652 N N . ALA A 1 829 ? -4.065 58.532 -1.396 1.00 90.00 829 ALA A N 1
ATOM 6653 C CA . ALA A 1 829 ? -3.284 57.471 -2.035 1.00 90.00 829 ALA A CA 1
ATOM 6654 C C . ALA A 1 829 ? -1.813 57.557 -1.615 1.00 90.00 829 ALA A C 1
ATOM 6656 O O . ALA A 1 829 ? -1.260 56.562 -1.152 1.00 90.00 829 ALA A O 1
ATOM 6657 N N . LEU A 1 830 ? -1.216 58.753 -1.661 1.00 90.12 830 LEU A N 1
ATOM 6658 C CA . LEU A 1 830 ? 0.158 58.989 -1.201 1.00 90.12 830 LEU A CA 1
ATOM 6659 C C . LEU A 1 830 ? 0.366 58.570 0.263 1.00 90.12 830 LEU A C 1
ATOM 6661 O O . LEU A 1 830 ? 1.277 57.800 0.561 1.00 90.12 830 LEU A O 1
ATOM 6665 N N . CYS A 1 831 ? -0.519 59.001 1.169 1.00 89.38 831 CYS A N 1
ATOM 6666 C CA . CYS A 1 831 ? -0.472 58.615 2.582 1.00 89.38 831 CYS A CA 1
ATOM 6667 C C . CYS A 1 831 ? -0.605 57.094 2.777 1.00 89.38 831 CYS A C 1
ATOM 6669 O O . CYS A 1 831 ? 0.047 56.513 3.646 1.00 89.38 831 CYS A O 1
ATOM 6671 N N . THR A 1 832 ? -1.428 56.435 1.958 1.00 90.56 832 THR A N 1
ATOM 6672 C CA . THR A 1 832 ? -1.612 54.977 1.989 1.00 90.56 832 THR A CA 1
ATOM 6673 C C . THR A 1 832 ? -0.352 54.251 1.513 1.00 90.56 832 THR A C 1
ATOM 6675 O O . THR A 1 832 ? 0.108 53.337 2.195 1.00 90.56 832 THR A O 1
ATOM 6678 N N . ILE A 1 833 ? 0.263 54.702 0.414 1.00 90.56 833 ILE A N 1
ATOM 6679 C CA . ILE A 1 833 ? 1.540 54.176 -0.099 1.00 90.56 833 ILE A CA 1
ATOM 6680 C C . ILE A 1 833 ? 2.644 54.339 0.956 1.00 90.56 833 ILE A C 1
ATOM 6682 O O . ILE A 1 833 ? 3.351 53.377 1.250 1.00 90.56 833 ILE A O 1
ATOM 6686 N N . ASP A 1 834 ? 2.744 55.504 1.603 1.00 89.56 834 ASP A N 1
ATOM 6687 C CA . ASP A 1 834 ? 3.730 55.759 2.664 1.00 89.56 834 ASP A CA 1
ATOM 6688 C C . ASP A 1 834 ? 3.537 54.873 3.900 1.00 89.56 834 ASP A C 1
ATOM 6690 O O . ASP A 1 834 ? 4.509 54.535 4.578 1.00 89.56 834 ASP A O 1
ATOM 6694 N N . LYS A 1 835 ? 2.293 54.491 4.212 1.00 87.50 835 LYS A N 1
ATOM 6695 C CA . LYS A 1 835 ? 1.990 53.535 5.284 1.00 87.50 835 LYS A CA 1
ATOM 6696 C C . LYS A 1 835 ? 2.375 52.111 4.901 1.00 87.50 835 LYS A C 1
ATOM 6698 O O . LYS A 1 835 ? 2.970 51.423 5.723 1.00 87.50 835 LYS A O 1
ATOM 6703 N N . CYS A 1 836 ? 2.084 51.685 3.672 1.00 88.19 836 CYS A N 1
ATOM 6704 C CA . CYS A 1 836 ? 2.468 50.363 3.176 1.00 88.19 836 CYS A CA 1
ATOM 6705 C C . CYS A 1 836 ? 3.991 50.212 3.074 1.00 88.19 836 CYS A C 1
ATOM 6707 O O . CYS A 1 836 ? 4.534 49.233 3.570 1.00 88.19 836 CYS A O 1
ATOM 6709 N N . ARG A 1 837 ? 4.696 51.222 2.547 1.00 86.19 837 ARG A N 1
ATOM 6710 C CA . ARG A 1 837 ? 6.167 51.246 2.444 1.00 86.19 837 ARG A CA 1
ATOM 6711 C C . ARG A 1 837 ? 6.876 51.166 3.809 1.00 86.19 837 ARG A C 1
ATOM 6713 O O . ARG A 1 837 ? 8.030 50.761 3.864 1.00 86.19 837 ARG A O 1
ATOM 6720 N N . LYS A 1 838 ? 6.204 51.544 4.905 1.00 85.44 838 LYS A N 1
ATOM 6721 C CA . LYS A 1 838 ? 6.712 51.456 6.291 1.00 85.44 838 LYS A CA 1
ATOM 6722 C C . LYS A 1 838 ? 6.306 50.170 7.027 1.00 85.44 838 LYS A C 1
ATOM 6724 O O . LYS A 1 838 ? 6.644 50.032 8.200 1.00 85.44 838 LYS A O 1
ATOM 6729 N N . ALA A 1 839 ? 5.542 49.279 6.398 1.00 83.94 839 ALA A N 1
ATOM 6730 C CA . ALA A 1 839 ? 5.014 48.075 7.029 1.00 83.94 839 ALA A CA 1
ATOM 6731 C C . ALA A 1 839 ? 5.731 46.823 6.502 1.00 83.94 839 ALA A C 1
ATOM 6733 O O . ALA A 1 839 ? 5.359 46.286 5.463 1.00 83.94 839 ALA A O 1
ATOM 6734 N N . ASP A 1 840 ? 6.699 46.311 7.269 1.00 70.62 840 ASP A N 1
ATOM 6735 C CA . ASP A 1 840 ? 7.543 45.149 6.916 1.00 70.62 840 ASP A CA 1
ATOM 6736 C C . ASP A 1 840 ? 6.773 43.832 6.644 1.00 70.62 840 ASP A C 1
ATOM 6738 O O . ASP A 1 840 ? 7.367 42.829 6.256 1.00 70.62 840 ASP A O 1
ATOM 6742 N N . SER A 1 841 ? 5.458 43.803 6.879 1.00 75.69 841 SER A N 1
ATOM 6743 C CA . SER A 1 841 ? 4.581 42.628 6.772 1.00 75.69 841 SER A CA 1
ATOM 6744 C C . SER A 1 841 ? 3.462 42.761 5.726 1.00 75.69 841 SER A C 1
ATOM 6746 O O . SER A 1 841 ? 2.524 41.958 5.724 1.00 75.69 841 SER A O 1
ATOM 6748 N N . VAL A 1 842 ? 3.531 43.768 4.844 1.00 84.62 842 VAL A N 1
ATOM 6749 C CA . VAL A 1 842 ? 2.520 44.027 3.805 1.00 84.62 842 VAL A CA 1
ATOM 6750 C C . VAL A 1 842 ? 3.177 44.119 2.429 1.00 84.62 842 VAL A C 1
ATOM 6752 O O . VAL A 1 842 ? 3.932 45.048 2.152 1.00 84.62 842 VAL A O 1
ATOM 6755 N N . HIS A 1 843 ? 2.828 43.199 1.529 1.00 89.81 843 HIS A N 1
ATOM 6756 C CA . HIS A 1 843 ? 3.174 43.332 0.113 1.00 89.81 843 HIS A CA 1
ATOM 6757 C C . HIS A 1 843 ? 2.325 44.455 -0.485 1.00 89.81 843 HIS A C 1
ATOM 6759 O O . HIS A 1 843 ? 1.117 44.510 -0.240 1.00 89.81 843 HIS A O 1
ATOM 6765 N N . PHE A 1 844 ? 2.915 45.357 -1.267 1.00 90.94 844 PHE A N 1
ATOM 6766 C CA . PHE A 1 844 ? 2.156 46.450 -1.866 1.00 90.94 844 PHE A CA 1
ATOM 6767 C C . PHE A 1 844 ? 2.539 46.723 -3.316 1.00 90.94 844 PHE A C 1
ATOM 6769 O O . PHE A 1 844 ? 3.675 46.506 -3.731 1.00 90.94 844 PHE A O 1
ATOM 6776 N N . ALA A 1 845 ? 1.562 47.211 -4.075 1.00 91.81 845 ALA A N 1
ATOM 6777 C CA . ALA A 1 845 ? 1.727 47.670 -5.444 1.00 91.81 845 ALA A CA 1
ATOM 6778 C C . ALA A 1 845 ? 0.916 48.951 -5.651 1.00 91.81 845 ALA A C 1
ATOM 6780 O O . ALA A 1 845 ? -0.191 49.085 -5.123 1.00 91.81 845 ALA A O 1
ATOM 6781 N N . TYR A 1 846 ? 1.446 49.894 -6.423 1.00 92.00 846 TYR A N 1
ATOM 6782 C CA . TYR A 1 846 ? 0.753 51.143 -6.713 1.00 92.00 846 TYR A CA 1
ATOM 6783 C C . TYR A 1 846 ? 0.850 51.553 -8.182 1.00 92.00 846 TYR A C 1
ATOM 6785 O O . TYR A 1 846 ? 1.801 51.223 -8.889 1.00 92.00 846 TYR A O 1
ATOM 6793 N N . TYR A 1 847 ? -0.168 52.268 -8.652 1.00 89.56 847 TYR A N 1
ATOM 6794 C CA . TYR A 1 847 ? -0.175 52.902 -9.962 1.00 89.56 847 TYR A CA 1
ATOM 6795 C C . TYR A 1 847 ? -0.836 54.273 -9.860 1.00 89.56 847 TYR A C 1
ATOM 6797 O O . TYR A 1 847 ? -1.921 54.407 -9.296 1.00 89.56 847 TYR A O 1
ATOM 6805 N N . ILE A 1 848 ? -0.184 55.281 -10.429 1.00 87.38 848 ILE A N 1
ATOM 6806 C CA . ILE A 1 848 ? -0.672 56.657 -10.505 1.00 87.38 848 ILE A CA 1
ATOM 6807 C C . ILE A 1 848 ? -0.742 56.986 -11.992 1.00 87.38 848 ILE A C 1
ATOM 6809 O O . ILE A 1 848 ? 0.277 56.907 -12.677 1.00 87.38 848 ILE A O 1
ATOM 6813 N N . ALA A 1 849 ? -1.929 57.287 -12.523 1.00 81.19 849 ALA A N 1
ATOM 6814 C CA . ALA A 1 849 ? -2.061 57.615 -13.943 1.00 81.19 849 ALA A CA 1
ATOM 6815 C C . ALA A 1 849 ? -1.478 59.019 -14.222 1.00 81.19 849 ALA A C 1
ATOM 6817 O O . ALA A 1 849 ? -2.017 60.000 -13.708 1.00 81.19 849 ALA A O 1
ATOM 6818 N N . PRO A 1 850 ? -0.391 59.148 -15.014 1.00 65.25 850 PRO A N 1
ATOM 6819 C CA . PRO A 1 850 ? 0.377 60.392 -15.064 1.00 65.25 850 PRO A CA 1
ATOM 6820 C C . PRO A 1 850 ? -0.175 61.439 -16.046 1.00 65.25 850 PRO A C 1
ATOM 6822 O O . PRO A 1 850 ? 0.262 62.579 -15.974 1.00 65.25 850 PRO A O 1
ATOM 6825 N N . ASN A 1 851 ? -1.071 61.052 -16.969 1.00 64.38 851 ASN A N 1
ATOM 6826 C CA . ASN A 1 851 ? -1.936 61.883 -17.829 1.00 64.38 851 ASN A CA 1
ATOM 6827 C C . ASN A 1 851 ? -2.845 60.954 -18.679 1.00 64.38 851 ASN A C 1
ATOM 6829 O O . ASN A 1 851 ? -2.759 59.728 -18.550 1.00 64.38 851 ASN A O 1
ATOM 6833 N N . GLU A 1 852 ? -3.729 61.510 -19.520 1.00 56.62 852 GLU A N 1
ATOM 6834 C CA . GLU A 1 852 ? -4.643 60.743 -20.393 1.00 56.62 852 GLU A CA 1
ATOM 6835 C C . GLU A 1 852 ? -3.912 59.729 -21.301 1.00 56.62 852 GLU A C 1
ATOM 6837 O O . GLU A 1 852 ? -2.843 60.011 -21.844 1.00 56.62 852 GLU A O 1
ATOM 6842 N N . GLY A 1 853 ? -4.497 58.532 -21.468 1.00 58.44 853 GLY A N 1
ATOM 6843 C CA . GLY A 1 853 ? -3.911 57.415 -22.229 1.00 58.44 853 GLY A CA 1
ATOM 6844 C C . GLY A 1 853 ? -3.491 56.193 -21.395 1.00 58.44 853 GLY A C 1
ATOM 6845 O O . GLY A 1 853 ? -2.822 55.292 -21.909 1.00 58.44 853 GLY A O 1
ATOM 6846 N N . ALA A 1 854 ? -3.860 56.118 -20.111 1.00 68.88 854 ALA A N 1
ATOM 6847 C CA . ALA A 1 854 ? -3.579 54.957 -19.265 1.00 68.88 854 ALA A CA 1
ATOM 6848 C C . ALA A 1 854 ? -4.536 53.785 -19.574 1.00 68.88 854 ALA A C 1
ATOM 6850 O O . ALA A 1 854 ? -5.684 53.771 -19.139 1.00 68.88 854 ALA A O 1
ATOM 6851 N N . THR A 1 855 ? -4.073 52.769 -20.305 1.00 78.44 855 THR A N 1
ATOM 6852 C CA . THR A 1 855 ? -4.899 51.588 -20.623 1.00 78.44 855 THR A CA 1
ATOM 6853 C C . THR A 1 855 ? -4.985 50.598 -19.459 1.00 78.44 855 THR A C 1
ATOM 6855 O O . THR A 1 855 ? -4.043 50.464 -18.671 1.00 78.44 855 THR A O 1
ATOM 6858 N N . VAL A 1 856 ? -6.085 49.837 -19.387 1.00 80.94 856 VAL A N 1
ATOM 6859 C CA . VAL A 1 856 ? -6.285 48.785 -18.367 1.00 80.94 856 VAL A CA 1
ATOM 6860 C C . VAL A 1 856 ? -5.137 47.765 -18.353 1.00 80.94 856 VAL A C 1
ATOM 6862 O O . VAL A 1 856 ? -4.676 47.368 -17.283 1.00 80.94 856 VAL A O 1
ATOM 6865 N N . TYR A 1 857 ? -4.604 47.423 -19.533 1.00 84.00 857 TYR A N 1
ATOM 6866 C CA . TYR A 1 857 ? -3.465 46.514 -19.686 1.00 84.00 857 TYR A CA 1
ATOM 6867 C C . TYR A 1 857 ? -2.207 47.046 -18.996 1.00 84.00 857 TYR A C 1
ATOM 6869 O O . TYR A 1 857 ? -1.550 46.298 -18.279 1.00 84.00 857 TYR A O 1
ATOM 6877 N N . LYS A 1 858 ? -1.891 48.338 -19.166 1.00 83.19 858 LYS A N 1
ATOM 6878 C CA . LYS A 1 858 ? -0.708 48.961 -18.555 1.00 83.19 858 LYS A CA 1
ATOM 6879 C C . LYS A 1 858 ? -0.859 49.086 -17.039 1.00 83.19 858 LYS A C 1
ATOM 6881 O O . LYS A 1 858 ? 0.083 48.781 -16.315 1.00 83.19 858 LYS A O 1
ATOM 6886 N N . ILE A 1 859 ? -2.039 49.496 -16.565 1.00 86.19 859 ILE A N 1
ATOM 6887 C CA . ILE A 1 859 ? -2.325 49.645 -15.130 1.00 86.19 859 ILE A CA 1
ATOM 6888 C C . ILE A 1 859 ? -2.186 48.293 -14.422 1.00 86.19 859 ILE A C 1
ATOM 6890 O O . ILE A 1 859 ? -1.388 48.167 -13.495 1.00 86.19 859 ILE A O 1
ATOM 6894 N N . LEU A 1 860 ? -2.915 47.267 -14.877 1.00 87.56 860 LEU A N 1
ATOM 6895 C CA . LEU A 1 860 ? -2.881 45.954 -14.234 1.00 87.56 860 LEU A CA 1
ATOM 6896 C C . LEU A 1 860 ? -1.505 45.292 -14.377 1.00 87.56 860 LEU A C 1
ATOM 6898 O O . LEU A 1 860 ? -0.971 44.833 -13.373 1.00 87.56 860 LEU A O 1
ATOM 6902 N N . ALA A 1 861 ? -0.875 45.293 -15.557 1.00 88.25 861 ALA A N 1
ATOM 6903 C CA . ALA A 1 861 ? 0.436 44.659 -15.720 1.00 88.25 861 ALA A CA 1
ATOM 6904 C C . ALA A 1 861 ? 1.523 45.291 -14.829 1.00 88.25 861 ALA A C 1
ATOM 6906 O O . ALA A 1 861 ? 2.310 44.559 -14.230 1.00 88.25 861 ALA A O 1
ATOM 6907 N N . SER A 1 862 ? 1.534 46.620 -14.666 1.00 88.31 862 SER A N 1
ATOM 6908 C CA . SER A 1 862 ? 2.462 47.299 -13.749 1.00 88.31 862 SER A CA 1
ATOM 6909 C C . SER A 1 862 ? 2.213 46.957 -12.276 1.00 88.31 862 SER A C 1
ATOM 6911 O O . SER A 1 862 ? 3.168 46.871 -11.506 1.00 88.31 862 SER A O 1
ATOM 6913 N N . LEU A 1 863 ? 0.957 46.745 -11.867 1.00 90.31 863 LEU A N 1
ATOM 6914 C CA . LEU A 1 863 ? 0.622 46.304 -10.508 1.00 90.31 863 LEU A CA 1
ATOM 6915 C C . LEU A 1 863 ? 1.036 44.845 -10.275 1.00 90.31 863 LEU A C 1
ATOM 6917 O O . LEU A 1 863 ? 1.667 44.532 -9.268 1.00 90.31 863 LEU A O 1
ATOM 6921 N N . LEU A 1 864 ? 0.735 43.955 -11.224 1.00 91.06 864 LEU A N 1
ATOM 6922 C CA . LEU A 1 864 ? 1.103 42.540 -11.147 1.00 91.06 864 LEU A CA 1
ATOM 6923 C C . LEU A 1 864 ? 2.626 42.351 -11.127 1.00 91.06 864 LEU A C 1
ATOM 6925 O O . LEU A 1 864 ? 3.121 41.543 -10.347 1.00 91.06 864 LEU A O 1
ATOM 6929 N N . LEU A 1 865 ? 3.378 43.135 -11.908 1.00 89.44 865 LEU A N 1
ATOM 6930 C CA . LEU A 1 865 ? 4.843 43.103 -11.910 1.00 89.44 865 LEU A CA 1
ATOM 6931 C C . LEU A 1 865 ? 5.439 43.491 -10.546 1.00 89.44 865 LEU A C 1
ATOM 6933 O O . LEU A 1 865 ? 6.375 42.836 -10.091 1.00 89.44 865 LEU A O 1
ATOM 6937 N N . GLN A 1 866 ? 4.875 44.496 -9.864 1.00 90.25 866 GLN A N 1
ATOM 6938 C CA . GLN A 1 866 ? 5.276 44.861 -8.496 1.00 90.25 866 GLN A CA 1
ATOM 6939 C C . GLN A 1 866 ? 4.995 43.729 -7.501 1.00 90.25 866 GLN A C 1
ATOM 6941 O O . GLN A 1 866 ? 5.871 43.372 -6.714 1.00 90.25 866 GLN A O 1
ATOM 6946 N N . LEU A 1 867 ? 3.809 43.112 -7.573 1.00 89.44 867 LEU A N 1
ATOM 6947 C CA . LEU A 1 867 ? 3.448 41.984 -6.710 1.00 89.44 867 LEU A CA 1
ATOM 6948 C C . LEU A 1 867 ? 4.383 40.782 -6.918 1.00 89.44 867 LEU A C 1
ATOM 6950 O O . LEU A 1 867 ? 4.908 40.254 -5.939 1.00 89.44 867 LEU A O 1
ATOM 6954 N N . ILE A 1 868 ? 4.667 40.403 -8.169 1.00 88.19 868 ILE A N 1
ATOM 6955 C CA . ILE A 1 868 ? 5.612 39.322 -8.503 1.00 88.19 868 ILE A CA 1
ATOM 6956 C C . ILE A 1 868 ? 7.026 39.651 -7.996 1.00 88.19 868 ILE A C 1
ATOM 6958 O O . ILE A 1 868 ? 7.713 38.777 -7.471 1.00 88.19 868 ILE A O 1
ATOM 6962 N N . HIS A 1 869 ? 7.469 40.909 -8.105 1.00 84.81 869 HIS A N 1
ATOM 6963 C CA . HIS A 1 869 ? 8.783 41.316 -7.600 1.00 84.81 869 HIS A CA 1
ATOM 6964 C C . HIS A 1 869 ? 8.865 41.296 -6.065 1.00 84.81 869 HIS A C 1
ATOM 6966 O O . HIS A 1 869 ? 9.944 41.056 -5.522 1.00 84.81 869 HIS A O 1
ATOM 6972 N N . SER A 1 870 ? 7.741 41.525 -5.374 1.00 82.88 870 SER A N 1
ATOM 6973 C CA . SER A 1 870 ? 7.667 41.520 -3.908 1.00 82.88 870 SER A CA 1
ATOM 6974 C C . SER A 1 870 ? 7.811 40.129 -3.280 1.00 82.88 870 SER A C 1
ATOM 6976 O O . SER A 1 870 ? 8.180 40.040 -2.115 1.00 82.88 870 SER A O 1
ATOM 6978 N N . GLU A 1 871 ? 7.550 39.052 -4.031 1.00 78.31 871 GLU A N 1
ATOM 6979 C CA . GLU A 1 871 ? 7.682 37.671 -3.551 1.00 78.31 871 GLU A CA 1
ATOM 6980 C C . GLU A 1 871 ? 8.250 36.756 -4.653 1.00 78.31 871 GLU A C 1
ATOM 6982 O O . GLU A 1 871 ? 7.592 35.901 -5.246 1.00 78.31 871 GLU A O 1
ATOM 6987 N N . LYS A 1 872 ? 9.543 36.933 -4.943 1.00 70.56 872 LYS A N 1
ATOM 6988 C CA . LYS A 1 872 ? 10.254 36.164 -5.983 1.00 70.56 872 LYS A CA 1
ATOM 6989 C C . LYS A 1 872 ? 10.326 34.656 -5.701 1.00 70.56 872 LYS A C 1
ATOM 6991 O O . LYS A 1 872 ? 10.626 33.880 -6.611 1.00 70.56 872 LYS A O 1
ATOM 6996 N N . GLY A 1 873 ? 10.077 34.230 -4.458 1.00 69.19 873 GLY A N 1
ATOM 6997 C CA . GLY A 1 873 ? 10.170 32.837 -4.031 1.00 69.19 873 GLY A CA 1
ATOM 6998 C C . GLY A 1 873 ? 9.119 31.924 -4.664 1.00 69.19 873 GLY A C 1
ATOM 6999 O O . GLY A 1 873 ? 9.382 30.733 -4.827 1.00 69.19 873 GLY A O 1
ATOM 7000 N N . ILE A 1 874 ? 7.971 32.470 -5.077 1.00 70.31 874 ILE A N 1
ATOM 7001 C CA . ILE A 1 874 ? 6.866 31.720 -5.698 1.00 70.31 874 ILE A CA 1
ATOM 7002 C C . ILE A 1 874 ? 7.313 30.998 -6.976 1.00 70.31 874 ILE A C 1
ATOM 7004 O O . ILE A 1 874 ? 7.045 29.811 -7.154 1.00 70.31 874 ILE A O 1
ATOM 7008 N N . LEU A 1 875 ? 8.035 31.696 -7.858 1.00 75.81 875 LEU A N 1
ATOM 7009 C CA . LEU A 1 875 ? 8.455 31.163 -9.158 1.00 75.81 875 LEU A CA 1
ATOM 7010 C C . LEU A 1 875 ? 9.636 30.175 -9.054 1.00 75.81 875 LEU A C 1
ATOM 7012 O O . LEU A 1 875 ? 10.150 29.715 -10.069 1.00 75.81 875 LEU A O 1
ATOM 7016 N N . ARG A 1 876 ? 10.067 29.779 -7.849 1.00 76.88 876 ARG A N 1
ATOM 7017 C CA . ARG A 1 876 ? 11.083 28.724 -7.688 1.00 76.88 876 ARG A CA 1
ATOM 7018 C C . ARG A 1 876 ? 10.550 27.335 -8.056 1.00 76.88 876 ARG A C 1
ATOM 7020 O O . ARG A 1 876 ? 11.334 26.479 -8.478 1.00 76.88 876 ARG A O 1
ATOM 7027 N N . ASP A 1 877 ? 9.239 27.118 -7.941 1.00 81.06 877 ASP A N 1
ATOM 7028 C CA . ASP A 1 877 ? 8.585 25.893 -8.405 1.00 81.06 877 ASP A CA 1
ATOM 7029 C C . ASP A 1 877 ? 8.605 25.795 -9.947 1.00 81.06 877 ASP A C 1
ATOM 7031 O O . ASP A 1 877 ? 8.549 26.795 -10.666 1.00 81.06 877 ASP A O 1
ATOM 7035 N N . GLU A 1 878 ? 8.770 24.581 -10.473 1.00 81.06 878 GLU A N 1
ATOM 7036 C CA . GLU A 1 878 ? 8.851 24.326 -11.918 1.00 81.06 878 GLU A CA 1
ATOM 7037 C C . GLU A 1 878 ? 7.468 24.311 -12.583 1.00 81.06 878 GLU A C 1
ATOM 7039 O O . GLU A 1 878 ? 7.304 24.883 -13.661 1.00 81.06 878 GLU A O 1
ATOM 7044 N N . ALA A 1 879 ? 6.458 23.742 -11.919 1.00 81.81 879 ALA A N 1
ATOM 7045 C CA . ALA A 1 879 ? 5.103 23.650 -12.447 1.00 81.81 879 ALA A CA 1
ATOM 7046 C C . ALA A 1 879 ? 4.401 25.015 -12.456 1.00 81.81 879 ALA A C 1
ATOM 7048 O O . ALA A 1 879 ? 3.751 25.351 -13.447 1.00 81.81 879 ALA A O 1
ATOM 7049 N N . GLU A 1 880 ? 4.571 25.833 -11.410 1.00 82.12 880 GLU A N 1
ATOM 7050 C CA . GLU A 1 880 ? 4.009 27.195 -11.396 1.00 82.12 880 GLU A CA 1
ATOM 7051 C C . GLU A 1 880 ? 4.680 28.113 -12.431 1.00 82.12 880 GLU A C 1
ATOM 7053 O O . GLU A 1 880 ? 3.984 28.871 -13.111 1.00 82.12 880 GLU A O 1
ATOM 7058 N N . ARG A 1 881 ? 6.004 28.006 -12.646 1.00 86.50 881 ARG A N 1
ATOM 7059 C CA . ARG A 1 881 ? 6.679 28.737 -13.740 1.00 86.50 881 ARG A CA 1
ATOM 7060 C C . ARG A 1 881 ? 6.140 28.356 -15.107 1.00 86.50 881 ARG A C 1
ATOM 7062 O O . ARG A 1 881 ? 5.911 29.242 -15.929 1.00 86.50 881 ARG A O 1
ATOM 7069 N N . ASP A 1 882 ? 5.973 27.067 -15.379 1.00 84.75 882 ASP A N 1
ATOM 7070 C CA . ASP A 1 882 ? 5.528 26.620 -16.697 1.00 84.75 882 ASP A CA 1
ATOM 7071 C C . ASP A 1 882 ? 4.044 26.936 -16.939 1.00 84.75 882 ASP A C 1
ATOM 7073 O O . ASP A 1 882 ? 3.698 27.392 -18.030 1.00 84.75 882 ASP A O 1
ATOM 7077 N N . ALA A 1 883 ? 3.189 26.845 -15.913 1.00 84.81 883 ALA A N 1
ATOM 7078 C CA . ALA A 1 883 ? 1.809 27.327 -15.983 1.00 84.81 883 ALA A CA 1
ATOM 7079 C C . ALA A 1 883 ? 1.736 28.842 -16.264 1.00 84.81 883 ALA A C 1
ATOM 7081 O O . ALA A 1 883 ? 1.020 29.271 -17.170 1.00 84.81 883 ALA A O 1
ATOM 7082 N N . PHE A 1 884 ? 2.534 29.653 -15.562 1.00 87.69 884 PHE A N 1
ATOM 7083 C CA . PHE A 1 884 ? 2.581 31.105 -15.767 1.00 87.69 884 PHE A CA 1
ATOM 7084 C C . PHE A 1 884 ? 3.111 31.486 -17.165 1.00 87.69 884 PHE A C 1
ATOM 7086 O O . PHE A 1 884 ? 2.575 32.385 -17.816 1.00 87.69 884 PHE A O 1
ATOM 7093 N N . LYS A 1 885 ? 4.110 30.759 -17.696 1.00 86.25 885 LYS A N 1
ATOM 7094 C CA . LYS A 1 885 ? 4.561 30.913 -19.095 1.00 86.25 885 LYS A CA 1
ATOM 7095 C C . LYS A 1 885 ? 3.447 30.606 -20.102 1.00 86.25 885 LYS A C 1
ATOM 7097 O O . LYS A 1 885 ? 3.352 31.305 -21.110 1.00 86.25 885 LYS A O 1
ATOM 7102 N N . MET A 1 886 ? 2.628 29.579 -19.856 1.00 86.69 886 MET A N 1
ATOM 7103 C CA . MET A 1 886 ? 1.509 29.227 -20.738 1.00 86.69 886 MET A CA 1
ATOM 7104 C C . MET A 1 886 ? 0.431 30.317 -20.765 1.00 86.69 886 MET A C 1
ATOM 7106 O O . MET A 1 886 ? -0.049 30.653 -21.846 1.00 86.69 886 MET A O 1
ATOM 7110 N N . GLU A 1 887 ? 0.092 30.910 -19.619 1.00 86.81 887 GLU A N 1
ATOM 7111 C CA . GLU A 1 887 ? -0.883 32.009 -19.538 1.00 86.81 887 GLU A CA 1
ATOM 7112 C C . GLU A 1 887 ? -0.381 33.277 -20.250 1.00 86.81 887 GLU A C 1
ATOM 7114 O O . GLU A 1 887 ? -1.115 33.866 -21.045 1.00 86.81 887 GLU A O 1
ATOM 7119 N N . MET A 1 888 ? 0.897 33.644 -20.081 1.00 87.81 888 MET A N 1
ATOM 7120 C CA . MET A 1 888 ? 1.507 34.740 -20.851 1.00 87.81 888 MET A CA 1
ATOM 7121 C C . MET A 1 888 ? 1.475 34.481 -22.365 1.00 87.81 888 MET A C 1
ATOM 7123 O O . MET A 1 888 ? 1.151 35.380 -23.140 1.00 87.81 888 MET A O 1
ATOM 7127 N N . HIS A 1 889 ? 1.775 33.255 -22.802 1.00 86.56 889 HIS A N 1
ATOM 7128 C CA . HIS A 1 889 ? 1.716 32.875 -24.215 1.00 86.56 889 HIS A CA 1
ATOM 7129 C C . HIS A 1 889 ? 0.278 32.917 -24.765 1.00 86.56 889 HIS A C 1
ATOM 7131 O O . HIS A 1 889 ? 0.058 33.392 -25.878 1.00 86.56 889 HIS A O 1
ATOM 7137 N N . TYR A 1 890 ? -0.716 32.493 -23.979 1.00 86.00 890 TYR A N 1
ATOM 7138 C CA . TYR A 1 890 ? -2.131 32.600 -24.345 1.00 86.00 890 TYR A CA 1
ATOM 7139 C C . TYR A 1 890 ? -2.571 34.066 -24.510 1.00 86.00 890 TYR A C 1
ATOM 7141 O O . TYR A 1 890 ? -3.186 34.410 -25.519 1.00 86.00 890 TYR A O 1
ATOM 7149 N N . TYR A 1 891 ? -2.172 34.954 -23.592 1.00 87.00 891 TYR A N 1
ATOM 7150 C CA . TYR A 1 891 ? -2.412 36.399 -23.706 1.00 87.00 891 TYR A CA 1
ATOM 7151 C C . TYR A 1 891 ? -1.772 37.014 -24.967 1.00 87.00 891 TYR A C 1
ATOM 7153 O O . TYR A 1 891 ? -2.405 37.822 -25.652 1.00 87.00 891 TYR A O 1
ATOM 7161 N N . GLN A 1 892 ? -0.542 36.614 -25.319 1.00 84.44 892 GLN A N 1
ATOM 7162 C CA . GLN A 1 892 ? 0.142 37.089 -26.532 1.00 84.44 892 GLN A CA 1
ATOM 7163 C C . GLN A 1 892 ? -0.594 36.706 -27.826 1.00 84.44 892 GLN A C 1
ATOM 7165 O O . GLN A 1 892 ? -0.603 37.494 -28.772 1.00 84.44 892 GLN A O 1
ATOM 7170 N N . GLN A 1 893 ? -1.228 35.530 -27.873 1.00 83.81 893 GLN A N 1
ATOM 7171 C CA . GLN A 1 893 ? -1.961 35.053 -29.052 1.00 83.81 893 GLN A CA 1
ATOM 7172 C C . GLN A 1 893 ? -3.296 35.778 -29.292 1.00 83.81 893 GLN A C 1
ATOM 7174 O O . GLN A 1 893 ? -3.840 35.702 -30.395 1.00 83.81 893 GLN A O 1
ATOM 7179 N N . LYS A 1 894 ? -3.840 36.489 -28.295 1.00 81.12 894 LYS A N 1
ATOM 7180 C CA . LYS A 1 894 ? -5.111 37.212 -28.428 1.00 81.12 894 LYS A CA 1
ATOM 7181 C C . LYS A 1 894 ? -4.917 38.597 -29.058 1.00 81.12 894 LYS A C 1
ATOM 7183 O O . LYS A 1 894 ? -4.246 39.485 -28.514 1.00 81.12 894 LYS A O 1
ATOM 7188 N N . VAL A 1 895 ? -5.576 38.797 -30.198 1.00 68.06 895 VAL A N 1
ATOM 7189 C CA . VAL A 1 895 ? -5.782 40.104 -30.837 1.00 68.06 895 VAL A CA 1
ATOM 7190 C C . VAL A 1 895 ? -7.136 40.650 -30.363 1.00 68.06 895 VAL A C 1
ATOM 7192 O O . VAL A 1 895 ? -8.120 39.913 -30.431 1.00 68.06 895 VAL A O 1
ATOM 7195 N N . PRO A 1 896 ? -7.224 41.895 -29.862 1.00 62.97 896 PRO A N 1
ATOM 7196 C CA . PRO A 1 896 ? -8.504 42.470 -29.457 1.00 62.97 896 PRO A CA 1
ATOM 7197 C C . PRO A 1 896 ? -9.374 42.736 -30.699 1.00 62.97 896 PRO A C 1
ATOM 7199 O O . PRO A 1 896 ? -8.946 43.413 -31.629 1.00 62.97 896 PRO A O 1
ATOM 7202 N N . SER A 1 897 ? -10.586 42.181 -30.731 1.00 56.09 897 SER A N 1
ATOM 7203 C CA . SER A 1 897 ? -11.507 42.268 -31.874 1.00 56.09 897 SER A CA 1
ATOM 7204 C C . SER A 1 897 ? -12.256 43.605 -31.909 1.00 56.09 897 SER A C 1
ATOM 7206 O O . SER A 1 897 ? -12.919 43.942 -30.925 1.00 56.09 897 SER A O 1
ATOM 7208 N N . GLU A 1 898 ? -12.229 44.320 -33.040 1.00 53.03 898 GLU A N 1
ATOM 7209 C CA . GLU A 1 898 ? -12.810 45.673 -33.187 1.00 53.03 898 GLU A CA 1
ATOM 7210 C C . GLU A 1 898 ? -14.303 45.775 -32.812 1.00 53.03 898 GLU A C 1
ATOM 7212 O O . GLU A 1 898 ? -14.732 46.790 -32.266 1.00 53.03 898 GLU A O 1
ATOM 7217 N N . GLU A 1 899 ? -15.090 44.709 -32.986 1.00 50.03 899 GLU A N 1
ATOM 7218 C CA . GLU A 1 899 ? -16.527 44.709 -32.662 1.00 50.03 899 GLU A CA 1
ATOM 7219 C C . GLU A 1 899 ? -16.835 44.737 -31.148 1.00 50.03 899 GLU A C 1
ATOM 7221 O O . GLU A 1 899 ? -17.888 45.233 -30.741 1.00 50.03 899 GLU A O 1
ATOM 7226 N N . ASN A 1 900 ? -15.912 44.281 -30.290 1.00 48.81 900 ASN A N 1
ATOM 7227 C CA . ASN A 1 900 ? -16.134 44.181 -28.837 1.00 48.81 900 ASN A CA 1
ATOM 7228 C C . ASN A 1 900 ? -15.822 45.476 -28.058 1.00 48.81 900 ASN A C 1
ATOM 7230 O O . ASN A 1 900 ? -16.188 45.608 -26.889 1.00 48.81 900 ASN A O 1
ATOM 7234 N N . TYR A 1 901 ? -15.211 46.481 -28.696 1.00 50.91 901 TYR A N 1
ATOM 7235 C CA . TYR A 1 901 ? -14.752 47.705 -28.019 1.00 50.91 901 TYR A CA 1
ATOM 7236 C C . TYR A 1 901 ? -15.879 48.552 -27.394 1.00 50.91 901 TYR A C 1
ATOM 7238 O O . TYR A 1 901 ? -15.606 49.384 -26.531 1.00 50.91 901 TYR A O 1
ATOM 7246 N N . ARG A 1 902 ? -17.149 48.329 -27.769 1.00 46.50 902 ARG A N 1
ATOM 7247 C CA . ARG A 1 902 ? -18.311 49.049 -27.209 1.00 46.50 902 ARG A CA 1
ATOM 7248 C C . ARG A 1 902 ? -18.669 48.683 -25.763 1.00 46.50 902 ARG A C 1
ATOM 7250 O O . ARG A 1 902 ? -19.404 49.441 -25.142 1.00 46.50 902 ARG A O 1
ATOM 7257 N N . HIS A 1 903 ? -18.176 47.560 -25.231 1.00 49.84 903 HIS A N 1
ATOM 7258 C CA . HIS A 1 903 ? -18.533 47.069 -23.888 1.00 49.84 903 HIS A CA 1
ATOM 7259 C C . HIS A 1 903 ? -17.338 46.961 -22.922 1.00 49.84 903 HIS A C 1
ATOM 7261 O O . HIS A 1 903 ? -17.474 46.405 -21.837 1.00 49.84 903 HIS A O 1
ATOM 7267 N N . GLY A 1 904 ? -16.156 47.461 -23.298 1.00 53.41 904 GLY A N 1
ATOM 7268 C CA . GLY A 1 904 ? -14.945 47.450 -22.462 1.00 53.41 904 GLY A CA 1
ATOM 7269 C C . GLY A 1 904 ? -14.221 46.096 -22.348 1.00 53.41 904 GLY A C 1
ATOM 7270 O O . GLY A 1 904 ? -12.997 46.090 -22.229 1.00 53.41 904 GLY A O 1
ATOM 7271 N N . HIS A 1 905 ? -14.936 44.972 -22.440 1.00 59.75 905 HIS A N 1
ATOM 7272 C CA . HIS A 1 905 ? -14.381 43.612 -22.389 1.00 59.75 905 HIS A CA 1
ATOM 7273 C C . HIS A 1 905 ? -13.960 43.068 -23.759 1.00 59.75 905 HIS A C 1
ATOM 7275 O O . HIS A 1 905 ? -14.584 43.364 -24.777 1.00 59.75 905 HIS A O 1
ATOM 7281 N N . ASN A 1 906 ? -12.932 42.218 -23.780 1.00 71.25 906 ASN A N 1
ATOM 7282 C CA . ASN A 1 906 ? -12.589 41.343 -24.904 1.00 71.25 906 ASN A CA 1
ATOM 7283 C C . ASN A 1 906 ? -11.723 40.153 -24.429 1.00 71.25 906 ASN A C 1
ATOM 7285 O O . ASN A 1 906 ? -11.168 40.180 -23.332 1.00 71.25 906 ASN A O 1
ATOM 7289 N N . ASP A 1 907 ? -11.498 39.155 -25.288 1.00 74.75 907 ASP A N 1
ATOM 7290 C CA . ASP A 1 907 ? -10.642 37.986 -25.008 1.00 74.75 907 ASP A CA 1
ATOM 7291 C C . ASP A 1 907 ? -9.260 38.305 -24.398 1.00 74.75 907 ASP A C 1
ATOM 7293 O O . ASP A 1 907 ? -8.656 37.461 -23.732 1.00 74.75 907 ASP A O 1
ATOM 7297 N N . LYS A 1 908 ? -8.715 39.498 -24.664 1.00 80.81 908 LYS A N 1
ATOM 7298 C CA . LYS A 1 908 ? -7.409 39.944 -24.172 1.00 80.81 908 LYS A CA 1
ATOM 7299 C C . LYS A 1 908 ? -7.485 40.556 -22.772 1.00 80.81 908 LYS A C 1
ATOM 7301 O O . LYS A 1 908 ? -6.512 40.437 -22.029 1.00 80.81 908 LYS A O 1
ATOM 7306 N N . THR A 1 909 ? -8.607 41.173 -22.382 1.00 79.94 909 THR A N 1
ATOM 7307 C CA . THR A 1 909 ? -8.847 41.532 -20.972 1.00 79.94 909 THR A CA 1
ATOM 7308 C C . THR A 1 909 ? -9.051 40.281 -20.131 1.00 79.94 909 THR A C 1
ATOM 7310 O O . THR A 1 909 ? -8.481 40.189 -19.050 1.00 79.94 909 THR A O 1
ATOM 7313 N N . ASP A 1 910 ? -9.748 39.276 -20.660 1.00 82.94 910 ASP A N 1
ATOM 7314 C CA . ASP A 1 910 ? -10.036 38.041 -19.922 1.00 82.94 910 ASP A CA 1
ATOM 7315 C C . ASP A 1 910 ? -8.761 37.223 -19.667 1.00 82.94 910 ASP A C 1
ATOM 7317 O O . ASP A 1 910 ? -8.491 36.825 -18.533 1.00 82.94 910 ASP A O 1
ATOM 7321 N N . ALA A 1 911 ? -7.897 37.085 -20.681 1.00 86.00 911 ALA A N 1
ATOM 7322 C CA . ALA A 1 911 ? -6.576 36.470 -20.520 1.00 86.00 911 ALA A CA 1
ATOM 7323 C C . ALA A 1 911 ? -5.661 37.243 -19.540 1.00 86.00 911 ALA A C 1
ATOM 7325 O O . ALA A 1 911 ? -4.812 36.646 -18.880 1.00 86.00 911 ALA A O 1
ATOM 7326 N N . LEU A 1 912 ? -5.832 38.565 -19.409 1.00 87.62 912 LEU A N 1
ATOM 7327 C CA . LEU A 1 912 ? -5.140 39.364 -18.392 1.00 87.62 912 LEU A CA 1
ATOM 7328 C C . LEU A 1 912 ? -5.733 39.145 -16.990 1.00 87.62 912 LEU A C 1
ATOM 7330 O O . LEU A 1 912 ? -4.982 39.107 -16.014 1.00 87.62 912 LEU A O 1
ATOM 7334 N N . TYR A 1 913 ? -7.049 38.951 -16.869 1.00 89.31 913 TYR A N 1
ATOM 7335 C CA . TYR A 1 913 ? -7.675 38.586 -15.599 1.00 89.31 913 TYR A CA 1
ATOM 7336 C C . TYR A 1 913 ? -7.242 37.193 -15.133 1.00 89.31 913 TYR A C 1
ATOM 7338 O O . TYR A 1 913 ? -7.008 37.019 -13.943 1.00 89.31 913 TYR A O 1
ATOM 7346 N N . ASP A 1 914 ? -7.051 36.219 -16.028 1.00 88.00 914 ASP A N 1
ATOM 7347 C CA . ASP A 1 914 ? -6.478 34.911 -15.669 1.00 88.00 914 ASP A CA 1
ATOM 7348 C C . ASP A 1 914 ? -5.098 35.047 -15.011 1.00 88.00 914 ASP A C 1
ATOM 7350 O O . ASP A 1 914 ? -4.889 34.557 -13.896 1.00 88.00 914 ASP A O 1
ATOM 7354 N N . ILE A 1 915 ? -4.200 35.811 -15.641 1.00 89.69 915 ILE A N 1
ATOM 7355 C CA . ILE A 1 915 ? -2.870 36.125 -15.100 1.00 89.69 915 ILE A CA 1
ATOM 7356 C C . ILE A 1 915 ? -2.999 36.840 -13.742 1.00 89.69 915 ILE A C 1
ATOM 7358 O O . ILE A 1 915 ? -2.317 36.476 -12.782 1.00 89.69 915 ILE A O 1
ATOM 7362 N N . ALA A 1 916 ? -3.907 37.815 -13.614 1.00 89.81 916 ALA A N 1
ATOM 7363 C CA . ALA A 1 916 ? -4.147 38.524 -12.357 1.00 89.81 916 ALA A CA 1
ATOM 7364 C C . ALA A 1 916 ? -4.648 37.590 -11.238 1.00 89.81 916 ALA A C 1
ATOM 7366 O O . ALA A 1 916 ? -4.141 37.638 -10.113 1.00 89.81 916 ALA A O 1
ATOM 7367 N N . ARG A 1 917 ? -5.595 36.694 -11.548 1.00 90.25 917 ARG A N 1
ATOM 7368 C CA . ARG A 1 917 ? -6.127 35.689 -10.616 1.00 90.25 917 ARG A CA 1
ATOM 7369 C C . ARG A 1 917 ? -5.043 34.714 -10.162 1.00 90.25 917 ARG A C 1
ATOM 7371 O O . ARG A 1 917 ? -5.044 34.341 -8.989 1.00 90.25 917 ARG A O 1
ATOM 7378 N N . ARG A 1 918 ? -4.105 34.320 -11.035 1.00 88.38 918 ARG A N 1
ATOM 7379 C CA . ARG A 1 918 ? -2.951 33.498 -10.634 1.00 88.38 918 ARG A CA 1
ATOM 7380 C C . ARG A 1 918 ? -2.010 34.261 -9.701 1.00 88.38 918 ARG A C 1
ATOM 7382 O O . ARG A 1 918 ? -1.711 33.751 -8.626 1.00 88.38 918 ARG A O 1
ATOM 7389 N N . VAL A 1 919 ? -1.611 35.484 -10.059 1.00 88.88 919 VAL A N 1
ATOM 7390 C CA . VAL A 1 919 ? -0.668 36.289 -9.257 1.00 88.88 919 VAL A CA 1
ATOM 7391 C C . VAL A 1 919 ? -1.178 36.526 -7.835 1.00 88.88 919 VAL A C 1
ATOM 7393 O O . VAL A 1 919 ? -0.431 36.352 -6.877 1.00 88.88 919 VAL A O 1
ATOM 7396 N N . VAL A 1 920 ? -2.459 36.862 -7.666 1.00 87.69 920 VAL A N 1
ATOM 7397 C CA . VAL A 1 920 ? -3.039 37.087 -6.329 1.00 87.69 920 VAL A CA 1
ATOM 7398 C C . VAL A 1 920 ? -3.150 35.784 -5.521 1.00 87.69 920 VAL A C 1
ATOM 7400 O O . VAL A 1 920 ? -3.000 35.799 -4.301 1.00 87.69 920 VAL A O 1
ATOM 7403 N N . ARG A 1 921 ? -3.360 34.635 -6.177 1.00 87.81 921 ARG A N 1
ATOM 7404 C CA . ARG A 1 921 ? -3.407 33.314 -5.518 1.00 87.81 921 ARG A CA 1
ATOM 7405 C C . ARG A 1 921 ? -2.059 32.808 -5.021 1.00 87.81 921 ARG A C 1
ATOM 7407 O O . ARG A 1 921 ? -2.042 31.829 -4.276 1.00 87.81 921 ARG A O 1
ATOM 7414 N N . PHE A 1 922 ? -0.959 33.434 -5.427 1.00 85.81 922 PHE A N 1
ATOM 7415 C CA . PHE A 1 922 ? 0.362 33.060 -4.947 1.00 85.81 922 PHE A CA 1
ATOM 7416 C C . PHE A 1 922 ? 0.607 33.443 -3.476 1.00 85.81 922 PHE A C 1
ATOM 7418 O O . PHE A 1 922 ? 1.376 32.769 -2.791 1.00 85.81 922 PHE A O 1
ATOM 7425 N N . PHE A 1 923 ? -0.058 34.493 -2.986 1.00 87.75 923 PHE A N 1
ATOM 7426 C CA . PHE A 1 923 ? 0.048 34.948 -1.600 1.00 87.75 923 PHE A CA 1
ATOM 7427 C C . PHE A 1 923 ? -0.785 34.065 -0.660 1.00 87.75 923 PHE A C 1
ATOM 7429 O O . PHE A 1 923 ? -1.921 33.681 -0.961 1.00 87.75 923 PHE A O 1
ATOM 7436 N N . LYS A 1 924 ? -0.219 33.744 0.504 1.00 85.88 924 LYS A N 1
ATOM 7437 C CA . LYS A 1 924 ? -0.815 32.857 1.513 1.00 85.88 924 LYS A CA 1
ATOM 7438 C C . LYS A 1 924 ? -1.891 33.578 2.324 1.00 85.88 924 LYS A C 1
ATOM 7440 O O . LYS A 1 924 ? -1.879 34.796 2.463 1.00 85.88 924 LYS A O 1
ATOM 7445 N N . GLU A 1 925 ? -2.776 32.812 2.957 1.00 85.31 925 GLU A N 1
ATOM 7446 C CA . GLU A 1 925 ? -3.871 33.332 3.800 1.00 85.31 925 GLU A CA 1
ATOM 7447 C C . GLU A 1 925 ? -3.379 34.219 4.964 1.00 85.31 925 GLU A C 1
ATOM 7449 O O . GLU A 1 925 ? -4.044 35.176 5.356 1.00 85.31 925 GLU A O 1
ATOM 7454 N N . SER A 1 926 ? -2.174 33.956 5.482 1.00 83.69 926 SER A N 1
ATOM 7455 C CA . SER A 1 926 ? -1.526 34.771 6.519 1.00 83.69 926 SER A CA 1
ATOM 7456 C C . SER A 1 926 ? -1.024 36.133 6.024 1.00 83.69 926 SER A C 1
ATOM 7458 O O . SER A 1 926 ? -0.899 37.070 6.817 1.00 83.69 926 SER A O 1
ATOM 7460 N N . GLU A 1 927 ? -0.707 36.250 4.736 1.00 87.50 927 GLU A N 1
ATOM 7461 C CA . GLU A 1 927 ? -0.085 37.431 4.135 1.00 87.50 927 GLU A CA 1
ATOM 7462 C C . GLU A 1 927 ? -1.138 38.519 3.840 1.00 87.50 927 GLU A C 1
ATOM 7464 O O . GLU A 1 927 ? -2.344 38.261 3.741 1.00 87.50 927 GLU A O 1
ATOM 7469 N N . SER A 1 928 ? -0.687 39.771 3.755 1.00 89.06 928 SER A N 1
ATOM 7470 C CA . SER A 1 928 ? -1.534 40.928 3.454 1.00 89.06 928 SER A CA 1
ATOM 7471 C C . SER A 1 928 ? -0.999 41.637 2.218 1.00 89.06 928 SER A C 1
ATOM 7473 O O . SER A 1 928 ? 0.198 41.912 2.134 1.00 89.06 928 SER A O 1
ATOM 7475 N N . VAL A 1 929 ? -1.895 41.960 1.286 1.00 92.19 929 VAL A N 1
ATOM 7476 C CA . VAL A 1 929 ? -1.570 42.624 0.019 1.00 92.19 929 VAL A CA 1
ATOM 7477 C C . VAL A 1 929 ? -2.352 43.932 -0.076 1.00 92.19 929 VAL A C 1
ATOM 7479 O O . VAL A 1 929 ? -3.567 43.934 0.121 1.00 92.19 929 VAL A O 1
ATOM 7482 N N . CYS A 1 930 ? -1.678 45.041 -0.378 1.00 92.81 930 CYS A N 1
ATOM 7483 C CA . CYS A 1 930 ? -2.302 46.350 -0.574 1.00 92.81 930 CYS A CA 1
ATOM 7484 C C . CYS A 1 930 ? -2.070 46.872 -1.999 1.00 92.81 930 CYS A C 1
ATOM 7486 O O . CYS A 1 930 ? -0.932 46.969 -2.452 1.00 92.81 930 CYS A O 1
ATOM 7488 N N . ILE A 1 931 ? -3.140 47.234 -2.703 1.00 93.62 931 ILE A N 1
ATOM 7489 C CA . ILE A 1 931 ? -3.085 47.797 -4.055 1.00 93.62 931 ILE A CA 1
ATOM 7490 C C . ILE A 1 931 ? -3.651 49.215 -4.027 1.00 93.62 931 ILE A C 1
ATOM 7492 O O . ILE A 1 931 ? -4.783 49.416 -3.591 1.00 93.62 931 ILE A O 1
ATOM 7496 N N . VAL A 1 932 ? -2.893 50.194 -4.524 1.00 92.81 932 VAL A N 1
ATOM 7497 C CA . VAL A 1 932 ? -3.330 51.597 -4.610 1.00 92.81 932 VAL A CA 1
ATOM 7498 C C . VAL A 1 932 ? -3.378 52.044 -6.070 1.00 92.81 932 VAL A C 1
ATOM 7500 O O . VAL A 1 932 ? -2.359 52.038 -6.756 1.00 92.81 932 VAL A O 1
ATOM 7503 N N . VAL A 1 933 ? -4.554 52.451 -6.548 1.00 90.88 933 VAL A N 1
ATOM 7504 C CA . VAL A 1 933 ? -4.750 52.992 -7.902 1.00 90.88 933 VAL A CA 1
ATOM 7505 C C . VAL A 1 933 ? -5.251 54.427 -7.800 1.00 90.88 933 VAL A C 1
ATOM 7507 O O . VAL A 1 933 ? -6.415 54.660 -7.476 1.00 90.88 933 VAL A O 1
ATOM 7510 N N . ASP A 1 934 ? -4.373 55.385 -8.079 1.00 89.31 934 ASP A N 1
ATOM 7511 C CA . ASP A 1 934 ? -4.720 56.804 -8.126 1.00 89.31 934 ASP A CA 1
ATOM 7512 C C . ASP A 1 934 ? -5.006 57.264 -9.563 1.00 89.31 934 ASP A C 1
ATOM 7514 O O . ASP A 1 934 ? -4.454 56.728 -10.531 1.00 89.31 934 ASP A O 1
ATOM 7518 N N . ARG A 1 935 ? -5.876 58.270 -9.692 1.00 84.88 935 ARG A N 1
ATOM 7519 C CA . ARG A 1 935 ? -6.357 58.822 -10.968 1.00 84.88 935 ARG A CA 1
ATOM 7520 C C . ARG A 1 935 ? -6.985 57.778 -11.903 1.00 84.88 935 ARG A C 1
ATOM 7522 O O . ARG A 1 935 ? -6.794 57.807 -13.119 1.00 84.88 935 ARG A O 1
ATOM 7529 N N . ALA A 1 936 ? -7.789 56.865 -11.351 1.00 83.44 936 ALA A N 1
ATOM 7530 C CA . ALA A 1 936 ? -8.501 55.843 -12.129 1.00 83.44 936 ALA A CA 1
ATOM 7531 C C . ALA A 1 936 ? -9.510 56.432 -13.145 1.00 83.44 936 ALA A C 1
ATOM 7533 O O . ALA A 1 936 ? -9.891 55.751 -14.098 1.00 83.44 936 ALA A O 1
ATOM 7534 N N . ASP A 1 937 ? -9.905 57.701 -12.981 1.00 76.62 937 ASP A N 1
ATOM 7535 C CA . ASP A 1 937 ? -10.671 58.492 -13.956 1.00 76.62 937 ASP A CA 1
ATOM 7536 C C . ASP A 1 937 ? -9.996 58.595 -15.334 1.00 76.62 937 ASP A C 1
ATOM 7538 O O . ASP A 1 937 ? -10.697 58.603 -16.350 1.00 76.62 937 ASP A O 1
ATOM 7542 N N . LEU A 1 938 ? -8.657 58.604 -15.368 1.00 79.38 938 LEU A N 1
ATOM 7543 C CA . LEU A 1 938 ? -7.841 58.741 -16.580 1.00 79.38 938 LEU A CA 1
ATOM 7544 C C . LEU A 1 938 ? -7.679 57.428 -17.371 1.00 79.38 938 LEU A C 1
ATOM 7546 O O . LEU A 1 938 ? -6.928 57.390 -18.350 1.00 79.38 938 LEU A O 1
ATOM 7550 N N . CYS A 1 939 ? -8.374 56.349 -16.983 1.00 77.38 939 CYS A N 1
ATOM 7551 C CA . CYS A 1 939 ? -8.353 55.073 -17.704 1.00 77.38 939 CYS A CA 1
ATOM 7552 C C . CYS A 1 939 ? -9.229 55.106 -18.974 1.00 77.38 939 CYS A C 1
ATOM 7554 O O . CYS A 1 939 ? -10.278 54.463 -19.069 1.00 77.38 939 CYS A O 1
ATOM 7556 N N . ARG A 1 940 ? -8.801 55.912 -19.949 1.00 69.75 940 ARG A N 1
ATOM 7557 C CA . ARG A 1 940 ? -9.445 56.125 -21.252 1.00 69.75 940 ARG A CA 1
ATOM 7558 C C . ARG A 1 940 ? -8.386 56.175 -22.353 1.00 69.75 940 ARG A C 1
ATOM 7560 O O . ARG A 1 940 ? -7.234 56.525 -22.093 1.00 69.75 940 ARG A O 1
ATOM 7567 N N . ASN A 1 941 ? -8.775 55.827 -23.578 1.00 61.06 941 ASN A N 1
ATOM 7568 C CA . ASN A 1 941 ? -7.907 55.904 -24.757 1.00 61.06 941 ASN A CA 1
ATOM 7569 C C . ASN A 1 941 ? -8.325 57.066 -25.681 1.00 61.06 941 ASN A C 1
ATOM 7571 O O . ASN A 1 941 ? -9.483 57.469 -25.662 1.00 61.06 941 ASN A O 1
ATOM 7575 N N . PHE A 1 942 ? -7.410 57.540 -26.534 1.00 50.81 942 PHE A N 1
ATOM 7576 C CA . PHE A 1 942 ? -7.542 58.686 -27.462 1.00 50.81 942 PHE A CA 1
ATOM 7577 C C . PHE A 1 942 ? -8.695 58.620 -28.493 1.00 50.81 942 PHE A C 1
ATOM 7579 O O . PHE A 1 942 ? -8.813 59.505 -29.336 1.00 50.81 942 PHE A O 1
ATOM 7586 N N . VAL A 1 943 ? -9.514 57.566 -28.474 1.00 54.19 943 VAL A N 1
ATOM 7587 C CA . VAL A 1 943 ? -10.551 57.262 -29.472 1.00 54.19 943 VAL A CA 1
ATOM 7588 C C . VAL A 1 943 ? -11.843 56.844 -28.753 1.00 54.19 943 VAL A C 1
ATOM 7590 O O . VAL A 1 943 ? -12.296 55.719 -28.904 1.00 54.19 943 VAL A O 1
ATOM 7593 N N . ASP A 1 944 ? -12.377 57.704 -27.880 1.00 50.09 944 ASP A N 1
ATOM 7594 C CA . ASP A 1 944 ? -13.679 57.571 -27.182 1.00 50.09 944 ASP A CA 1
ATOM 7595 C C . ASP A 1 944 ? -13.974 56.258 -26.404 1.00 50.09 944 ASP A C 1
ATOM 7597 O O . ASP A 1 944 ? -15.091 56.046 -25.929 1.00 50.09 944 ASP A O 1
ATOM 7601 N N . TYR A 1 945 ? -12.986 55.379 -26.197 1.00 64.62 945 TYR A N 1
ATOM 7602 C CA . TYR A 1 945 ? -13.170 54.108 -25.485 1.00 64.62 945 TYR A CA 1
ATOM 7603 C C . TYR A 1 945 ? -12.931 54.238 -23.973 1.00 64.62 945 TYR A C 1
ATOM 7605 O O . TYR A 1 945 ? -11.795 54.405 -23.512 1.00 64.62 945 TYR A O 1
ATOM 7613 N N . ASP A 1 946 ? -14.008 54.094 -23.198 1.00 66.81 946 ASP A N 1
ATOM 7614 C CA . ASP A 1 946 ? -13.993 54.056 -21.733 1.00 66.81 946 ASP A CA 1
ATOM 7615 C C . ASP A 1 946 ? -13.574 52.668 -21.211 1.00 66.81 946 ASP A C 1
ATOM 7617 O O . ASP A 1 946 ? -14.327 51.697 -21.303 1.00 66.81 946 ASP A O 1
ATOM 7621 N N . GLN A 1 947 ? -12.366 52.563 -20.647 1.00 72.81 947 GLN A N 1
ATOM 7622 C CA . GLN A 1 947 ? -11.833 51.312 -20.086 1.00 72.81 947 GLN A CA 1
ATOM 7623 C C . GLN A 1 947 ? -12.059 51.188 -18.569 1.00 72.81 947 GLN A C 1
ATOM 7625 O O . GLN A 1 947 ? -11.620 50.209 -17.960 1.00 72.81 947 GLN A O 1
ATOM 7630 N N . ARG A 1 948 ? -12.781 52.130 -17.939 1.00 75.12 948 ARG A N 1
ATOM 7631 C CA . ARG A 1 948 ? -13.029 52.121 -16.485 1.00 75.12 948 ARG A CA 1
ATOM 7632 C C . ARG A 1 948 ? -13.836 50.906 -16.025 1.00 75.12 948 ARG A C 1
ATOM 7634 O O . ARG A 1 948 ? -13.568 50.403 -14.937 1.00 75.12 948 ARG A O 1
ATOM 7641 N N . GLY A 1 949 ? -14.751 50.400 -16.861 1.00 72.56 949 GLY A N 1
ATOM 7642 C CA . GLY A 1 949 ? -15.467 49.136 -16.625 1.00 72.56 949 GLY A CA 1
ATOM 7643 C C . GLY A 1 949 ? -14.499 47.957 -16.504 1.00 72.56 949 GLY A C 1
ATOM 7644 O O . GLY A 1 949 ? -14.356 47.387 -15.429 1.00 72.56 949 GLY A O 1
ATOM 7645 N N . ALA A 1 950 ? -13.701 47.705 -17.545 1.00 76.25 950 ALA A N 1
ATOM 7646 C CA . ALA A 1 950 ? -12.692 46.643 -17.538 1.00 76.25 950 ALA A CA 1
ATOM 7647 C C . ALA A 1 950 ? -11.683 46.758 -16.373 1.00 76.25 950 ALA A C 1
ATOM 7649 O O . ALA A 1 950 ? -11.216 45.742 -15.850 1.00 76.25 950 ALA A O 1
ATOM 7650 N N . LEU A 1 951 ? -11.346 47.978 -15.936 1.00 80.56 951 LEU A N 1
ATOM 7651 C CA . LEU A 1 951 ? -10.508 48.184 -14.753 1.00 80.56 951 LEU A CA 1
ATOM 7652 C C . LEU A 1 951 ? -11.250 47.876 -13.438 1.00 80.56 951 LEU A C 1
ATOM 7654 O O . LEU A 1 951 ? -10.627 47.357 -12.514 1.00 80.56 951 LEU A O 1
ATOM 7658 N N . ARG A 1 952 ? -12.556 48.159 -13.327 1.00 79.38 952 ARG A N 1
ATOM 7659 C CA . ARG A 1 952 ? -13.394 47.724 -12.193 1.00 79.38 952 ARG A CA 1
ATOM 7660 C C . ARG A 1 952 ? -13.444 46.204 -12.120 1.00 79.38 952 ARG A C 1
ATOM 7662 O O . ARG A 1 952 ? -13.074 45.644 -11.091 1.00 79.38 952 ARG A O 1
ATOM 7669 N N . ASP A 1 953 ? -13.820 45.560 -13.215 1.00 78.50 953 ASP A N 1
ATOM 7670 C CA . ASP A 1 953 ? -14.124 44.130 -13.233 1.00 78.50 953 ASP A CA 1
ATOM 7671 C C . ASP A 1 953 ? -12.867 43.284 -12.973 1.00 78.50 953 ASP A C 1
ATOM 7673 O O . ASP A 1 953 ? -12.906 42.328 -12.198 1.00 78.50 953 ASP A O 1
ATOM 7677 N N . GLY A 1 954 ? -11.703 43.720 -13.472 1.00 80.12 954 GLY A N 1
ATOM 7678 C CA . GLY A 1 954 ? -10.416 43.109 -13.126 1.00 80.12 954 GLY A CA 1
ATOM 7679 C C . GLY A 1 954 ? -10.055 43.201 -11.636 1.00 80.12 954 GLY A C 1
ATOM 7680 O O . GLY A 1 954 ? -9.507 42.250 -11.080 1.00 80.12 954 GLY A O 1
ATOM 7681 N N . ARG A 1 955 ? -10.387 44.311 -10.956 1.00 84.19 955 ARG A N 1
ATOM 7682 C CA . ARG A 1 955 ? -10.166 44.459 -9.501 1.00 84.19 955 ARG A CA 1
ATOM 7683 C C . ARG A 1 955 ? -11.113 43.568 -8.697 1.00 84.19 955 ARG A C 1
ATOM 7685 O O . ARG A 1 955 ? -10.692 42.991 -7.696 1.00 84.19 955 ARG A O 1
ATOM 7692 N N . GLU A 1 956 ? -12.364 43.434 -9.132 1.00 80.75 956 GLU A N 1
ATOM 7693 C CA . GLU A 1 956 ? -13.323 42.521 -8.502 1.00 80.75 956 GLU A CA 1
ATOM 7694 C C . GLU A 1 956 ? -12.894 41.057 -8.658 1.00 80.75 956 GLU A C 1
ATOM 7696 O O . GLU A 1 956 ? -12.900 40.318 -7.675 1.00 80.75 956 GLU A O 1
ATOM 7701 N N . GLU A 1 957 ? -12.433 40.646 -9.843 1.00 80.50 957 GLU A N 1
ATOM 7702 C CA . GLU A 1 957 ? -11.897 39.298 -10.071 1.00 80.50 957 GLU A CA 1
ATOM 7703 C C . GLU A 1 957 ? -10.661 38.997 -9.215 1.00 80.50 957 GLU A C 1
ATOM 7705 O O . GLU A 1 957 ? -10.536 37.893 -8.678 1.00 80.50 957 GLU A O 1
ATOM 7710 N N . MET A 1 958 ? -9.774 39.978 -9.011 1.00 85.38 958 MET A N 1
ATOM 7711 C CA . MET A 1 958 ? -8.650 39.845 -8.076 1.00 85.38 958 MET A CA 1
ATOM 7712 C C . MET A 1 958 ? -9.129 39.623 -6.633 1.00 85.38 958 MET A C 1
ATOM 7714 O O . MET A 1 958 ? -8.589 38.754 -5.952 1.00 85.38 958 MET A O 1
ATOM 7718 N N . ILE A 1 959 ? -10.162 40.342 -6.175 1.00 84.31 959 ILE A N 1
ATOM 7719 C CA . ILE A 1 959 ? -10.742 40.164 -4.830 1.00 84.31 959 ILE A CA 1
ATOM 7720 C C . ILE A 1 959 ? -11.443 38.805 -4.694 1.00 84.31 959 ILE A C 1
ATOM 7722 O O . ILE A 1 959 ? -11.220 38.118 -3.699 1.00 84.31 959 ILE A O 1
ATOM 7726 N N . ARG A 1 960 ? -12.223 38.372 -5.695 1.00 83.56 960 ARG A N 1
ATOM 7727 C CA . ARG A 1 960 ? -12.886 37.051 -5.710 1.00 83.56 960 ARG A CA 1
ATOM 7728 C C . ARG A 1 960 ? -11.890 35.887 -5.736 1.00 83.56 960 ARG A C 1
ATOM 7730 O O . ARG A 1 960 ? -12.180 34.819 -5.201 1.00 83.56 960 ARG A O 1
ATOM 7737 N N . ALA A 1 961 ? -10.732 36.060 -6.375 1.00 85.06 961 ALA A N 1
ATOM 7738 C CA . ALA A 1 961 ? -9.710 35.021 -6.480 1.00 85.06 961 ALA A CA 1
ATOM 7739 C C . ALA A 1 961 ? -8.722 34.978 -5.302 1.00 85.06 961 ALA A C 1
ATOM 7741 O O . ALA A 1 961 ? -8.005 33.979 -5.174 1.00 85.06 961 ALA A O 1
ATOM 7742 N N . ALA A 1 962 ? -8.671 36.028 -4.475 1.00 85.06 962 ALA A N 1
ATOM 7743 C CA . ALA A 1 962 ? -7.713 36.170 -3.386 1.00 85.06 962 ALA A CA 1
ATOM 7744 C C . ALA A 1 962 ? -7.900 35.129 -2.275 1.00 85.06 962 ALA A C 1
ATOM 7746 O O . ALA A 1 962 ? -9.008 34.885 -1.804 1.00 85.06 962 ALA A O 1
ATOM 7747 N N . ARG A 1 963 ? -6.778 34.559 -1.819 1.00 84.69 963 ARG A N 1
ATOM 7748 C CA . ARG A 1 963 ? -6.697 33.770 -0.575 1.00 84.69 963 ARG A CA 1
ATOM 7749 C C . ARG A 1 963 ? -6.069 34.567 0.569 1.00 84.69 963 ARG A C 1
ATOM 7751 O O . ARG A 1 963 ? -6.420 34.364 1.722 1.00 84.69 963 ARG A O 1
ATOM 7758 N N . CYS A 1 964 ? -5.158 35.481 0.247 1.00 87.06 964 CYS A N 1
ATOM 7759 C CA . CYS A 1 964 ? -4.595 36.459 1.172 1.00 87.06 964 CYS A CA 1
ATOM 7760 C C . CYS A 1 964 ? -5.584 37.591 1.495 1.00 87.06 964 CYS A C 1
ATOM 7762 O O . CYS A 1 964 ? -6.571 37.799 0.785 1.00 87.06 964 CYS A O 1
ATOM 7764 N N . ARG A 1 965 ? -5.251 38.409 2.499 1.00 89.25 965 ARG A N 1
ATOM 7765 C CA . ARG A 1 965 ? -5.997 39.635 2.830 1.00 89.25 965 ARG A CA 1
ATOM 7766 C C . ARG A 1 965 ? -5.674 40.736 1.816 1.00 89.25 965 ARG A C 1
ATOM 7768 O O . ARG A 1 965 ? -4.688 41.455 1.976 1.00 89.25 965 ARG A O 1
ATOM 7775 N N . LEU A 1 966 ? -6.481 40.842 0.758 1.00 90.62 966 LEU A N 1
ATOM 7776 C CA . LEU A 1 966 ? -6.293 41.802 -0.333 1.00 90.62 966 LEU A CA 1
ATOM 7777 C C . LEU A 1 966 ? -7.096 43.088 -0.093 1.00 90.62 966 LEU A C 1
ATOM 7779 O O . LEU A 1 966 ? -8.325 43.079 -0.095 1.00 90.62 966 LEU A O 1
ATOM 7783 N N . LYS A 1 967 ? -6.397 44.211 0.059 1.00 91.12 967 LYS A N 1
ATOM 7784 C CA . LYS A 1 967 ? -6.982 45.544 0.240 1.00 91.12 967 LYS A CA 1
ATOM 7785 C C . LYS A 1 967 ? -6.696 46.399 -0.982 1.00 91.12 967 LYS A C 1
ATOM 7787 O O . LYS A 1 967 ? -5.538 46.603 -1.326 1.00 91.12 967 LYS A O 1
ATOM 7792 N N . ILE A 1 968 ? -7.739 46.904 -1.634 1.00 91.12 968 ILE A N 1
ATOM 7793 C CA . ILE A 1 968 ? -7.600 47.775 -2.807 1.00 91.12 968 ILE A CA 1
ATOM 7794 C C . ILE A 1 968 ? -8.153 49.164 -2.474 1.00 91.12 968 ILE A C 1
ATOM 7796 O O . ILE A 1 968 ? -9.293 49.272 -2.026 1.00 91.12 968 ILE A O 1
ATOM 7800 N N . LEU A 1 969 ? -7.358 50.210 -2.702 1.00 91.75 969 LEU A N 1
ATOM 7801 C CA . LEU A 1 969 ? -7.765 51.615 -2.664 1.00 91.75 969 LEU A CA 1
ATOM 7802 C C . LEU A 1 969 ? -7.786 52.170 -4.091 1.00 91.75 969 LEU A C 1
ATOM 7804 O O . LEU A 1 969 ? -6.801 52.050 -4.820 1.00 91.75 969 LEU A O 1
ATOM 7808 N N . VAL A 1 970 ? -8.888 52.808 -4.474 1.00 89.69 970 VAL A N 1
ATOM 7809 C CA . VAL A 1 970 ? -9.062 53.464 -5.774 1.00 89.69 970 VAL A CA 1
ATOM 7810 C C . VAL A 1 970 ? -9.457 54.919 -5.555 1.00 89.69 970 VAL A C 1
ATOM 7812 O O . VAL A 1 970 ? -10.380 55.191 -4.789 1.00 89.69 970 VAL A O 1
ATOM 7815 N N . ILE A 1 971 ? -8.792 55.844 -6.247 1.00 88.56 971 ILE A N 1
ATOM 7816 C CA . ILE A 1 971 ? -9.130 57.273 -6.243 1.00 88.56 971 ILE A CA 1
ATOM 7817 C C . ILE A 1 971 ? -9.485 57.730 -7.662 1.00 88.56 971 ILE A C 1
ATOM 7819 O O . ILE A 1 971 ? -8.828 57.346 -8.635 1.00 88.56 971 ILE A O 1
ATOM 7823 N N . SER A 1 972 ? -10.545 58.532 -7.782 1.00 84.12 972 SER A N 1
ATOM 7824 C CA . SER A 1 972 ? -11.033 59.081 -9.049 1.00 84.12 972 SER A CA 1
ATOM 7825 C C . SER A 1 972 ? -11.512 60.532 -8.927 1.00 84.12 972 SER A C 1
ATOM 7827 O O . SER A 1 972 ? -12.038 60.949 -7.893 1.00 84.12 972 SER A O 1
ATOM 7829 N N . ASN A 1 973 ? -11.353 61.295 -10.010 1.00 78.56 973 ASN A N 1
ATOM 7830 C CA . ASN A 1 973 ? -11.859 62.660 -10.156 1.00 78.56 973 ASN A CA 1
ATOM 7831 C C . ASN A 1 973 ? -13.136 62.710 -11.026 1.00 78.56 973 ASN A C 1
ATOM 7833 O O . ASN A 1 973 ? -13.120 62.296 -12.186 1.00 78.56 973 ASN A O 1
ATOM 7837 N N . GLY A 1 974 ? -14.226 63.254 -10.485 1.00 69.31 974 GLY A N 1
ATOM 7838 C CA . GLY A 1 974 ? -15.485 63.515 -11.190 1.00 69.31 974 GLY A CA 1
ATOM 7839 C C . GLY A 1 974 ? -16.342 62.288 -11.536 1.00 69.31 974 GLY A C 1
ATOM 7840 O O . GLY A 1 974 ? -16.094 61.158 -11.107 1.00 69.31 974 GLY A O 1
ATOM 7841 N N . ILE A 1 975 ? -17.400 62.526 -12.323 1.00 53.66 975 ILE A N 1
ATOM 7842 C CA . ILE A 1 975 ? -18.413 61.512 -12.640 1.00 53.66 975 ILE A CA 1
ATOM 7843 C C . ILE A 1 975 ? -17.840 60.418 -13.550 1.00 53.66 975 ILE A C 1
ATOM 7845 O O . ILE A 1 975 ? -17.546 60.609 -14.734 1.00 53.66 975 ILE A O 1
ATOM 7849 N N . GLY A 1 976 ? -17.810 59.203 -13.013 1.00 47.00 976 GLY A N 1
ATOM 7850 C CA . GLY A 1 976 ? -17.948 58.006 -13.832 1.00 47.00 976 GLY A CA 1
ATOM 7851 C C . GLY A 1 976 ? -17.514 56.725 -13.151 1.00 47.00 976 GLY A C 1
ATOM 7852 O O . GLY A 1 976 ? -16.642 56.029 -13.657 1.00 47.00 976 GLY A O 1
ATOM 7853 N N . SER A 1 977 ? -18.228 56.411 -12.075 1.00 44.81 977 SER A N 1
ATOM 7854 C CA . SER A 1 977 ? -18.636 55.048 -11.760 1.00 44.81 977 SER A CA 1
ATOM 7855 C C . SER A 1 977 ? -20.114 55.079 -11.357 1.00 44.81 977 SER A C 1
ATOM 7857 O O . SER A 1 977 ? -20.427 55.456 -10.230 1.00 44.81 977 SER A O 1
ATOM 7859 N N . ARG A 1 978 ? -21.037 54.639 -12.228 1.00 48.44 978 ARG A N 1
ATOM 7860 C CA . ARG A 1 978 ? -22.327 54.089 -11.758 1.00 48.44 978 ARG A CA 1
ATOM 7861 C C . ARG A 1 978 ? -22.065 52.680 -11.209 1.00 48.44 978 ARG A C 1
ATOM 7863 O O . ARG A 1 978 ? -22.465 51.674 -11.786 1.00 48.44 978 ARG A O 1
ATOM 7870 N N . GLU A 1 979 ? -21.309 52.620 -10.119 1.00 50.88 979 GLU A N 1
ATOM 7871 C CA . GLU A 1 979 ? -21.140 51.421 -9.299 1.00 50.88 979 GLU A CA 1
ATOM 7872 C C . GLU A 1 979 ? -22.441 51.244 -8.495 1.00 50.88 979 GLU A C 1
ATOM 7874 O O . GLU A 1 979 ? -22.610 51.871 -7.457 1.00 50.88 979 GLU A O 1
ATOM 7879 N N . GLY A 1 980 ? -23.398 50.456 -9.014 1.00 42.47 980 GLY A N 1
ATOM 7880 C CA . GLY A 1 980 ? -24.574 50.030 -8.235 1.00 42.47 980 GLY A CA 1
ATOM 7881 C C . GLY A 1 980 ? -25.954 49.968 -8.912 1.00 42.47 980 GLY A C 1
ATOM 7882 O O . GLY A 1 980 ? -26.896 49.577 -8.233 1.00 42.47 980 GLY A O 1
ATOM 7883 N N . GLU A 1 981 ? -26.132 50.319 -10.195 1.00 38.12 981 GLU A N 1
ATOM 7884 C CA . GLU A 1 981 ? -27.485 50.323 -10.815 1.00 38.12 981 GLU A CA 1
ATOM 7885 C C . GLU A 1 981 ? -27.911 49.026 -11.537 1.00 38.12 981 GLU A C 1
ATOM 7887 O O . GLU A 1 981 ? -29.098 48.866 -11.811 1.00 38.12 981 GLU A O 1
ATOM 7892 N N . ASN A 1 982 ? -27.006 48.072 -11.792 1.00 33.62 982 ASN A N 1
ATOM 7893 C CA . ASN A 1 982 ? -27.379 46.739 -12.293 1.00 33.62 982 ASN A CA 1
ATOM 7894 C C . ASN A 1 982 ? -27.323 45.724 -11.144 1.00 33.62 982 ASN A C 1
ATOM 7896 O O . ASN A 1 982 ? -26.250 45.406 -10.633 1.00 33.62 982 ASN A O 1
ATOM 7900 N N . GLY A 1 983 ? -28.497 45.260 -10.714 1.00 37.16 983 GLY A N 1
ATOM 7901 C CA . GLY A 1 983 ? -28.674 44.493 -9.483 1.00 37.16 983 GLY A CA 1
ATOM 7902 C C . GLY A 1 983 ? -28.441 42.990 -9.614 1.00 37.16 983 GLY A C 1
ATOM 7903 O O . GLY A 1 983 ? -29.406 42.238 -9.533 1.00 37.16 983 GLY A O 1
ATOM 7904 N N . ASP A 1 984 ? -27.180 42.564 -9.707 1.00 33.00 984 ASP A N 1
ATOM 7905 C CA . ASP A 1 984 ? -26.774 41.175 -9.453 1.00 33.00 984 ASP A CA 1
ATOM 7906 C C . ASP A 1 984 ? -25.659 41.118 -8.392 1.00 33.00 984 ASP A C 1
ATOM 7908 O O . ASP A 1 984 ? -24.538 41.570 -8.609 1.00 33.00 984 ASP A O 1
ATOM 7912 N N . ALA A 1 985 ? -26.001 40.561 -7.223 1.00 37.44 985 ALA A N 1
ATOM 7913 C CA . ALA A 1 985 ? -25.107 40.075 -6.161 1.00 37.44 985 ALA A CA 1
ATOM 7914 C C . ALA A 1 985 ? -23.807 40.878 -5.886 1.00 37.44 985 ALA A C 1
ATOM 7916 O O . ALA A 1 985 ? -22.696 40.352 -6.003 1.00 37.44 985 ALA A O 1
ATOM 7917 N N . VAL A 1 986 ? -23.935 42.128 -5.423 1.00 40.56 986 VAL A N 1
ATOM 7918 C CA . VAL A 1 986 ? -22.789 42.889 -4.890 1.00 40.56 986 VAL A CA 1
ATOM 7919 C C . VAL A 1 986 ? -22.251 42.214 -3.622 1.00 40.56 986 VAL A C 1
ATOM 7921 O O . VAL A 1 986 ? -22.973 42.012 -2.647 1.00 40.56 986 VAL A O 1
ATOM 7924 N N . VAL A 1 987 ? -20.961 41.877 -3.653 1.00 48.03 987 VAL A N 1
ATOM 7925 C CA . VAL A 1 987 ? -20.196 41.276 -2.549 1.00 48.03 987 VAL A CA 1
ATOM 7926 C C . VAL A 1 987 ? -20.195 42.209 -1.329 1.00 48.03 987 VAL A C 1
ATOM 7928 O O . VAL A 1 987 ? -19.976 43.409 -1.481 1.00 48.03 987 VAL A O 1
ATOM 7931 N N . GLU A 1 988 ? -20.339 41.666 -0.113 1.00 49.53 988 GLU A N 1
ATOM 7932 C CA . GLU A 1 988 ? -20.385 42.411 1.168 1.00 49.53 988 GLU A CA 1
ATOM 7933 C C . GLU A 1 988 ? -19.089 43.191 1.535 1.00 49.53 988 GLU A C 1
ATOM 7935 O O . GLU A 1 988 ? -18.930 43.634 2.671 1.00 49.53 988 GLU A O 1
ATOM 7940 N N . SER A 1 989 ? -18.138 43.364 0.607 1.00 62.94 989 SER A N 1
ATOM 7941 C CA . SER A 1 989 ? -16.790 43.901 0.854 1.00 62.94 989 SER A CA 1
ATOM 7942 C C . SER A 1 989 ? -16.401 45.151 0.045 1.00 62.94 989 SER A C 1
ATOM 7944 O O . SER A 1 989 ? -15.238 45.575 0.090 1.00 62.94 989 SER A O 1
ATOM 7946 N N . ILE A 1 990 ? -17.344 45.767 -0.679 1.00 71.38 990 ILE A N 1
ATOM 7947 C CA . ILE A 1 990 ? -17.117 47.021 -1.418 1.00 71.38 990 ILE A CA 1
ATOM 7948 C C . ILE A 1 990 ? -17.595 48.222 -0.591 1.00 71.38 990 ILE A C 1
ATOM 7950 O O . ILE A 1 990 ? -18.749 48.299 -0.180 1.00 71.38 990 ILE A O 1
ATOM 7954 N N . ILE A 1 991 ? -16.701 49.190 -0.383 1.00 74.88 991 ILE A N 1
ATOM 7955 C CA . ILE A 1 991 ? -16.946 50.443 0.333 1.00 74.88 991 ILE A CA 1
ATOM 7956 C C . ILE A 1 991 ? -16.732 51.598 -0.653 1.00 74.88 991 ILE A C 1
ATOM 7958 O O . ILE A 1 991 ? -15.602 51.919 -1.016 1.00 74.88 991 ILE A O 1
ATOM 7962 N N . GLN A 1 992 ? -17.808 52.253 -1.083 1.00 76.06 992 GLN A N 1
ATOM 7963 C CA . GLN A 1 992 ? -17.738 53.417 -1.971 1.00 76.06 992 GLN A CA 1
ATOM 7964 C C . GLN A 1 992 ? -18.038 54.704 -1.194 1.00 76.06 992 GLN A C 1
ATOM 7966 O O . GLN A 1 992 ? -18.965 54.748 -0.382 1.00 76.06 992 GLN A O 1
ATOM 7971 N N . ARG A 1 993 ? -17.267 55.773 -1.433 1.00 77.50 993 ARG A N 1
ATOM 7972 C CA . ARG A 1 993 ? -17.515 57.086 -0.827 1.00 77.50 993 ARG A CA 1
ATOM 7973 C C . ARG A 1 993 ? -17.222 58.237 -1.785 1.00 77.50 993 ARG A C 1
ATOM 7975 O O . ARG A 1 993 ? -16.076 58.489 -2.153 1.00 77.50 993 ARG A O 1
ATOM 7982 N N . THR A 1 994 ? -18.266 58.991 -2.102 1.00 76.25 994 THR A N 1
ATOM 7983 C CA . THR A 1 994 ? -18.167 60.260 -2.830 1.00 76.25 994 THR A CA 1
ATOM 7984 C C . THR A 1 994 ? -17.902 61.403 -1.856 1.00 76.25 994 THR A C 1
ATOM 7986 O O . THR A 1 994 ? -18.505 61.466 -0.781 1.00 76.25 994 THR A O 1
ATOM 7989 N N . ILE A 1 995 ? -16.991 62.303 -2.216 1.00 75.25 995 ILE A N 1
ATOM 7990 C CA . ILE A 1 995 ? -16.653 63.493 -1.436 1.00 75.25 995 ILE A CA 1
ATOM 7991 C C . ILE A 1 995 ? -16.647 64.694 -2.383 1.00 75.25 995 ILE A C 1
ATOM 7993 O O . ILE A 1 995 ? -16.045 64.649 -3.454 1.00 75.25 995 ILE A O 1
ATOM 7997 N N . HIS A 1 996 ? -17.323 65.768 -1.989 1.00 74.50 996 HIS A N 1
ATOM 7998 C CA . HIS A 1 996 ? -17.367 67.015 -2.746 1.00 74.50 996 HIS A CA 1
ATOM 7999 C C . HIS A 1 996 ? -16.337 67.983 -2.169 1.00 74.50 996 HIS A C 1
ATOM 8001 O O . HIS A 1 996 ? -16.321 68.202 -0.956 1.00 74.50 996 HIS A O 1
ATOM 8007 N N . GLN A 1 997 ? -15.488 68.532 -3.033 1.00 72.31 997 GLN A N 1
ATOM 8008 C CA . GLN A 1 997 ? -14.720 69.731 -2.735 1.00 72.31 997 GLN A CA 1
ATOM 8009 C C . GLN A 1 997 ? -15.700 70.886 -2.535 1.00 72.31 997 GLN A C 1
ATOM 8011 O O . GLN A 1 997 ? -16.775 70.893 -3.129 1.00 72.31 997 GLN A O 1
ATOM 8016 N N . ARG A 1 998 ? -15.330 71.835 -1.681 1.00 70.56 998 ARG A N 1
ATOM 8017 C CA . ARG A 1 998 ? -16.068 73.075 -1.456 1.00 70.56 998 ARG A CA 1
ATOM 8018 C C . ARG A 1 998 ? -15.125 74.251 -1.653 1.00 70.56 998 ARG A C 1
ATOM 8020 O O . ARG A 1 998 ? -13.929 74.117 -1.381 1.00 70.56 998 ARG A O 1
ATOM 8027 N N . PHE A 1 999 ? -15.639 75.404 -2.055 1.00 64.75 999 PHE A N 1
ATOM 8028 C CA . PHE A 1 999 ? -14.934 76.668 -1.832 1.00 64.75 999 PHE A CA 1
ATOM 8029 C C . PHE A 1 999 ? -14.677 76.890 -0.327 1.00 64.75 999 PHE A C 1
ATOM 8031 O O . PHE A 1 999 ? -15.506 76.516 0.508 1.00 64.75 999 PHE A O 1
ATOM 8038 N N . ALA A 1 1000 ? -13.493 77.422 -0.008 1.00 58.56 1000 ALA A N 1
ATOM 8039 C CA . ALA A 1 1000 ? -12.968 77.568 1.357 1.00 58.56 1000 ALA A CA 1
ATOM 8040 C C . ALA A 1 1000 ? -13.494 78.813 2.097 1.00 58.56 1000 ALA A C 1
ATOM 8042 O O . ALA A 1 1000 ? -13.743 79.838 1.425 1.00 58.56 1000 ALA A O 1
#

Secondary structure (DSSP, 8-state):
-----GGGSTTSSGGGHHHHHTTTTSSGGG----------THHHHS--SEEESSSHHHHHHTT-----HHHHHHHHHHHHSS-EEEEEEPPPPSSEEEEEEEETTS-EEEEEEE-TTSS-HHHHHHHHHHHHHIIIIIT----PPEEEEE--SSS--TTSS-EEEEEPPPSEEHHHHTTT--HHHHHHHHHHHHHHHHHHHT--BSSBBEEEETTT-TTSEESB-GGGS-HHHHHHHHTEEEES---HHHHHHHTTT-------BS-TT-TTTT--SSTTTGGGG-TTHHHHHHHHHHHHHHHHHHHS--SGGGSEEE--S---TTTEEE-SS-TTSEEEE---TT--EEEHHHH----TTT---S----SS----PPTTGGGS-HHHHHHHHHHHHHHHHHHHHHHHHHHH-HHHHHHHHHTT-TT-THHHHHHHHHHHHHH-SHHHHHHHHHHHTTHHHHHHHTT-----SS---HHHHHHHHHHHHHHHHHHHHHHHHHHHH--TTSEEEHHHHHHHHHHHH------S-TTTHHHHHHHHHHHHHHHHHHHHHHHHSTTHHHHHHHHHHHHHHHHTS-TTSHHHHHHHHHHHHTTTHHHHHHHTT--S--HHHHHHHHHHHHHHHHHHHHHHHHHHHHTSS-----THHHHHHHT-----GGGGTHHHHTS-----HHHHHHHHHHHHHHHHHHHHHHHHHHHHHHHHHHHHHHHHHHHHHHHHHHHHHHHHHHHHHHHHHHTT-TT--HHHHHHHHHHHHHHHHHHHHHTTTTB--SSTHHHHHHHTSHHHHHHHH-SS-EEEEEEEEPPTT---SS-TTHHHHHHHHHHHHT-TTEEEEEEE--SS---HHHHHHHHHHHHHHHTTTGGGSHHHHHHHHHHHHHHHHPPPPGGGGGGS--HHHHHHHHHHHHHHHTS-TT-EEEEEEE-GGG-B-SSS-B-HHHHHHHHHHHHHH-SSEEEEEEEEESS---TTSS-S---TTEEEEEEE--B-

Radius of gyration: 42.63 Å; chains: 1; bounding box: 97×127×78 Å

InterPro domains:
  IPR002575 Aminoglycoside phosphotransferase [PF01636] (88-346)
  IPR011009 Protein kinase-like domain superfamily [SSF56112] (63-352)
  IPR051035 Mitochondrial inheritance protein 9 [PTHR36091] (42-516)
  IPR056125 Domain of unknown function DUF7708 [PF24809] (547-649)

Organism: Talaromyces rugulosus (NCBI:txid121627)

=== Feature glossary ===
The record interleaves many kinds of information about one protein. Here is each kind framed as the question it answers.

Q: Are the domains correctly placed relative to each other?
A: Predicted aligned error is AlphaFold's pairwise confidence. Unlike pLDDT (per-residue), PAE is per-residue-pair and captures whether two parts of the structure are correctly placed relative to each other. Units are ångströms of expected positional error.

Q: Which residues are in helices, strands, or loops?
A: Eight-state secondary structure (DSSP): H is the canonical α-helix, G the tighter 3₁₀-helix, I the wider π-helix; E/B are β-structure, T and S are turns and bends, and '-' is everything else. DSSP derives these from the pattern of main-chain N–H···O=C hydrogen bonds, not from the sequence.

Q: What if only a Cα trace is available?
A: P-SEA three-state annotation labels each residue as helix, strand, or coil based purely on the geometry of the Cα trace. It serves as a fallback when the full backbone (and thus DSSP) is unavailable.

Q: What are the backbone torsion angles?
A: φ (phi) and ψ (psi) are the two rotatable backbone dihedrals per residue: φ is the C(i-1)–N–Cα–C torsion, ψ is the N–Cα–C–N(i+1) torsion, both in degrees on (−180°, 180°]. α-helical residues cluster near (−60°, −45°); β-strand residues near (−120°, +130°). A Ramachandran plot is simply a scatter of (φ, ψ) for every residue.

Q: What known structures does this most resemble?
A: Structural nearest neighbors (via Foldseek easy-search vs the PDB). Reported per hit: target PDB id, E-value, and alignment TM-score. A TM-score above ~0.5 is the conventional threshold for 'same fold'.

Q: What family and function is it annotated with?
A: Database cross-references. InterPro integrates a dozen domain/family signature databases into unified entries with residue-range hits. GO terms attach function/process/location labels with evidence codes. CATH codes position the fold in a four-level structural taxonomy. Organism is the NCBI-taxonomy species name.

Q: Which residues are buried vs exposed?
A: Solvent accessibility: the surface area of each residue that a 1.4 Å water probe can touch, in Å². When only backbone atoms are present the absolute values are lower than full-atom SASA (side chains contribute most of the area) and are flagged as backbone-only.

Q: What do the diagnostic plots show?
A: Three diagnostic plots accompany the record. The Cα contact map visualizes the tertiary structure as a 2D adjacency matrix (8 Å cutoff, sequence-local contacts suppressed). The Ramachandran plot shows the distribution of backbone (φ, ψ) torsions, with points in the α and β basins reflecting secondary structure content. The PAE plot shows AlphaFold's inter-residue confidence as a color matrix.

Q: What is the amino-acid chain?
A: The amino-acid sequence is the protein's primary structure: the linear order of residues from the N-terminus to the C-terminus, written in one-letter code. Everything else here — the 3D coordinates, the secondary structure, the domain annotations — is ultimately a consequence of this string.

Q: What do the rendered images show?
A: The six renders are orthographic views along the three Cartesian axes in both directions. Representation (cartoon, sticks, or surface) and color scheme (sequence-rainbow or by-chain) vary across proteins so the training set covers all the common visualization conventions.

Q: Where is each backbone atom in 3D?
A: The mmCIF table is the protein's shape written out atom by atom. For each backbone N, Cα, C, and carbonyl O, it records an (x, y, z) coordinate triple in Å plus the residue type, chain letter, and residue number.

Q: How mobile is each atom in the crystal?
A: For experimental (PDB) structures, the B-factor (temperature factor) quantifies the positional spread of each atom in the crystal — a combination of thermal vibration and static disorder — in units of Å². High B-factors mark flexible loops or poorly resolved regions; low B-factors mark the rigid, well-ordered core.

Q: How big and how compact is the whole molecule?
A: Three whole-structure scalars: the radius of gyration (RMS distance of Cα from centroid, in Å), the count of Cα–Cα contacts (pairs closer than 8 Å and separated by more than four residues in sequence — i.e. tertiary, not local, contacts), and the bounding-box dimensions. Together they distinguish compact globular folds from extended fibres or disordered chains.

Q: What does the local fold look like, residue by residue?
A: A 3Di character summarizes, for each residue, the relative orientation of the Cα frame of its nearest spatial neighbor. Because it encodes fold topology rather than chemistry, 3Di alignments detect remote structural similarity that sequence alignment misses.

Q: How confident is the AlphaFold model at each residue?
A: For AlphaFold models, the B-factor field carries pLDDT — the model's own estimate of local accuracy on a 0–100 scale. Regions with pLDDT<50 should be treated as essentially unmodeled; they often correspond to intrinsically disordered segments.